Protein AF-A0A7R8W6W5-F1 (afdb_monomer)

Radius of gyration: 39.12 Å; Cα contacts (8 Å, |Δi|>4): 2072; chains: 1; bounding box: 98×59×122 Å

Secondary structure (DSSP, 8-state):
---EEEPS-EEEPS-EEE-S-EEE-SEEEE-S-EEE-SEEEESSEEEE-SEEEE-S-EEE-SEEEE-SEEEE-SEEEE-S-EEE-SEEEE-S-EEE-SEEEE-S-EE--S---------------------------------------------------PPP--------PEEEEEE--SHHHHHHHHHTBTTBEE--S---TTS-EEEEE-HHHHHHHHHHHHHTT-EEEEEES-HHHHHHHHHHHHHHT-S-PPP-SSS---HHHHHHHHHHHHHH-TTEEEEEEEE-TTS-EEEEEEE-SS--S-EEEEEE-SSTT-THHHHHHHHHHHHHTTTHHHHHHHHTT-EEEEES-S-HHHHHHHHHT-TT--S---B-SSTT-B---GGG-SSTTTTSSS-BS-TTSTTB--SSTT-SHHHHHHHHHHHHHTTTS-EEEEEEEEESS-EEEES-SSSSPPPTTHHHHHHHHHHHHHHHHHHH----EEEEHHHHS----S-HHHHHHHTS--SEEEEEEES-SSSSGGG--GGGHHHHHHHHHHHHHHHHHHT--EEEEEE--SHHHHHHHHHHTTTSEES--S--TTS-EEEEE-HHHHHHHHHHHHHTT-EEEEEES-HHHHHHHSPPP-PPTTPPP-SSSPPPHHHHHHHHHHHHHH-TTEEEEEEEE-TTS-EEEEEEE-TT----EEEEEE-SSTT-THHHHHHHHHHHHHHTSHHHHHHHHHTSEEEEES-S-HHHHHHHHHT-TT--S----SS-SSS----GGG--STTTTSSS-BS-TTSTTB--SSTT-SHHHHHHHHHHHHH--EEEEEEEEESSSEEEES--SSSS---TTHHHHHHHHHHHHHHHHHHH----EEEEHHHHT----S-HHHHHHHTS--SEEEEEEES-SSSSTT---GGGHHHHHHHHHHHHHHHHHHHHHHHHHHHHHHHHHHHH------S-HHHHT---SS-HHHHHHHTS--S-------S-SSSSTT---HHHHHHHHHHHHHHHHHHHHHHHHH-

Mean predicted aligned error: 18.41 Å

Sequence (1027 aa):
GDSVTCGDSVTCGDSVTCRDSVTFGDSVTCGDSVTCGDSVTCRDSVTCGDSVTFGDSVTCGDSVTCGDSVTFGDSVTFGDSVTCGDSVTCGDSVTFGDSVTCGDCVTCGDSVTRYPEVSPNPNLNYASEPSRSRAYIDRKTEIQSIPIVKTMTIGAGAAMKGDSLPKVKTMTLTVIEVYPENDFHVGFINSLHGEYDLWSDRIVPNHPAQVSVPPEQYMNFVNLLSTVGMNHQVITWDLGEKIRRTSQSRILSRSEGLMNWEDFQRHGTIVKYLEELAQKYSFVKVIRIGHSYEGREIKGVRINPRNSTHKIYIDGGIHAREWISPAVVTYIIDQLTTNYKSNKEFVDLFDWWIVPVTNPDGYEYSWTNDRLWRKNRKPTFFARCNGTDLNRNWGSHWMEIGGSTNPCRENYGGPSAESEPEVQAIRDTLLSLNSDNSVLLMLTFHSYFQGWMSPWGFNYQLPGHYSELEAIMKAGVEALQSVHGTKFEYGQVTMFLPPAAGAQDDWSMEVAQIRYAFTVELRDKGRHGFVLPPEEIIPSGEETWEGVKAAALKARELVIRAYPKTTGDVEFLYKLMDKHDFWTTRIRLGRHVDINVAPEYFEEMREIFSARNLRMHVIHEDVQALVNASKPGHLKSGQRLDWYDYYSYSDIDAFLEEVANEVDFVELITVGTSFEDRPIRGVHINPGGSTHKVWIDGGIHAREWISPAVVTYYIEQIARNYAENQELVDAFDWYIVPLQNPDGYEFTRSDDRLWRKNRNSDHHPSCRGVDLNRNWDFHWMESGTSTNPCSLVFGGPEPESEPEVQAVRDYILGLGDVKIFLSHHSYSQVWLCPWGYGDYERPDDYDDLVELMRPSVEALESVYGTNYLFGTAAEVLGSASGASDDWAKGVAMIKHSYTLELRDTGYWGFELPPEQILPTSFETWEGVKVAVALSKEIQTSRLSVEALESVYGTNYLFGTAAEVLGSASGASDDWAKGVAMIKHSYTLELRDTGYWGFELPPEQILPTSVETWEGVKVAVALSKEIQ

InterPro domains:
  IPR000834 Peptidase M14, carboxypeptidase A [PF00246] (270-546)
  IPR000834 Peptidase M14, carboxypeptidase A [PF00246] (652-926)
  IPR000834 Peptidase M14, carboxypeptidase A [PF00246] (941-1014)
  IPR000834 Peptidase M14, carboxypeptidase A [PR00765] (289-301)
  IPR000834 Peptidase M14, carboxypeptidase A [PR00765] (692-706)
  IPR000834 Peptidase M14, carboxypeptidase A [PR00765] (769-777)
  IPR000834 Peptidase M14, carboxypeptidase A [PR00765] (822-835)
  IPR000834 Peptidase M14, carboxypeptidase A [PS52035] (263-555)
  IPR000834 Peptidase M14, carboxypeptidase A [PS52035] (645-935)
  IPR000834 Peptidase M14, carboxypeptidase A [PS52035] (941-1023)
  IPR000834 Peptidase M14, carboxypeptidase A [SM00631] (264-543)
  IPR000834 Peptidase M14, carboxypeptidase A [SM00631] (646-923)
  IPR003146 Carboxypeptidase, activation peptide [PF02244] (177-244)
  IPR003146 Carboxypeptidase, activation peptide [PF02244] (560-629)
  IPR011004 Trimeric LpxA-like superfamily [SSF51161] (3-109)
  IPR036990 Metallocarboxypeptidase-like, propeptide [G3DSA:3.30.70.340] (173-250)
  IPR036990 Metallocarboxypeptidase-like, propeptide [G3DSA:3.30.70.340] (557-638)

Foldseek 3Di:
DAEDEDDADDEDDADDEDEAEEEAHAEYEYEADDEYHAEYEAAAEYEYHAYYEYEAEDEYHADYYYDAEYEYHAEYEYHADYEYHDDDDYHDDYDYHDDYDYHDDDDYDDDDDDDDDDDDDDDDDDDDDDDDDDDDDDDDDDDDDDDDDDDDDDDDDDDDDDDDDQPQVQQQWWKKKWAAADVVSQVLVVVCALVWDWQDQDDDHGDITIITHRPVCVVVVVVSCVVVPIDMDTLDRGVSVLVVVLVVVVVVPPDPDADDLLHQDAPVNLVVNLVVQVVVDVQKDKDFLFAFPVGHTQIWIKGAPQPALQEEEEEEALFQLQRLQLLLLVLLVCCLGVVCVVCVVLNNNYTYTYGSHLQNQQNVCCVRYNNNGTFHADADPPNVAGGASQQQQAPWCRPVDDADCDSNGSRHRDPHRPPTRSNVSVVVVLLVSCVLPNHLAYEYEGADAQEKAADDLQDDDAPLPQVLQQVLRVQLQVQLCVQPVAHHHYYHNVVRGPRGPSGPRSCCCPPSVHQYYIYGHFDDNPSCTSSDRSVCSVSRNVSNSRSVSRSSQQSFKFKKKWAAADPVSQVVVQVCLLPWPWLQLFDDHRAITITIDRRVCVVVCVVVCVVVVIDMDTLGPGPVVLVSLQAADDDDPPDQDDLLHQYAPVNLVVNLVVLPVPFVQKDKDFLFAFPVGHTQIWIKGAPLVALAEAEEEEALWQLQSLQLLLLSLVVCCLRVVCVVCVLLNNLYTYTGGSHLQNQSNNCLNPPNNNHTFHAACPQDPSQGGASQQQQAQQQHPVDSADCDSNRSRHNDPHHPPTRSNVSNVVRLLVSANHAAAEYEAADAQEKAADDQADAPDDPPCQVVLVLLQVVLQVQLCVQPVADYYYGHNCVPSRHGHRGPQSCCCVPVVHPHGIYGHWDDNPSSSSSDRSVCSVSRSVSNVRSVSSSSVVSLVQVLQVVLQVQLCVPPVQHDDDHDCCVRVNDDPPDPQCCCCVPVVPPDDDDDDWRDPCPCPPHDDPVCVVSRVVSNVRSVVSSVVSVVSSD

Nearest PDB structures (foldseek):
  1kwm-assembly2_B  TM=9.348E-01  e=4.435E-36  Homo sapiens
  1nsa-assembly1_A  TM=9.319E-01  e=8.682E-35  Sus scrofa
  3fvl-assembly2_A  TM=9.539E-01  e=1.254E-27  Bos taurus
  4uia-assembly1_A  TM=9.611E-01  e=1.458E-27  Sus scrofa
  4a94-assembly2_B  TM=9.672E-01  e=3.436E-27  Homo sapiens

Structure (mmCIF, N/CA/C/O backbone):
data_AF-A0A7R8W6W5-F1
#
_entry.id   AF-A0A7R8W6W5-F1
#
loop_
_atom_site.group_PDB
_atom_site.id
_atom_site.type_symbol
_atom_site.label_atom_id
_atom_site.label_alt_id
_atom_site.label_comp_id
_atom_site.label_asym_id
_atom_site.label_entity_id
_atom_site.label_seq_id
_atom_site.pdbx_PDB_ins_code
_atom_site.Cartn_x
_atom_site.Cartn_y
_atom_site.Cartn_z
_atom_site.occupancy
_atom_site.B_iso_or_equiv
_atom_site.auth_seq_id
_atom_site.auth_comp_id
_atom_site.auth_asym_id
_atom_site.auth_atom_id
_atom_site.pdbx_PDB_model_num
ATOM 1 N N . GLY A 1 1 ? 25.473 -14.518 51.532 1.00 33.59 1 GLY A N 1
ATOM 2 C CA . GLY A 1 1 ? 26.246 -15.742 51.790 1.00 33.59 1 GLY A CA 1
ATOM 3 C C . GLY A 1 1 ? 27.670 -15.349 51.538 1.00 33.59 1 GLY A C 1
ATOM 4 O O . GLY A 1 1 ? 28.033 -15.210 50.382 1.00 33.59 1 GLY A O 1
ATOM 5 N N . ASP A 1 2 ? 28.402 -15.019 52.596 1.00 30.30 2 ASP A N 1
ATOM 6 C CA . ASP A 1 2 ? 29.326 -13.871 52.556 1.00 30.30 2 ASP A CA 1
ATOM 7 C C . ASP A 1 2 ? 30.771 -14.249 52.173 1.00 30.30 2 ASP A C 1
ATOM 9 O O . ASP A 1 2 ? 31.717 -13.526 52.457 1.00 30.30 2 ASP A O 1
ATOM 13 N N . SER A 1 3 ? 30.950 -15.410 51.537 1.00 35.56 3 SER A N 1
ATOM 14 C CA . SER A 1 3 ? 32.185 -15.822 50.852 1.00 35.56 3 SER A CA 1
ATOM 15 C C . SER A 1 3 ? 31.894 -17.011 49.927 1.00 35.56 3 SER A C 1
ATOM 17 O O . SER A 1 3 ? 31.187 -17.946 50.316 1.00 35.56 3 SER A O 1
ATOM 19 N N . VAL A 1 4 ? 32.426 -16.982 48.700 1.00 37.81 4 VAL A N 1
ATOM 20 C CA . VAL A 1 4 ? 32.373 -18.105 47.746 1.00 37.81 4 VAL A CA 1
ATOM 21 C C . VAL A 1 4 ? 33.803 -18.478 47.361 1.00 37.81 4 VAL A C 1
ATOM 23 O O . VAL A 1 4 ? 34.548 -17.655 46.836 1.00 37.81 4 VAL A O 1
ATOM 26 N N . THR A 1 5 ? 34.191 -19.727 47.621 1.00 36.91 5 THR A N 1
ATOM 27 C CA . THR A 1 5 ? 35.480 -20.291 47.196 1.00 36.91 5 THR A CA 1
ATOM 28 C C . THR A 1 5 ? 35.212 -21.382 46.167 1.00 36.91 5 THR A C 1
ATOM 30 O O . THR A 1 5 ? 34.653 -22.427 46.505 1.00 36.91 5 THR A O 1
ATOM 33 N N . CYS A 1 6 ? 35.586 -21.143 44.912 1.00 38.44 6 CYS A N 1
ATOM 34 C CA . CYS A 1 6 ? 35.512 -22.146 43.851 1.00 38.44 6 CYS A CA 1
ATOM 35 C C . CYS A 1 6 ? 36.862 -22.871 43.764 1.00 38.44 6 CYS A C 1
ATOM 37 O O . CYS A 1 6 ? 37.900 -22.220 43.674 1.00 38.44 6 CYS A O 1
ATOM 39 N N . GLY A 1 7 ? 36.856 -24.206 43.836 1.00 36.12 7 GLY A N 1
ATOM 40 C CA . GLY A 1 7 ? 38.074 -25.015 43.703 1.00 36.12 7 GLY A CA 1
ATOM 41 C C . GLY A 1 7 ? 38.636 -25.007 42.278 1.00 36.12 7 GLY A C 1
ATOM 42 O O . GLY A 1 7 ? 37.912 -24.693 41.335 1.00 36.12 7 GLY A O 1
ATOM 43 N N . ASP A 1 8 ? 39.915 -25.360 42.146 1.00 35.00 8 ASP A N 1
ATOM 44 C CA . ASP A 1 8 ? 40.670 -25.366 40.886 1.00 35.00 8 ASP A CA 1
ATOM 45 C C . ASP A 1 8 ? 39.909 -26.104 39.764 1.00 35.00 8 ASP A C 1
ATOM 47 O O . ASP A 1 8 ? 39.420 -27.221 39.968 1.00 35.00 8 ASP A O 1
ATOM 51 N N . SER A 1 9 ? 39.856 -25.513 38.561 1.00 42.22 9 SER A N 1
ATOM 52 C CA . SER A 1 9 ? 39.179 -26.010 37.340 1.00 42.22 9 SER A CA 1
ATOM 53 C C . SER A 1 9 ? 37.634 -26.092 37.371 1.00 42.22 9 SER A C 1
ATOM 55 O O . SER A 1 9 ? 37.049 -27.163 37.543 1.00 42.22 9 SER A O 1
ATOM 57 N N . VAL A 1 10 ? 36.955 -24.968 37.089 1.00 35.78 10 VAL A N 1
ATOM 58 C CA . VAL A 1 10 ? 35.495 -24.898 36.835 1.00 35.78 10 VAL A CA 1
ATOM 59 C C . VAL A 1 10 ? 35.217 -24.642 35.346 1.00 35.78 10 VAL A C 1
ATOM 61 O O . VAL A 1 10 ? 35.797 -23.732 34.754 1.00 35.78 10 VAL A O 1
ATOM 64 N N . THR A 1 11 ? 34.303 -25.417 34.748 1.00 37.31 11 THR A N 1
ATOM 65 C CA . THR A 1 11 ? 33.830 -25.256 33.358 1.00 37.31 11 THR A CA 1
ATOM 66 C C . THR A 1 11 ? 32.313 -25.043 33.350 1.00 37.31 11 THR A C 1
ATOM 68 O O . THR A 1 11 ? 31.572 -25.914 33.810 1.00 37.31 11 THR A O 1
ATOM 71 N N . CYS A 1 12 ? 31.841 -23.910 32.826 1.00 36.78 12 CYS A N 1
ATOM 72 C CA . CYS A 1 12 ? 30.413 -23.630 32.615 1.00 36.78 12 CYS A CA 1
ATOM 73 C C . CYS A 1 12 ? 30.063 -23.838 31.130 1.00 36.78 12 CYS A C 1
ATOM 75 O O . CYS A 1 12 ? 30.810 -23.384 30.268 1.00 36.78 12 CYS A O 1
ATOM 77 N N . GLY A 1 13 ? 28.969 -24.555 30.842 1.00 33.59 13 GLY A N 1
ATOM 78 C CA . GLY A 1 13 ? 28.613 -25.004 29.487 1.00 33.59 13 GLY A CA 1
ATOM 79 C C . GLY A 1 13 ? 28.226 -23.893 28.502 1.00 33.59 13 GLY A C 1
ATOM 80 O O . GLY A 1 13 ? 27.858 -22.789 28.902 1.00 33.59 13 GLY A O 1
ATOM 81 N N . ASP A 1 14 ? 28.303 -24.232 27.214 1.00 32.69 14 ASP A N 1
ATOM 82 C CA . ASP A 1 14 ? 28.090 -23.349 26.064 1.00 32.69 14 ASP A CA 1
ATOM 83 C C . ASP A 1 14 ? 26.655 -22.793 26.062 1.00 32.69 14 ASP A C 1
ATOM 85 O O . ASP A 1 14 ? 25.702 -23.561 25.944 1.00 32.69 14 ASP A O 1
ATOM 89 N N . SER A 1 15 ? 26.510 -21.467 26.169 1.00 40.88 15 SER A N 1
ATOM 90 C CA . SER A 1 15 ? 25.274 -20.654 26.215 1.00 40.88 15 SER A CA 1
ATOM 91 C C . SER A 1 15 ? 24.558 -20.513 27.576 1.00 40.88 15 SER A C 1
ATOM 93 O O . SER A 1 15 ? 23.791 -21.370 28.017 1.00 40.88 15 SER A O 1
ATOM 95 N N . VAL A 1 16 ? 24.750 -19.350 28.222 1.00 36.66 16 VAL A N 1
ATOM 96 C CA . VAL A 1 16 ? 24.019 -18.916 29.433 1.00 36.66 16 VAL A CA 1
ATOM 97 C C . VAL A 1 16 ? 23.380 -17.540 29.195 1.00 36.66 16 VAL A C 1
ATOM 99 O O . VAL A 1 16 ? 24.064 -16.579 28.844 1.00 36.66 16 VAL A O 1
ATOM 102 N N . THR A 1 17 ? 22.067 -17.424 29.422 1.00 38.59 17 THR A N 1
ATOM 103 C CA . THR A 1 17 ? 21.314 -16.157 29.340 1.00 38.59 17 THR A CA 1
ATOM 104 C C . THR A 1 17 ? 20.665 -15.854 30.690 1.00 38.59 17 THR A C 1
ATOM 106 O O . THR A 1 17 ? 19.762 -16.575 31.117 1.00 38.59 17 THR A O 1
ATOM 109 N N . CYS A 1 18 ? 21.092 -14.779 31.354 1.00 38.66 18 CYS A N 1
ATOM 110 C CA . CYS A 1 18 ? 20.507 -14.323 32.619 1.00 38.66 18 CYS A CA 1
ATOM 111 C C . CYS A 1 18 ? 19.597 -13.115 32.365 1.00 38.66 18 CYS A C 1
ATOM 113 O O . CYS A 1 18 ? 19.975 -12.189 31.647 1.00 38.66 18 CYS A O 1
ATOM 115 N N . ARG A 1 19 ? 18.378 -13.140 32.922 1.00 35.59 19 ARG A N 1
ATOM 116 C CA . ARG A 1 19 ? 17.339 -12.136 32.636 1.00 35.59 19 ARG A CA 1
ATOM 117 C C . ARG A 1 19 ? 17.366 -10.897 33.543 1.00 35.59 19 ARG A C 1
ATOM 119 O O . ARG A 1 19 ? 16.870 -9.886 33.072 1.00 35.59 19 ARG A O 1
ATOM 126 N N . ASP A 1 20 ? 18.014 -10.954 34.715 1.00 40.38 20 ASP A N 1
ATOM 127 C CA . ASP A 1 20 ? 18.098 -9.854 35.702 1.00 40.38 20 ASP A CA 1
ATOM 128 C C . ASP A 1 20 ? 19.542 -9.667 36.248 1.00 40.38 20 ASP A C 1
ATOM 130 O O . ASP A 1 20 ? 20.414 -10.513 36.021 1.00 40.38 20 ASP A O 1
ATOM 134 N N . SER A 1 21 ? 19.800 -8.569 36.979 1.00 41.00 21 SER A N 1
ATOM 135 C CA . SER A 1 21 ? 21.104 -8.180 37.565 1.00 41.00 21 SER A CA 1
ATOM 136 C C . SER A 1 21 ? 21.739 -9.238 38.492 1.00 41.00 21 SER A C 1
ATOM 138 O O . SER A 1 21 ? 21.062 -9.801 39.353 1.00 41.00 21 SER A O 1
ATOM 140 N N . VAL A 1 22 ? 23.055 -9.475 38.359 1.00 38.25 22 VAL A N 1
ATOM 141 C CA . VAL A 1 22 ? 23.816 -10.492 39.124 1.00 38.25 22 VAL A CA 1
ATOM 142 C C . VAL A 1 22 ? 24.748 -9.823 40.145 1.00 38.25 22 VAL A C 1
ATOM 144 O O . VAL A 1 22 ? 25.577 -8.988 39.781 1.00 38.25 22 VAL A O 1
ATOM 147 N N . THR A 1 23 ? 24.657 -10.218 41.421 1.00 38.19 23 THR A N 1
ATOM 148 C CA . THR A 1 23 ? 25.496 -9.694 42.519 1.00 38.19 23 THR A CA 1
ATOM 149 C C . THR A 1 23 ? 26.305 -10.816 43.177 1.00 38.19 23 THR A C 1
ATOM 151 O O . THR A 1 23 ? 25.726 -11.780 43.681 1.00 38.19 23 THR A O 1
ATOM 154 N N . PHE A 1 24 ? 27.635 -10.693 43.208 1.00 41.56 24 PHE A N 1
ATOM 155 C CA . PHE A 1 24 ? 28.526 -11.592 43.958 1.00 41.56 24 PHE A CA 1
ATOM 156 C C . PHE A 1 24 ? 28.924 -10.944 45.295 1.00 41.56 24 PHE A C 1
ATOM 158 O O . PHE A 1 24 ? 29.239 -9.757 45.326 1.00 41.56 24 PHE A O 1
ATOM 165 N N . GLY A 1 25 ? 28.889 -11.707 46.396 1.00 37.88 25 GLY A N 1
ATOM 166 C CA . GLY A 1 25 ? 29.184 -11.201 47.748 1.00 37.88 25 GLY A CA 1
ATOM 167 C C . GLY A 1 25 ? 30.644 -10.770 47.968 1.00 37.88 25 GLY A C 1
ATOM 168 O O . GLY A 1 25 ? 31.512 -11.067 47.153 1.00 37.88 25 GLY A O 1
ATOM 169 N N . ASP A 1 26 ? 30.892 -10.113 49.104 1.00 38.50 26 ASP A N 1
ATOM 170 C CA . ASP A 1 26 ? 32.049 -9.266 49.475 1.00 38.50 26 ASP A CA 1
ATOM 171 C C . ASP A 1 26 ? 33.477 -9.846 49.297 1.00 38.50 26 ASP A C 1
ATOM 173 O O . ASP A 1 26 ? 34.458 -9.113 49.421 1.00 38.50 26 ASP A O 1
ATOM 177 N N . SER A 1 27 ? 33.635 -11.141 48.994 1.00 39.91 27 SER A N 1
ATOM 178 C CA . SER A 1 27 ? 34.940 -11.758 48.701 1.00 39.91 27 SER A CA 1
ATOM 179 C C . SER A 1 27 ? 34.828 -12.978 47.769 1.00 39.91 27 SER A C 1
ATOM 181 O O . SER A 1 27 ? 34.157 -13.966 48.091 1.00 39.91 27 SER A O 1
ATOM 183 N N . VAL A 1 28 ? 35.509 -12.924 46.613 1.00 40.19 28 VAL A N 1
ATOM 184 C CA . VAL A 1 28 ? 35.562 -14.013 45.614 1.00 40.19 28 VAL A CA 1
ATOM 185 C C . VAL A 1 28 ? 37.017 -14.385 45.317 1.00 40.19 28 VAL A C 1
ATOM 187 O O . VAL A 1 28 ? 37.821 -13.548 44.909 1.00 40.19 28 VAL A O 1
ATOM 190 N N . THR A 1 29 ? 37.366 -15.661 45.496 1.00 38.78 29 THR A N 1
ATOM 191 C CA . THR A 1 29 ? 38.680 -16.209 45.118 1.00 38.78 29 THR A CA 1
ATOM 192 C C . THR A 1 29 ? 38.475 -17.396 44.184 1.00 38.78 29 THR A C 1
ATOM 194 O O . THR A 1 29 ? 37.863 -18.394 44.575 1.00 38.78 29 THR A O 1
ATOM 197 N N . CYS A 1 30 ? 38.977 -17.279 42.956 1.00 40.59 30 CYS A N 1
ATOM 198 C CA . CYS A 1 30 ? 38.929 -18.337 41.948 1.00 40.59 30 CYS A CA 1
ATOM 199 C C . CYS A 1 30 ? 40.319 -18.968 41.805 1.00 40.59 30 CYS A C 1
ATOM 201 O O . CYS A 1 30 ? 41.290 -18.246 41.576 1.00 40.59 30 CYS A O 1
ATOM 203 N N . GLY A 1 31 ? 40.405 -20.295 41.953 1.00 39.47 31 GLY A N 1
ATOM 204 C CA . GLY A 1 31 ? 41.637 -21.063 41.738 1.00 39.47 31 GLY A CA 1
ATOM 205 C C . GLY A 1 31 ? 42.126 -21.041 40.285 1.00 39.47 31 GLY A C 1
ATOM 206 O O . GLY A 1 31 ? 41.439 -20.542 39.390 1.00 39.47 31 GLY A O 1
ATOM 207 N N . ASP A 1 32 ? 43.324 -21.577 40.055 1.00 39.31 32 ASP A N 1
ATOM 208 C CA . ASP A 1 32 ? 44.007 -21.519 38.761 1.00 39.31 32 ASP A CA 1
ATOM 209 C C . ASP A 1 32 ? 43.176 -22.210 37.660 1.00 39.31 32 ASP A C 1
ATOM 211 O O . ASP A 1 32 ? 42.673 -23.322 37.845 1.00 39.31 32 ASP A O 1
ATOM 215 N N . SER A 1 33 ? 43.056 -21.566 36.491 1.00 42.31 33 SER A N 1
ATOM 216 C CA . SER A 1 33 ? 42.341 -22.009 35.273 1.00 42.31 33 SER A CA 1
ATOM 217 C C . SER A 1 33 ? 40.795 -22.045 35.321 1.00 42.31 33 SER A C 1
ATOM 219 O O . SER A 1 33 ? 40.181 -23.053 35.675 1.00 42.31 33 SER A O 1
ATOM 221 N N . VAL A 1 34 ? 40.154 -20.960 34.846 1.00 37.69 34 VAL A N 1
ATOM 222 C CA . VAL A 1 34 ? 38.695 -20.857 34.587 1.00 37.69 34 VAL A CA 1
ATOM 223 C C . VAL A 1 34 ? 38.420 -20.683 33.085 1.00 37.69 34 VAL A C 1
ATOM 225 O O . VAL A 1 34 ? 39.042 -19.840 32.434 1.00 37.69 34 VAL A O 1
ATOM 228 N N . THR A 1 35 ? 37.468 -21.452 32.538 1.00 38.91 35 THR A N 1
ATOM 229 C CA . THR A 1 35 ? 37.049 -21.386 31.122 1.00 38.91 35 THR A CA 1
ATOM 230 C C . THR A 1 35 ? 35.530 -21.208 31.012 1.00 38.91 35 THR A C 1
ATOM 232 O O . THR A 1 35 ? 34.770 -22.039 31.518 1.00 38.91 35 THR A O 1
ATOM 235 N N . CYS A 1 36 ? 35.089 -20.143 30.336 1.00 38.69 36 CYS A N 1
ATOM 236 C CA . CYS A 1 36 ? 33.675 -19.858 30.055 1.00 38.69 36 CYS A CA 1
ATOM 237 C C . CYS A 1 36 ? 33.375 -20.072 28.560 1.00 38.69 36 CYS A C 1
ATOM 239 O O . CYS A 1 36 ? 34.106 -19.535 27.728 1.00 38.69 36 CYS A O 1
ATOM 241 N N . GLY A 1 37 ? 32.324 -20.839 28.234 1.00 41.00 37 GLY A N 1
ATOM 242 C CA . GLY A 1 37 ? 31.922 -21.163 26.854 1.00 41.00 37 GLY A CA 1
ATOM 243 C C . GLY A 1 37 ? 31.419 -19.974 26.015 1.00 41.00 37 GLY A C 1
ATOM 244 O O . GLY A 1 37 ? 31.203 -18.875 26.524 1.00 41.00 37 GLY A O 1
ATOM 245 N N . ASP A 1 38 ? 31.211 -20.225 24.720 1.00 37.72 38 ASP A N 1
ATOM 246 C CA . ASP A 1 38 ? 31.283 -19.257 23.604 1.00 37.72 38 ASP A CA 1
ATOM 247 C C . ASP A 1 38 ? 30.238 -18.118 23.556 1.00 37.72 38 ASP A C 1
ATOM 249 O O . ASP A 1 38 ? 30.314 -17.268 22.668 1.00 37.72 38 ASP A O 1
ATOM 253 N N . SER A 1 39 ? 29.264 -18.060 24.475 1.00 42.66 39 SER A N 1
ATOM 254 C CA . SER A 1 39 ? 28.225 -17.011 24.480 1.00 42.66 39 SER A CA 1
ATOM 255 C C . SER A 1 39 ? 27.578 -16.769 25.855 1.00 42.66 39 SER A C 1
ATOM 257 O O . SER A 1 39 ? 26.884 -17.635 26.395 1.00 42.66 39 SER A O 1
ATOM 259 N N . VAL A 1 40 ? 27.763 -15.567 26.420 1.00 38.28 40 VAL A N 1
ATOM 260 C CA . VAL A 1 40 ? 27.114 -15.124 27.677 1.00 38.28 40 VAL A CA 1
ATOM 261 C C . VAL A 1 40 ? 26.459 -13.752 27.486 1.00 38.28 40 VAL A C 1
ATOM 263 O O . VAL A 1 40 ? 27.108 -12.807 27.033 1.00 38.28 40 VAL A O 1
ATOM 266 N N . THR A 1 41 ? 25.179 -13.626 27.859 1.00 41.06 41 THR A N 1
ATOM 267 C CA . THR A 1 41 ? 24.405 -12.374 27.742 1.00 41.06 41 THR A CA 1
ATOM 268 C C . THR A 1 41 ? 23.709 -12.021 29.060 1.00 41.06 41 THR A C 1
ATOM 270 O O . THR A 1 41 ? 22.892 -12.804 29.556 1.00 41.06 41 THR A O 1
ATOM 273 N N . CYS A 1 42 ? 23.994 -10.830 29.600 1.00 40.38 42 CYS A N 1
ATOM 274 C CA . CYS A 1 42 ? 23.358 -10.263 30.799 1.00 40.38 42 CYS A CA 1
ATOM 275 C C . CYS A 1 42 ? 22.758 -8.885 30.477 1.00 40.38 42 CYS A C 1
ATOM 277 O O . CYS A 1 42 ? 23.438 -8.052 29.883 1.00 40.38 42 CYS A O 1
ATOM 279 N N . ARG A 1 43 ? 21.497 -8.643 30.862 1.00 41.53 43 ARG A N 1
ATOM 280 C CA . ARG A 1 43 ? 20.689 -7.524 30.337 1.00 41.53 43 ARG A CA 1
ATOM 281 C C . ARG A 1 43 ? 20.835 -6.181 31.072 1.00 41.53 43 ARG A C 1
ATOM 283 O O . ARG A 1 43 ? 20.786 -5.167 30.390 1.00 41.53 43 ARG A O 1
ATOM 290 N N . ASP A 1 44 ? 21.088 -6.177 32.389 1.00 42.81 44 ASP A N 1
ATOM 291 C CA . ASP A 1 44 ? 20.945 -4.954 33.211 1.00 42.81 44 ASP A CA 1
ATOM 292 C C . ASP A 1 44 ? 22.238 -4.504 33.942 1.00 42.81 44 ASP A C 1
ATOM 294 O O . ASP A 1 44 ? 22.790 -3.460 33.608 1.00 42.81 44 ASP A O 1
ATOM 298 N N . SER A 1 45 ? 22.766 -5.249 34.932 1.00 42.56 45 SER A N 1
ATOM 299 C CA . SER A 1 45 ? 24.019 -4.878 35.636 1.00 42.56 45 SER A CA 1
ATOM 300 C C . SER A 1 45 ? 24.730 -6.051 36.337 1.00 42.56 45 SER A C 1
ATOM 302 O O . SER A 1 45 ? 24.097 -7.032 36.742 1.00 42.56 45 SER A O 1
ATOM 304 N N . VAL A 1 46 ? 26.062 -5.962 36.484 1.00 38.38 46 VAL A N 1
ATOM 305 C CA . VAL A 1 46 ? 26.898 -6.932 37.231 1.00 38.38 46 VAL A CA 1
ATOM 306 C C . VAL A 1 46 ? 27.696 -6.206 38.316 1.00 38.38 46 VAL A C 1
ATOM 308 O O . VAL A 1 46 ? 28.405 -5.242 38.028 1.00 38.38 46 VAL A O 1
ATOM 311 N N . THR A 1 47 ? 27.602 -6.659 39.571 1.00 38.22 47 THR A N 1
ATOM 312 C CA . THR A 1 47 ? 28.342 -6.075 40.709 1.00 38.22 47 THR A CA 1
ATOM 313 C C . THR A 1 47 ? 29.122 -7.152 41.464 1.00 38.22 47 THR A C 1
ATOM 315 O O . THR A 1 47 ? 28.538 -8.137 41.925 1.00 38.22 47 THR A O 1
ATOM 318 N N . CYS A 1 48 ? 30.434 -6.959 41.605 1.00 39.34 48 CYS A N 1
ATOM 319 C CA . CYS A 1 48 ? 31.323 -7.830 42.378 1.00 39.34 48 CYS A CA 1
ATOM 320 C C . CYS A 1 48 ? 31.809 -7.098 43.638 1.00 39.34 48 CYS A C 1
ATOM 322 O O . CYS A 1 48 ? 32.271 -5.962 43.529 1.00 39.34 48 CYS A O 1
ATOM 324 N N . GLY A 1 49 ? 31.711 -7.743 44.806 1.00 41.75 49 GLY A N 1
ATOM 325 C CA . GLY A 1 49 ? 32.114 -7.175 46.098 1.00 41.75 49 GLY A CA 1
ATOM 326 C C . GLY A 1 49 ? 33.611 -6.847 46.250 1.00 41.75 49 GLY A C 1
ATOM 327 O O . GLY A 1 49 ? 34.423 -7.146 45.375 1.00 41.75 49 GLY A O 1
ATOM 328 N N . ASP A 1 50 ? 33.954 -6.232 47.386 1.00 40.06 50 ASP A N 1
ATOM 329 C CA . ASP A 1 50 ? 35.165 -5.437 47.694 1.00 40.06 50 ASP A CA 1
ATOM 330 C C . ASP A 1 50 ? 36.547 -6.069 47.409 1.00 40.06 50 ASP A C 1
ATOM 332 O O . ASP A 1 50 ? 37.557 -5.358 47.376 1.00 40.06 50 ASP A O 1
ATOM 336 N N . SER A 1 51 ? 36.630 -7.385 47.182 1.00 41.84 51 SER A N 1
ATOM 337 C CA . SER A 1 51 ? 37.897 -8.074 46.894 1.00 41.84 51 SER A CA 1
ATOM 338 C C . SER A 1 51 ? 37.739 -9.290 45.964 1.00 41.84 51 SER A C 1
ATOM 340 O O . SER A 1 51 ? 37.096 -10.284 46.314 1.00 41.84 51 SER A O 1
ATOM 342 N N . VAL A 1 52 ? 38.355 -9.223 44.772 1.00 40.50 52 VAL A N 1
ATOM 343 C CA . VAL A 1 52 ? 38.321 -10.287 43.746 1.00 40.50 52 VAL A CA 1
ATOM 344 C C . VAL A 1 52 ? 39.738 -10.667 43.297 1.00 40.50 52 VAL A C 1
ATOM 346 O O . VAL A 1 52 ? 40.494 -9.823 42.812 1.00 40.50 52 VAL A O 1
ATOM 349 N N . THR A 1 53 ? 40.079 -11.956 43.399 1.00 40.81 53 THR A N 1
ATOM 350 C CA . THR A 1 53 ? 41.380 -12.500 42.961 1.00 40.81 53 THR A CA 1
ATOM 351 C C . THR A 1 53 ? 41.178 -13.645 41.969 1.00 40.81 53 THR A C 1
ATOM 353 O O . THR A 1 53 ? 40.522 -14.639 42.299 1.00 40.81 53 THR A O 1
ATOM 356 N N . PHE A 1 54 ? 41.765 -13.520 40.775 1.00 44.50 54 PHE A N 1
ATOM 357 C CA . PHE A 1 54 ? 41.793 -14.569 39.750 1.00 44.50 54 PHE A CA 1
ATOM 358 C C . PHE A 1 54 ? 43.189 -15.208 39.674 1.00 44.50 54 PHE A C 1
ATOM 360 O O . PHE A 1 54 ? 44.180 -14.481 39.600 1.00 44.50 54 PHE A O 1
ATOM 367 N N . GLY A 1 55 ? 43.259 -16.545 39.684 1.00 42.72 55 GLY A N 1
ATOM 368 C CA . GLY A 1 55 ? 44.496 -17.312 39.476 1.00 42.72 55 GLY A CA 1
ATOM 369 C C . GLY A 1 55 ? 45.087 -17.190 38.063 1.00 42.72 55 GLY A C 1
ATOM 370 O O . GLY A 1 55 ? 44.541 -16.504 37.198 1.00 42.72 55 GLY A O 1
ATOM 371 N N . ASP A 1 56 ? 46.202 -17.881 37.815 1.00 41.69 56 ASP A N 1
ATOM 372 C CA . ASP A 1 56 ? 47.190 -17.566 36.761 1.00 41.69 56 ASP A CA 1
ATOM 373 C C . ASP A 1 56 ? 46.727 -17.723 35.293 1.00 41.69 56 ASP A C 1
ATOM 375 O O . ASP A 1 56 ? 47.505 -17.466 34.373 1.00 41.69 56 ASP A O 1
ATOM 379 N N . SER A 1 57 ? 45.478 -18.133 35.032 1.00 42.56 57 SER A N 1
ATOM 380 C CA . SER A 1 57 ? 44.947 -18.332 33.671 1.00 42.56 57 SER A CA 1
ATOM 381 C C . SER A 1 57 ? 43.415 -18.203 33.575 1.00 42.56 57 SER A C 1
ATOM 383 O O . SER A 1 57 ? 42.676 -19.007 34.143 1.00 42.56 57 SER A O 1
ATOM 385 N N . VAL A 1 58 ? 42.913 -17.219 32.816 1.00 37.97 58 VAL A N 1
ATOM 386 C CA . VAL A 1 58 ? 41.471 -17.037 32.522 1.00 37.97 58 VAL A CA 1
ATOM 387 C C . VAL A 1 58 ? 41.242 -16.947 31.009 1.00 37.97 58 VAL A C 1
ATOM 389 O O . VAL A 1 58 ? 41.913 -16.175 30.319 1.00 37.97 58 VAL A O 1
ATOM 392 N N . THR A 1 59 ? 40.290 -17.728 30.483 1.00 40.16 59 THR A N 1
ATOM 393 C CA . THR A 1 59 ? 39.911 -17.726 29.056 1.00 40.16 59 THR A CA 1
ATOM 394 C C . THR A 1 59 ? 38.402 -17.537 28.894 1.00 40.16 59 THR A C 1
ATOM 396 O O . THR A 1 59 ? 37.615 -18.350 29.388 1.00 40.16 59 THR A O 1
ATOM 399 N N . CYS A 1 60 ? 38.002 -16.477 28.188 1.00 39.50 60 CYS A N 1
ATOM 400 C CA . CYS A 1 60 ? 36.604 -16.176 27.862 1.00 39.50 60 CYS A CA 1
ATOM 401 C C . CYS A 1 60 ? 36.351 -16.406 26.363 1.00 39.50 60 CYS A C 1
ATOM 403 O O . CYS A 1 60 ? 37.112 -15.882 25.548 1.00 39.50 60 CYS A O 1
ATOM 405 N N . GLY A 1 61 ? 35.305 -17.170 26.019 1.00 45.03 61 GLY A N 1
ATOM 406 C CA . GLY A 1 61 ? 34.912 -17.473 24.635 1.00 45.03 61 GLY A CA 1
ATOM 407 C C . GLY A 1 61 ? 34.430 -16.270 23.806 1.00 45.03 61 GLY A C 1
ATOM 408 O O . GLY A 1 61 ? 34.342 -15.143 24.296 1.00 45.03 61 GLY A O 1
ATOM 409 N N . ASP A 1 62 ? 34.124 -16.532 22.533 1.00 40.16 62 ASP A N 1
ATOM 410 C CA . ASP A 1 62 ? 34.160 -15.566 21.419 1.00 40.16 62 ASP A CA 1
ATOM 411 C C . ASP A 1 62 ? 33.100 -14.444 21.419 1.00 40.16 62 ASP A C 1
ATOM 413 O O . ASP A 1 62 ? 33.216 -13.506 20.623 1.00 40.16 62 ASP A O 1
ATOM 417 N N . SER A 1 63 ? 32.097 -14.475 22.310 1.00 43.28 63 SER A N 1
ATOM 418 C CA . SER A 1 63 ? 31.062 -13.429 22.368 1.00 43.28 63 SER A CA 1
ATOM 419 C C . SER A 1 63 ? 30.463 -13.192 23.767 1.00 43.28 63 SER A C 1
ATOM 421 O O . SER A 1 63 ? 29.729 -14.018 24.308 1.00 43.28 63 SER A O 1
ATOM 423 N N . VAL A 1 64 ? 30.740 -12.025 24.366 1.00 37.88 64 VAL A N 1
ATOM 424 C CA . VAL A 1 64 ? 30.186 -11.610 25.675 1.00 37.88 64 VAL A CA 1
ATOM 425 C C . VAL A 1 64 ? 29.487 -10.254 25.554 1.00 37.88 64 VAL A C 1
ATOM 427 O O . VAL A 1 64 ? 30.072 -9.284 25.064 1.00 37.88 64 VAL A O 1
ATOM 430 N N . THR A 1 65 ? 28.236 -10.168 26.023 1.00 40.66 65 THR A N 1
ATOM 431 C CA . THR A 1 65 ? 27.431 -8.931 26.015 1.00 40.66 65 THR A CA 1
ATOM 432 C C . THR A 1 65 ? 26.871 -8.646 27.408 1.00 40.66 65 THR A C 1
ATOM 434 O O . THR A 1 65 ? 26.052 -9.411 27.923 1.00 40.66 65 THR A O 1
ATOM 437 N N . CYS A 1 66 ? 27.291 -7.533 28.011 1.00 39.41 66 CYS A N 1
ATOM 438 C CA . CYS A 1 66 ? 26.793 -7.061 29.306 1.00 39.41 66 CYS A CA 1
ATOM 439 C C . CYS A 1 66 ? 26.064 -5.722 29.132 1.00 39.41 66 CYS A C 1
ATOM 441 O O . CYS A 1 66 ? 26.583 -4.830 28.459 1.00 39.41 66 CYS A O 1
ATOM 443 N N . GLY A 1 67 ? 24.886 -5.597 29.746 1.00 47.72 67 GLY A N 1
ATOM 444 C CA . GLY A 1 67 ? 24.066 -4.384 29.772 1.00 47.72 67 GLY A CA 1
ATOM 445 C C . GLY A 1 67 ? 24.653 -3.205 30.561 1.00 47.72 67 GLY A C 1
ATOM 446 O O . GLY 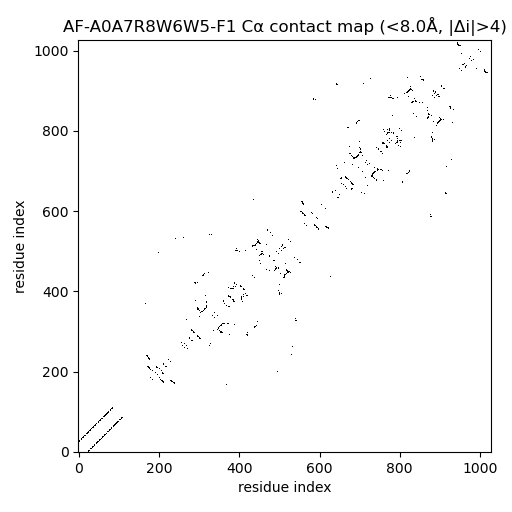A 1 67 ? 25.863 -3.094 30.755 1.00 47.72 67 GLY A O 1
ATOM 447 N N . ASP A 1 68 ? 23.764 -2.314 30.993 1.00 39.53 68 ASP A N 1
ATOM 448 C CA . ASP A 1 68 ? 23.971 -0.888 31.290 1.00 39.53 68 ASP A CA 1
ATOM 449 C C . ASP A 1 68 ? 25.086 -0.498 32.300 1.00 39.53 68 ASP A C 1
ATOM 451 O O . ASP A 1 68 ? 25.543 0.647 32.266 1.00 39.53 68 ASP A O 1
ATOM 455 N N . SER A 1 69 ? 25.574 -1.380 33.191 1.00 40.44 69 SER A N 1
ATOM 456 C CA . SER A 1 69 ? 26.707 -1.056 34.099 1.00 40.44 69 SER A CA 1
ATOM 457 C C . SER A 1 69 ? 27.456 -2.265 34.696 1.00 40.44 69 SER A C 1
ATOM 459 O O . SER A 1 69 ? 26.852 -3.281 35.054 1.00 40.44 69 SER A O 1
ATOM 461 N N . VAL A 1 70 ? 28.786 -2.143 34.859 1.00 37.50 70 VAL A N 1
ATOM 462 C CA . VAL A 1 70 ? 29.650 -3.131 35.550 1.00 37.50 70 VAL A CA 1
ATOM 463 C C . VAL A 1 70 ? 30.507 -2.445 36.622 1.00 37.50 70 VAL A C 1
ATOM 465 O O . VAL A 1 70 ? 31.272 -1.525 36.318 1.00 37.50 70 VAL A O 1
ATOM 468 N N . THR A 1 71 ? 30.430 -2.922 37.869 1.00 38.03 71 THR A N 1
ATOM 469 C CA . THR A 1 71 ? 31.136 -2.323 39.019 1.00 38.03 71 THR A CA 1
ATOM 470 C C . THR A 1 71 ? 31.960 -3.367 39.772 1.00 38.03 71 THR A C 1
ATOM 472 O O . THR A 1 71 ? 31.424 -4.391 40.206 1.00 38.03 71 THR A O 1
ATOM 475 N N . PHE A 1 72 ? 33.255 -3.093 39.954 1.00 41.62 72 PHE A N 1
ATOM 476 C CA . PHE A 1 72 ? 34.167 -3.903 40.768 1.00 41.62 72 PHE A CA 1
ATOM 477 C C . PHE A 1 72 ? 34.532 -3.156 42.056 1.00 41.62 72 PHE A C 1
ATOM 479 O O . PHE A 1 72 ? 34.861 -1.970 41.997 1.00 41.62 72 PHE A O 1
ATOM 486 N N . GLY A 1 73 ? 34.488 -3.850 43.196 1.00 42.56 73 GLY A N 1
ATOM 487 C CA . GLY A 1 73 ? 34.896 -3.313 44.495 1.00 42.56 73 GLY A CA 1
ATOM 488 C C . GLY A 1 73 ? 36.396 -2.988 44.623 1.00 42.56 73 GLY A C 1
ATOM 489 O O . GLY A 1 73 ? 37.174 -3.157 43.683 1.00 42.56 73 GLY A O 1
ATOM 490 N N . ASP A 1 74 ? 36.792 -2.502 45.803 1.00 40.03 74 ASP A N 1
ATOM 491 C CA . ASP A 1 74 ? 38.027 -1.744 46.094 1.00 40.03 74 ASP A CA 1
ATOM 492 C C . ASP A 1 74 ? 39.379 -2.396 45.722 1.00 40.03 74 ASP A C 1
ATOM 494 O O . ASP A 1 74 ? 40.400 -1.698 45.652 1.00 40.03 74 ASP A O 1
ATOM 498 N N . SER A 1 75 ? 39.426 -3.709 45.460 1.00 41.25 75 SER A N 1
ATOM 499 C CA . SER A 1 75 ? 40.669 -4.414 45.115 1.00 41.25 75 SER A CA 1
ATOM 500 C C . SER A 1 75 ? 40.478 -5.597 44.147 1.00 41.25 75 SER A C 1
ATOM 502 O O . SER A 1 75 ? 39.847 -6.602 44.479 1.00 41.25 75 SER A O 1
ATOM 504 N N . VAL A 1 76 ? 41.078 -5.505 42.949 1.00 39.00 76 VAL A N 1
ATOM 505 C CA . VAL A 1 76 ? 41.066 -6.566 41.916 1.00 39.00 76 VAL A CA 1
ATOM 506 C C . VAL A 1 76 ? 42.493 -6.949 41.513 1.00 39.00 76 VAL A C 1
ATOM 508 O O . VAL A 1 76 ? 43.287 -6.085 41.128 1.00 39.00 76 VAL A O 1
ATOM 511 N N . THR A 1 77 ? 42.821 -8.246 41.572 1.00 39.81 77 THR A N 1
ATOM 512 C CA . THR A 1 77 ? 44.139 -8.783 41.169 1.00 39.81 77 THR A CA 1
ATOM 513 C C . THR A 1 77 ? 43.988 -9.870 40.101 1.00 39.81 77 THR A C 1
ATOM 515 O O . THR A 1 77 ? 43.269 -10.849 40.315 1.00 39.81 77 THR A O 1
ATOM 518 N N . PHE A 1 78 ? 44.679 -9.707 38.967 1.00 42.91 78 PHE A N 1
ATOM 519 C CA . PHE A 1 78 ? 44.737 -10.691 37.877 1.00 42.91 78 PHE A CA 1
ATOM 520 C C . PHE A 1 78 ? 46.090 -11.419 37.873 1.00 42.91 78 PHE A C 1
ATOM 522 O O . PHE A 1 78 ? 47.127 -10.755 37.923 1.00 42.91 78 PHE A O 1
ATOM 529 N N . GLY A 1 79 ? 46.077 -12.754 37.794 1.00 42.47 79 GLY A N 1
ATOM 530 C CA . GLY A 1 79 ? 47.270 -13.580 37.569 1.00 42.47 79 GLY A CA 1
ATOM 531 C C . GLY A 1 79 ? 47.819 -13.508 36.133 1.00 42.47 79 GLY A C 1
ATOM 532 O O . GLY A 1 79 ? 47.274 -12.815 35.272 1.00 42.47 79 GLY A O 1
ATOM 533 N N . ASP A 1 80 ? 48.914 -14.228 35.879 1.00 40.19 80 ASP A N 1
ATOM 534 C CA . ASP A 1 80 ? 49.878 -13.978 34.790 1.00 40.19 80 ASP A CA 1
ATOM 535 C C . ASP A 1 80 ? 49.381 -14.155 33.329 1.00 40.19 80 ASP A C 1
ATOM 537 O O . ASP A 1 80 ? 50.133 -13.848 32.397 1.00 40.19 80 ASP A O 1
ATOM 541 N N . SER A 1 81 ? 48.140 -14.606 33.073 1.00 42.12 81 SER A N 1
ATOM 542 C CA . SER A 1 81 ? 47.614 -14.727 31.698 1.00 42.12 81 SER A CA 1
ATOM 543 C C . SER A 1 81 ? 46.080 -14.621 31.549 1.00 42.12 81 SER A C 1
ATOM 545 O O . SER A 1 81 ? 45.322 -15.473 32.008 1.00 42.12 81 SER A O 1
ATOM 547 N N . VAL A 1 82 ? 45.602 -13.594 30.827 1.00 37.19 82 VAL A N 1
ATOM 548 C CA . VAL A 1 82 ? 44.177 -13.401 30.466 1.00 37.19 82 VAL A CA 1
ATOM 549 C C . VAL A 1 82 ? 44.027 -13.333 28.942 1.00 37.19 82 VAL A C 1
ATOM 551 O O . VAL A 1 82 ? 44.724 -12.556 28.288 1.00 37.19 82 VAL A O 1
ATOM 554 N N . THR A 1 83 ? 43.115 -14.132 28.371 1.00 39.19 83 THR A N 1
ATOM 555 C CA . THR A 1 83 ? 42.806 -14.143 26.922 1.00 39.19 83 THR A CA 1
ATOM 556 C C . THR A 1 83 ? 41.302 -13.941 26.695 1.00 39.19 83 THR A C 1
ATOM 558 O O . THR A 1 83 ? 40.496 -14.698 27.242 1.00 39.19 83 THR A O 1
ATOM 561 N N . CYS A 1 84 ? 40.925 -12.949 25.881 1.00 37.91 84 CYS A N 1
ATOM 562 C CA . CYS A 1 84 ? 39.534 -12.652 25.508 1.00 37.91 84 CYS A CA 1
ATOM 563 C C . CYS A 1 84 ? 39.314 -12.885 24.003 1.00 37.91 84 CYS A C 1
ATOM 565 O O . CYS A 1 84 ? 40.151 -12.452 23.208 1.00 37.91 84 CYS A O 1
ATOM 567 N N . GLY A 1 85 ? 38.208 -13.540 23.631 1.00 44.16 85 GLY A N 1
ATOM 568 C CA . GLY A 1 85 ? 37.807 -13.786 22.238 1.00 44.16 85 GLY A CA 1
ATOM 569 C C . GLY A 1 85 ? 37.260 -12.561 21.482 1.00 44.16 85 GLY A C 1
ATOM 570 O O . GLY A 1 85 ? 37.174 -11.455 22.021 1.00 44.16 85 GLY A O 1
ATOM 571 N N . ASP A 1 86 ? 36.901 -12.780 20.213 1.00 36.81 86 ASP A N 1
ATOM 572 C CA . ASP A 1 86 ? 36.836 -11.782 19.126 1.00 36.81 86 ASP A CA 1
ATOM 573 C C . ASP A 1 86 ? 35.744 -10.691 19.224 1.00 36.81 86 ASP A C 1
ATOM 575 O O . ASP A 1 86 ? 35.734 -9.766 18.407 1.00 36.81 86 ASP A O 1
ATOM 579 N N . SER A 1 87 ? 34.835 -10.731 20.209 1.00 41.91 87 SER A N 1
ATOM 580 C CA . SER A 1 87 ? 33.797 -9.696 20.353 1.00 41.91 87 SER A CA 1
ATOM 581 C C . SER A 1 87 ? 33.262 -9.516 21.785 1.00 41.91 87 SER A C 1
ATOM 583 O O . SER A 1 87 ? 32.430 -10.278 22.274 1.00 41.91 87 SER A O 1
ATOM 585 N N . VAL A 1 88 ? 33.700 -8.448 22.462 1.00 36.22 88 VAL A N 1
ATOM 586 C CA . VAL A 1 88 ? 33.201 -8.037 23.791 1.00 36.22 88 VAL A CA 1
ATOM 587 C C . VAL A 1 88 ? 32.558 -6.654 23.689 1.00 36.22 88 VAL A C 1
ATOM 589 O O . VAL A 1 88 ? 33.201 -5.710 23.236 1.00 36.22 88 VAL A O 1
ATOM 592 N N . THR A 1 89 ? 31.298 -6.519 24.120 1.00 38.22 89 THR A N 1
ATOM 593 C CA . THR A 1 89 ? 30.564 -5.235 24.142 1.00 38.22 89 THR A CA 1
ATOM 594 C C . THR A 1 89 ? 30.020 -4.960 25.549 1.00 38.22 89 THR A C 1
ATOM 596 O O . THR A 1 89 ? 29.301 -5.797 26.099 1.00 38.22 89 THR A O 1
ATOM 599 N N . CYS A 1 90 ? 30.351 -3.799 26.127 1.00 36.97 90 CYS A N 1
ATOM 600 C CA . CYS A 1 90 ? 29.889 -3.361 27.454 1.00 36.97 90 CYS A CA 1
ATOM 601 C C . CYS A 1 90 ? 29.061 -2.069 27.349 1.00 36.97 90 CYS A C 1
ATOM 603 O O . CYS A 1 90 ? 29.410 -1.198 26.550 1.00 36.97 90 CYS A O 1
ATOM 605 N N . GLY A 1 91 ? 28.009 -1.950 28.168 1.00 42.22 91 GLY A N 1
ATOM 606 C CA . GLY A 1 91 ? 27.175 -0.749 28.307 1.00 42.22 91 GLY A CA 1
ATOM 607 C C . GLY A 1 91 ? 27.835 0.437 29.036 1.00 42.22 91 GLY A C 1
ATOM 608 O O . GLY A 1 91 ? 29.022 0.420 29.364 1.00 42.22 91 GLY A O 1
ATOM 609 N N . ASP A 1 92 ? 27.033 1.476 29.280 1.00 38.47 92 ASP A N 1
ATOM 610 C CA . ASP A 1 92 ? 27.396 2.897 29.450 1.00 38.47 92 ASP A CA 1
ATOM 611 C C . ASP A 1 92 ? 28.368 3.286 30.594 1.00 38.47 92 ASP A C 1
ATOM 613 O O . ASP A 1 92 ? 28.811 4.437 30.643 1.00 38.47 92 ASP A O 1
ATOM 617 N N . SER A 1 93 ? 28.750 2.392 31.517 1.00 38.25 93 SER A N 1
ATOM 618 C CA . SER A 1 93 ? 29.725 2.718 32.577 1.00 38.25 93 SER A CA 1
ATOM 619 C C . SER A 1 93 ? 30.461 1.503 33.164 1.00 38.25 93 SER A C 1
ATOM 621 O O . SER A 1 93 ? 29.855 0.499 33.542 1.00 38.25 93 SER A O 1
ATOM 623 N N . VAL A 1 94 ? 31.792 1.617 33.284 1.00 34.75 94 VAL A N 1
ATOM 624 C CA . VAL A 1 94 ? 32.657 0.666 34.007 1.00 34.75 94 VAL A CA 1
ATOM 625 C C . VAL A 1 94 ? 33.427 1.430 35.080 1.00 34.75 94 VAL A C 1
ATOM 627 O O . VAL A 1 94 ? 34.169 2.362 34.761 1.00 34.75 94 VAL A O 1
ATOM 630 N N . THR A 1 95 ? 33.271 1.028 36.342 1.00 35.28 95 THR A N 1
ATOM 631 C CA . THR A 1 95 ? 33.885 1.707 37.498 1.00 35.28 95 THR A CA 1
ATOM 632 C C . THR A 1 95 ? 34.786 0.739 38.264 1.00 35.28 95 THR A C 1
ATOM 634 O O . THR A 1 95 ? 34.343 -0.346 38.643 1.00 35.28 95 THR A O 1
ATOM 637 N N . PHE A 1 96 ? 36.046 1.128 38.484 1.00 36.72 96 PHE A N 1
ATOM 638 C CA . PHE A 1 96 ? 37.021 0.382 39.287 1.00 36.72 96 PHE A CA 1
ATOM 639 C C . PHE A 1 96 ? 37.260 1.105 40.616 1.00 36.72 96 PHE A C 1
ATOM 641 O O . PHE A 1 96 ? 37.428 2.327 40.613 1.00 36.72 96 PHE A O 1
ATOM 648 N N . GLY A 1 97 ? 37.293 0.357 41.720 1.00 39.41 97 GLY A N 1
ATOM 649 C CA . GLY A 1 97 ? 37.745 0.850 43.021 1.00 39.41 97 GLY A CA 1
ATOM 650 C C . GLY A 1 97 ? 39.260 1.103 43.092 1.00 39.41 97 GLY A C 1
ATOM 651 O O . GLY A 1 97 ? 39.999 0.856 42.137 1.00 39.41 97 GLY A O 1
ATOM 652 N N . ASP A 1 98 ? 39.716 1.613 44.237 1.00 34.19 98 ASP A N 1
ATOM 653 C CA . ASP A 1 98 ? 40.976 2.352 44.442 1.00 34.19 98 ASP A CA 1
ATOM 654 C C . ASP A 1 98 ? 42.302 1.623 44.096 1.00 34.19 98 ASP A C 1
ATOM 656 O O . ASP A 1 98 ? 43.368 2.249 44.129 1.00 34.19 98 ASP A O 1
ATOM 660 N N . SER A 1 99 ? 42.293 0.328 43.743 1.00 38.12 99 SER A N 1
ATOM 661 C CA . SER A 1 99 ? 43.514 -0.412 43.385 1.00 38.12 99 SER A CA 1
ATOM 662 C C . SER A 1 99 ? 43.310 -1.592 42.412 1.00 38.12 99 SER A C 1
ATOM 664 O O . SER A 1 99 ? 42.678 -2.596 42.737 1.00 38.12 99 SER A O 1
ATOM 666 N N . VAL A 1 100 ? 43.925 -1.504 41.221 1.00 35.34 100 VAL A N 1
ATOM 667 C CA . VAL A 1 100 ? 43.995 -2.583 40.211 1.00 35.34 100 VAL A CA 1
ATOM 668 C C . VAL A 1 100 ? 45.461 -2.919 39.925 1.00 35.34 100 VAL A C 1
ATOM 670 O O . VAL A 1 100 ? 46.244 -2.023 39.607 1.00 35.34 100 VAL A O 1
ATOM 673 N N . THR A 1 101 ? 45.835 -4.200 40.014 1.00 34.97 101 THR A N 1
ATOM 674 C CA . THR A 1 101 ? 47.195 -4.681 39.691 1.00 34.97 101 THR A CA 1
ATOM 675 C C . THR A 1 101 ? 47.123 -5.757 38.603 1.00 34.97 101 THR A C 1
ATOM 677 O O . THR A 1 101 ? 46.443 -6.765 38.792 1.00 34.97 101 THR A O 1
ATOM 680 N N . CYS A 1 102 ? 47.813 -5.551 37.473 1.00 32.28 102 CYS A N 1
ATOM 681 C CA . CYS A 1 102 ? 47.843 -6.482 36.334 1.00 32.28 102 CYS A CA 1
ATOM 682 C C . CYS A 1 102 ? 49.239 -7.107 36.160 1.00 32.28 102 CYS A C 1
ATOM 684 O O . CYS A 1 102 ? 50.233 -6.382 36.232 1.00 32.28 102 CYS A O 1
ATOM 686 N N . GLY A 1 103 ? 49.299 -8.421 35.906 1.00 37.94 103 GLY A N 1
ATOM 687 C CA . GLY A 1 103 ? 50.514 -9.159 35.524 1.00 37.94 103 GLY A CA 1
ATOM 688 C C . GLY A 1 103 ? 50.917 -8.997 34.046 1.00 37.94 103 GLY A C 1
ATOM 689 O O . GLY A 1 103 ? 50.225 -8.350 33.259 1.00 37.94 103 GLY A O 1
ATOM 690 N N . ASP A 1 104 ? 52.057 -9.585 33.671 1.00 35.25 104 ASP A N 1
ATOM 691 C CA . ASP A 1 104 ? 52.905 -9.189 32.528 1.00 35.25 104 ASP A CA 1
ATOM 692 C C . ASP A 1 104 ? 52.368 -9.465 31.093 1.00 35.25 104 ASP A C 1
ATOM 694 O O . ASP A 1 104 ? 53.074 -9.161 30.127 1.00 35.25 104 ASP A O 1
ATOM 698 N N . CYS A 1 105 ? 51.153 -10.001 30.882 1.00 37.66 105 CYS A N 1
ATOM 699 C CA . CYS A 1 105 ? 50.679 -10.387 29.534 1.00 37.66 105 CYS A CA 1
ATOM 700 C C . CYS A 1 105 ? 49.154 -10.212 29.312 1.00 37.66 105 CYS A C 1
ATOM 702 O O . CYS A 1 105 ? 48.364 -11.014 29.804 1.00 37.66 105 CYS A O 1
ATOM 704 N N . VAL A 1 106 ? 48.729 -9.244 28.481 1.00 33.84 106 VAL A N 1
ATOM 705 C CA . VAL A 1 106 ? 47.342 -9.121 27.961 1.00 33.84 106 VAL A CA 1
ATOM 706 C C . VAL A 1 106 ? 47.377 -9.065 26.430 1.00 33.84 106 VAL A C 1
ATOM 708 O O . VAL A 1 106 ? 48.113 -8.254 25.867 1.00 33.84 106 VAL A O 1
ATOM 711 N N . THR A 1 107 ? 46.580 -9.900 25.751 1.00 34.84 107 THR A N 1
ATOM 712 C CA . THR A 1 107 ? 46.459 -9.914 24.276 1.00 34.84 107 THR A CA 1
ATOM 713 C C . THR A 1 107 ? 44.992 -9.714 23.877 1.00 34.84 107 THR A C 1
ATOM 715 O O . THR A 1 107 ? 44.141 -10.457 24.356 1.00 34.84 107 THR A O 1
ATOM 718 N N . CYS A 1 108 ? 44.694 -8.732 23.014 1.00 30.20 108 CYS A N 1
ATOM 719 C CA . CYS A 1 108 ? 43.335 -8.420 22.537 1.00 30.20 108 CYS A CA 1
ATOM 720 C C . CYS A 1 108 ? 43.221 -8.609 21.011 1.00 30.20 108 CYS A C 1
ATOM 722 O O . CYS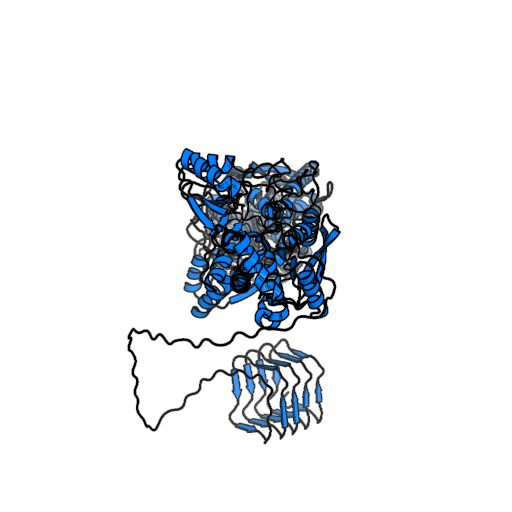 A 1 108 ? 44.158 -8.253 20.295 1.00 30.20 108 CYS A O 1
ATOM 724 N N . GLY A 1 109 ? 42.081 -9.128 20.533 1.00 36.19 109 GLY A N 1
ATOM 725 C CA . GLY A 1 109 ? 41.736 -9.279 19.109 1.00 36.19 109 GLY A CA 1
ATOM 726 C C . GLY A 1 109 ? 41.221 -7.997 18.425 1.00 36.19 109 GLY A C 1
ATOM 727 O O . GLY A 1 109 ? 40.994 -6.973 19.070 1.00 36.19 109 GLY A O 1
ATOM 728 N N . ASP A 1 110 ? 41.048 -8.068 17.101 1.00 31.69 110 ASP A N 1
ATOM 729 C CA . ASP A 1 110 ? 41.065 -6.968 16.111 1.00 31.69 110 ASP A CA 1
ATOM 730 C C . ASP A 1 110 ? 39.893 -5.950 16.123 1.00 31.69 110 ASP A C 1
ATOM 732 O O . ASP A 1 110 ? 39.655 -5.267 15.123 1.00 31.69 110 ASP A O 1
ATOM 736 N N . SER A 1 111 ? 39.135 -5.774 17.210 1.00 35.38 111 SER A N 1
ATOM 737 C CA . SER A 1 111 ? 38.019 -4.804 17.236 1.00 35.38 111 SER A CA 1
ATOM 738 C C . SER A 1 111 ? 37.678 -4.302 18.642 1.00 35.38 111 SER A C 1
ATOM 740 O O . SER A 1 111 ? 36.812 -4.848 19.315 1.00 35.38 111 SER A O 1
ATOM 742 N N . VAL A 1 112 ? 38.316 -3.209 19.077 1.00 30.81 112 VAL A N 1
ATOM 743 C CA . VAL A 1 112 ? 37.913 -2.459 20.283 1.00 30.81 112 VAL A CA 1
ATOM 744 C C . VAL A 1 112 ? 37.658 -0.998 19.911 1.00 30.81 112 VAL A C 1
ATOM 746 O O . VAL A 1 112 ? 38.589 -0.264 19.578 1.00 30.81 112 VAL A O 1
ATOM 749 N N . THR A 1 113 ? 36.404 -0.552 19.983 1.00 28.91 113 THR A N 1
ATOM 750 C CA . THR A 1 113 ? 36.003 0.846 19.747 1.00 28.91 113 THR A CA 1
ATOM 751 C C . THR A 1 113 ? 35.879 1.585 21.084 1.00 28.91 113 THR A C 1
ATOM 753 O O . THR A 1 113 ? 35.100 1.184 21.943 1.00 28.91 113 THR A O 1
ATOM 756 N N . ARG A 1 114 ? 36.631 2.680 21.279 1.00 26.06 114 ARG A N 1
ATOM 757 C CA . ARG A 1 114 ? 36.572 3.538 22.483 1.00 26.06 114 ARG A CA 1
ATOM 758 C C . ARG A 1 114 ? 36.465 5.015 22.082 1.00 26.06 114 ARG A C 1
ATOM 760 O O . ARG A 1 114 ? 37.274 5.477 21.282 1.00 26.06 114 ARG A O 1
ATOM 767 N N . TYR A 1 115 ? 35.530 5.766 22.670 1.00 29.95 115 TYR A N 1
ATOM 768 C CA . TYR A 1 115 ? 35.498 7.241 22.625 1.00 29.95 115 TYR A CA 1
ATOM 769 C C . TYR A 1 115 ? 36.257 7.831 23.837 1.00 29.95 115 TYR A C 1
ATOM 771 O O . TYR A 1 115 ? 36.163 7.252 24.921 1.00 29.95 115 TYR A O 1
ATOM 779 N N . PRO A 1 116 ? 37.011 8.947 23.715 1.00 34.53 116 PRO A N 1
ATOM 780 C CA . PRO A 1 116 ? 37.718 9.536 24.855 1.00 34.53 116 PRO A CA 1
ATOM 781 C C . PRO A 1 116 ? 37.105 10.856 25.368 1.00 34.53 116 PRO A C 1
ATOM 783 O O . PRO A 1 116 ? 36.967 11.809 24.609 1.00 34.53 116 PRO A O 1
ATOM 786 N N . GLU A 1 117 ? 36.916 10.957 26.689 1.00 27.47 117 GLU A N 1
ATOM 787 C CA . GLU A 1 117 ? 37.000 12.208 27.464 1.00 27.47 117 GLU A CA 1
ATOM 788 C C . GLU A 1 117 ? 37.738 11.948 28.789 1.00 27.47 117 GLU A C 1
ATOM 790 O O . GLU A 1 117 ? 37.179 11.309 29.669 1.00 27.47 117 GLU A O 1
ATOM 795 N N . VAL A 1 118 ? 38.971 12.456 28.953 1.00 28.03 118 VAL A N 1
ATOM 796 C CA . VAL A 1 118 ? 39.554 12.877 30.251 1.00 28.03 118 VAL A CA 1
ATOM 797 C C . VAL A 1 118 ? 40.633 13.941 29.981 1.00 28.03 118 VAL A C 1
ATOM 799 O O . VAL A 1 118 ? 41.531 13.733 29.167 1.00 28.03 118 VAL A O 1
ATOM 802 N N . SER A 1 119 ? 40.565 15.080 30.678 1.00 25.31 119 SER A N 1
ATOM 803 C CA . SER A 1 119 ? 41.568 16.167 30.660 1.00 25.31 119 SER A CA 1
ATOM 804 C C . SER A 1 119 ? 42.663 15.972 31.725 1.00 25.31 119 SER A C 1
ATOM 806 O O . SER A 1 119 ? 42.352 15.494 32.817 1.00 25.31 119 SER A O 1
ATOM 808 N N . PRO A 1 120 ? 43.904 16.460 31.501 1.00 27.31 120 PRO A N 1
ATOM 809 C CA . PRO A 1 120 ? 44.544 17.304 32.523 1.00 27.31 120 PRO A CA 1
ATOM 810 C C . PRO A 1 120 ? 45.328 18.535 31.992 1.00 27.31 120 PRO A C 1
ATOM 812 O O . PRO A 1 120 ? 45.681 18.646 30.823 1.00 27.31 120 PRO A O 1
ATOM 815 N N . ASN A 1 121 ? 45.556 19.464 32.930 1.00 25.64 121 ASN A N 1
ATOM 816 C CA . ASN A 1 121 ? 45.993 20.878 32.864 1.00 25.64 121 ASN A CA 1
ATOM 817 C C . ASN A 1 121 ? 47.503 21.101 32.484 1.00 25.64 121 ASN A C 1
ATOM 819 O O . ASN A 1 121 ? 48.202 20.126 32.225 1.00 25.64 121 ASN A O 1
ATOM 823 N N . PRO A 1 122 ? 48.067 22.339 32.417 1.00 42.28 122 PRO A N 1
ATOM 824 C CA . PRO A 1 122 ? 48.871 22.843 31.298 1.00 42.28 122 PRO A CA 1
ATOM 825 C C . PRO A 1 122 ? 50.387 22.925 31.600 1.00 42.28 122 PRO A C 1
ATOM 827 O O . PRO A 1 122 ? 50.789 23.042 32.753 1.00 42.28 122 PRO A O 1
ATOM 830 N N . ASN A 1 123 ? 51.245 22.950 30.570 1.00 23.95 123 ASN A N 1
ATOM 831 C CA . ASN A 1 123 ? 52.426 23.835 30.470 1.00 23.95 123 ASN A CA 1
ATOM 832 C C . ASN A 1 123 ? 53.362 23.467 29.301 1.00 23.95 123 ASN A C 1
ATOM 834 O O . ASN A 1 123 ? 53.722 22.311 29.120 1.00 23.95 123 ASN A O 1
ATOM 838 N N . LEU A 1 124 ? 53.856 24.533 28.650 1.00 25.44 124 LEU A N 1
ATOM 839 C CA . LEU A 1 124 ? 55.099 24.672 27.862 1.00 25.44 124 LEU A CA 1
ATOM 840 C C . LEU A 1 124 ? 55.112 24.308 26.356 1.00 25.44 124 LEU A C 1
ATOM 842 O O . LEU A 1 124 ? 55.610 23.274 25.939 1.00 25.44 124 LEU A O 1
ATOM 846 N N . ASN A 1 125 ? 54.654 25.287 25.564 1.00 24.25 125 ASN A N 1
ATOM 847 C CA . ASN A 1 125 ? 55.393 26.132 24.599 1.00 24.25 125 ASN A CA 1
ATOM 848 C C . ASN A 1 125 ? 56.286 25.594 23.446 1.00 24.25 125 ASN A C 1
ATOM 850 O O . ASN A 1 125 ? 57.209 24.811 23.640 1.00 24.25 125 ASN A O 1
ATOM 854 N N . TYR A 1 126 ? 56.134 26.356 22.338 1.00 24.64 126 TYR A N 1
ATOM 855 C CA . TYR A 1 126 ? 56.955 26.593 21.124 1.00 24.64 126 TYR A CA 1
ATOM 856 C C . TYR A 1 126 ? 56.687 25.660 19.917 1.00 24.64 126 TYR A C 1
ATOM 858 O O . TYR A 1 126 ? 56.733 24.451 20.062 1.00 24.64 126 TYR A O 1
ATOM 866 N N . ALA A 1 127 ? 56.441 26.123 18.678 1.00 23.17 127 ALA A N 1
ATOM 867 C CA . ALA A 1 127 ? 56.478 27.467 18.086 1.00 23.17 127 ALA A CA 1
ATOM 868 C C . ALA A 1 127 ? 55.710 27.557 16.733 1.00 23.17 127 ALA A C 1
ATOM 870 O O . ALA A 1 127 ? 55.741 26.628 15.935 1.00 23.17 127 ALA A O 1
ATOM 871 N N . SER A 1 128 ? 55.093 28.729 16.510 1.00 24.53 128 SER A N 1
ATOM 872 C CA . SER A 1 128 ? 54.932 29.527 15.267 1.00 24.53 128 SER A CA 1
ATOM 873 C C . SER A 1 128 ? 54.531 28.902 13.907 1.00 24.53 128 SER A C 1
ATOM 875 O O . SER A 1 128 ? 55.356 28.313 13.215 1.00 24.53 128 SER A O 1
ATOM 877 N N . GLU A 1 129 ? 53.288 29.217 13.505 1.00 23.48 129 GLU A N 1
ATOM 878 C CA . GLU A 1 129 ? 52.758 29.758 12.219 1.00 23.48 129 GLU A CA 1
ATOM 879 C C . GLU A 1 129 ? 53.734 30.253 11.101 1.00 23.48 129 GLU A C 1
ATOM 881 O O . GLU A 1 129 ? 54.892 30.522 11.418 1.00 23.48 129 GLU A O 1
ATOM 886 N N . PRO A 1 130 ? 53.289 30.548 9.836 1.00 34.25 130 PRO A N 1
ATOM 887 C CA . PRO A 1 130 ? 51.900 30.739 9.364 1.00 34.25 130 PRO A CA 1
ATOM 888 C C . PRO A 1 130 ? 51.499 30.150 7.984 1.00 34.25 130 PRO A C 1
ATOM 890 O O . PRO A 1 130 ? 52.290 29.806 7.110 1.00 34.25 130 PRO A O 1
ATOM 893 N N . SER A 1 131 ? 50.178 30.186 7.814 1.00 26.16 131 SER A N 1
ATOM 894 C CA . SER A 1 131 ? 49.354 30.287 6.604 1.00 26.16 131 SER A CA 1
ATOM 895 C C . SER A 1 131 ? 49.883 31.138 5.427 1.00 26.16 131 SER A C 1
ATOM 897 O O . SER A 1 131 ? 50.536 32.164 5.615 1.00 26.16 131 SER A O 1
ATOM 899 N N . ARG A 1 132 ? 49.432 30.811 4.201 1.00 25.09 132 ARG A N 1
ATOM 900 C CA . ARG A 1 132 ? 48.632 31.733 3.361 1.00 25.09 132 ARG A CA 1
ATOM 901 C C . ARG A 1 132 ? 48.057 31.083 2.102 1.00 25.09 132 ARG A C 1
ATOM 903 O O . ARG A 1 132 ? 48.652 30.223 1.468 1.00 25.09 132 ARG A O 1
ATOM 910 N N . SER A 1 133 ? 46.873 31.577 1.770 1.00 25.06 133 SER A N 1
ATOM 911 C CA . SER A 1 133 ? 45.997 31.236 0.661 1.00 25.06 133 SER A CA 1
ATOM 912 C C . SER A 1 133 ? 46.196 32.137 -0.571 1.00 25.06 133 SER A C 1
ATOM 914 O O . SER A 1 133 ? 46.731 33.240 -0.468 1.00 25.06 133 SER A O 1
ATOM 916 N N . ARG A 1 134 ? 45.607 31.664 -1.686 1.00 26.22 134 ARG A N 1
ATOM 917 C CA . ARG A 1 134 ? 45.182 32.350 -2.931 1.00 26.22 134 ARG A CA 1
ATOM 918 C C . ARG A 1 134 ? 46.259 32.811 -3.924 1.00 26.22 134 ARG A C 1
ATOM 920 O O . ARG A 1 134 ? 47.009 33.732 -3.638 1.00 26.22 134 ARG A O 1
ATOM 927 N N . ALA A 1 135 ? 46.139 32.337 -5.172 1.00 22.89 135 ALA A N 1
ATOM 928 C CA . ALA A 1 135 ? 45.766 33.189 -6.313 1.00 22.89 135 ALA A CA 1
ATOM 929 C C . ALA A 1 135 ? 45.525 32.390 -7.615 1.00 22.89 135 ALA A C 1
ATOM 931 O O . ALA A 1 135 ? 46.250 31.460 -7.945 1.00 22.89 135 ALA A O 1
ATOM 932 N N . TYR A 1 136 ? 44.500 32.839 -8.342 1.00 25.39 136 TYR A N 1
ATOM 933 C CA . TYR A 1 136 ? 44.224 32.678 -9.776 1.00 25.39 136 TYR A CA 1
ATOM 934 C C . TYR A 1 136 ? 45.427 33.063 -10.667 1.00 25.39 136 TYR A C 1
ATOM 936 O O . TYR A 1 136 ? 46.136 33.996 -10.298 1.00 25.39 136 TYR A O 1
ATOM 944 N N . ILE A 1 137 ? 45.561 32.464 -11.866 1.00 24.77 137 ILE A N 1
ATOM 945 C CA . ILE A 1 137 ? 45.828 33.133 -13.169 1.00 24.77 137 ILE A CA 1
ATOM 946 C C . ILE A 1 137 ? 45.785 32.120 -14.338 1.00 24.77 137 ILE A C 1
ATOM 948 O O . ILE A 1 137 ? 46.190 30.969 -14.224 1.00 24.77 137 ILE A O 1
ATOM 952 N N . ASP A 1 138 ? 45.263 32.627 -15.454 1.00 24.88 138 ASP A N 1
ATOM 953 C CA . ASP A 1 138 ? 45.002 32.059 -16.781 1.00 24.88 138 ASP A CA 1
ATOM 954 C C . ASP A 1 138 ? 46.247 32.010 -17.715 1.00 24.88 138 ASP A C 1
ATOM 956 O O . ASP A 1 138 ? 47.190 32.784 -17.545 1.00 24.88 138 ASP A O 1
ATOM 960 N N . ARG A 1 139 ? 46.127 31.206 -18.793 1.00 26.98 139 ARG A N 1
ATOM 961 C CA . ARG A 1 139 ? 46.806 31.253 -20.117 1.00 26.98 139 ARG A CA 1
ATOM 962 C C . ARG A 1 139 ? 48.257 30.744 -20.295 1.00 26.98 139 ARG A C 1
ATOM 964 O O . ARG A 1 139 ? 49.198 31.418 -19.898 1.00 26.98 139 ARG A O 1
ATOM 971 N N . LYS A 1 140 ? 48.470 29.711 -21.141 1.00 23.62 140 LYS A N 1
ATOM 972 C CA . LYS A 1 140 ? 48.707 29.779 -22.618 1.00 23.62 140 LYS A CA 1
ATOM 973 C C . LYS A 1 140 ? 49.298 28.471 -23.204 1.00 23.62 140 LYS A C 1
ATOM 975 O O . LYS A 1 140 ? 50.204 27.882 -22.640 1.00 23.62 140 LYS A O 1
ATOM 980 N N . THR A 1 141 ? 48.786 28.121 -24.389 1.00 26.48 141 THR A N 1
ATOM 981 C CA . THR A 1 141 ? 49.369 27.371 -25.530 1.00 26.48 141 THR A CA 1
ATOM 982 C C . THR A 1 141 ? 50.851 26.979 -25.503 1.00 26.48 141 THR A C 1
ATOM 984 O O . THR A 1 141 ? 51.695 27.865 -25.407 1.00 26.48 141 THR A O 1
ATOM 987 N N . GLU A 1 142 ? 51.140 25.735 -25.908 1.00 25.19 142 GLU A N 1
ATOM 988 C CA . GLU A 1 142 ? 52.278 25.433 -26.788 1.00 25.19 142 GLU A CA 1
ATOM 989 C C . GLU A 1 142 ? 52.005 24.222 -27.704 1.00 25.19 142 GLU A C 1
ATOM 991 O O . GLU A 1 142 ? 51.542 23.167 -27.278 1.00 25.19 142 GLU A O 1
ATOM 996 N N . ILE A 1 143 ? 52.261 24.435 -28.996 1.00 26.41 143 ILE A N 1
ATOM 997 C CA . ILE A 1 143 ? 52.244 23.466 -30.094 1.00 26.41 143 ILE A CA 1
ATOM 998 C C . ILE A 1 143 ? 53.663 22.906 -30.205 1.00 26.41 143 ILE A C 1
ATOM 1000 O O . ILE A 1 143 ? 54.596 23.694 -30.359 1.00 26.41 143 ILE A O 1
ATOM 1004 N N . GLN A 1 144 ? 53.836 21.582 -30.232 1.00 26.50 144 GLN A N 1
ATOM 1005 C CA . GLN A 1 144 ? 55.057 20.968 -30.758 1.00 26.50 144 GLN A CA 1
ATOM 1006 C C . GLN A 1 144 ? 54.769 19.776 -31.676 1.00 26.50 144 GLN A C 1
ATOM 1008 O O . GLN A 1 144 ? 53.814 19.022 -31.531 1.00 26.50 144 GLN A O 1
ATOM 1013 N N . SER A 1 145 ? 55.622 19.712 -32.688 1.00 24.36 145 SER A N 1
ATOM 1014 C CA . SER A 1 145 ? 55.560 19.019 -33.966 1.00 24.36 145 SER A CA 1
ATOM 1015 C C . SER A 1 145 ? 56.122 17.588 -33.962 1.00 24.36 145 SER A C 1
ATOM 1017 O O . SER A 1 145 ? 57.176 17.349 -33.389 1.00 24.36 145 SER A O 1
ATOM 1019 N N . ILE A 1 146 ? 55.435 16.704 -34.700 1.00 26.92 146 ILE A N 1
ATOM 1020 C CA . ILE A 1 146 ? 55.872 15.641 -35.646 1.00 26.92 146 ILE A CA 1
ATOM 1021 C C . ILE A 1 146 ? 57.326 15.103 -35.537 1.00 26.92 146 ILE A C 1
ATOM 1023 O O . ILE A 1 146 ? 58.282 15.873 -35.622 1.00 26.92 146 ILE A O 1
ATOM 1027 N N . PRO A 1 147 ? 57.505 13.765 -35.623 1.00 26.22 147 PRO A N 1
ATOM 1028 C CA . PRO A 1 147 ? 58.207 13.223 -36.794 1.00 26.22 147 PRO A CA 1
ATOM 1029 C C . PRO A 1 147 ? 57.457 12.081 -37.506 1.00 26.22 147 PRO A C 1
ATOM 1031 O O . PRO A 1 147 ? 57.003 11.108 -36.913 1.00 26.22 147 PRO A O 1
ATOM 1034 N N . ILE A 1 148 ? 57.399 12.224 -38.831 1.00 24.91 148 ILE A N 1
ATOM 1035 C CA . ILE A 1 148 ? 57.131 11.202 -39.850 1.00 24.91 148 ILE A CA 1
ATOM 1036 C C . ILE A 1 148 ? 58.317 10.222 -39.908 1.00 24.91 148 ILE A C 1
ATOM 1038 O O . ILE A 1 148 ? 59.424 10.620 -39.547 1.00 24.91 148 ILE A O 1
ATOM 1042 N N . VAL A 1 149 ? 58.072 9.012 -40.452 1.00 24.25 149 VAL A N 1
ATOM 1043 C CA . VAL A 1 149 ? 58.979 7.980 -41.041 1.00 24.25 149 VAL A CA 1
ATOM 1044 C C . VAL A 1 149 ? 58.622 6.618 -40.397 1.00 24.25 149 VAL A C 1
ATOM 1046 O O . VAL A 1 149 ? 58.665 6.499 -39.186 1.00 24.25 149 VAL A O 1
ATOM 1049 N N . LYS A 1 150 ? 58.227 5.535 -41.084 1.00 24.91 150 LYS A N 1
ATOM 1050 C CA . LYS A 1 150 ? 58.671 4.978 -42.373 1.00 24.91 150 LYS A CA 1
ATOM 1051 C C . LYS A 1 150 ? 57.644 3.952 -42.884 1.00 24.91 150 LYS A C 1
ATOM 1053 O O . LYS A 1 150 ? 57.208 3.081 -42.141 1.00 24.91 150 LYS A O 1
ATOM 1058 N N . THR A 1 151 ? 57.344 4.007 -44.175 1.00 25.61 151 THR A N 1
ATOM 1059 C CA . THR A 1 151 ? 56.776 2.914 -44.977 1.00 25.61 151 THR A CA 1
ATOM 1060 C C . THR A 1 151 ? 57.677 1.676 -44.970 1.00 25.61 151 THR A C 1
ATOM 1062 O O . THR A 1 151 ? 58.880 1.801 -45.209 1.00 25.61 151 THR A O 1
ATOM 1065 N N . MET A 1 152 ? 57.087 0.488 -44.802 1.00 24.12 152 MET A N 1
ATOM 1066 C CA . MET A 1 152 ? 57.720 -0.795 -45.123 1.00 24.12 152 MET A CA 1
ATOM 1067 C C . MET A 1 152 ? 56.705 -1.737 -45.798 1.00 24.12 152 MET A C 1
ATOM 1069 O O . MET A 1 152 ? 55.837 -2.321 -45.160 1.00 24.12 152 MET A O 1
ATOM 1073 N N . THR A 1 153 ? 56.810 -1.845 -47.120 1.00 23.98 153 THR A N 1
ATOM 1074 C CA . THR A 1 153 ? 56.356 -2.972 -47.961 1.00 23.98 153 THR A CA 1
ATOM 1075 C C . THR A 1 153 ? 57.418 -4.090 -47.794 1.00 23.98 153 THR A C 1
ATOM 1077 O O . THR A 1 153 ? 58.580 -3.751 -47.592 1.00 23.98 153 THR A O 1
ATOM 1080 N N . ILE A 1 154 ? 57.216 -5.416 -47.820 1.00 25.25 154 ILE A N 1
ATOM 1081 C CA . ILE A 1 154 ? 56.470 -6.358 -48.680 1.00 25.25 154 ILE A CA 1
ATOM 1082 C C . ILE A 1 154 ? 56.417 -7.713 -47.927 1.00 25.25 154 ILE A C 1
ATOM 1084 O O . ILE A 1 154 ? 57.379 -8.051 -47.241 1.00 25.25 154 ILE A O 1
ATOM 1088 N N . GLY A 1 155 ? 55.389 -8.542 -48.149 1.00 24.83 155 GLY A N 1
ATOM 1089 C CA . GLY A 1 155 ? 55.472 -9.984 -47.868 1.00 24.83 155 GLY A CA 1
ATOM 1090 C C . GLY A 1 155 ? 54.199 -10.762 -48.202 1.00 24.83 155 GLY A C 1
ATOM 1091 O O . GLY A 1 155 ? 53.387 -11.019 -47.323 1.00 24.83 155 GLY A O 1
ATOM 1092 N N . ALA A 1 156 ? 54.012 -11.127 -49.472 1.00 24.80 156 ALA A N 1
ATOM 1093 C CA . ALA A 1 156 ? 52.934 -12.009 -49.916 1.00 24.80 156 ALA A CA 1
ATOM 1094 C C . ALA A 1 156 ? 53.289 -13.489 -49.681 1.00 24.80 156 ALA A C 1
ATOM 1096 O O . ALA A 1 156 ? 54.379 -13.915 -50.059 1.00 24.80 156 ALA A O 1
ATOM 1097 N N . GLY A 1 157 ? 52.334 -14.276 -49.167 1.00 23.55 157 GLY A N 1
ATOM 1098 C CA . GLY A 1 157 ? 52.302 -15.729 -49.372 1.00 23.55 157 GLY A CA 1
ATOM 1099 C C . GLY A 1 157 ? 51.842 -16.576 -48.183 1.00 23.55 157 GLY A C 1
ATOM 1100 O O . GLY A 1 157 ? 52.677 -17.023 -47.411 1.00 23.55 157 GLY A O 1
ATOM 1101 N N . ALA A 1 158 ? 50.538 -16.867 -48.106 1.00 24.39 158 ALA A N 1
ATOM 1102 C CA . ALA A 1 158 ? 49.977 -18.206 -47.854 1.00 24.39 158 ALA A CA 1
ATOM 1103 C C . ALA A 1 158 ? 48.440 -18.119 -47.858 1.00 24.39 158 ALA A C 1
ATOM 1105 O O . ALA A 1 158 ? 47.828 -17.522 -46.977 1.00 24.39 158 ALA A O 1
ATOM 1106 N N . ALA A 1 159 ? 47.816 -18.692 -48.886 1.00 27.22 159 ALA A N 1
ATOM 1107 C CA . ALA A 1 159 ? 46.371 -18.782 -49.015 1.00 27.22 159 ALA A CA 1
ATOM 1108 C C . ALA A 1 159 ? 45.806 -19.829 -48.039 1.00 27.22 159 ALA A C 1
ATOM 1110 O O . ALA A 1 159 ? 46.128 -21.010 -48.147 1.00 27.22 159 ALA A O 1
ATOM 1111 N N . MET A 1 160 ? 44.917 -19.404 -47.141 1.00 25.31 160 MET A N 1
ATOM 1112 C CA . MET A 1 160 ? 43.942 -20.267 -46.472 1.00 25.31 160 MET A CA 1
ATOM 1113 C C . MET A 1 160 ? 42.546 -19.706 -46.756 1.00 25.31 160 MET A C 1
ATOM 1115 O O . MET A 1 160 ? 42.343 -18.494 -46.758 1.00 25.31 160 MET A O 1
ATOM 1119 N N . LYS A 1 161 ? 41.630 -20.610 -47.114 1.00 26.39 161 LYS A N 1
ATOM 1120 C CA . LYS A 1 161 ? 40.286 -20.367 -47.655 1.00 26.39 161 LYS A CA 1
ATOM 1121 C C . LYS A 1 161 ? 39.529 -19.299 -46.858 1.00 26.39 161 LYS A C 1
ATOM 1123 O O . LYS A 1 161 ? 39.205 -19.515 -45.698 1.00 26.39 161 LYS A O 1
ATOM 1128 N N . GLY A 1 162 ? 39.255 -18.166 -47.502 1.00 23.80 162 GLY A N 1
ATOM 1129 C CA . GLY A 1 162 ? 38.407 -17.120 -46.947 1.00 23.80 162 GLY A CA 1
ATOM 1130 C C . GLY A 1 162 ? 36.937 -17.493 -47.077 1.00 23.80 162 GLY A C 1
ATOM 1131 O O . GLY A 1 162 ? 36.440 -17.637 -48.196 1.00 23.80 162 GLY A O 1
ATOM 1132 N N . ASP A 1 163 ? 36.255 -17.597 -45.940 1.00 29.50 163 ASP A N 1
ATOM 1133 C CA . ASP A 1 163 ? 34.825 -17.333 -45.879 1.00 29.50 163 ASP A CA 1
ATOM 1134 C C . ASP A 1 163 ? 34.591 -15.883 -46.308 1.00 29.50 163 ASP A C 1
ATOM 1136 O O . ASP A 1 163 ? 35.273 -14.946 -45.881 1.00 29.50 163 ASP A O 1
ATOM 1140 N N . SER A 1 164 ? 33.665 -15.716 -47.245 1.00 27.30 164 SER A N 1
ATOM 1141 C CA . SER A 1 164 ? 33.278 -14.427 -47.798 1.00 27.30 164 SER A CA 1
ATOM 1142 C C . SER A 1 164 ? 32.862 -13.459 -46.691 1.00 27.30 164 SER A C 1
ATOM 1144 O O . SER A 1 164 ? 32.017 -13.800 -45.866 1.00 27.30 164 SER A O 1
ATOM 1146 N N . LEU A 1 165 ? 33.414 -12.240 -46.731 1.00 31.22 165 LEU A N 1
ATOM 1147 C CA . LEU A 1 165 ? 32.941 -11.066 -45.988 1.00 31.22 165 LEU A CA 1
ATOM 1148 C C . LEU A 1 165 ? 31.401 -11.051 -45.912 1.00 31.22 165 LEU A C 1
ATOM 1150 O O . LEU A 1 165 ? 30.762 -11.236 -46.957 1.00 31.22 165 LEU A O 1
ATOM 1154 N N . PRO A 1 166 ? 30.791 -10.802 -44.736 1.00 33.59 166 PRO A N 1
ATOM 1155 C CA . PRO A 1 166 ? 29.348 -10.657 -44.650 1.00 33.59 166 PRO A CA 1
ATOM 1156 C C . PRO A 1 166 ? 28.935 -9.499 -45.556 1.00 33.59 166 PRO A C 1
ATOM 1158 O O . PRO A 1 166 ? 29.387 -8.363 -45.399 1.00 33.59 166 PRO A O 1
ATOM 1161 N N . LYS A 1 167 ? 28.088 -9.803 -46.542 1.00 34.28 167 LYS A N 1
ATOM 1162 C CA . LYS A 1 167 ? 27.380 -8.799 -47.333 1.00 34.28 167 LYS A CA 1
ATOM 1163 C C . LYS A 1 167 ? 26.349 -8.129 -46.424 1.00 34.28 167 LYS A C 1
ATOM 1165 O O . LYS A 1 167 ? 25.156 -8.370 -46.572 1.00 34.28 167 LYS A O 1
ATOM 1170 N N . VAL A 1 168 ? 26.800 -7.277 -45.503 1.00 41.38 168 VAL A N 1
ATOM 1171 C CA . VAL A 1 168 ? 25.944 -6.204 -44.998 1.00 41.38 168 VAL A CA 1
ATOM 1172 C C . VAL A 1 168 ? 25.567 -5.423 -46.245 1.00 41.38 168 VAL A C 1
ATOM 1174 O O . VAL A 1 168 ? 26.438 -4.918 -46.957 1.00 41.38 168 VAL A O 1
ATOM 1177 N N . LYS A 1 169 ? 24.282 -5.407 -46.587 1.00 42.28 169 LYS A N 1
ATOM 1178 C CA . LYS A 1 169 ? 23.773 -4.540 -47.642 1.00 42.28 169 LYS A CA 1
ATOM 1179 C C . LYS A 1 169 ? 23.975 -3.127 -47.096 1.00 42.28 169 LYS A C 1
ATOM 1181 O O . LYS A 1 169 ? 23.155 -2.646 -46.331 1.00 42.28 169 LYS A O 1
ATOM 1186 N N . THR A 1 170 ? 25.129 -2.518 -47.366 1.00 46.06 170 THR A N 1
ATOM 1187 C CA . THR A 1 170 ? 25.465 -1.170 -46.901 1.00 46.06 170 THR A CA 1
ATOM 1188 C C . THR A 1 170 ? 24.525 -0.200 -47.599 1.00 46.06 170 THR A C 1
ATOM 1190 O O . THR A 1 170 ? 24.840 0.305 -48.674 1.00 46.06 170 THR A O 1
ATOM 1193 N N . MET A 1 171 ? 23.335 -0.002 -47.034 1.00 53.44 171 MET A N 1
ATOM 1194 C CA . MET A 1 171 ? 22.491 1.127 -47.379 1.00 53.44 171 MET A CA 1
ATOM 1195 C C . MET A 1 171 ? 23.193 2.347 -46.796 1.00 53.44 171 MET A C 1
ATOM 1197 O O . MET A 1 171 ? 23.324 2.493 -45.584 1.00 53.44 171 MET A O 1
ATOM 1201 N N . THR A 1 172 ? 23.721 3.189 -47.674 1.00 64.75 172 THR A N 1
ATOM 1202 C CA . THR A 1 172 ? 24.279 4.502 -47.349 1.00 64.75 172 THR A CA 1
ATOM 1203 C C . THR A 1 172 ? 23.140 5.438 -46.933 1.00 64.75 172 THR A C 1
ATOM 1205 O O . THR A 1 172 ? 22.912 6.423 -47.599 1.00 64.75 172 THR A O 1
ATOM 1208 N N . LEU A 1 173 ? 22.334 5.122 -45.914 1.00 75.12 173 LEU A N 1
ATOM 1209 C CA . LEU A 1 173 ? 21.184 5.958 -45.536 1.00 75.12 173 LEU A CA 1
ATOM 1210 C C . LEU A 1 173 ? 21.654 7.346 -45.073 1.00 75.12 173 LEU A C 1
ATOM 1212 O O . LEU A 1 173 ? 22.639 7.465 -44.341 1.00 75.12 173 LEU A O 1
ATOM 1216 N N . THR A 1 174 ? 20.936 8.386 -45.494 1.00 81.06 174 THR A N 1
ATOM 1217 C CA . THR A 1 174 ? 21.077 9.747 -44.971 1.00 81.06 174 THR A CA 1
ATOM 1218 C C . THR A 1 174 ? 20.092 9.920 -43.819 1.00 81.06 174 THR A C 1
ATOM 1220 O O . THR A 1 174 ? 18.900 9.704 -44.011 1.00 81.06 174 THR A O 1
ATOM 1223 N N . VAL A 1 175 ? 20.564 10.302 -42.631 1.00 83.19 175 VAL A N 1
ATOM 1224 C CA . VAL A 1 175 ? 19.672 10.649 -41.509 1.00 83.19 175 VAL A CA 1
ATOM 1225 C C . VAL A 1 175 ? 19.452 12.151 -41.525 1.00 83.19 175 VAL A C 1
ATOM 1227 O O . VAL A 1 175 ? 20.414 12.926 -41.477 1.00 83.19 175 VAL A O 1
ATOM 1230 N N . ILE A 1 176 ? 18.189 12.548 -41.614 1.00 85.88 176 ILE A N 1
ATOM 1231 C CA . ILE A 1 176 ? 17.750 13.936 -41.692 1.00 85.88 176 ILE A CA 1
ATOM 1232 C C . ILE A 1 176 ? 16.923 14.231 -40.451 1.00 85.88 176 ILE A C 1
ATOM 1234 O O . ILE A 1 176 ? 15.993 13.498 -40.128 1.00 85.88 176 ILE A O 1
ATOM 1238 N N . GLU A 1 177 ? 17.262 15.316 -39.774 1.00 87.81 177 GLU A N 1
ATOM 1239 C CA . GLU A 1 177 ? 16.440 15.888 -38.723 1.00 87.81 177 GLU A CA 1
ATOM 1240 C C . GLU A 1 177 ? 15.555 16.975 -39.328 1.00 87.81 177 GLU A C 1
ATOM 1242 O O . GLU A 1 177 ? 16.038 17.878 -40.011 1.00 87.81 177 GLU A O 1
ATOM 1247 N N . VAL A 1 178 ? 14.252 16.859 -39.120 1.00 90.25 178 VAL A N 1
ATOM 1248 C CA . VAL A 1 178 ? 13.228 17.767 -39.634 1.00 90.25 178 VAL A CA 1
ATOM 1249 C C . VAL A 1 178 ? 12.608 18.548 -38.481 1.00 90.25 178 VAL A C 1
ATOM 1251 O O . VAL A 1 178 ? 12.467 18.023 -37.380 1.00 90.25 178 VAL A O 1
ATOM 1254 N N . TYR A 1 179 ? 12.231 19.800 -38.736 1.00 89.38 179 TYR A N 1
ATOM 1255 C CA . TYR A 1 179 ? 11.679 20.719 -37.740 1.00 89.38 179 TYR A CA 1
ATOM 1256 C C . TYR A 1 179 ? 10.220 21.048 -38.081 1.00 89.38 179 TYR A C 1
ATOM 1258 O O . TYR A 1 179 ? 9.948 22.024 -38.789 1.00 89.38 179 TYR A O 1
ATOM 1266 N N . PRO A 1 180 ? 9.255 20.224 -37.645 1.00 89.62 180 PRO A N 1
ATOM 1267 C CA . PRO A 1 180 ? 7.844 20.576 -37.738 1.00 89.62 180 PRO A CA 1
ATOM 1268 C C . PRO A 1 180 ? 7.552 21.816 -36.880 1.00 89.62 180 PRO A C 1
ATOM 1270 O O . PRO A 1 180 ? 7.982 21.882 -35.739 1.00 89.62 180 PRO A O 1
ATOM 1273 N N . GLU A 1 181 ? 6.805 22.795 -37.396 1.00 90.56 181 GLU A N 1
ATOM 1274 C CA . GLU A 1 181 ? 6.496 24.059 -36.687 1.00 90.56 181 GLU A CA 1
ATOM 1275 C C . GLU A 1 181 ? 5.005 24.171 -36.320 1.00 90.56 181 GLU A C 1
ATOM 1277 O O . GLU A 1 181 ? 4.611 25.005 -35.510 1.00 90.56 181 GLU A O 1
ATOM 1282 N N . ASN A 1 182 ? 4.157 23.330 -36.918 1.00 87.81 182 ASN A N 1
ATOM 1283 C CA . ASN A 1 182 ? 2.703 23.350 -36.775 1.00 87.81 182 ASN A CA 1
ATOM 1284 C C . ASN A 1 182 ? 2.111 21.946 -37.015 1.00 87.81 182 ASN A C 1
ATOM 1286 O O . ASN A 1 182 ? 2.793 21.054 -37.524 1.00 87.81 182 ASN A O 1
ATOM 1290 N N . ASP A 1 183 ? 0.831 21.758 -36.687 1.00 83.25 183 ASP A N 1
ATOM 1291 C CA . ASP A 1 183 ? 0.148 20.458 -36.802 1.00 83.25 183 ASP A CA 1
ATOM 1292 C C . ASP A 1 183 ? 0.080 19.930 -38.240 1.00 83.25 183 ASP A C 1
ATOM 1294 O O . ASP A 1 183 ? 0.056 18.720 -38.464 1.00 83.25 183 ASP A O 1
ATOM 1298 N N . PHE A 1 184 ? 0.106 20.820 -39.238 1.00 87.19 184 PHE A N 1
ATOM 1299 C CA . PHE A 1 184 ? 0.178 20.414 -40.639 1.00 87.19 184 PHE A CA 1
ATOM 1300 C C . PHE A 1 184 ? 1.524 19.747 -40.961 1.00 87.19 184 PHE A C 1
ATOM 1302 O O . PHE A 1 184 ? 1.541 18.695 -41.600 1.00 87.19 184 PHE A O 1
ATOM 1309 N N . HIS A 1 185 ? 2.646 20.288 -40.470 1.00 91.06 185 HIS A N 1
ATOM 1310 C CA . HIS A 1 185 ? 3.966 19.657 -40.604 1.00 91.06 185 HIS A CA 1
ATOM 1311 C C . HIS A 1 185 ? 4.003 18.288 -39.911 1.00 91.06 185 HIS A C 1
ATOM 1313 O O . HIS A 1 185 ? 4.535 17.329 -40.469 1.00 91.06 185 HIS A O 1
ATOM 1319 N N . VAL A 1 186 ? 3.406 18.183 -38.721 1.00 82.31 186 VAL A N 1
ATOM 1320 C CA . VAL A 1 186 ? 3.310 16.919 -37.976 1.00 82.31 186 VAL A CA 1
ATOM 1321 C C . VAL A 1 186 ? 2.508 15.881 -38.763 1.00 82.31 186 VAL A C 1
ATOM 1323 O O . VAL A 1 186 ? 2.995 14.777 -39.006 1.00 82.31 186 VAL A O 1
ATOM 1326 N N . GLY A 1 187 ? 1.308 16.245 -39.225 1.00 80.75 187 GLY A N 1
ATOM 1327 C CA . GLY A 1 187 ? 0.469 15.381 -40.055 1.00 80.75 187 GLY A CA 1
ATOM 1328 C C . GLY A 1 187 ? 1.168 14.954 -41.348 1.00 80.75 187 GLY A C 1
ATOM 1329 O O . GLY A 1 187 ? 1.048 13.802 -41.763 1.00 80.75 187 GLY A O 1
ATOM 1330 N N . PHE A 1 188 ? 1.961 15.848 -41.944 1.00 86.44 188 PHE A N 1
ATOM 1331 C CA . PHE A 1 188 ? 2.768 15.542 -43.117 1.00 86.44 188 PHE A CA 1
ATOM 1332 C C . PHE A 1 188 ? 3.848 14.495 -42.829 1.00 86.44 188 PHE A C 1
ATOM 1334 O O . PHE A 1 188 ? 3.872 13.480 -43.520 1.00 86.44 188 PHE A O 1
ATOM 1341 N N . ILE A 1 189 ? 4.697 14.669 -41.808 1.00 84.56 189 ILE A N 1
ATOM 1342 C CA . ILE A 1 189 ? 5.730 13.663 -41.480 1.00 84.56 189 ILE A CA 1
ATOM 1343 C C . ILE A 1 189 ? 5.075 12.321 -41.130 1.00 84.56 189 ILE A C 1
ATOM 1345 O O . ILE A 1 189 ? 5.510 11.281 -41.619 1.00 84.56 189 ILE A O 1
ATOM 1349 N N . ASN A 1 190 ? 3.984 12.334 -40.361 1.00 78.25 190 ASN A N 1
ATOM 1350 C CA . ASN A 1 190 ? 3.238 11.117 -40.038 1.00 78.25 190 ASN A CA 1
ATOM 1351 C C . ASN A 1 190 ? 2.670 10.425 -41.289 1.00 78.25 190 ASN A C 1
ATOM 1353 O O . ASN A 1 190 ? 2.604 9.199 -41.336 1.00 78.25 190 ASN A O 1
ATOM 1357 N N . SER A 1 191 ? 2.311 11.175 -42.336 1.00 79.00 191 SER A N 1
ATOM 1358 C CA . SER A 1 191 ? 1.868 10.591 -43.611 1.00 79.00 191 SER A CA 1
ATOM 1359 C C . SER A 1 191 ? 2.991 9.888 -44.385 1.00 79.00 191 SER A C 1
ATOM 1361 O O . SER A 1 191 ? 2.713 8.970 -45.154 1.00 79.00 191 SER A O 1
ATOM 1363 N N . LEU A 1 192 ? 4.250 10.274 -44.145 1.00 79.44 192 LEU A N 1
ATOM 1364 C CA . LEU A 1 192 ? 5.443 9.680 -44.758 1.00 79.44 192 LEU A CA 1
ATOM 1365 C C . LEU A 1 192 ? 5.884 8.378 -44.079 1.00 79.44 192 LEU A C 1
ATOM 1367 O O . LEU A 1 192 ? 6.770 7.680 -44.586 1.00 79.44 192 LEU A O 1
ATOM 1371 N N . HIS A 1 193 ? 5.270 8.037 -42.940 1.00 67.31 193 HIS A N 1
ATOM 1372 C CA . HIS A 1 193 ? 5.497 6.770 -42.258 1.00 67.31 193 HIS A CA 1
ATOM 1373 C C . HIS A 1 193 ? 5.349 5.642 -43.295 1.00 67.31 193 HIS A C 1
ATOM 1375 O O . HIS A 1 193 ? 4.377 5.621 -44.060 1.00 67.31 193 HIS A O 1
ATOM 1381 N N . GLY A 1 194 ? 6.275 4.674 -43.319 1.00 63.19 194 GLY A N 1
ATOM 1382 C CA . GLY A 1 194 ? 6.267 3.488 -44.202 1.00 63.19 194 GLY A CA 1
ATOM 1383 C C . GLY A 1 194 ? 6.803 3.678 -45.619 1.00 63.19 194 GLY A C 1
ATOM 1384 O O . GLY A 1 194 ? 7.108 2.678 -46.265 1.00 63.19 194 GLY A O 1
ATOM 1385 N N . GLU A 1 195 ? 6.955 4.917 -46.088 1.00 72.81 195 GLU A N 1
ATOM 1386 C CA . GLU A 1 195 ? 7.854 5.222 -47.211 1.00 72.81 195 GLU A CA 1
ATOM 1387 C C . GLU A 1 195 ? 9.279 5.487 -46.710 1.00 72.81 195 GLU A C 1
ATOM 1389 O O . GLU A 1 195 ? 10.248 5.096 -47.364 1.00 72.81 195 GLU A O 1
ATOM 1394 N N . TYR A 1 196 ? 9.390 6.080 -45.517 1.00 80.81 196 TYR A N 1
ATOM 1395 C CA . TYR A 1 196 ? 10.642 6.355 -44.815 1.00 80.81 196 TYR A CA 1
ATOM 1396 C C . TYR A 1 196 ? 10.621 5.766 -43.395 1.00 80.81 196 TYR A C 1
ATOM 1398 O O . TYR A 1 196 ? 9.551 5.568 -42.809 1.00 80.81 196 TYR A O 1
ATOM 1406 N N . ASP A 1 197 ? 11.806 5.477 -42.855 1.00 75.56 197 ASP A N 1
ATOM 1407 C CA . ASP A 1 197 ? 11.993 4.946 -41.499 1.00 75.56 197 ASP A CA 1
ATOM 1408 C C . ASP A 1 197 ? 12.152 6.114 -40.515 1.00 75.56 197 ASP A C 1
ATOM 1410 O O . ASP A 1 197 ? 13.144 6.849 -40.543 1.00 75.56 197 ASP A O 1
ATOM 1414 N N . LEU A 1 198 ? 11.119 6.325 -39.696 1.00 81.25 198 LEU A N 1
ATOM 1415 C CA . LEU A 1 198 ? 11.078 7.369 -38.675 1.00 81.25 198 LEU A CA 1
ATOM 1416 C C . LEU A 1 198 ? 11.743 6.842 -37.400 1.00 81.25 198 LEU A C 1
ATOM 1418 O O . LEU A 1 198 ? 11.394 5.774 -36.903 1.00 81.25 198 LEU A O 1
ATOM 1422 N N . TRP A 1 199 ? 12.704 7.597 -36.876 1.00 77.00 199 TRP A N 1
ATOM 1423 C CA . TRP A 1 199 ? 13.429 7.246 -35.651 1.00 77.00 199 TRP A CA 1
ATOM 1424 C C . TRP A 1 199 ? 12.806 7.871 -34.406 1.00 77.00 199 TRP A C 1
ATOM 1426 O O . TRP A 1 199 ? 13.022 7.377 -33.307 1.00 77.00 199 TRP A O 1
ATOM 1436 N N . SER A 1 200 ? 12.046 8.953 -34.579 1.00 74.81 200 SER A N 1
ATOM 1437 C CA . SER A 1 200 ? 11.372 9.658 -33.491 1.00 74.81 200 SER A CA 1
ATOM 1438 C C . SER A 1 200 ? 9.912 9.227 -33.393 1.00 74.81 200 SER A C 1
ATOM 1440 O O . SER A 1 200 ? 9.126 9.515 -34.296 1.00 74.81 200 SER A O 1
ATOM 1442 N N . ASP A 1 201 ? 9.550 8.599 -32.275 1.00 65.88 201 ASP A N 1
ATOM 1443 C CA . ASP A 1 201 ? 8.168 8.182 -31.996 1.00 65.88 201 ASP A CA 1
ATOM 1444 C C . ASP A 1 201 ? 7.257 9.377 -31.655 1.00 65.88 201 ASP A C 1
ATOM 1446 O O . ASP A 1 201 ? 6.055 9.350 -31.920 1.00 65.88 201 ASP A O 1
ATOM 1450 N N . ARG A 1 202 ? 7.829 10.474 -31.137 1.00 64.38 202 ARG A N 1
ATOM 1451 C CA . ARG A 1 202 ? 7.131 11.748 -30.919 1.00 64.38 202 ARG A CA 1
ATOM 1452 C C . ARG A 1 202 ? 7.469 12.755 -32.014 1.00 64.38 202 ARG A C 1
ATOM 1454 O O . ARG A 1 202 ? 8.603 13.218 -32.112 1.00 64.38 202 ARG A O 1
ATOM 1461 N N . ILE A 1 203 ? 6.456 13.173 -32.772 1.00 74.62 203 ILE A N 1
ATOM 1462 C CA . ILE A 1 203 ? 6.542 14.285 -33.726 1.00 74.62 203 ILE A CA 1
ATOM 1463 C C . ILE A 1 203 ? 5.521 15.333 -33.289 1.00 74.62 203 ILE A C 1
ATOM 1465 O O . ILE A 1 203 ? 4.319 15.120 -33.411 1.00 74.62 203 ILE A O 1
ATOM 1469 N N . VAL A 1 204 ? 5.992 16.455 -32.749 1.00 74.25 204 VAL A N 1
ATOM 1470 C CA . VAL A 1 204 ? 5.147 17.562 -32.269 1.00 74.25 204 VAL A CA 1
ATOM 1471 C C . VAL A 1 204 ? 5.689 18.895 -32.777 1.00 74.25 204 VAL A C 1
ATOM 1473 O O . VAL A 1 204 ? 6.879 18.979 -33.094 1.00 74.25 204 VAL A O 1
ATOM 1476 N N . PRO A 1 205 ? 4.861 19.953 -32.853 1.00 79.38 205 PRO A N 1
ATOM 1477 C CA . PRO A 1 205 ? 5.331 21.257 -33.290 1.00 79.38 205 PRO A CA 1
ATOM 1478 C C . PRO A 1 205 ? 6.524 21.748 -32.455 1.00 79.38 205 PRO A C 1
ATOM 1480 O O . PRO A 1 205 ? 6.583 21.578 -31.234 1.00 79.38 205 PRO A O 1
ATOM 1483 N N . ASN A 1 206 ? 7.473 22.380 -33.134 1.00 75.62 206 ASN A N 1
ATOM 1484 C CA . ASN A 1 206 ? 8.701 22.970 -32.609 1.00 75.62 206 ASN A CA 1
ATOM 1485 C C . ASN A 1 206 ? 9.694 21.987 -31.965 1.00 75.62 206 ASN A C 1
ATOM 1487 O O . ASN A 1 206 ? 10.604 22.428 -31.266 1.00 75.62 206 ASN A O 1
ATOM 1491 N N . HIS A 1 207 ? 9.561 20.679 -32.210 1.00 75.94 207 HIS A N 1
ATOM 1492 C CA . HIS A 1 207 ? 10.526 19.670 -31.766 1.00 75.94 207 HIS A CA 1
ATOM 1493 C C . HIS A 1 207 ? 11.115 18.916 -32.965 1.00 75.94 207 HIS A C 1
ATOM 1495 O O . HIS A 1 207 ? 10.358 18.535 -33.859 1.00 75.94 207 HIS A O 1
ATOM 1501 N N . PRO A 1 208 ? 12.441 18.690 -33.009 1.00 83.38 208 PRO A N 1
ATOM 1502 C CA . PRO A 1 208 ? 13.067 17.955 -34.099 1.00 83.38 208 PRO A CA 1
ATOM 1503 C C . PRO A 1 208 ? 12.613 16.492 -34.135 1.00 83.38 208 PRO A C 1
ATOM 1505 O O . PRO A 1 208 ? 12.490 15.851 -33.094 1.00 83.38 208 PRO A O 1
ATOM 1508 N N . ALA A 1 209 ? 12.430 15.955 -35.339 1.00 83.12 209 ALA A N 1
ATOM 1509 C CA . ALA A 1 209 ? 12.190 14.534 -35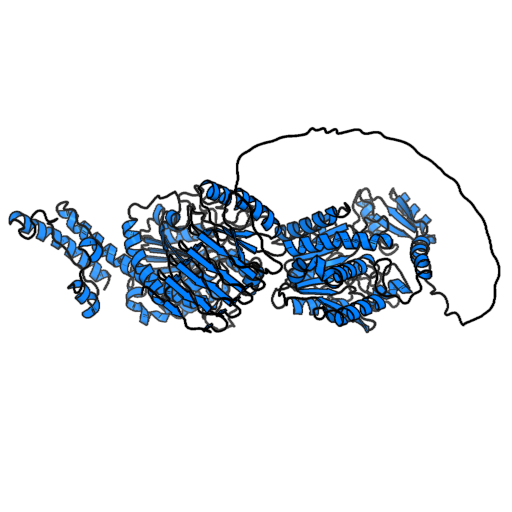.581 1.00 83.12 209 ALA A CA 1
ATOM 1510 C C . ALA A 1 209 ? 13.219 13.984 -36.568 1.00 83.12 209 ALA A C 1
ATOM 1512 O O . ALA A 1 209 ? 13.636 14.690 -37.483 1.00 83.12 209 ALA A O 1
ATOM 1513 N N . GLN A 1 210 ? 13.629 12.728 -36.409 1.00 85.44 210 GLN A N 1
ATOM 1514 C CA . GLN A 1 210 ? 14.666 12.122 -37.243 1.00 85.44 210 GLN A CA 1
ATOM 1515 C C . GLN A 1 210 ? 14.097 11.069 -38.187 1.00 85.44 210 GLN A C 1
ATOM 1517 O O . GLN A 1 210 ? 13.289 10.225 -37.800 1.00 85.44 210 GLN A O 1
ATOM 1522 N N . VAL A 1 211 ? 14.540 11.130 -39.441 1.00 85.56 211 VAL A N 1
ATOM 1523 C CA . VAL A 1 211 ? 14.103 10.252 -40.526 1.00 85.56 211 VAL A CA 1
ATOM 1524 C C . VAL A 1 211 ? 15.323 9.710 -41.253 1.00 85.56 211 VAL A C 1
ATOM 1526 O O . VAL A 1 211 ? 16.193 10.478 -41.673 1.00 85.56 211 VAL A O 1
ATOM 1529 N N . SER A 1 212 ? 15.391 8.392 -41.430 1.00 84.00 212 SER A N 1
ATOM 1530 C CA . SER A 1 212 ? 16.394 7.771 -42.288 1.00 84.00 212 SER A CA 1
ATOM 1531 C C . SER A 1 212 ? 15.864 7.655 -43.723 1.00 84.00 212 SER A C 1
ATOM 1533 O O . SER A 1 212 ? 14.755 7.186 -43.989 1.00 84.00 212 SER A O 1
ATOM 1535 N N . VAL A 1 213 ? 16.657 8.158 -44.670 1.00 83.19 213 VAL A N 1
ATOM 1536 C CA . VAL A 1 213 ? 16.266 8.341 -46.070 1.00 83.19 213 VAL A CA 1
ATOM 1537 C C . VAL A 1 213 ? 17.287 7.661 -46.985 1.00 83.19 213 VAL A C 1
ATOM 1539 O O . VAL A 1 213 ? 18.489 7.926 -46.871 1.00 83.19 213 VAL A O 1
ATOM 1542 N N . PRO A 1 214 ? 16.857 6.800 -47.926 1.00 81.88 214 PRO A N 1
ATOM 1543 C CA . PRO A 1 214 ? 17.749 6.266 -48.953 1.00 81.88 214 PRO A CA 1
ATOM 1544 C C . PRO A 1 214 ? 18.352 7.391 -49.814 1.00 81.88 214 PRO A C 1
ATOM 1546 O O . PRO A 1 214 ? 17.610 8.291 -50.213 1.00 81.88 214 PRO A O 1
ATOM 1549 N N . PRO A 1 215 ? 19.654 7.375 -50.161 1.00 75.31 215 PRO A N 1
ATOM 1550 C CA . PRO A 1 215 ? 20.292 8.451 -50.936 1.00 75.31 215 PRO A CA 1
ATOM 1551 C C . PRO A 1 215 ? 19.613 8.763 -52.253 1.00 75.31 215 PRO A C 1
ATOM 1553 O O . PRO A 1 215 ? 19.517 9.922 -52.646 1.00 75.31 215 PRO A O 1
ATOM 1556 N N . GLU A 1 216 ? 19.121 7.731 -52.935 1.00 79.25 216 GLU A N 1
ATOM 1557 C CA . GLU A 1 216 ? 18.384 7.872 -54.184 1.00 79.25 216 GLU A CA 1
ATOM 1558 C C . GLU A 1 216 ? 17.065 8.638 -54.006 1.00 79.25 216 GLU A C 1
ATOM 1560 O O . GLU A 1 216 ? 16.561 9.221 -54.964 1.00 79.25 216 GLU A O 1
ATOM 1565 N N . GLN A 1 217 ? 16.527 8.676 -52.785 1.00 84.75 217 GLN A N 1
ATOM 1566 C CA . GLN A 1 217 ? 15.318 9.410 -52.428 1.00 84.75 217 GLN A CA 1
ATOM 1567 C C . GLN A 1 217 ? 15.596 10.740 -51.722 1.00 84.75 217 GLN A C 1
ATOM 1569 O O . GLN A 1 217 ? 14.655 11.503 -51.526 1.00 84.75 217 GLN A O 1
ATOM 1574 N N . TYR A 1 218 ? 16.851 11.064 -51.393 1.00 85.56 218 TYR A N 1
ATOM 1575 C CA . TYR A 1 218 ? 17.212 12.289 -50.671 1.00 85.56 218 TYR A CA 1
ATOM 1576 C C . TYR A 1 218 ? 16.615 13.543 -51.322 1.00 85.56 218 TYR A C 1
ATOM 1578 O O . TYR A 1 218 ? 15.914 14.315 -50.674 1.00 85.56 218 TYR A O 1
ATOM 1586 N N . MET A 1 219 ? 16.827 13.715 -52.631 1.00 85.69 219 MET A N 1
ATOM 1587 C CA . MET A 1 219 ? 16.308 14.883 -53.349 1.00 85.69 219 MET A CA 1
ATOM 1588 C C . MET A 1 219 ? 14.777 14.908 -53.388 1.00 85.69 219 MET A C 1
ATOM 1590 O O . MET A 1 219 ? 14.189 15.984 -53.323 1.00 85.69 219 MET A O 1
ATOM 1594 N N . ASN A 1 220 ? 14.124 13.745 -53.459 1.00 87.00 220 ASN A N 1
ATOM 1595 C CA . ASN A 1 220 ? 12.663 13.664 -53.422 1.00 87.00 220 ASN A CA 1
ATOM 1596 C C . ASN A 1 220 ? 12.136 14.070 -52.043 1.00 87.00 220 ASN A C 1
ATOM 1598 O O . ASN A 1 220 ? 11.226 14.890 -51.960 1.00 87.00 220 ASN A O 1
ATOM 1602 N N . PHE A 1 221 ? 12.755 13.569 -50.976 1.00 89.31 221 PHE A N 1
ATOM 1603 C CA . PHE A 1 221 ? 12.391 13.888 -49.601 1.00 89.31 221 PHE A CA 1
ATOM 1604 C C . PHE A 1 221 ? 12.619 15.371 -49.270 1.00 89.31 221 PHE A C 1
ATOM 1606 O O . PHE A 1 221 ? 11.737 16.030 -48.732 1.00 89.31 221 PHE A O 1
ATOM 1613 N N . VAL A 1 222 ? 13.748 15.956 -49.677 1.00 89.50 222 VAL A N 1
ATOM 1614 C CA . VAL A 1 222 ? 14.010 17.394 -49.478 1.00 89.50 222 VAL A CA 1
ATOM 1615 C C . VAL A 1 222 ? 13.040 18.272 -50.277 1.00 89.50 222 VAL A C 1
ATOM 1617 O O . VAL A 1 222 ? 12.596 19.311 -49.781 1.00 89.50 222 VAL A O 1
ATOM 1620 N N . ASN A 1 223 ? 12.652 17.858 -51.487 1.00 87.56 223 ASN A N 1
ATOM 1621 C CA . ASN A 1 223 ? 11.626 18.558 -52.268 1.00 87.56 223 ASN A CA 1
ATOM 1622 C C . ASN A 1 223 ? 10.246 18.477 -51.601 1.00 87.56 223 ASN A C 1
ATOM 1624 O O . ASN A 1 223 ? 9.511 19.465 -51.583 1.00 87.56 223 ASN A O 1
ATOM 1628 N N . LEU A 1 224 ? 9.910 17.320 -51.028 1.00 90.50 224 LEU A N 1
ATOM 1629 C CA . LEU A 1 224 ? 8.706 17.110 -50.230 1.00 90.50 224 LEU A CA 1
ATOM 1630 C C . LEU A 1 224 ? 8.674 18.065 -49.026 1.00 90.50 224 LEU A C 1
ATOM 1632 O O . LEU A 1 224 ? 7.713 18.819 -48.883 1.00 90.50 224 LEU A O 1
ATOM 1636 N N . LEU A 1 225 ? 9.759 18.135 -48.247 1.00 90.50 225 LEU A N 1
ATOM 1637 C CA . LEU A 1 225 ? 9.897 19.075 -47.126 1.00 90.50 225 LEU A CA 1
ATOM 1638 C C . LEU A 1 225 ? 9.800 20.540 -47.571 1.00 90.50 225 LEU A C 1
ATOM 1640 O O . LEU A 1 225 ? 9.114 21.339 -46.940 1.00 90.50 225 LEU A O 1
ATOM 1644 N N . SER A 1 226 ? 10.424 20.890 -48.698 1.00 89.50 226 SER A N 1
ATOM 1645 C CA . SER A 1 226 ? 10.373 22.248 -49.255 1.00 89.50 226 SER A CA 1
ATOM 1646 C C . SER A 1 226 ? 8.962 22.640 -49.707 1.00 89.50 226 SER A C 1
ATOM 1648 O O . SER A 1 226 ? 8.576 23.798 -49.574 1.00 89.50 226 SER A O 1
ATOM 1650 N N . THR A 1 227 ? 8.174 21.682 -50.208 1.00 89.06 227 THR A N 1
ATOM 1651 C CA . THR A 1 227 ? 6.784 21.905 -50.650 1.00 89.06 227 THR A CA 1
ATOM 1652 C C . THR A 1 227 ? 5.873 22.275 -49.484 1.00 89.06 227 THR A C 1
ATOM 1654 O O . THR A 1 227 ? 4.968 23.090 -49.646 1.00 89.06 227 THR A O 1
ATOM 1657 N N . VAL A 1 228 ? 6.132 21.706 -48.306 1.00 90.94 228 VAL A N 1
ATOM 1658 C CA . VAL A 1 228 ? 5.396 22.022 -47.076 1.00 90.94 228 VAL A CA 1
ATOM 1659 C C . VAL A 1 228 ? 6.060 23.118 -46.240 1.00 90.94 228 VAL A C 1
ATOM 1661 O O . VAL A 1 228 ? 5.539 23.458 -45.188 1.00 90.94 228 VAL A O 1
ATOM 1664 N N . GLY A 1 229 ? 7.176 23.697 -46.699 1.00 90.62 229 GLY A N 1
ATOM 1665 C CA . GLY A 1 229 ? 7.882 24.765 -45.986 1.00 90.62 229 GLY A CA 1
ATOM 1666 C C . GLY A 1 229 ? 8.580 24.312 -44.698 1.00 90.62 229 GLY A C 1
ATOM 1667 O O . GLY A 1 229 ? 8.711 25.106 -43.773 1.00 90.62 229 GLY A O 1
ATOM 1668 N N . MET A 1 230 ? 9.018 23.053 -44.616 1.00 92.69 230 MET A N 1
ATOM 1669 C CA . MET A 1 230 ? 9.622 22.486 -43.409 1.00 92.69 230 MET A CA 1
ATOM 1670 C C . MET A 1 230 ? 11.151 22.575 -43.416 1.00 92.69 230 MET A C 1
ATOM 1672 O O . MET A 1 230 ? 11.824 22.089 -44.332 1.00 92.69 230 MET A O 1
ATOM 1676 N N . ASN A 1 231 ? 11.702 23.159 -42.351 1.00 90.12 231 ASN A N 1
ATOM 1677 C CA . ASN A 1 231 ? 13.141 23.228 -42.124 1.00 90.12 231 ASN A CA 1
ATOM 1678 C C . ASN A 1 231 ? 13.719 21.837 -41.824 1.00 90.12 231 ASN A C 1
ATOM 1680 O O . ASN A 1 231 ? 13.063 20.997 -41.207 1.00 90.12 231 ASN A O 1
ATOM 1684 N N . HIS A 1 232 ? 14.961 21.593 -42.244 1.00 90.31 232 HIS A N 1
ATOM 1685 C CA . HIS A 1 232 ? 15.659 20.335 -41.983 1.00 90.31 232 HIS A CA 1
ATOM 1686 C C . HIS A 1 232 ? 17.176 20.520 -41.925 1.00 90.31 232 HIS A C 1
ATOM 1688 O O . HIS A 1 232 ? 17.726 21.446 -42.523 1.00 90.31 232 HIS A O 1
ATOM 1694 N N . GLN A 1 233 ? 17.852 19.601 -41.239 1.00 88.62 233 GLN A N 1
ATOM 1695 C CA . GLN A 1 233 ? 19.303 19.474 -41.223 1.00 88.62 233 GLN A CA 1
ATOM 1696 C C . GLN A 1 233 ? 19.730 18.022 -41.452 1.00 88.62 233 GLN A C 1
ATOM 1698 O O . GLN A 1 233 ? 19.091 17.082 -40.985 1.00 88.62 233 GLN A O 1
ATOM 1703 N N . VAL A 1 234 ? 20.833 17.818 -42.170 1.00 84.75 234 VAL A N 1
ATOM 1704 C CA . VAL A 1 234 ? 21.391 16.475 -42.366 1.00 84.75 234 VAL A CA 1
ATOM 1705 C C . VAL A 1 234 ? 22.305 16.134 -41.193 1.00 84.75 234 VAL A C 1
ATOM 1707 O O . VAL A 1 234 ? 23.345 16.766 -41.015 1.00 84.75 234 VAL A O 1
ATOM 1710 N N . ILE A 1 235 ? 21.935 15.113 -40.417 1.00 81.50 235 ILE A N 1
ATOM 1711 C CA . ILE A 1 235 ? 22.705 14.627 -39.261 1.00 81.50 235 ILE A CA 1
ATOM 1712 C C . ILE A 1 235 ? 23.874 13.753 -39.718 1.00 81.50 235 ILE A C 1
ATOM 1714 O O . ILE A 1 235 ? 24.990 13.848 -39.200 1.00 81.50 235 ILE A O 1
ATOM 1718 N N . THR A 1 236 ? 23.647 12.884 -40.706 1.00 79.25 236 THR A N 1
ATOM 1719 C CA . THR A 1 236 ? 24.722 12.120 -41.345 1.00 79.25 236 THR A CA 1
ATOM 1720 C C . THR A 1 236 ? 24.382 11.780 -42.790 1.00 79.25 236 THR A C 1
ATOM 1722 O O . THR A 1 236 ? 23.264 11.372 -43.090 1.00 79.25 236 THR A O 1
ATOM 1725 N N . TRP A 1 237 ? 25.362 11.952 -43.680 1.00 76.44 237 TRP A N 1
ATOM 1726 C CA . TRP A 1 237 ? 25.253 11.652 -45.113 1.00 76.44 237 TRP A CA 1
ATOM 1727 C C . TRP A 1 237 ? 25.480 10.175 -45.445 1.00 76.44 237 TRP A C 1
ATOM 1729 O O . TRP A 1 237 ? 25.018 9.698 -46.477 1.00 76.44 237 TRP A O 1
ATOM 1739 N N . ASP A 1 238 ? 26.202 9.459 -44.584 1.00 76.12 238 ASP A N 1
ATOM 1740 C CA . ASP A 1 238 ? 26.484 8.036 -44.744 1.00 76.12 238 ASP A CA 1
ATOM 1741 C C . ASP A 1 238 ? 26.408 7.360 -43.373 1.00 76.12 238 ASP A C 1
ATOM 1743 O O . ASP A 1 238 ? 27.412 7.160 -42.681 1.00 76.12 238 ASP A O 1
ATOM 1747 N N . LEU A 1 239 ? 25.192 6.983 -42.972 1.00 75.25 239 LEU A N 1
ATOM 1748 C CA . LEU A 1 239 ? 24.986 6.156 -41.785 1.00 75.25 239 LEU A CA 1
ATOM 1749 C C . LEU A 1 239 ? 25.772 4.837 -41.884 1.00 75.25 239 LEU A C 1
ATOM 1751 O O . LEU A 1 239 ? 26.265 4.325 -40.879 1.00 75.25 239 LEU A O 1
ATOM 1755 N N . GLY A 1 240 ? 25.967 4.327 -43.102 1.00 68.56 240 GLY A N 1
ATOM 1756 C CA . GLY A 1 240 ? 26.808 3.172 -43.382 1.00 68.56 240 GLY A CA 1
ATOM 1757 C C . GLY A 1 240 ? 28.289 3.410 -43.073 1.00 68.56 240 GLY A C 1
ATOM 1758 O O . GLY A 1 240 ? 28.980 2.462 -42.715 1.00 68.56 240 GLY A O 1
ATOM 1759 N N . GLU A 1 241 ? 28.812 4.636 -43.165 1.00 68.81 241 GLU A N 1
ATOM 1760 C CA . GLU A 1 241 ? 30.152 4.985 -42.676 1.00 68.81 241 GLU A CA 1
ATOM 1761 C C . GLU A 1 241 ? 30.196 4.966 -41.149 1.00 68.81 241 GLU A C 1
ATOM 1763 O O . GLU A 1 241 ? 31.107 4.347 -40.603 1.00 68.81 241 GLU A O 1
ATOM 1768 N N . LYS A 1 242 ? 29.212 5.570 -40.460 1.00 69.94 242 LYS A N 1
ATOM 1769 C CA . LYS A 1 242 ? 29.118 5.496 -38.989 1.00 69.94 242 LYS A CA 1
ATOM 1770 C C . LYS A 1 242 ? 29.120 4.036 -38.534 1.00 69.94 242 LYS A C 1
ATOM 1772 O O . LYS A 1 242 ? 30.015 3.664 -37.785 1.00 69.94 242 LYS A O 1
ATOM 1777 N N . ILE A 1 243 ? 28.227 3.204 -39.082 1.00 72.06 243 ILE A N 1
ATOM 1778 C CA . ILE A 1 243 ? 28.130 1.762 -38.788 1.00 72.06 243 ILE A CA 1
ATOM 1779 C C . ILE A 1 243 ? 29.439 1.031 -39.124 1.00 72.06 243 ILE A C 1
ATOM 1781 O O . ILE A 1 243 ? 29.888 0.183 -38.353 1.00 72.06 243 ILE A O 1
ATOM 1785 N N . ARG A 1 244 ? 30.082 1.337 -40.262 1.00 69.00 244 ARG A N 1
ATOM 1786 C CA . ARG A 1 244 ? 31.359 0.714 -40.655 1.00 69.00 244 ARG A CA 1
ATOM 1787 C C . ARG A 1 244 ? 32.517 1.127 -39.761 1.00 69.00 244 ARG A C 1
ATOM 1789 O O . ARG A 1 244 ? 33.356 0.277 -39.504 1.00 69.00 244 ARG A O 1
ATOM 1796 N N . ARG A 1 245 ? 32.579 2.370 -39.279 1.00 64.25 245 ARG A N 1
ATOM 1797 C CA . ARG A 1 245 ? 33.604 2.816 -38.322 1.00 64.25 245 ARG A CA 1
ATOM 1798 C C . ARG A 1 245 ? 33.457 2.082 -36.994 1.00 64.25 245 ARG A C 1
ATOM 1800 O O . ARG A 1 245 ? 34.446 1.528 -36.526 1.00 64.25 245 ARG A O 1
ATOM 1807 N N . THR A 1 246 ? 32.230 1.955 -36.479 1.00 60.94 246 THR A N 1
ATOM 1808 C CA . THR A 1 246 ? 31.940 1.088 -35.322 1.00 60.94 246 THR A CA 1
ATOM 1809 C C . THR A 1 246 ? 32.220 -0.383 -35.614 1.00 60.94 246 THR A C 1
ATOM 1811 O O . THR A 1 246 ? 32.507 -1.134 -34.699 1.00 60.94 246 THR A O 1
ATOM 1814 N N . SER A 1 247 ? 32.147 -0.819 -36.877 1.00 55.91 247 SER A N 1
ATOM 1815 C CA . SER A 1 247 ? 32.436 -2.203 -37.283 1.00 55.91 247 SER A CA 1
ATOM 1816 C C . SER A 1 247 ? 33.908 -2.473 -37.635 1.00 55.91 247 SER A C 1
ATOM 1818 O O . SER A 1 247 ? 34.309 -3.630 -37.702 1.00 55.91 247 SER A O 1
ATOM 1820 N N . GLN A 1 248 ? 34.725 -1.448 -37.894 1.00 46.94 248 GLN A N 1
ATOM 1821 C CA . GLN A 1 248 ? 36.149 -1.577 -38.231 1.00 46.94 248 GLN A CA 1
ATOM 1822 C C . GLN A 1 248 ? 37.031 -1.606 -36.982 1.00 46.94 248 GLN A C 1
ATOM 1824 O O . GLN A 1 248 ? 38.024 -2.334 -36.991 1.00 46.94 248 GLN A O 1
ATOM 1829 N N . SER A 1 249 ? 36.647 -0.919 -35.897 1.00 49.16 249 SER A N 1
ATOM 1830 C CA . SER A 1 249 ? 37.236 -1.152 -34.567 1.00 49.16 249 SER A CA 1
ATOM 1831 C C . SER A 1 249 ? 37.109 -2.630 -34.153 1.00 49.16 249 SER A C 1
ATOM 1833 O O . SER A 1 249 ? 38.068 -3.202 -33.641 1.00 49.16 249 SER A O 1
ATOM 1835 N N . ARG A 1 250 ? 35.998 -3.293 -34.522 1.00 55.47 250 ARG A N 1
ATOM 1836 C CA . ARG A 1 250 ? 35.707 -4.720 -34.245 1.00 55.47 250 ARG A CA 1
ATOM 1837 C C . ARG A 1 250 ? 36.639 -5.727 -34.919 1.00 55.47 250 ARG A C 1
ATOM 1839 O O . ARG A 1 250 ? 36.802 -6.838 -34.430 1.00 55.47 250 ARG A O 1
ATOM 1846 N N . ILE A 1 251 ? 37.233 -5.399 -36.071 1.00 47.69 251 ILE A N 1
ATOM 1847 C CA . ILE A 1 251 ? 38.119 -6.342 -36.788 1.00 47.69 251 ILE A CA 1
ATOM 1848 C C . ILE A 1 251 ? 39.510 -6.393 -36.131 1.00 47.69 251 ILE A C 1
ATOM 1850 O O . ILE A 1 251 ? 40.217 -7.395 -36.266 1.00 47.69 251 ILE A O 1
ATOM 1854 N N . LEU A 1 252 ? 39.890 -5.345 -35.393 1.00 44.28 252 LEU A N 1
ATOM 1855 C CA . LEU A 1 252 ? 41.164 -5.267 -34.676 1.00 44.28 252 LEU A CA 1
ATOM 1856 C C . LEU A 1 252 ? 41.114 -5.937 -33.290 1.00 44.28 252 LEU A C 1
ATOM 1858 O O . LEU A 1 252 ? 42.159 -6.379 -32.821 1.00 44.28 252 LEU A O 1
ATOM 1862 N N . SER A 1 253 ? 39.931 -6.114 -32.685 1.00 46.09 253 SER A N 1
ATOM 1863 C CA . SER A 1 253 ? 39.730 -6.827 -31.408 1.00 46.09 253 SER A CA 1
ATOM 1864 C C . SER A 1 253 ? 39.400 -8.321 -31.576 1.00 46.09 253 SER A C 1
ATOM 1866 O O . SER A 1 253 ? 38.712 -8.906 -30.748 1.00 46.09 253 SER A O 1
ATOM 1868 N N . ARG A 1 254 ? 39.907 -8.965 -32.642 1.00 42.81 254 ARG A N 1
ATOM 1869 C CA . ARG A 1 254 ? 39.751 -10.406 -32.942 1.00 42.81 254 ARG A CA 1
ATOM 1870 C C . ARG A 1 254 ? 40.391 -11.327 -31.882 1.00 42.81 254 ARG A C 1
ATOM 1872 O O . ARG A 1 254 ? 41.354 -12.043 -32.155 1.00 42.81 254 ARG A O 1
ATOM 1879 N N . SER A 1 255 ? 39.809 -11.381 -30.696 1.00 41.84 255 SER A N 1
ATOM 1880 C CA . SER A 1 255 ? 39.756 -12.590 -29.888 1.00 41.84 255 SER A CA 1
ATOM 1881 C C . SER A 1 255 ? 38.288 -12.997 -29.777 1.00 41.84 255 SER A C 1
ATOM 1883 O O . SER A 1 255 ? 37.402 -12.154 -29.672 1.00 41.84 255 SER A O 1
ATOM 1885 N N . GLU A 1 256 ? 38.001 -14.294 -29.857 1.00 47.25 256 GLU A N 1
ATOM 1886 C CA . GLU A 1 256 ? 36.727 -14.857 -29.392 1.00 47.25 256 GLU A CA 1
ATOM 1887 C C . GLU A 1 256 ? 36.675 -14.674 -27.863 1.00 47.25 256 GLU A C 1
ATOM 1889 O O . GLU A 1 256 ? 37.006 -15.578 -27.097 1.00 47.25 256 GLU A O 1
ATOM 1894 N N . GLY A 1 257 ? 36.433 -13.432 -27.441 1.00 54.25 257 GLY A N 1
ATOM 1895 C CA . GLY A 1 257 ? 36.793 -12.913 -26.128 1.00 54.25 257 GLY A CA 1
ATOM 1896 C C . GLY A 1 257 ? 35.715 -13.073 -25.062 1.00 54.25 257 GLY A C 1
ATOM 1897 O O . GLY A 1 257 ? 34.536 -13.275 -25.346 1.00 54.25 257 GLY A O 1
ATOM 1898 N N . LEU A 1 258 ? 36.170 -12.971 -23.815 1.00 69.50 258 LEU A N 1
ATOM 1899 C CA . LEU A 1 258 ? 35.355 -12.831 -22.609 1.00 69.50 258 LEU A CA 1
ATOM 1900 C C . LEU A 1 258 ? 34.460 -11.578 -22.697 1.00 69.50 258 LEU A C 1
ATOM 1902 O O . LEU A 1 258 ? 34.814 -10.607 -23.374 1.00 69.50 258 LEU A O 1
ATOM 1906 N N . MET A 1 259 ? 33.329 -11.600 -21.984 1.00 87.56 259 MET A N 1
ATOM 1907 C CA . MET A 1 259 ? 32.437 -10.444 -21.828 1.00 87.56 259 MET A CA 1
ATOM 1908 C C . MET A 1 259 ? 33.212 -9.194 -21.401 1.00 87.56 259 MET A C 1
ATOM 1910 O O . MET A 1 259 ? 34.062 -9.261 -20.515 1.00 87.56 259 MET A O 1
ATOM 1914 N N . ASN A 1 260 ? 32.907 -8.061 -22.031 1.00 87.06 260 ASN A N 1
ATOM 1915 C CA . ASN A 1 260 ? 33.419 -6.745 -21.668 1.00 87.06 260 ASN A CA 1
ATOM 1916 C C . ASN A 1 260 ? 32.443 -5.648 -22.125 1.00 87.06 260 ASN A C 1
ATOM 1918 O O . ASN A 1 260 ? 31.547 -5.907 -22.931 1.00 87.06 260 ASN A O 1
ATOM 1922 N N . TRP A 1 261 ? 32.670 -4.428 -21.640 1.00 92.69 261 TRP A N 1
ATOM 1923 C CA . TRP A 1 261 ? 31.892 -3.227 -21.968 1.00 92.69 261 TRP A CA 1
ATOM 1924 C C . TRP A 1 261 ? 32.689 -2.210 -22.800 1.00 92.69 261 TRP A C 1
ATOM 1926 O O . TRP A 1 261 ? 32.299 -1.053 -22.900 1.00 92.69 261 TRP A O 1
ATOM 1936 N N . GLU A 1 262 ? 33.801 -2.638 -23.411 1.00 86.19 262 GLU A N 1
ATOM 1937 C CA . GLU A 1 262 ? 34.562 -1.821 -24.370 1.00 86.19 262 GLU A CA 1
ATOM 1938 C C . GLU A 1 262 ? 33.920 -1.836 -25.772 1.00 86.19 262 GLU A C 1
ATOM 1940 O O . GLU A 1 262 ? 34.202 -0.968 -26.598 1.00 86.19 262 GLU A O 1
ATOM 1945 N N . ASP A 1 263 ? 33.055 -2.820 -26.050 1.00 87.25 263 ASP A N 1
ATOM 1946 C CA . ASP A 1 263 ? 32.237 -2.916 -27.263 1.00 87.25 263 ASP A CA 1
ATOM 1947 C C . ASP A 1 263 ? 30.902 -3.625 -26.983 1.00 87.25 263 ASP A C 1
ATOM 1949 O O . ASP A 1 263 ? 30.728 -4.309 -25.971 1.00 87.25 263 ASP A O 1
ATOM 1953 N N . PHE A 1 264 ? 29.952 -3.483 -27.907 1.00 89.56 264 PHE A N 1
ATOM 1954 C CA . PHE A 1 264 ? 28.688 -4.213 -27.872 1.00 89.56 264 PHE A CA 1
ATOM 1955 C C . PHE A 1 264 ? 28.919 -5.708 -28.110 1.00 89.56 264 PHE A C 1
ATOM 1957 O O . PHE A 1 264 ? 29.735 -6.106 -28.944 1.00 89.56 264 PHE A O 1
ATOM 1964 N N . GLN A 1 265 ? 28.145 -6.548 -27.424 1.00 90.94 265 GLN A N 1
ATOM 1965 C CA . GLN A 1 265 ? 28.337 -7.998 -27.432 1.00 90.94 265 GLN A CA 1
ATOM 1966 C C . GLN A 1 265 ? 27.226 -8.721 -28.192 1.00 90.94 265 GLN A C 1
ATOM 1968 O O . GLN A 1 265 ? 26.056 -8.341 -28.132 1.00 90.94 265 GLN A O 1
ATOM 1973 N N . ARG A 1 266 ? 27.582 -9.795 -28.906 1.00 92.31 266 ARG A N 1
ATOM 1974 C CA . ARG A 1 266 ? 26.606 -10.689 -29.553 1.00 92.31 266 ARG A CA 1
ATOM 1975 C C . ARG A 1 266 ? 25.834 -11.509 -28.521 1.00 92.31 266 ARG A C 1
ATOM 1977 O O . ARG A 1 266 ? 26.347 -11.770 -27.434 1.00 92.31 266 ARG A O 1
ATOM 1984 N N . HIS A 1 267 ? 24.650 -11.999 -28.893 1.00 94.00 267 HIS A N 1
ATOM 1985 C CA . HIS A 1 267 ? 23.800 -12.811 -28.015 1.00 94.00 267 HIS A CA 1
ATOM 1986 C C . HIS A 1 267 ? 24.555 -14.026 -27.460 1.00 94.00 267 HIS A C 1
ATOM 1988 O O . HIS A 1 267 ? 24.488 -14.305 -26.269 1.00 94.00 267 HIS A O 1
ATOM 1994 N N . GLY A 1 268 ? 25.335 -14.713 -28.304 1.00 91.69 268 GLY A N 1
ATOM 1995 C CA . GLY A 1 268 ? 26.128 -15.871 -27.876 1.00 91.69 268 GLY A CA 1
ATOM 1996 C C . GLY A 1 268 ? 27.157 -15.548 -26.784 1.00 91.69 268 GLY A C 1
ATOM 1997 O O . GLY A 1 268 ? 27.332 -16.343 -25.864 1.00 91.69 268 GLY A O 1
ATOM 1998 N N . THR A 1 269 ? 27.800 -14.376 -26.848 1.00 92.81 269 THR A N 1
ATOM 1999 C CA . THR A 1 269 ? 28.745 -13.920 -25.815 1.00 92.81 269 THR A CA 1
ATOM 2000 C C . THR A 1 269 ? 28.017 -13.598 -24.512 1.00 92.81 269 THR A C 1
ATOM 2002 O O . THR A 1 269 ? 28.464 -14.026 -23.452 1.00 92.81 269 THR A O 1
ATOM 2005 N N . ILE A 1 270 ? 26.871 -12.911 -24.595 1.00 96.19 270 ILE A N 1
ATOM 2006 C CA . ILE A 1 270 ? 26.038 -12.578 -23.430 1.00 96.19 270 ILE A CA 1
ATOM 2007 C C . ILE A 1 270 ? 25.557 -13.860 -22.739 1.00 96.19 270 ILE A C 1
ATOM 2009 O O . ILE A 1 270 ? 25.741 -14.009 -21.538 1.00 96.19 270 ILE A O 1
ATOM 2013 N N . VAL A 1 271 ? 25.012 -14.828 -23.481 1.00 95.94 271 VAL A N 1
ATOM 2014 C CA . VAL A 1 271 ? 24.552 -16.106 -22.908 1.00 95.94 271 VAL A CA 1
ATOM 2015 C C . VAL A 1 271 ? 25.688 -16.850 -22.207 1.00 95.94 271 VAL A C 1
ATOM 2017 O O . VAL A 1 271 ? 25.512 -17.312 -21.081 1.00 95.94 271 VAL A O 1
ATOM 2020 N N . LYS A 1 272 ? 26.864 -16.926 -22.840 1.00 95.19 272 LYS A N 1
ATOM 2021 C CA . LYS A 1 272 ? 28.037 -17.572 -22.245 1.00 95.19 272 LYS A CA 1
ATOM 2022 C C . LYS A 1 272 ? 28.468 -16.880 -20.947 1.00 95.19 272 LYS A C 1
ATOM 2024 O O . LYS A 1 272 ? 28.782 -17.560 -19.978 1.00 95.19 272 LYS A O 1
ATOM 2029 N N . TYR A 1 273 ? 28.434 -15.550 -20.907 1.00 96.06 273 TYR A N 1
ATOM 2030 C CA . TYR A 1 273 ? 28.720 -14.769 -19.702 1.00 96.06 273 TYR A CA 1
ATOM 2031 C C . TYR A 1 273 ? 27.775 -15.104 -18.544 1.00 96.06 273 TYR A C 1
ATOM 2033 O O . TYR A 1 273 ? 28.237 -15.353 -17.432 1.00 96.06 273 TYR A O 1
ATOM 2041 N N . LEU A 1 274 ? 26.465 -15.192 -18.802 1.00 97.81 274 LEU A N 1
ATOM 2042 C CA . LEU A 1 274 ? 25.484 -15.575 -17.778 1.00 97.81 274 LEU A CA 1
ATOM 2043 C C . LEU A 1 274 ? 25.764 -16.979 -17.212 1.00 97.81 274 LEU A C 1
ATOM 2045 O O . LEU A 1 274 ? 25.679 -17.199 -16.003 1.00 97.81 274 LEU A O 1
ATOM 2049 N N . GLU A 1 275 ? 26.131 -17.926 -18.079 1.00 96.75 275 GLU A N 1
ATOM 2050 C CA . GLU A 1 275 ? 26.497 -19.292 -17.685 1.00 96.75 275 GLU A CA 1
ATOM 2051 C C . GLU A 1 275 ? 27.799 -19.338 -16.872 1.00 96.75 275 GLU A C 1
ATOM 2053 O O . GLU A 1 275 ? 27.875 -20.061 -15.877 1.00 96.75 275 GLU A O 1
ATOM 2058 N N . GLU A 1 276 ? 28.806 -18.548 -17.252 1.00 96.38 276 GLU A N 1
ATOM 2059 C CA . GLU A 1 276 ? 30.068 -18.412 -16.514 1.00 96.38 276 GLU A CA 1
ATOM 2060 C C . GLU A 1 276 ? 29.842 -17.808 -15.116 1.00 96.38 276 GLU A C 1
ATOM 2062 O O . GLU A 1 276 ? 30.413 -18.295 -14.137 1.00 96.38 276 GLU A O 1
ATOM 2067 N N . LEU A 1 277 ? 28.965 -16.805 -14.984 1.00 97.12 277 LEU A N 1
ATOM 2068 C CA . LEU A 1 277 ? 28.608 -16.223 -13.686 1.00 97.12 277 LEU A CA 1
ATOM 2069 C C . LEU A 1 277 ? 27.922 -17.231 -12.760 1.00 97.12 277 LEU A C 1
ATOM 2071 O O . LEU A 1 277 ? 28.305 -17.334 -11.596 1.00 97.12 277 LEU A O 1
ATOM 2075 N N . ALA A 1 278 ? 26.956 -18.002 -13.265 1.00 96.88 278 ALA A N 1
ATOM 2076 C CA . ALA A 1 278 ? 26.260 -19.018 -12.471 1.00 96.88 278 ALA A CA 1
ATOM 2077 C C . ALA A 1 278 ? 27.175 -20.177 -12.039 1.00 96.88 278 ALA A C 1
ATOM 2079 O O . ALA A 1 278 ? 26.953 -20.798 -11.003 1.00 96.88 278 ALA A O 1
ATOM 2080 N N . GLN A 1 279 ? 28.226 -20.471 -12.812 1.00 96.56 279 GLN A N 1
ATOM 2081 C CA . GLN A 1 279 ? 29.263 -21.422 -12.399 1.00 96.56 279 GLN A CA 1
ATOM 2082 C C . GLN A 1 279 ? 30.186 -20.837 -11.324 1.00 96.56 279 GLN A C 1
ATOM 2084 O O . GLN A 1 279 ? 30.666 -21.566 -10.456 1.00 96.56 279 GLN A O 1
ATOM 2089 N N . LYS A 1 280 ? 30.455 -19.529 -11.389 1.00 97.19 280 LYS A N 1
ATOM 2090 C CA . LYS A 1 280 ? 31.389 -18.834 -10.498 1.00 97.19 280 LYS A CA 1
ATOM 2091 C C . LYS A 1 280 ? 30.777 -18.469 -9.144 1.00 97.19 280 LYS A C 1
ATOM 2093 O O . LYS A 1 280 ? 31.484 -18.499 -8.138 1.00 97.19 280 LYS A O 1
ATOM 2098 N N . TYR A 1 281 ? 29.494 -18.119 -9.109 1.00 96.88 281 TYR A N 1
ATOM 2099 C CA . TYR A 1 281 ? 28.813 -17.601 -7.924 1.00 96.88 281 TYR A CA 1
ATOM 2100 C C . TYR A 1 281 ? 27.598 -18.463 -7.579 1.00 96.88 281 TYR A C 1
ATOM 2102 O O . TYR A 1 281 ? 26.635 -18.525 -8.335 1.00 96.88 281 TYR A O 1
ATOM 2110 N N . SER A 1 282 ? 27.606 -19.091 -6.400 1.00 95.81 282 SER A N 1
ATOM 2111 C CA . SER A 1 282 ? 26.532 -19.994 -5.949 1.00 95.81 282 SER A CA 1
ATOM 2112 C C . SER A 1 282 ? 25.168 -19.316 -5.780 1.00 95.81 282 SER A C 1
ATOM 2114 O O . SER A 1 282 ? 24.136 -19.984 -5.846 1.00 95.81 282 SER A O 1
ATOM 2116 N N . PHE A 1 283 ? 25.159 -17.999 -5.567 1.00 95.56 283 PHE A N 1
ATOM 2117 C CA . PHE A 1 283 ? 23.953 -17.180 -5.458 1.00 95.56 283 PHE A CA 1
ATOM 2118 C C . PHE A 1 283 ? 23.410 -16.695 -6.812 1.00 95.56 283 PHE A C 1
ATOM 2120 O O . PHE A 1 283 ? 22.404 -15.986 -6.844 1.00 95.56 283 PHE A O 1
ATOM 2127 N N . VAL A 1 284 ? 24.052 -17.073 -7.924 1.00 98.25 284 VAL A N 1
ATOM 2128 C CA . VAL A 1 284 ? 23.621 -16.760 -9.291 1.00 98.25 284 VAL A CA 1
ATOM 2129 C C . VAL A 1 284 ? 23.117 -18.033 -9.963 1.00 98.25 284 VAL A C 1
ATOM 2131 O O . VAL A 1 284 ? 23.789 -19.062 -9.967 1.00 98.25 284 VAL A O 1
ATOM 2134 N N . LYS A 1 285 ? 21.931 -17.977 -10.569 1.00 98.25 285 LYS A N 1
ATOM 2135 C CA . LYS A 1 285 ? 21.346 -19.086 -11.334 1.00 98.25 285 LYS A CA 1
ATOM 2136 C C . LYS A 1 285 ? 20.951 -18.602 -12.718 1.00 98.25 285 LYS A C 1
ATOM 2138 O O . LYS A 1 285 ? 20.272 -17.590 -12.832 1.00 98.25 285 LYS A O 1
ATOM 2143 N N . VAL A 1 286 ? 21.307 -19.344 -13.765 1.00 98.19 286 VAL A N 1
ATOM 2144 C CA . VAL A 1 286 ? 20.741 -19.089 -15.098 1.00 98.19 286 VAL A CA 1
ATOM 2145 C C . VAL A 1 286 ? 19.264 -19.460 -15.077 1.00 98.19 286 VAL A C 1
ATOM 2147 O O . VAL A 1 286 ? 18.902 -20.572 -14.686 1.00 98.19 286 VAL A O 1
ATOM 2150 N N . ILE A 1 287 ? 18.422 -18.537 -15.525 1.00 97.69 287 ILE A N 1
ATOM 2151 C CA . ILE A 1 287 ? 16.998 -18.772 -15.759 1.00 97.69 287 ILE A CA 1
ATOM 2152 C C . ILE A 1 287 ? 16.748 -18.833 -17.263 1.00 97.69 287 ILE A C 1
ATOM 2154 O O . ILE A 1 287 ? 17.370 -18.117 -18.048 1.00 97.69 287 ILE A O 1
ATOM 2158 N N . ARG A 1 288 ? 15.834 -19.709 -17.671 1.00 97.56 288 ARG A N 1
ATOM 2159 C CA . ARG A 1 288 ? 15.340 -19.783 -19.046 1.00 97.56 288 ARG A CA 1
ATOM 2160 C C . ARG A 1 288 ? 13.850 -19.516 -19.007 1.00 97.56 288 ARG A C 1
ATOM 2162 O O . ARG A 1 288 ? 13.119 -20.324 -18.438 1.00 97.56 288 ARG A O 1
ATOM 2169 N N . ILE A 1 289 ? 13.433 -18.426 -19.637 1.00 97.44 289 ILE A N 1
ATOM 2170 C CA . ILE A 1 289 ? 12.031 -17.999 -19.625 1.00 97.44 289 ILE A CA 1
ATOM 2171 C C . ILE A 1 289 ? 11.243 -18.550 -20.818 1.00 97.44 289 ILE A C 1
ATOM 2173 O O . ILE A 1 289 ? 10.029 -18.685 -20.755 1.00 97.44 289 ILE A O 1
ATOM 2177 N N . GLY A 1 290 ? 11.923 -18.948 -21.896 1.00 97.25 290 GLY A N 1
ATOM 2178 C CA . GLY A 1 290 ? 11.270 -19.519 -23.070 1.00 97.25 290 GLY A CA 1
ATOM 2179 C C . GLY A 1 290 ? 12.208 -19.670 -24.260 1.00 97.25 290 GLY A C 1
ATOM 2180 O O . GLY A 1 290 ? 13.431 -19.717 -24.101 1.00 97.25 290 GLY A O 1
ATOM 2181 N N . HIS A 1 291 ? 11.619 -19.758 -25.452 1.00 98.06 291 HIS A N 1
ATOM 2182 C CA . HIS A 1 291 ? 12.334 -19.761 -26.726 1.00 98.06 291 HIS A CA 1
ATOM 2183 C C . HIS A 1 291 ? 11.752 -18.691 -27.646 1.00 98.06 291 HIS A C 1
ATOM 2185 O O . HIS A 1 291 ? 10.541 -18.481 -27.662 1.00 98.06 291 HIS A O 1
ATOM 2191 N N . SER A 1 292 ? 12.613 -18.060 -28.433 1.00 98.12 292 SER A N 1
ATOM 2192 C CA . SER A 1 292 ? 12.206 -17.186 -29.528 1.00 98.12 292 SER A CA 1
ATOM 2193 C C . SER A 1 292 ? 11.616 -17.973 -30.698 1.00 98.12 292 SER A C 1
ATOM 2195 O O . SER A 1 292 ? 11.685 -19.207 -30.745 1.00 98.12 292 SER A O 1
ATOM 2197 N N . TYR A 1 293 ? 11.072 -17.265 -31.686 1.00 97.62 293 TYR A N 1
ATOM 2198 C CA . TYR A 1 293 ? 10.503 -17.888 -32.879 1.00 97.62 293 TYR A CA 1
ATOM 2199 C C . TYR A 1 293 ? 11.496 -18.785 -33.648 1.00 97.62 293 TYR A C 1
ATOM 2201 O O . TYR A 1 293 ? 11.140 -19.887 -34.068 1.00 97.62 293 TYR A O 1
ATOM 2209 N N . GLU A 1 294 ? 12.743 -18.348 -33.840 1.00 97.69 294 GLU A N 1
ATOM 2210 C CA . GLU A 1 294 ? 13.796 -19.122 -34.514 1.00 97.69 294 GLU A CA 1
ATOM 2211 C C . GLU A 1 294 ? 14.448 -20.175 -33.590 1.00 97.69 294 GLU A C 1
ATOM 2213 O O . GLU A 1 294 ? 15.402 -20.845 -33.989 1.00 97.69 294 GLU A O 1
ATOM 2218 N N . GLY A 1 295 ? 13.927 -20.356 -32.370 1.00 96.94 295 GLY A N 1
ATOM 2219 C CA . GLY A 1 295 ? 14.317 -21.418 -31.444 1.00 96.94 295 GLY A CA 1
ATOM 2220 C C . GLY A 1 295 ? 15.530 -21.104 -30.567 1.00 96.94 295 GLY A C 1
ATOM 2221 O O . GLY A 1 295 ? 16.119 -22.031 -30.009 1.00 96.94 295 GLY A O 1
ATOM 2222 N N . ARG A 1 296 ? 15.930 -19.832 -30.426 1.00 97.50 296 ARG A N 1
ATOM 2223 C CA . ARG A 1 296 ? 16.974 -19.437 -29.465 1.00 97.50 296 ARG A CA 1
ATOM 2224 C C . ARG A 1 296 ? 16.384 -19.420 -28.059 1.00 97.50 296 ARG A C 1
ATOM 2226 O O . ARG A 1 296 ? 15.276 -18.936 -27.859 1.00 97.50 296 ARG A O 1
ATOM 2233 N N . GLU A 1 297 ? 17.122 -19.933 -27.080 1.00 96.44 297 GLU A N 1
ATOM 2234 C CA . GLU A 1 297 ? 16.719 -19.809 -25.676 1.00 96.44 297 GLU A CA 1
ATOM 2235 C C . GLU A 1 297 ? 16.735 -18.334 -25.257 1.00 96.44 297 GLU A C 1
ATOM 2237 O O . GLU A 1 297 ? 17.721 -17.636 -25.494 1.00 96.44 297 GLU A O 1
ATOM 2242 N N . ILE A 1 298 ? 15.669 -17.887 -24.594 1.00 98.44 298 ILE A N 1
ATOM 2243 C CA . ILE A 1 298 ? 15.623 -16.578 -23.943 1.00 98.44 298 ILE A CA 1
ATOM 2244 C C . ILE A 1 298 ? 16.109 -16.786 -22.507 1.00 98.44 298 ILE A C 1
ATOM 2246 O O . ILE A 1 298 ? 15.416 -17.392 -21.679 1.00 98.44 298 ILE A O 1
ATOM 2250 N N . LYS A 1 299 ? 17.353 -16.369 -22.252 1.00 97.88 299 LYS A N 1
ATOM 2251 C CA . LYS A 1 299 ? 18.074 -16.600 -20.995 1.00 97.88 299 LYS A CA 1
ATOM 2252 C C . LYS A 1 299 ? 18.271 -15.316 -20.204 1.00 97.88 299 LYS A C 1
ATOM 2254 O O . LYS A 1 299 ? 18.527 -14.253 -20.761 1.00 97.88 299 LYS A O 1
ATOM 2259 N N . GLY A 1 300 ? 18.231 -15.477 -18.891 1.00 98.06 300 GLY A N 1
ATOM 2260 C CA . GLY A 1 300 ? 18.550 -14.456 -17.909 1.00 98.06 300 GLY A CA 1
ATOM 2261 C C . GLY A 1 300 ? 19.303 -15.048 -16.723 1.00 98.06 300 GLY A C 1
ATOM 2262 O O . GLY A 1 300 ? 19.715 -16.213 -16.743 1.00 98.06 300 GLY A O 1
ATOM 2263 N N . VAL A 1 301 ? 19.436 -14.262 -15.662 1.00 98.44 301 VAL A N 1
ATOM 2264 C CA . VAL A 1 301 ? 19.969 -14.708 -14.371 1.00 98.44 301 VAL A CA 1
ATOM 2265 C C . VAL A 1 301 ? 19.035 -14.331 -13.231 1.00 98.44 301 VAL A C 1
ATOM 2267 O O . VAL A 1 301 ? 18.418 -13.270 -13.244 1.00 98.44 301 VAL A O 1
ATOM 2270 N N . ARG A 1 302 ? 18.973 -15.209 -12.232 1.00 98.38 302 ARG A N 1
ATOM 2271 C CA . ARG A 1 302 ? 18.489 -14.908 -10.889 1.00 98.38 302 ARG A CA 1
ATOM 2272 C C . ARG A 1 302 ? 19.690 -14.702 -9.972 1.00 98.38 302 ARG A C 1
ATOM 2274 O O . ARG A 1 302 ? 20.541 -15.592 -9.912 1.00 98.38 302 ARG A O 1
ATOM 2281 N N . ILE A 1 303 ? 19.759 -13.581 -9.262 1.00 98.50 303 ILE A N 1
ATOM 2282 C CA . ILE A 1 303 ? 20.845 -13.243 -8.331 1.00 98.50 303 ILE A CA 1
ATOM 2283 C C . ILE A 1 303 ? 20.216 -12.997 -6.958 1.00 98.50 303 ILE A C 1
ATOM 2285 O O . ILE A 1 303 ? 19.481 -12.031 -6.789 1.00 98.50 303 ILE A O 1
ATOM 2289 N N . ASN A 1 304 ? 20.479 -13.882 -5.992 1.00 96.69 304 ASN A N 1
ATOM 2290 C CA . ASN A 1 304 ? 19.885 -13.789 -4.655 1.00 96.69 304 ASN A CA 1
ATOM 2291 C C . ASN A 1 304 ? 20.840 -14.325 -3.570 1.00 96.69 304 ASN A C 1
ATOM 2293 O O . ASN A 1 304 ? 20.798 -15.513 -3.233 1.00 96.69 304 ASN A O 1
ATOM 2297 N N . PRO A 1 305 ? 21.743 -13.484 -3.043 1.00 89.06 305 PRO A N 1
ATOM 2298 C CA . PRO A 1 305 ? 22.757 -13.904 -2.073 1.00 89.06 305 PRO A CA 1
ATOM 2299 C C . PRO A 1 305 ? 22.206 -14.221 -0.678 1.00 89.06 305 PRO A C 1
ATOM 2301 O O . PRO A 1 305 ? 22.823 -15.013 0.039 1.00 89.06 305 PRO A O 1
ATOM 2304 N N . ARG A 1 306 ? 21.060 -13.646 -0.290 1.00 85.88 306 ARG A N 1
ATOM 2305 C CA . ARG A 1 306 ? 20.485 -13.768 1.063 1.00 85.88 306 ARG A CA 1
ATOM 2306 C C . ARG A 1 306 ? 19.083 -14.371 1.121 1.00 85.88 306 ARG A C 1
ATOM 2308 O O . ARG A 1 306 ? 18.482 -14.377 2.186 1.00 85.88 306 ARG A O 1
ATOM 2315 N N . ASN A 1 307 ? 18.603 -14.952 0.022 1.00 82.19 307 ASN A N 1
ATOM 2316 C CA . ASN A 1 307 ? 17.222 -15.426 -0.116 1.00 82.19 307 ASN A CA 1
ATOM 2317 C C . ASN A 1 307 ? 16.192 -14.332 0.221 1.00 82.19 307 ASN A C 1
ATOM 2319 O O . ASN A 1 307 ? 15.189 -14.619 0.869 1.00 82.19 307 ASN A O 1
ATOM 2323 N N . SER A 1 308 ? 16.442 -13.093 -0.221 1.00 78.81 308 SER A N 1
ATOM 2324 C CA . SER A 1 308 ? 15.449 -12.019 -0.131 1.00 78.81 308 SER A CA 1
ATOM 2325 C C . SER A 1 308 ? 14.171 -12.421 -0.875 1.00 78.81 308 SER A C 1
ATOM 2327 O O . SER A 1 308 ? 14.222 -13.170 -1.861 1.00 78.81 308 SER A O 1
ATOM 2329 N N . THR A 1 309 ? 13.033 -11.942 -0.379 1.00 77.25 309 THR A N 1
ATOM 2330 C CA . THR A 1 309 ? 11.708 -12.104 -0.985 1.00 77.25 309 THR A CA 1
ATOM 2331 C C . THR A 1 309 ? 11.325 -10.929 -1.885 1.00 77.25 309 THR A C 1
ATOM 2333 O O . THR A 1 309 ? 10.370 -11.057 -2.646 1.00 77.25 309 THR A O 1
ATOM 2336 N N . HIS A 1 310 ? 12.066 -9.816 -1.849 1.00 74.56 310 HIS A N 1
ATOM 2337 C CA . HIS A 1 310 ? 11.821 -8.635 -2.682 1.00 74.56 310 HIS A CA 1
ATOM 2338 C C . HIS A 1 310 ? 12.309 -8.844 -4.099 1.00 74.56 310 HIS A C 1
ATOM 2340 O O . HIS A 1 310 ? 13.501 -8.702 -4.379 1.00 74.56 310 HIS A O 1
ATOM 2346 N N . LYS A 1 311 ? 11.402 -9.168 -5.016 1.00 92.00 311 LYS A N 1
ATOM 2347 C CA . LYS A 1 311 ? 11.789 -9.448 -6.396 1.00 92.00 311 LYS A CA 1
ATOM 2348 C C . LYS A 1 311 ? 11.904 -8.143 -7.181 1.00 92.00 311 LYS A C 1
ATOM 2350 O O . LYS A 1 311 ? 10.957 -7.361 -7.235 1.00 92.00 311 LYS A O 1
ATOM 2355 N N . ILE A 1 312 ? 13.050 -7.932 -7.823 1.00 96.88 312 ILE A N 1
ATOM 2356 C CA . ILE A 1 312 ? 13.225 -6.894 -8.844 1.00 96.88 312 ILE A CA 1
ATOM 2357 C C . ILE A 1 312 ? 13.355 -7.589 -10.188 1.00 96.88 312 ILE A C 1
ATOM 2359 O O . ILE A 1 312 ? 14.226 -8.443 -10.361 1.00 96.88 312 ILE A O 1
ATOM 2363 N N . TYR A 1 313 ? 12.509 -7.207 -11.139 1.00 98.50 313 TYR A N 1
ATOM 2364 C CA . TYR A 1 313 ? 12.576 -7.713 -12.500 1.00 98.50 313 TYR A CA 1
ATOM 2365 C C . TYR A 1 313 ? 13.153 -6.652 -13.441 1.00 98.50 313 TYR A C 1
ATOM 2367 O O . TYR A 1 313 ? 12.688 -5.514 -13.476 1.00 98.50 313 TYR A O 1
ATOM 2375 N N . ILE A 1 314 ? 14.172 -7.023 -14.215 1.00 98.75 314 ILE A N 1
ATOM 2376 C CA . ILE A 1 314 ? 14.793 -6.149 -15.212 1.00 98.75 314 ILE A CA 1
ATOM 2377 C C . ILE A 1 314 ? 14.866 -6.877 -16.545 1.00 98.75 314 ILE A C 1
ATOM 2379 O O . ILE A 1 314 ? 15.370 -7.999 -16.616 1.00 98.75 314 ILE A O 1
ATOM 2383 N N . ASP A 1 315 ? 14.472 -6.214 -17.625 1.00 98.69 315 ASP A N 1
ATOM 2384 C CA . ASP A 1 315 ? 14.786 -6.701 -18.961 1.00 98.69 315 ASP A CA 1
ATOM 2385 C C . ASP A 1 315 ? 15.263 -5.619 -19.926 1.00 98.69 315 ASP A C 1
ATOM 2387 O O . ASP A 1 315 ? 15.236 -4.420 -19.646 1.00 98.69 315 ASP A O 1
ATOM 2391 N N . GLY A 1 316 ? 15.796 -6.081 -21.054 1.00 98.31 316 GLY A N 1
ATOM 2392 C CA . GLY A 1 316 ? 16.253 -5.226 -22.132 1.00 98.31 316 GLY A CA 1
ATOM 2393 C C . GLY A 1 316 ? 16.283 -5.940 -23.477 1.00 98.31 316 GLY A C 1
ATOM 2394 O O . GLY A 1 316 ? 16.103 -7.157 -23.594 1.00 98.31 316 GLY A O 1
ATOM 2395 N N . GLY A 1 317 ? 16.519 -5.156 -24.525 1.00 97.75 317 GLY A N 1
ATOM 2396 C CA . GLY A 1 317 ? 16.665 -5.657 -25.887 1.00 97.75 317 GLY A CA 1
ATOM 2397 C C . GLY A 1 317 ? 15.381 -6.212 -26.498 1.00 97.75 317 GLY A C 1
ATOM 2398 O O . GLY A 1 317 ? 15.472 -7.088 -27.357 1.00 97.75 317 GLY A O 1
ATOM 2399 N N . ILE A 1 318 ? 14.206 -5.725 -26.089 1.00 98.31 318 ILE A N 1
ATOM 2400 C CA . ILE A 1 318 ? 12.925 -6.093 -26.715 1.00 98.31 318 ILE A CA 1
ATOM 2401 C C . ILE A 1 318 ? 12.852 -5.583 -28.165 1.00 98.31 318 ILE A C 1
ATOM 2403 O O . ILE A 1 318 ? 12.402 -6.291 -29.072 1.00 98.31 318 ILE A O 1
ATOM 2407 N N . HIS A 1 319 ? 13.426 -4.404 -28.423 1.00 98.38 319 HIS A N 1
ATOM 2408 C CA . HIS A 1 319 ? 13.720 -3.917 -29.765 1.00 98.38 319 HIS A CA 1
ATOM 2409 C C . HIS A 1 319 ? 15.176 -4.194 -30.145 1.00 98.38 319 HIS A C 1
ATOM 2411 O O . HIS A 1 319 ? 16.128 -3.751 -29.505 1.00 98.38 319 HIS A O 1
ATOM 2417 N N . ALA A 1 320 ? 15.361 -4.883 -31.264 1.00 97.62 320 ALA A N 1
ATOM 2418 C CA . ALA A 1 320 ? 16.650 -5.435 -31.660 1.00 97.62 320 ALA A CA 1
ATOM 2419 C C . ALA A 1 320 ? 17.757 -4.404 -31.957 1.00 97.62 320 ALA A C 1
ATOM 2421 O O . ALA A 1 320 ? 18.939 -4.693 -31.764 1.00 97.62 320 ALA A O 1
ATOM 2422 N N . ARG A 1 321 ? 17.396 -3.206 -32.429 1.00 94.25 321 ARG A N 1
ATOM 2423 C CA . ARG A 1 321 ? 18.342 -2.139 -32.809 1.00 94.25 321 ARG A CA 1
ATOM 2424 C C . ARG A 1 321 ? 18.899 -1.341 -31.629 1.00 94.25 321 ARG A C 1
ATOM 2426 O O . ARG A 1 321 ? 19.870 -0.603 -31.815 1.00 94.25 321 ARG A O 1
ATOM 2433 N N . GLU A 1 322 ? 18.320 -1.493 -30.443 1.00 97.25 322 GLU A N 1
ATOM 2434 C CA . GLU A 1 322 ? 18.595 -0.700 -29.238 1.00 97.25 322 GLU A CA 1
ATOM 2435 C C . GLU A 1 322 ? 19.754 -1.310 -28.435 1.00 97.25 322 GLU A C 1
ATOM 2437 O O . GLU A 1 322 ? 19.611 -1.715 -27.287 1.00 97.25 322 GLU A O 1
ATOM 2442 N N . TRP A 1 323 ? 20.931 -1.431 -29.060 1.00 97.12 323 TRP A N 1
ATOM 2443 C CA . TRP A 1 323 ? 22.060 -2.204 -28.513 1.00 97.12 323 TRP A CA 1
ATOM 2444 C C . TRP A 1 323 ? 22.578 -1.730 -27.150 1.00 97.12 323 TRP A C 1
ATOM 2446 O O . TRP A 1 323 ? 23.187 -2.521 -26.430 1.00 97.12 323 TRP A O 1
ATOM 2456 N N . ILE A 1 324 ? 22.349 -0.465 -26.788 1.00 97.94 324 ILE A N 1
ATOM 2457 C CA . ILE A 1 324 ? 22.732 0.059 -25.474 1.00 97.94 324 ILE A CA 1
ATOM 2458 C C . ILE A 1 324 ? 21.924 -0.574 -24.339 1.00 97.94 324 ILE A C 1
ATOM 2460 O O . ILE A 1 324 ? 22.470 -0.752 -23.257 1.00 97.94 324 ILE A O 1
ATOM 2464 N N . SER A 1 325 ? 20.688 -1.012 -24.597 1.00 98.56 325 SER A N 1
ATOM 2465 C CA . SER A 1 325 ? 19.841 -1.661 -23.594 1.00 98.56 325 SER A CA 1
ATOM 2466 C C . SER A 1 325 ? 20.452 -2.985 -23.094 1.00 98.56 325 SER A C 1
ATOM 2468 O O . SER A 1 325 ? 20.819 -3.042 -21.918 1.00 98.56 325 SER A O 1
ATOM 2470 N N . PRO A 1 326 ? 20.739 -4.003 -23.937 1.00 98.50 326 PRO A N 1
ATOM 2471 C CA . PRO A 1 326 ? 21.447 -5.205 -23.481 1.00 98.50 326 PRO A CA 1
ATOM 2472 C C . PRO A 1 326 ? 22.820 -4.933 -22.848 1.00 98.50 326 PRO A C 1
ATOM 2474 O O . PRO A 1 326 ? 23.240 -5.645 -21.932 1.00 98.50 326 PRO A O 1
ATOM 2477 N N . ALA A 1 327 ? 23.539 -3.909 -23.318 1.00 98.25 327 ALA A N 1
ATOM 2478 C CA . ALA A 1 327 ? 24.849 -3.550 -22.778 1.00 98.25 327 ALA A CA 1
ATOM 2479 C C . ALA A 1 327 ? 24.753 -2.988 -21.346 1.00 98.25 327 ALA A C 1
ATOM 2481 O O . ALA A 1 327 ? 25.517 -3.402 -20.475 1.00 98.25 327 ALA A O 1
ATOM 2482 N N . VAL A 1 328 ? 23.779 -2.114 -21.077 1.00 98.69 328 VAL A N 1
ATOM 2483 C CA . VAL A 1 328 ? 23.507 -1.580 -19.733 1.00 98.69 328 VAL A CA 1
ATOM 2484 C C . VAL A 1 328 ? 22.937 -2.659 -18.814 1.00 98.69 328 VAL A C 1
ATOM 2486 O O . VAL A 1 328 ? 23.401 -2.797 -17.685 1.00 98.69 328 VAL A O 1
ATOM 2489 N N . VAL A 1 329 ? 22.012 -3.499 -19.288 1.00 98.75 329 VAL A N 1
ATOM 2490 C CA . VAL A 1 329 ? 21.455 -4.586 -18.463 1.00 98.75 329 VAL A CA 1
ATOM 2491 C C . VAL A 1 329 ? 22.537 -5.593 -18.056 1.00 98.75 329 VAL A C 1
ATOM 2493 O O . VAL A 1 329 ? 22.588 -6.029 -16.906 1.00 98.75 329 VAL A O 1
ATOM 2496 N N . THR A 1 330 ? 23.462 -5.932 -18.957 1.00 98.50 330 THR A N 1
ATOM 2497 C CA . THR A 1 330 ? 24.610 -6.774 -18.584 1.00 98.50 330 THR A CA 1
ATOM 2498 C C . THR A 1 330 ? 25.598 -6.061 -17.661 1.00 98.50 330 THR A C 1
ATOM 2500 O O . THR A 1 330 ? 26.174 -6.720 -16.800 1.00 98.50 330 THR A O 1
ATOM 2503 N N . TYR A 1 331 ? 25.762 -4.738 -17.772 1.00 98.44 331 TYR A N 1
ATOM 2504 C CA . TYR A 1 331 ? 26.560 -3.955 -16.821 1.00 98.44 331 TYR A CA 1
ATOM 2505 C C . TYR A 1 331 ? 25.968 -4.018 -15.406 1.00 98.44 331 TYR A C 1
ATOM 2507 O O . TYR A 1 331 ? 26.696 -4.254 -14.445 1.00 98.44 331 TYR A O 1
ATOM 2515 N N . ILE A 1 332 ? 24.642 -3.899 -15.276 1.00 98.69 332 ILE A N 1
ATOM 2516 C CA . ILE A 1 332 ? 23.928 -4.069 -14.000 1.00 98.69 332 ILE A CA 1
ATOM 2517 C C . ILE A 1 332 ? 24.203 -5.462 -13.414 1.00 98.69 332 ILE A C 1
ATOM 2519 O O . ILE A 1 332 ? 24.557 -5.575 -12.242 1.00 98.69 332 ILE A O 1
ATOM 2523 N N . ILE A 1 333 ? 24.128 -6.523 -14.227 1.00 98.62 333 ILE A N 1
ATOM 2524 C CA . ILE A 1 333 ? 24.478 -7.886 -13.787 1.00 98.62 333 ILE A CA 1
ATOM 2525 C C . ILE A 1 333 ? 25.913 -7.948 -13.243 1.00 98.62 333 ILE A C 1
ATOM 2527 O O . ILE A 1 333 ? 26.153 -8.605 -12.227 1.00 98.62 333 ILE A O 1
ATOM 2531 N N . ASP A 1 334 ? 26.868 -7.258 -13.867 1.00 97.62 334 ASP A N 1
ATOM 2532 C CA . ASP A 1 334 ? 28.252 -7.217 -13.388 1.00 97.62 334 ASP A CA 1
ATOM 2533 C C . ASP A 1 334 ? 28.383 -6.508 -12.034 1.00 97.62 334 ASP A C 1
ATOM 2535 O O . ASP A 1 334 ? 29.081 -6.998 -11.141 1.00 97.62 334 ASP A O 1
ATOM 2539 N N . GLN A 1 335 ? 27.642 -5.412 -11.835 1.00 98.19 335 GLN A N 1
ATOM 2540 C CA . GLN A 1 335 ? 27.602 -4.701 -10.554 1.00 98.19 335 GLN A CA 1
ATOM 2541 C C . GLN A 1 335 ? 27.026 -5.560 -9.422 1.00 98.19 335 GLN A C 1
ATOM 2543 O O . GLN A 1 335 ? 27.526 -5.513 -8.293 1.00 98.19 335 GLN A O 1
ATOM 2548 N N . LEU A 1 336 ? 26.023 -6.381 -9.738 1.00 98.06 336 LEU A N 1
ATOM 2549 C CA . LEU A 1 336 ? 25.378 -7.309 -8.807 1.00 98.06 336 LEU A CA 1
ATOM 2550 C C . LEU A 1 336 ? 26.223 -8.556 -8.501 1.00 98.06 336 LEU A C 1
ATOM 2552 O O . LEU A 1 336 ? 26.004 -9.213 -7.484 1.00 98.06 336 LEU A O 1
ATOM 2556 N N . THR A 1 337 ? 27.176 -8.910 -9.369 1.00 97.06 337 THR A N 1
ATOM 2557 C CA . THR A 1 337 ? 27.937 -10.167 -9.273 1.00 97.06 337 THR A CA 1
ATOM 2558 C C . THR A 1 337 ? 29.430 -9.925 -9.087 1.00 97.06 337 THR A C 1
ATOM 2560 O O . THR A 1 337 ? 29.955 -10.077 -7.983 1.00 97.06 337 THR A O 1
ATOM 2563 N N . THR A 1 338 ? 30.144 -9.527 -10.137 1.00 94.56 338 THR A N 1
ATOM 2564 C CA . THR A 1 338 ? 31.587 -9.273 -10.094 1.00 94.56 338 THR A CA 1
ATOM 2565 C C . THR A 1 338 ? 31.941 -8.197 -9.070 1.00 94.56 338 THR A C 1
ATOM 2567 O O . THR A 1 338 ? 32.896 -8.383 -8.310 1.00 94.56 338 THR A O 1
ATOM 2570 N N . ASN A 1 339 ? 31.142 -7.128 -8.982 1.00 94.12 339 ASN A N 1
ATOM 2571 C CA . ASN A 1 339 ? 31.326 -6.047 -8.010 1.00 94.12 339 ASN A CA 1
ATOM 2572 C C . ASN A 1 339 ? 30.500 -6.223 -6.718 1.00 94.12 339 ASN A C 1
ATOM 2574 O O . ASN A 1 339 ? 30.359 -5.283 -5.934 1.00 94.12 339 ASN A O 1
ATOM 2578 N N . TYR A 1 340 ? 29.989 -7.432 -6.453 1.00 93.38 340 TYR A N 1
ATOM 2579 C CA . TYR A 1 340 ? 29.134 -7.725 -5.297 1.00 93.38 340 TYR A CA 1
ATOM 2580 C C . TYR A 1 340 ? 29.729 -7.246 -3.969 1.00 93.38 340 TYR A C 1
ATOM 2582 O O . TYR A 1 340 ? 29.011 -6.695 -3.151 1.00 93.38 340 TYR A O 1
ATOM 2590 N N . LYS A 1 341 ? 31.044 -7.390 -3.749 1.00 90.81 341 LYS A N 1
ATOM 2591 C CA . LYS A 1 341 ? 31.676 -6.951 -2.490 1.00 90.81 341 LYS A CA 1
ATOM 2592 C C . LYS A 1 341 ? 31.494 -5.456 -2.220 1.00 90.81 341 LYS A C 1
ATOM 2594 O O . LYS A 1 341 ? 31.279 -5.090 -1.072 1.00 90.81 341 LYS A O 1
ATOM 2599 N N . SER A 1 342 ? 31.574 -4.622 -3.254 1.00 87.25 342 SER A N 1
ATOM 2600 C CA . SER A 1 342 ? 31.429 -3.167 -3.130 1.00 87.25 342 SER A CA 1
ATOM 2601 C C . SER A 1 342 ? 29.968 -2.748 -2.982 1.00 87.25 342 SER A C 1
ATOM 2603 O O . SER A 1 342 ? 29.686 -1.716 -2.390 1.00 87.25 342 SER A O 1
ATOM 2605 N N . ASN A 1 343 ? 29.041 -3.561 -3.499 1.00 84.88 343 ASN A N 1
ATOM 2606 C CA . ASN A 1 343 ? 27.605 -3.287 -3.481 1.00 84.88 343 ASN A CA 1
ATOM 2607 C C . ASN A 1 343 ? 26.842 -4.160 -2.471 1.00 84.88 343 ASN A C 1
ATOM 2609 O O . ASN A 1 343 ? 25.616 -4.192 -2.499 1.00 84.88 343 ASN A O 1
ATOM 2613 N N . LYS A 1 344 ? 27.543 -4.893 -1.598 1.00 83.94 344 LYS A N 1
ATOM 2614 C CA . LYS A 1 344 ? 26.985 -6.023 -0.842 1.00 83.94 344 LYS A CA 1
ATOM 2615 C C . LYS A 1 344 ? 25.730 -5.645 -0.060 1.00 83.94 344 LYS A C 1
ATOM 2617 O O . LYS A 1 344 ? 24.739 -6.363 -0.120 1.00 83.94 344 LYS A O 1
ATOM 2622 N N . GLU A 1 345 ? 25.786 -4.530 0.661 1.00 74.50 345 GLU A N 1
ATOM 2623 C CA . GLU A 1 345 ? 24.681 -4.047 1.496 1.00 74.50 345 GLU A CA 1
ATOM 2624 C C . GLU A 1 345 ? 23.414 -3.782 0.686 1.00 74.50 345 GLU A C 1
ATOM 2626 O O . GLU A 1 345 ? 22.326 -4.036 1.178 1.00 74.50 345 GLU A O 1
ATOM 2631 N N . PHE A 1 346 ? 23.557 -3.341 -0.564 1.00 81.81 346 PHE A N 1
ATOM 2632 C CA . PHE A 1 346 ? 22.441 -3.118 -1.474 1.00 81.81 346 PHE A CA 1
ATOM 2633 C C . PHE A 1 346 ? 21.972 -4.415 -2.145 1.00 81.81 346 PHE A C 1
ATOM 2635 O O . PHE A 1 346 ? 20.777 -4.690 -2.196 1.00 81.81 346 PHE A O 1
ATOM 2642 N N . VAL A 1 347 ? 22.900 -5.232 -2.659 1.00 87.88 347 VAL A N 1
ATOM 2643 C CA . VAL A 1 347 ? 22.551 -6.463 -3.393 1.00 87.88 347 VAL A CA 1
ATOM 2644 C C . VAL A 1 347 ? 21.826 -7.460 -2.492 1.00 87.88 347 VAL A C 1
ATOM 2646 O O . VAL A 1 347 ? 20.900 -8.121 -2.956 1.00 87.88 347 VAL A O 1
ATOM 2649 N N . ASP A 1 348 ? 22.212 -7.538 -1.215 1.00 84.88 348 ASP A N 1
ATOM 2650 C CA . ASP A 1 348 ? 21.607 -8.438 -0.227 1.00 84.88 348 ASP A CA 1
ATOM 2651 C C . ASP A 1 348 ? 20.123 -8.150 0.042 1.00 84.88 348 ASP A C 1
ATOM 2653 O O . ASP A 1 348 ? 19.427 -9.033 0.544 1.00 84.88 348 ASP A O 1
ATOM 2657 N N . LEU A 1 349 ? 19.630 -6.959 -0.312 1.00 78.50 349 LEU A N 1
ATOM 2658 C CA . LEU A 1 349 ? 18.246 -6.558 -0.064 1.00 78.50 349 LEU A CA 1
ATOM 2659 C C . LEU A 1 349 ? 17.242 -7.211 -1.020 1.00 78.50 349 LEU A C 1
ATOM 2661 O O . LEU A 1 349 ? 16.069 -7.293 -0.672 1.00 78.50 349 LEU A O 1
ATOM 2665 N N . PHE A 1 350 ? 17.658 -7.687 -2.199 1.00 90.50 350 PHE A N 1
ATOM 2666 C CA . PHE A 1 350 ? 16.721 -8.047 -3.273 1.00 90.50 350 PHE A CA 1
ATOM 2667 C C . PHE A 1 350 ? 17.005 -9.409 -3.930 1.00 90.50 350 PHE A C 1
ATOM 2669 O O . PHE A 1 350 ? 18.132 -9.908 -3.956 1.00 90.50 350 PHE A O 1
ATOM 2676 N N . ASP A 1 351 ? 15.953 -9.997 -4.504 1.00 95.12 351 ASP A N 1
ATOM 2677 C CA . ASP A 1 351 ? 15.975 -11.125 -5.439 1.00 95.12 351 ASP A CA 1
ATOM 2678 C C . ASP A 1 351 ? 15.902 -10.595 -6.875 1.00 95.12 351 ASP A C 1
ATOM 2680 O O . ASP A 1 351 ? 14.839 -10.221 -7.371 1.00 95.12 351 ASP A O 1
ATOM 2684 N N . TRP A 1 352 ? 17.038 -10.545 -7.563 1.00 98.19 352 TRP A N 1
ATOM 2685 C CA . TRP A 1 352 ? 17.125 -9.940 -8.891 1.00 98.19 352 TRP A CA 1
ATOM 2686 C C . TRP A 1 352 ? 16.831 -10.964 -9.981 1.00 98.19 352 TRP A C 1
ATOM 2688 O O . TRP A 1 352 ? 17.541 -11.962 -10.090 1.00 98.19 352 TRP A O 1
ATOM 2698 N N . TRP A 1 353 ? 15.847 -10.686 -10.831 1.00 98.44 353 TRP A N 1
ATOM 2699 C CA . TRP A 1 353 ? 15.485 -11.476 -12.006 1.00 98.44 353 TRP A CA 1
ATOM 2700 C C . TRP A 1 353 ? 15.747 -10.650 -13.262 1.00 98.44 353 TRP A C 1
ATOM 2702 O O . TRP A 1 353 ? 15.029 -9.697 -13.539 1.00 98.44 353 TRP A O 1
ATOM 2712 N N . ILE A 1 354 ? 16.802 -10.985 -14.010 1.00 98.81 354 ILE A N 1
ATOM 2713 C CA . ILE A 1 354 ? 17.304 -10.118 -15.083 1.00 98.81 354 ILE A CA 1
ATOM 2714 C C . ILE A 1 354 ? 17.401 -10.865 -16.412 1.00 98.81 354 ILE A C 1
ATOM 2716 O O . ILE A 1 354 ? 18.088 -11.885 -16.492 1.00 98.81 354 ILE A O 1
ATOM 2720 N N . VAL A 1 355 ? 16.776 -10.334 -17.468 1.00 98.75 355 VAL A N 1
ATOM 2721 C CA . VAL A 1 355 ? 16.775 -10.892 -18.834 1.00 98.75 355 VAL A CA 1
ATOM 2722 C C . VAL A 1 355 ? 17.365 -9.874 -19.826 1.00 98.75 355 VAL A C 1
ATOM 2724 O O . VAL A 1 355 ? 16.655 -8.999 -20.313 1.00 98.75 355 VAL A O 1
ATOM 2727 N N . PRO A 1 356 ? 18.666 -9.963 -20.171 1.00 98.38 356 PRO A N 1
ATOM 2728 C CA . PRO A 1 356 ? 19.336 -8.917 -20.956 1.00 98.38 356 PRO A CA 1
ATOM 2729 C C . PRO A 1 356 ? 18.900 -8.783 -22.416 1.00 98.38 356 PRO A C 1
ATOM 2731 O O . PRO A 1 356 ? 19.125 -7.736 -23.019 1.00 98.38 356 PRO A O 1
ATOM 2734 N N . VAL A 1 357 ? 18.378 -9.857 -23.013 1.00 98.62 357 VAL A N 1
ATOM 2735 C CA . VAL A 1 357 ? 17.967 -9.886 -24.422 1.00 98.62 357 VAL A CA 1
ATOM 2736 C C . VAL A 1 357 ? 16.666 -10.669 -24.543 1.00 98.62 357 VAL A C 1
ATOM 2738 O O . VAL A 1 357 ? 16.678 -11.898 -24.621 1.00 98.62 357 VAL A O 1
ATOM 2741 N N . THR A 1 358 ? 15.542 -9.961 -24.587 1.00 98.38 358 THR A N 1
ATOM 2742 C CA . THR A 1 358 ? 14.214 -10.572 -24.756 1.00 98.38 358 THR A CA 1
ATOM 2743 C C . THR A 1 358 ? 13.874 -10.894 -26.215 1.00 98.38 358 THR A C 1
ATOM 2745 O O . THR A 1 358 ? 13.117 -11.828 -26.472 1.00 98.38 358 THR A O 1
ATOM 2748 N N . ASN A 1 359 ? 14.494 -10.210 -27.187 1.00 98.62 359 ASN A N 1
ATOM 2749 C CA . ASN A 1 359 ? 14.351 -10.474 -28.627 1.00 98.62 359 ASN A CA 1
ATOM 2750 C C . ASN A 1 359 ? 15.666 -10.988 -29.257 1.00 98.62 359 ASN A C 1
ATOM 2752 O O . ASN A 1 359 ? 16.317 -10.272 -30.030 1.00 98.62 359 ASN A O 1
ATOM 2756 N N . PRO A 1 360 ? 16.101 -12.227 -28.958 1.00 98.38 360 PRO A N 1
ATOM 2757 C CA . PRO A 1 360 ? 17.403 -12.723 -29.409 1.00 98.38 360 PRO A CA 1
ATOM 2758 C C . PRO A 1 360 ? 17.485 -12.907 -30.932 1.00 98.38 360 PRO A C 1
ATOM 2760 O O . PRO A 1 360 ? 18.565 -12.770 -31.511 1.00 98.38 360 PRO A O 1
ATOM 2763 N N . ASP A 1 361 ? 16.361 -13.175 -31.602 1.00 98.38 361 ASP A N 1
ATOM 2764 C CA . ASP A 1 361 ? 16.323 -13.350 -33.057 1.00 98.38 361 ASP A CA 1
ATOM 2765 C C . ASP A 1 361 ? 16.510 -12.030 -33.791 1.00 98.38 361 ASP A C 1
ATOM 2767 O O . ASP A 1 361 ? 17.341 -11.925 -34.697 1.00 98.38 361 ASP A O 1
ATOM 2771 N N . GLY A 1 362 ? 15.746 -11.010 -33.394 1.00 97.88 362 GLY A N 1
ATOM 2772 C CA . GLY A 1 362 ? 15.903 -9.671 -33.931 1.00 97.88 362 GLY A CA 1
ATOM 2773 C C . GLY A 1 362 ? 17.301 -9.138 -33.629 1.00 97.88 362 GLY A C 1
ATOM 2774 O O . GLY A 1 362 ? 17.955 -8.612 -34.532 1.00 97.88 362 GLY A O 1
ATOM 2775 N N . TYR A 1 363 ? 17.788 -9.321 -32.395 1.00 97.31 363 TYR A N 1
ATOM 2776 C CA . TYR A 1 363 ? 19.111 -8.855 -31.985 1.00 97.31 363 TYR A CA 1
ATOM 2777 C C . TYR A 1 363 ? 20.207 -9.457 -32.874 1.00 97.31 363 TYR A C 1
ATOM 2779 O O . TYR A 1 363 ? 20.957 -8.710 -33.499 1.00 97.31 363 TYR A O 1
ATOM 2787 N N . GLU A 1 364 ? 20.256 -10.780 -33.063 1.00 94.38 364 GLU A N 1
ATOM 2788 C CA . GLU A 1 364 ? 21.234 -11.417 -33.964 1.00 94.38 364 GLU A CA 1
ATOM 2789 C C . GLU A 1 364 ? 21.056 -11.020 -35.439 1.00 94.38 364 GLU A C 1
ATOM 2791 O O . GLU A 1 364 ? 22.042 -10.857 -36.170 1.00 94.38 364 GLU A O 1
ATOM 2796 N N . TYR A 1 365 ? 19.820 -10.799 -35.893 1.00 93.56 365 TYR A N 1
ATOM 2797 C CA . TYR A 1 365 ? 19.560 -10.280 -37.236 1.00 93.56 365 TYR A CA 1
ATOM 2798 C C . TYR A 1 365 ? 20.136 -8.867 -37.422 1.00 93.56 365 TYR A C 1
ATOM 2800 O O . TYR A 1 365 ? 20.680 -8.555 -38.486 1.00 93.56 365 TYR A O 1
ATOM 2808 N N . SER A 1 366 ? 20.124 -8.042 -36.371 1.00 90.69 366 SER A N 1
ATOM 2809 C CA . SER A 1 366 ? 20.748 -6.716 -36.397 1.00 90.69 366 SER A CA 1
ATOM 2810 C C . SER A 1 366 ? 22.278 -6.749 -36.490 1.00 90.69 366 SER A C 1
ATOM 2812 O O . SER A 1 366 ? 22.905 -5.836 -37.030 1.00 90.69 366 SER A O 1
ATOM 2814 N N . TRP A 1 367 ? 22.895 -7.847 -36.050 1.00 85.25 367 TRP A N 1
ATOM 2815 C CA . TRP A 1 367 ? 24.334 -8.076 -36.168 1.00 85.25 367 TRP A CA 1
ATOM 2816 C C . TRP A 1 367 ? 24.776 -8.604 -37.532 1.00 85.25 367 TRP A C 1
ATOM 2818 O O . TRP A 1 367 ? 25.949 -8.469 -37.891 1.00 85.25 367 TRP A O 1
ATOM 2828 N N . THR A 1 368 ? 23.888 -9.283 -38.254 1.00 83.31 368 THR A N 1
ATOM 2829 C CA . THR A 1 368 ? 24.245 -10.091 -39.431 1.00 83.31 368 THR A CA 1
ATOM 2830 C C . THR A 1 368 ? 23.662 -9.559 -40.734 1.00 83.31 368 THR A C 1
ATOM 2832 O O . THR A 1 368 ? 24.294 -9.704 -41.783 1.00 83.31 368 THR A O 1
ATOM 2835 N N . ASN A 1 369 ? 22.500 -8.909 -40.674 1.00 84.56 369 ASN A N 1
ATOM 2836 C CA . ASN A 1 369 ? 21.717 -8.543 -41.846 1.00 84.56 369 ASN A CA 1
ATOM 2837 C C . ASN A 1 369 ? 21.367 -7.053 -41.875 1.00 84.56 369 ASN A C 1
ATOM 2839 O O . ASN A 1 369 ? 21.757 -6.369 -42.823 1.00 84.56 369 ASN A O 1
ATOM 2843 N N . ASP A 1 370 ? 20.635 -6.564 -40.872 1.00 81.62 370 ASP A N 1
ATOM 2844 C CA . ASP A 1 370 ? 20.087 -5.204 -40.854 1.00 81.62 370 ASP A CA 1
ATOM 2845 C C . ASP A 1 370 ? 20.206 -4.560 -39.473 1.00 81.62 370 ASP A C 1
ATOM 2847 O O . ASP A 1 370 ? 19.391 -4.801 -38.585 1.00 81.62 370 ASP A O 1
ATOM 2851 N N . ARG A 1 371 ? 21.205 -3.687 -39.314 1.00 84.75 371 ARG A N 1
ATOM 2852 C CA . ARG A 1 371 ? 21.511 -3.019 -38.044 1.00 84.75 371 ARG A CA 1
ATOM 2853 C C . ARG A 1 371 ? 20.337 -2.230 -37.456 1.00 84.75 371 ARG A C 1
ATOM 2855 O O . ARG A 1 371 ? 20.322 -2.024 -36.245 1.00 84.75 371 ARG A O 1
ATOM 2862 N N . LEU A 1 372 ? 19.391 -1.779 -38.277 1.00 86.06 372 LEU A N 1
ATOM 2863 C CA . LEU A 1 372 ? 18.251 -0.976 -37.831 1.00 86.06 372 LEU A CA 1
ATOM 2864 C C . LEU A 1 372 ? 16.975 -1.801 -37.639 1.00 86.06 372 LEU A C 1
ATOM 2866 O O . LEU A 1 372 ? 15.916 -1.227 -37.394 1.00 86.06 372 LEU A O 1
ATOM 2870 N N . TRP A 1 373 ? 17.067 -3.130 -37.704 1.00 92.31 373 TRP A N 1
ATOM 2871 C CA . TRP A 1 373 ? 15.935 -4.011 -37.447 1.00 92.31 373 TRP A CA 1
ATOM 2872 C C . TRP A 1 373 ? 15.413 -3.849 -36.012 1.00 92.31 373 TRP A C 1
ATOM 2874 O O . TRP A 1 373 ? 16.188 -3.953 -35.064 1.00 92.31 373 TRP A O 1
ATOM 2884 N N . ARG A 1 374 ? 14.105 -3.614 -35.846 1.00 93.94 374 ARG A N 1
ATOM 2885 C CA . ARG A 1 374 ? 13.451 -3.413 -34.536 1.00 93.94 374 ARG A CA 1
ATOM 2886 C C . ARG A 1 374 ? 12.729 -4.663 -34.026 1.00 93.94 374 ARG A C 1
ATOM 2888 O O . ARG A 1 374 ? 12.932 -5.065 -32.885 1.00 93.94 374 ARG A O 1
ATOM 2895 N N . LYS A 1 375 ? 11.885 -5.249 -34.874 1.00 97.31 375 LYS A N 1
ATOM 2896 C CA . LYS A 1 375 ? 10.902 -6.296 -34.539 1.00 97.31 375 LYS A CA 1
ATOM 2897 C C . LYS A 1 375 ? 11.533 -7.657 -34.211 1.00 97.31 375 LYS A C 1
ATOM 2899 O O . LYS A 1 375 ? 12.746 -7.839 -34.340 1.00 97.31 375 LYS A O 1
ATOM 2904 N N . ASN A 1 376 ? 10.725 -8.655 -33.848 1.00 97.50 376 ASN A N 1
ATOM 2905 C CA . ASN A 1 376 ? 11.186 -10.053 -33.864 1.00 97.50 376 ASN A CA 1
ATOM 2906 C C . ASN A 1 376 ? 11.328 -10.584 -35.313 1.00 97.50 376 ASN A C 1
ATOM 2908 O O . ASN A 1 376 ? 11.356 -9.812 -36.280 1.00 97.50 376 ASN A O 1
ATOM 2912 N N . ARG A 1 377 ? 11.479 -11.904 -35.494 1.00 97.12 377 ARG A N 1
ATOM 2913 C CA . ARG A 1 377 ? 11.744 -12.525 -36.811 1.00 97.12 377 ARG A CA 1
ATOM 2914 C C . ARG A 1 377 ? 10.654 -13.460 -37.328 1.00 97.12 377 ARG A C 1
ATOM 2916 O O . ARG A 1 377 ? 10.814 -14.020 -38.416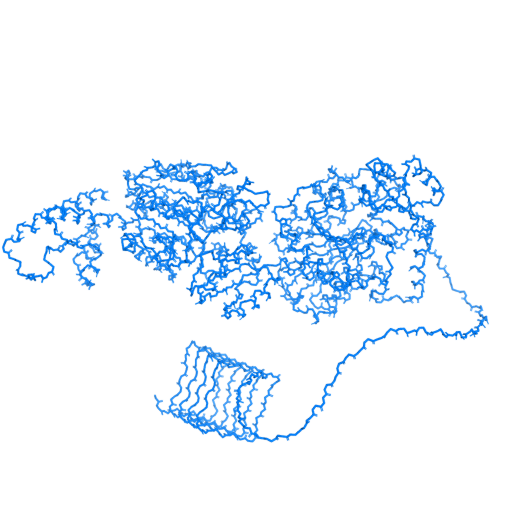 1.00 97.12 377 ARG A O 1
ATOM 2923 N N . LYS A 1 378 ? 9.524 -13.569 -36.626 1.00 96.06 378 LYS A N 1
ATOM 2924 C CA . LYS A 1 378 ? 8.394 -14.407 -37.040 1.00 96.06 378 LYS A CA 1
ATOM 2925 C C . LYS A 1 378 ? 7.851 -13.978 -38.417 1.00 96.06 378 LYS A C 1
ATOM 2927 O O . LYS A 1 378 ? 7.504 -12.810 -38.604 1.00 96.06 378 LYS A O 1
ATOM 2932 N N . PRO A 1 379 ? 7.786 -14.872 -39.420 1.00 93.88 379 PRO A N 1
ATOM 2933 C CA . PRO A 1 379 ? 7.182 -14.581 -40.712 1.00 93.88 379 PRO A CA 1
ATOM 2934 C C . PRO A 1 379 ? 5.708 -14.213 -40.572 1.00 93.88 379 PRO A C 1
ATOM 2936 O O . PRO A 1 379 ? 4.980 -14.801 -39.773 1.00 93.88 379 PRO A O 1
ATOM 2939 N N . THR A 1 380 ? 5.257 -13.279 -41.403 1.00 91.31 380 THR A N 1
ATOM 2940 C CA . THR A 1 380 ? 3.847 -12.883 -41.469 1.00 91.31 380 THR A CA 1
ATOM 2941 C C . THR A 1 380 ? 3.195 -13.466 -42.724 1.00 91.31 380 THR A C 1
ATOM 2943 O O . THR A 1 380 ? 3.849 -14.110 -43.550 1.00 91.31 380 THR A O 1
ATOM 2946 N N . PHE A 1 381 ? 1.894 -13.234 -42.909 1.00 84.38 381 PHE A N 1
ATOM 2947 C CA . PHE A 1 381 ? 1.181 -13.671 -44.114 1.00 84.38 381 PHE A CA 1
ATOM 2948 C C . PHE A 1 381 ? 1.692 -12.995 -45.403 1.00 84.38 381 PHE A C 1
ATOM 2950 O O . PHE A 1 381 ? 1.474 -13.515 -46.499 1.00 84.38 381 PHE A O 1
ATOM 2957 N N . PHE A 1 382 ? 2.420 -11.877 -45.292 1.00 81.94 382 PHE A N 1
ATOM 2958 C CA . PHE A 1 382 ? 3.176 -11.293 -46.395 1.00 81.94 382 PHE A CA 1
ATOM 2959 C C . PHE A 1 382 ? 4.641 -11.724 -46.323 1.00 81.94 382 PHE A C 1
ATOM 2961 O O . PHE A 1 382 ? 5.412 -11.207 -45.523 1.00 81.94 382 PHE A O 1
ATOM 2968 N N . ALA A 1 383 ? 5.067 -12.587 -47.248 1.00 75.94 383 ALA A N 1
ATOM 2969 C CA . ALA A 1 383 ? 6.412 -13.182 -47.266 1.00 75.94 383 ALA A CA 1
ATOM 2970 C C . ALA A 1 383 ? 7.597 -12.187 -47.311 1.00 75.94 383 ALA A C 1
ATOM 2972 O O . ALA A 1 383 ? 8.744 -12.594 -47.153 1.00 75.94 383 ALA A O 1
ATOM 2973 N N . ARG A 1 384 ? 7.350 -10.899 -47.583 1.00 82.50 384 ARG A N 1
ATOM 2974 C CA . ARG A 1 384 ? 8.379 -9.843 -47.598 1.00 82.50 384 ARG A CA 1
ATOM 2975 C C . ARG A 1 384 ? 8.458 -9.040 -46.299 1.00 82.50 384 ARG A C 1
ATOM 2977 O O . ARG A 1 384 ? 9.394 -8.262 -46.156 1.00 82.50 384 ARG A O 1
ATOM 2984 N N . CYS A 1 385 ? 7.502 -9.206 -45.391 1.00 88.12 385 CYS A N 1
ATOM 2985 C CA . CYS A 1 385 ? 7.390 -8.431 -44.164 1.00 88.12 385 CYS A CA 1
ATOM 2986 C C . CYS A 1 385 ? 7.418 -9.400 -42.988 1.00 88.12 385 CYS A C 1
ATOM 2988 O O . CYS A 1 385 ? 6.457 -10.124 -42.752 1.00 88.12 385 CYS A O 1
ATOM 2990 N N . ASN A 1 386 ? 8.546 -9.448 -42.287 1.00 92.81 386 ASN A N 1
ATOM 2991 C CA . ASN A 1 386 ? 8.721 -10.312 -41.125 1.00 92.81 386 ASN A CA 1
ATOM 2992 C C . ASN A 1 386 ? 8.661 -9.476 -39.848 1.00 92.81 386 ASN A C 1
ATOM 2994 O O . ASN A 1 386 ? 9.019 -8.298 -39.854 1.00 92.81 386 ASN A O 1
ATOM 2998 N N . GLY A 1 387 ? 8.269 -10.124 -38.763 1.00 95.88 387 GLY A N 1
ATOM 2999 C CA . GLY A 1 387 ? 8.355 -9.605 -37.414 1.00 95.88 387 GLY A CA 1
ATOM 3000 C C . GLY A 1 387 ? 7.138 -8.811 -36.953 1.00 95.88 387 GLY A C 1
ATOM 3001 O O . GLY A 1 387 ? 6.496 -8.108 -37.739 1.00 95.88 387 GLY A O 1
ATOM 3002 N N . THR A 1 388 ? 6.904 -8.890 -35.651 1.00 97.38 388 THR A N 1
ATOM 3003 C CA . THR A 1 388 ? 5.947 -8.129 -34.843 1.00 97.38 388 THR A CA 1
ATOM 3004 C C . THR A 1 388 ? 6.725 -7.198 -33.906 1.00 97.38 388 THR A C 1
ATOM 3006 O O . THR A 1 388 ? 7.818 -7.552 -33.448 1.00 97.38 388 THR A O 1
ATOM 3009 N N . ASP A 1 389 ? 6.201 -5.996 -33.661 1.00 97.94 389 ASP A N 1
ATOM 3010 C CA . ASP A 1 389 ? 6.686 -5.135 -32.581 1.00 97.94 389 ASP A CA 1
ATOM 3011 C C . ASP A 1 389 ? 6.255 -5.753 -31.252 1.00 97.94 389 ASP A C 1
ATOM 3013 O O . ASP A 1 389 ? 5.067 -5.790 -30.924 1.00 97.94 389 ASP A O 1
ATOM 3017 N N . LEU A 1 390 ? 7.229 -6.279 -30.512 1.00 98.19 390 LEU A N 1
ATOM 3018 C CA . LEU A 1 390 ? 6.971 -6.961 -29.251 1.00 98.19 390 LEU A CA 1
ATOM 3019 C C . LEU A 1 390 ? 6.389 -6.004 -28.200 1.00 98.19 390 LEU A C 1
ATOM 3021 O O . LEU A 1 390 ? 5.570 -6.444 -27.403 1.00 98.19 390 LEU A O 1
ATOM 3025 N N . ASN A 1 391 ? 6.703 -4.702 -28.252 1.00 97.56 391 ASN A N 1
ATOM 3026 C CA . ASN A 1 391 ? 6.135 -3.700 -27.344 1.00 97.56 391 ASN A CA 1
ATOM 3027 C C . ASN A 1 391 ? 4.837 -3.058 -27.886 1.00 97.56 391 ASN A C 1
ATOM 3029 O O . ASN A 1 391 ? 4.444 -1.967 -27.475 1.00 97.56 391 ASN A O 1
ATOM 3033 N N . ARG A 1 392 ? 4.184 -3.708 -28.860 1.00 97.25 392 ARG A N 1
ATOM 3034 C CA . ARG A 1 392 ? 2.797 -3.441 -29.300 1.00 97.25 392 ARG A CA 1
ATOM 3035 C C . ARG A 1 392 ? 1.936 -4.708 -29.294 1.00 97.25 392 ARG A C 1
ATOM 3037 O O . ARG A 1 392 ? 0.845 -4.720 -29.862 1.00 97.25 392 ARG A O 1
ATOM 3044 N N . ASN A 1 393 ? 2.449 -5.799 -28.726 1.00 98.25 393 ASN A N 1
ATOM 3045 C CA . ASN A 1 393 ? 1.819 -7.114 -28.765 1.00 98.25 393 ASN A CA 1
ATOM 3046 C C . ASN A 1 393 ? 1.200 -7.528 -27.423 1.00 98.25 393 ASN A C 1
ATOM 3048 O O . ASN A 1 393 ? 0.562 -8.569 -27.374 1.00 98.25 393 ASN A O 1
ATOM 3052 N N . TRP A 1 394 ? 1.342 -6.750 -26.351 1.00 97.88 394 TRP A N 1
ATOM 3053 C CA . TRP A 1 394 ? 0.808 -7.111 -25.034 1.00 97.88 394 TRP A CA 1
ATOM 3054 C C . TRP A 1 394 ? -0.718 -7.001 -24.967 1.00 97.88 394 TRP A C 1
ATOM 3056 O O . TRP A 1 394 ? -1.315 -6.236 -25.721 1.00 97.88 394 TRP A O 1
ATOM 3066 N N . GLY A 1 395 ? -1.352 -7.780 -24.081 1.00 92.56 395 GLY A N 1
ATOM 3067 C CA . GLY A 1 395 ? -2.814 -7.891 -23.992 1.00 92.56 395 GLY A CA 1
ATOM 3068 C C . GLY A 1 395 ? -3.552 -6.676 -23.422 1.00 92.56 395 GLY A C 1
ATOM 3069 O O . GLY A 1 395 ? -4.757 -6.567 -23.636 1.00 92.56 395 GLY A O 1
ATOM 3070 N N . SER A 1 396 ? -2.852 -5.754 -22.754 1.00 90.69 396 SER A N 1
ATOM 3071 C CA . SER A 1 396 ? -3.433 -4.518 -22.212 1.00 90.69 396 SER A CA 1
ATOM 3072 C C . SER A 1 396 ? -3.734 -3.541 -23.350 1.00 90.69 396 SER A C 1
ATOM 3074 O O . SER A 1 396 ? -2.839 -3.160 -24.116 1.00 90.69 396 SER A O 1
ATOM 3076 N N . HIS A 1 397 ? -5.017 -3.202 -23.509 1.00 95.00 397 HIS A N 1
ATOM 3077 C CA . HIS A 1 397 ? -5.528 -2.288 -24.538 1.00 95.00 397 HIS A CA 1
ATOM 3078 C C . HIS A 1 397 ? -5.053 -2.608 -25.971 1.00 95.00 397 HIS A C 1
ATOM 3080 O O . HIS A 1 397 ? -4.898 -1.724 -26.818 1.00 95.00 397 HIS A O 1
ATOM 3086 N N . TRP A 1 398 ? -4.781 -3.885 -26.264 1.00 95.94 398 TRP A N 1
ATOM 3087 C CA . TRP A 1 398 ? -4.101 -4.296 -27.492 1.00 95.94 398 TRP A CA 1
ATOM 3088 C C . TRP A 1 398 ? -4.758 -3.707 -28.748 1.00 95.94 398 TRP A C 1
ATOM 3090 O O . TRP A 1 398 ? -5.939 -3.924 -29.018 1.00 95.94 398 TRP A O 1
ATOM 3100 N N . MET A 1 399 ? -3.957 -2.999 -29.553 1.00 93.12 399 MET A N 1
ATOM 3101 C CA . MET A 1 399 ? -4.364 -2.389 -30.825 1.00 93.12 399 MET A CA 1
ATOM 3102 C C . MET A 1 399 ? -5.450 -1.298 -30.741 1.00 93.12 399 MET A C 1
ATOM 3104 O O . MET A 1 399 ? -5.937 -0.868 -31.789 1.00 93.12 399 MET A O 1
ATOM 3108 N N . GLU A 1 400 ? -5.783 -0.790 -29.550 1.00 93.19 400 GLU A N 1
ATOM 3109 C CA . GLU A 1 400 ? -6.715 0.338 -29.396 1.00 93.19 400 GLU A CA 1
ATOM 3110 C C . GLU A 1 400 ? -6.135 1.651 -29.943 1.00 93.19 400 GLU A C 1
ATOM 3112 O O . GLU A 1 400 ? -6.834 2.411 -30.619 1.00 93.19 400 GLU A O 1
ATOM 3117 N N . ILE A 1 401 ? -4.843 1.906 -29.705 1.00 89.00 401 ILE A N 1
ATOM 3118 C CA . ILE A 1 401 ? -4.138 3.102 -30.185 1.00 89.00 401 ILE A CA 1
ATOM 3119 C C . ILE A 1 401 ? -2.635 2.838 -30.380 1.00 89.00 401 ILE A C 1
ATOM 3121 O O . ILE A 1 401 ? -2.053 1.956 -29.756 1.00 89.00 401 ILE A O 1
ATOM 3125 N N . GLY A 1 402 ? -1.989 3.570 -31.293 1.00 83.50 402 GLY A N 1
ATOM 3126 C CA . GLY A 1 402 ? -0.530 3.538 -31.510 1.00 83.50 402 GLY A CA 1
ATOM 3127 C C . GLY A 1 402 ? 0.057 2.267 -32.157 1.00 83.50 402 GLY A C 1
ATOM 3128 O O . GLY A 1 402 ? 1.229 2.275 -32.547 1.00 83.50 402 GLY A O 1
ATOM 3129 N N . GLY A 1 403 ? -0.731 1.201 -32.331 1.00 87.81 403 GLY A N 1
ATOM 3130 C CA . GLY A 1 403 ? -0.364 -0.021 -33.057 1.00 87.81 403 GLY A CA 1
ATOM 3131 C C . GLY A 1 403 ? -0.852 -0.050 -34.514 1.00 87.81 403 GLY A C 1
ATOM 3132 O O . GLY A 1 403 ? -1.818 0.614 -34.888 1.00 87.81 403 GLY A O 1
ATOM 3133 N N . SER A 1 404 ? -0.194 -0.842 -35.365 1.00 90.69 404 SER A N 1
ATOM 3134 C CA . SER A 1 404 ? -0.577 -1.063 -36.769 1.00 90.69 404 SER A CA 1
ATOM 3135 C C . SER A 1 404 ? -1.001 -2.510 -37.031 1.00 90.69 404 SER A C 1
ATOM 3137 O O . SER A 1 404 ? -0.378 -3.445 -36.541 1.00 90.69 404 SER A O 1
ATOM 3139 N N . THR A 1 405 ? -2.007 -2.706 -37.889 1.00 90.62 405 THR A N 1
ATOM 3140 C CA . THR A 1 405 ? -2.405 -4.026 -38.421 1.00 90.62 405 THR A CA 1
ATOM 3141 C C . THR A 1 405 ? -1.651 -4.419 -39.695 1.00 90.62 405 THR A C 1
ATOM 3143 O O . THR A 1 405 ? -1.740 -5.561 -40.144 1.00 90.62 405 THR A O 1
ATOM 3146 N N . ASN A 1 406 ? -0.903 -3.493 -40.305 1.00 90.56 406 ASN A N 1
ATOM 3147 C CA . ASN A 1 406 ? -0.099 -3.763 -41.493 1.00 90.56 406 ASN A CA 1
ATOM 3148 C C . ASN A 1 406 ? 1.247 -4.407 -41.095 1.00 90.56 406 ASN A C 1
ATOM 3150 O O . ASN A 1 406 ? 2.060 -3.719 -40.470 1.00 90.56 406 ASN A O 1
ATOM 3154 N N . PRO A 1 407 ? 1.538 -5.654 -41.525 1.00 91.56 407 PRO A N 1
ATOM 3155 C CA . PRO A 1 407 ? 2.752 -6.388 -41.147 1.00 91.56 407 PRO A CA 1
ATOM 3156 C C . PRO A 1 407 ? 4.077 -5.754 -41.567 1.00 91.56 407 PRO A C 1
ATOM 3158 O O . PRO A 1 407 ? 5.137 -6.106 -41.052 1.00 91.56 407 PRO A O 1
ATOM 3161 N N . CYS A 1 408 ? 4.043 -4.843 -42.536 1.00 85.88 408 CYS A N 1
ATOM 3162 C CA . CYS A 1 408 ? 5.229 -4.161 -43.044 1.00 85.88 408 CYS A CA 1
ATOM 3163 C C . CYS A 1 408 ? 5.577 -2.895 -42.252 1.00 85.88 408 CYS A C 1
ATOM 3165 O O . CYS A 1 408 ? 6.582 -2.262 -42.554 1.00 85.88 408 CYS A O 1
ATOM 3167 N N . ARG A 1 409 ? 4.749 -2.500 -41.278 1.00 87.06 409 ARG A N 1
ATOM 3168 C CA . ARG A 1 409 ? 5.026 -1.364 -40.393 1.00 87.06 409 ARG A CA 1
ATOM 3169 C C . ARG A 1 409 ? 5.931 -1.789 -39.238 1.00 87.06 409 ARG A C 1
ATOM 3171 O O . ARG A 1 409 ? 5.900 -2.953 -38.823 1.00 87.06 409 ARG A O 1
ATOM 3178 N N . GLU A 1 410 ? 6.700 -0.833 -38.724 1.00 86.69 410 GLU A N 1
ATOM 3179 C CA . GLU A 1 410 ? 7.577 -1.041 -37.567 1.00 86.69 410 GLU A CA 1
ATOM 3180 C C . GLU A 1 410 ? 6.784 -1.237 -36.278 1.00 86.69 410 GLU A C 1
ATOM 3182 O O . GLU A 1 410 ? 7.176 -2.072 -35.483 1.00 86.69 410 GLU A O 1
ATOM 3187 N N . ASN A 1 411 ? 5.631 -0.578 -36.127 1.00 89.38 411 ASN A N 1
ATOM 3188 C CA . ASN A 1 411 ? 4.712 -0.730 -34.993 1.00 89.38 411 ASN A CA 1
ATOM 3189 C C . ASN A 1 411 ? 3.618 -1.795 -35.233 1.00 89.38 411 ASN A C 1
ATOM 3191 O O . ASN A 1 411 ? 2.490 -1.657 -34.755 1.00 89.38 411 ASN A O 1
ATOM 3195 N N . TYR A 1 412 ? 3.893 -2.822 -36.047 1.00 94.94 412 TYR A N 1
ATOM 3196 C CA . TYR A 1 412 ? 2.932 -3.905 -36.290 1.00 94.94 412 TYR A CA 1
ATOM 3197 C C . TYR A 1 412 ? 2.677 -4.695 -34.999 1.00 94.94 412 TYR A C 1
ATOM 3199 O O . TYR A 1 412 ? 3.587 -5.373 -34.535 1.00 94.94 412 TYR A O 1
ATOM 3207 N N . GLY A 1 413 ? 1.455 -4.652 -34.458 1.00 94.25 413 GLY A N 1
ATOM 3208 C CA . GLY A 1 413 ? 1.107 -5.245 -33.154 1.00 94.25 413 GLY A CA 1
ATOM 3209 C C . GLY A 1 413 ? 0.856 -6.756 -33.158 1.00 94.25 413 GLY A C 1
ATOM 3210 O O . GLY A 1 413 ? 0.476 -7.318 -32.134 1.00 94.25 413 GLY A O 1
ATOM 3211 N N . GLY A 1 414 ? 1.063 -7.425 -34.295 1.00 95.31 414 GLY A N 1
ATOM 3212 C CA . GLY A 1 414 ? 0.889 -8.871 -34.443 1.00 95.31 414 GLY A CA 1
ATOM 3213 C C . GLY A 1 414 ? -0.511 -9.284 -34.918 1.00 95.31 414 GLY A C 1
ATOM 3214 O O . GLY A 1 414 ? -1.390 -8.444 -35.117 1.00 95.31 414 GLY A O 1
ATOM 3215 N N . PRO A 1 415 ? -0.731 -10.583 -35.191 1.00 94.88 415 PRO A N 1
ATOM 3216 C CA . PRO A 1 415 ? -2.037 -11.110 -35.596 1.00 94.88 415 PRO A CA 1
ATOM 3217 C C . PRO A 1 415 ? -3.075 -11.165 -34.461 1.00 94.88 415 PRO A C 1
ATOM 3219 O O . PRO A 1 415 ? -4.270 -11.184 -34.748 1.00 94.88 415 PRO A O 1
ATOM 3222 N N . SER A 1 416 ? -2.635 -11.218 -33.205 1.00 96.69 416 SER A N 1
ATOM 3223 C CA . SER A 1 416 ? -3.465 -11.166 -31.996 1.00 96.69 416 SER A CA 1
ATOM 3224 C C . SER A 1 416 ? -2.622 -10.654 -30.827 1.00 96.69 416 SER A C 1
ATOM 3226 O O . SER A 1 416 ? -1.392 -10.707 -30.905 1.00 96.69 416 SER A O 1
ATOM 3228 N N . ALA A 1 417 ? -3.267 -10.228 -29.740 1.00 96.44 417 ALA A N 1
ATOM 3229 C CA . ALA A 1 417 ? -2.584 -10.013 -28.469 1.00 96.44 417 ALA A CA 1
ATOM 3230 C C . ALA A 1 417 ? -1.770 -11.258 -28.082 1.00 96.44 417 ALA A C 1
ATOM 3232 O O . ALA A 1 417 ? -2.211 -12.393 -28.295 1.00 96.44 417 ALA A O 1
ATOM 3233 N N . GLU A 1 418 ? -0.571 -11.019 -27.561 1.00 97.12 418 GLU A N 1
ATOM 3234 C CA . GLU A 1 418 ? 0.381 -11.996 -27.033 1.00 97.12 418 GLU A CA 1
ATOM 3235 C C . GLU A 1 418 ? 0.672 -13.135 -28.022 1.00 97.12 418 GLU A C 1
ATOM 3237 O O . GLU A 1 418 ? 0.855 -14.294 -27.650 1.00 97.12 418 GLU A O 1
ATOM 3242 N N . SER A 1 419 ? 0.676 -12.830 -29.322 1.00 97.25 419 SER A N 1
ATOM 3243 C CA . SER A 1 419 ? 0.912 -13.804 -30.392 1.00 97.25 419 SER A CA 1
ATOM 3244 C C . SER A 1 419 ? 2.368 -14.241 -30.518 1.00 97.25 419 SER A C 1
ATOM 3246 O O . SER A 1 419 ? 2.653 -15.244 -31.188 1.00 97.25 419 SER A O 1
ATOM 3248 N N . GLU A 1 420 ? 3.296 -13.462 -29.969 1.00 98.19 420 GLU A N 1
ATOM 3249 C CA . GLU A 1 420 ? 4.728 -13.685 -30.118 1.00 98.19 420 GLU A CA 1
ATOM 3250 C C . GLU A 1 420 ? 5.279 -14.557 -28.982 1.00 98.19 420 GLU A C 1
ATOM 3252 O O . GLU A 1 420 ? 5.004 -14.282 -27.814 1.00 98.19 420 GLU A O 1
ATOM 3257 N N . PRO A 1 421 ? 6.059 -15.611 -29.293 1.00 98.25 421 PRO A N 1
ATOM 3258 C CA . PRO A 1 421 ? 6.578 -16.520 -28.271 1.00 98.25 421 PRO A CA 1
ATOM 3259 C C . PRO A 1 421 ? 7.515 -15.814 -27.283 1.00 98.25 421 PRO A C 1
ATOM 3261 O O . PRO A 1 421 ? 7.582 -16.207 -26.122 1.00 98.25 421 PRO A O 1
ATOM 3264 N N . GLU A 1 422 ? 8.193 -14.746 -27.714 1.00 98.62 422 GLU A N 1
ATOM 3265 C CA . GLU A 1 422 ? 9.003 -13.905 -26.834 1.00 98.62 422 GLU A CA 1
ATOM 3266 C C . GLU A 1 422 ? 8.142 -13.191 -25.776 1.00 98.62 422 GLU A C 1
ATOM 3268 O O . GLU A 1 422 ? 8.482 -13.220 -24.596 1.00 98.62 422 GLU A O 1
ATOM 3273 N N . VAL A 1 423 ? 6.995 -12.620 -26.170 1.00 98.62 423 VAL A N 1
ATOM 3274 C CA . VAL A 1 423 ? 6.052 -11.956 -25.245 1.00 98.62 423 VAL A CA 1
ATOM 3275 C C . VAL A 1 423 ? 5.415 -12.973 -24.304 1.00 98.62 423 VAL A C 1
ATOM 3277 O O . VAL A 1 423 ? 5.356 -12.737 -23.102 1.00 98.62 423 VAL A O 1
ATOM 3280 N N . GLN A 1 424 ? 5.013 -14.141 -24.816 1.00 98.38 424 GLN A N 1
ATOM 3281 C CA . GLN A 1 424 ? 4.463 -15.223 -23.990 1.00 98.38 424 GLN A CA 1
ATOM 3282 C C . GLN A 1 424 ? 5.454 -15.685 -22.912 1.00 98.38 424 GLN A C 1
ATOM 3284 O O . GLN A 1 424 ? 5.061 -15.897 -21.769 1.00 98.38 424 GLN A O 1
ATOM 3289 N N . ALA A 1 425 ? 6.743 -15.790 -23.250 1.00 98.25 425 ALA A N 1
ATOM 3290 C CA . ALA A 1 425 ? 7.785 -16.180 -22.304 1.00 98.25 425 ALA A CA 1
ATOM 3291 C C . ALA A 1 425 ? 7.941 -15.177 -21.146 1.00 98.25 425 ALA A C 1
ATOM 3293 O O . ALA A 1 425 ? 8.077 -15.584 -19.989 1.00 98.25 425 ALA A O 1
ATOM 3294 N N . ILE A 1 426 ? 7.907 -13.872 -21.442 1.00 98.25 426 ILE A N 1
ATOM 3295 C CA . ILE A 1 426 ? 7.988 -12.823 -20.415 1.00 98.25 426 ILE A CA 1
ATOM 3296 C C . ILE A 1 426 ? 6.703 -12.810 -19.581 1.00 98.25 426 ILE A C 1
ATOM 3298 O O . ILE A 1 426 ? 6.777 -12.857 -18.357 1.00 98.25 426 ILE A O 1
ATOM 3302 N N . ARG A 1 427 ? 5.535 -12.834 -20.234 1.00 97.62 427 ARG A N 1
ATOM 3303 C CA . ARG A 1 427 ? 4.209 -12.888 -19.602 1.00 97.62 427 ARG A CA 1
ATOM 3304 C C . ARG A 1 427 ? 4.109 -14.008 -18.569 1.00 97.62 427 ARG A C 1
ATOM 3306 O O . ARG A 1 427 ? 3.785 -13.757 -17.412 1.00 97.62 427 ARG A O 1
ATOM 3313 N N . ASP A 1 428 ? 4.411 -15.238 -18.981 1.00 97.44 428 ASP A N 1
ATOM 3314 C CA . ASP A 1 428 ? 4.304 -16.418 -18.119 1.00 97.44 428 ASP A CA 1
ATOM 3315 C C . ASP A 1 428 ? 5.284 -16.333 -16.940 1.00 97.44 428 ASP A C 1
ATOM 3317 O O . ASP A 1 428 ? 4.974 -16.762 -15.828 1.00 97.44 428 ASP A O 1
ATOM 3321 N N . THR A 1 429 ? 6.452 -15.724 -17.165 1.00 96.81 429 THR A N 1
ATOM 3322 C CA . THR A 1 429 ? 7.439 -15.474 -16.112 1.00 96.81 429 THR A CA 1
ATOM 3323 C C . THR A 1 429 ? 6.940 -14.434 -15.115 1.00 96.81 429 THR A C 1
ATOM 3325 O O . THR A 1 429 ? 6.969 -14.707 -13.920 1.00 96.81 429 THR A O 1
ATOM 3328 N N . LEU A 1 430 ? 6.450 -13.276 -15.566 1.00 96.12 430 LEU A N 1
ATOM 3329 C CA . LEU A 1 430 ? 5.964 -12.209 -14.686 1.00 96.12 430 LEU A CA 1
ATOM 3330 C C . LEU A 1 430 ? 4.741 -12.651 -13.872 1.00 96.12 430 LEU A C 1
ATOM 3332 O O . LEU A 1 430 ? 4.734 -12.455 -12.659 1.00 96.12 430 LEU A O 1
ATOM 3336 N N . LEU A 1 431 ? 3.773 -13.343 -14.486 1.00 92.75 431 LEU A N 1
ATOM 3337 C CA . LEU A 1 431 ? 2.627 -13.919 -13.765 1.00 92.75 431 LEU A CA 1
ATOM 3338 C C . LEU A 1 431 ? 3.067 -14.949 -12.720 1.00 92.75 431 LEU A C 1
ATOM 3340 O O . LEU A 1 431 ? 2.538 -14.985 -11.612 1.00 92.75 431 LEU A O 1
ATOM 3344 N N . SER A 1 432 ? 4.054 -15.789 -13.048 1.00 92.44 432 SER A N 1
ATOM 3345 C CA . SER A 1 432 ? 4.588 -16.751 -12.083 1.00 92.44 432 SER A CA 1
ATOM 3346 C C . SER A 1 432 ? 5.340 -16.059 -10.945 1.00 92.44 432 SER A C 1
ATOM 3348 O O . SER A 1 432 ? 5.206 -16.477 -9.793 1.00 92.44 432 SER A O 1
ATOM 3350 N N . LEU A 1 433 ? 6.149 -15.043 -11.252 1.00 89.38 433 LEU A N 1
ATOM 3351 C CA . LEU A 1 433 ? 6.969 -14.335 -10.272 1.00 89.38 433 LEU A CA 1
ATOM 3352 C C . LEU A 1 433 ? 6.131 -13.506 -9.310 1.00 89.38 433 LEU A C 1
ATOM 3354 O O . LEU A 1 433 ? 6.459 -13.500 -8.123 1.00 89.38 433 LEU A O 1
ATOM 3358 N N . ASN A 1 434 ? 5.073 -12.868 -9.816 1.00 86.69 434 ASN A N 1
ATOM 3359 C CA . ASN A 1 434 ? 4.188 -11.998 -9.051 1.00 86.69 434 ASN A CA 1
ATOM 3360 C C . ASN A 1 434 ? 2.907 -12.691 -8.559 1.00 86.69 434 ASN A C 1
ATOM 3362 O O . ASN A 1 434 ? 1.990 -12.027 -8.097 1.00 86.69 434 ASN A O 1
ATOM 3366 N N . SER A 1 435 ? 2.832 -14.026 -8.609 1.00 78.06 435 SER A N 1
ATOM 3367 C CA . SER A 1 435 ? 1.675 -14.792 -8.100 1.00 78.06 435 SER A CA 1
ATOM 3368 C C . SER A 1 435 ? 1.379 -14.571 -6.607 1.00 78.06 435 SER A C 1
ATOM 3370 O O . SER A 1 435 ? 0.296 -14.891 -6.118 1.00 78.06 435 SER A O 1
ATOM 3372 N N . ASP A 1 436 ? 2.348 -14.031 -5.873 1.00 63.47 436 ASP A N 1
ATOM 3373 C CA . ASP A 1 436 ? 2.291 -13.670 -4.464 1.00 63.47 436 ASP A CA 1
ATOM 3374 C C . ASP A 1 436 ? 2.449 -12.158 -4.210 1.00 63.47 436 ASP A C 1
ATOM 3376 O O . ASP A 1 436 ? 2.659 -11.786 -3.059 1.00 63.47 436 ASP A O 1
ATOM 3380 N N . ASN A 1 437 ? 2.341 -11.310 -5.242 1.00 62.31 437 ASN A N 1
ATOM 3381 C CA . ASN A 1 437 ? 2.523 -9.849 -5.185 1.00 62.31 437 ASN A CA 1
ATOM 3382 C C . ASN A 1 437 ? 3.901 -9.394 -4.660 1.00 62.31 437 ASN A C 1
ATOM 3384 O O . ASN A 1 437 ? 4.048 -8.333 -4.057 1.00 62.31 437 ASN A O 1
ATOM 3388 N N . SER A 1 438 ? 4.941 -10.204 -4.861 1.00 72.44 438 SER A N 1
ATOM 3389 C CA . SER A 1 438 ? 6.289 -9.924 -4.336 1.00 72.44 438 SER A CA 1
ATOM 3390 C C . SER A 1 438 ? 7.251 -9.271 -5.332 1.00 72.44 438 SER A C 1
ATOM 3392 O O . SER A 1 438 ? 8.397 -8.981 -4.969 1.00 72.44 438 SER A O 1
ATOM 3394 N N . VAL A 1 439 ? 6.830 -9.040 -6.582 1.00 84.69 439 VAL A N 1
ATOM 3395 C CA . VAL A 1 439 ? 7.609 -8.221 -7.517 1.00 84.69 439 VAL A CA 1
ATOM 3396 C C . VAL A 1 439 ? 7.402 -6.762 -7.149 1.00 84.69 439 VAL A C 1
ATOM 3398 O O . VAL A 1 439 ? 6.368 -6.169 -7.438 1.00 84.69 439 VAL A O 1
ATOM 3401 N N . LEU A 1 440 ? 8.419 -6.196 -6.504 1.00 82.94 440 LEU A N 1
ATOM 3402 C CA . LEU A 1 440 ? 8.409 -4.822 -6.025 1.00 82.94 440 LEU A CA 1
ATOM 3403 C C . LEU A 1 440 ? 8.514 -3.835 -7.190 1.00 82.94 440 LEU A C 1
ATOM 3405 O O . LEU A 1 440 ? 7.758 -2.877 -7.271 1.00 82.94 440 LEU A O 1
ATOM 3409 N N . LEU A 1 441 ? 9.473 -4.074 -8.086 1.00 92.44 441 LEU A N 1
ATOM 3410 C CA . LEU A 1 441 ? 9.857 -3.141 -9.139 1.00 92.44 441 LEU A CA 1
ATOM 3411 C C . LEU A 1 441 ? 10.158 -3.888 -10.441 1.00 92.44 441 LEU A C 1
ATOM 3413 O O . LEU A 1 441 ? 10.941 -4.843 -10.448 1.00 92.44 441 LEU A O 1
ATOM 3417 N N . MET A 1 442 ? 9.588 -3.404 -11.544 1.00 97.69 442 MET A N 1
ATOM 3418 C CA . MET A 1 442 ? 9.903 -3.827 -12.906 1.00 97.69 442 MET A CA 1
ATOM 3419 C C . MET A 1 442 ? 10.504 -2.670 -13.712 1.00 97.69 442 MET A C 1
ATOM 3421 O O . MET A 1 442 ? 9.903 -1.602 -13.816 1.00 97.69 442 MET A O 1
ATOM 3425 N N . LEU A 1 443 ? 11.667 -2.894 -14.328 1.00 98.56 443 LEU A N 1
ATOM 3426 C CA . LEU A 1 443 ? 12.298 -1.950 -15.255 1.00 98.56 443 LEU A CA 1
ATOM 3427 C C . LEU A 1 443 ? 12.517 -2.615 -16.615 1.00 98.56 443 LEU A C 1
ATOM 3429 O O . LEU A 1 443 ? 13.218 -3.624 -16.702 1.00 98.56 443 LEU A O 1
ATOM 3433 N N . THR A 1 444 ? 11.964 -2.032 -17.677 1.00 98.50 444 THR A N 1
ATOM 3434 C CA . THR A 1 444 ? 12.253 -2.445 -19.057 1.00 98.50 444 THR A CA 1
ATOM 3435 C C . THR A 1 444 ? 13.085 -1.376 -19.761 1.00 98.50 444 THR A C 1
ATOM 3437 O O . THR A 1 444 ? 12.725 -0.196 -19.795 1.00 98.50 444 THR A O 1
ATOM 3440 N N . PHE A 1 445 ? 14.259 -1.768 -20.260 1.00 98.69 445 PHE A N 1
ATOM 3441 C CA . PHE A 1 445 ? 15.235 -0.846 -20.836 1.00 98.69 445 PHE A CA 1
ATOM 3442 C C . PHE A 1 445 ? 15.129 -0.767 -22.359 1.00 98.69 445 PHE A C 1
ATOM 3444 O O . PHE A 1 445 ? 15.252 -1.770 -23.068 1.00 98.69 445 PHE A O 1
ATOM 3451 N N . HIS A 1 446 ? 15.048 0.462 -22.855 1.00 98.12 446 HIS A N 1
ATOM 3452 C CA . HIS A 1 446 ? 14.945 0.842 -24.258 1.00 98.12 446 HIS A CA 1
ATOM 3453 C C . HIS A 1 446 ? 16.006 1.888 -24.643 1.00 98.12 446 HIS A C 1
ATOM 3455 O O . HIS A 1 446 ? 16.810 2.327 -23.816 1.00 98.12 446 HIS A O 1
ATOM 3461 N N . SER A 1 447 ? 16.056 2.277 -25.916 1.00 94.88 447 SER A N 1
ATOM 3462 C CA . SER A 1 447 ? 16.752 3.491 -26.361 1.00 94.88 447 SER A CA 1
ATOM 3463 C C . SER A 1 447 ? 16.100 4.032 -27.636 1.00 94.88 447 SER A C 1
ATOM 3465 O O . SER A 1 447 ? 15.699 3.234 -28.468 1.00 94.88 447 SER A O 1
ATOM 3467 N N . TYR A 1 448 ? 16.092 5.324 -27.936 1.00 91.69 448 TYR A N 1
ATOM 3468 C CA . TYR A 1 448 ? 16.772 6.408 -27.242 1.00 91.69 448 TYR A CA 1
ATOM 3469 C C . TYR A 1 448 ? 15.788 7.539 -26.960 1.00 91.69 448 TYR A C 1
ATOM 3471 O O . TYR A 1 448 ? 14.918 7.831 -27.779 1.00 91.69 448 TYR A O 1
ATOM 3479 N N . PHE A 1 449 ? 15.974 8.222 -25.836 1.00 90.81 449 PHE A N 1
ATOM 3480 C CA . PHE A 1 449 ? 15.238 9.448 -25.511 1.00 90.81 449 PHE A CA 1
ATOM 3481 C C . PHE A 1 449 ? 15.823 10.148 -24.279 1.00 90.81 449 PHE A C 1
ATOM 3483 O O . PHE A 1 449 ? 15.735 11.374 -24.180 1.00 90.81 449 PHE A O 1
ATOM 3490 N N . GLN A 1 450 ? 16.476 9.392 -23.384 1.00 96.06 450 GLN A N 1
ATOM 3491 C CA . GLN A 1 450 ? 16.805 9.810 -22.020 1.00 96.06 450 GLN A CA 1
ATOM 3492 C C . GLN A 1 450 ? 15.529 10.134 -21.239 1.00 96.06 450 GLN A C 1
ATOM 3494 O O . GLN A 1 450 ? 15.298 11.284 -20.867 1.00 96.06 450 GLN A O 1
ATOM 3499 N N . GLY A 1 451 ? 14.687 9.123 -21.028 1.00 95.38 451 GLY A N 1
ATOM 3500 C CA . GLY A 1 451 ? 13.451 9.250 -20.260 1.00 95.38 451 GLY A CA 1
ATOM 3501 C C . GLY A 1 451 ? 13.224 8.073 -19.322 1.00 95.38 451 GLY A C 1
ATOM 3502 O O . GLY A 1 451 ? 13.519 6.937 -19.676 1.00 95.38 451 GLY A O 1
ATOM 3503 N N . TRP A 1 452 ? 12.690 8.345 -18.137 1.00 98.06 452 TRP A N 1
ATOM 3504 C CA . TRP A 1 452 ? 12.219 7.345 -17.182 1.00 98.06 452 TRP A CA 1
ATOM 3505 C C . TRP A 1 452 ? 10.715 7.518 -17.020 1.00 98.06 452 TRP A C 1
ATOM 3507 O O . TRP A 1 452 ? 10.261 8.535 -16.504 1.00 98.06 452 TRP A O 1
ATOM 3517 N N . MET A 1 453 ? 9.935 6.569 -17.528 1.00 97.12 453 MET A N 1
ATOM 3518 C CA . MET A 1 453 ? 8.509 6.769 -17.756 1.00 97.12 453 MET A CA 1
ATOM 3519 C C . MET A 1 453 ? 7.659 5.727 -17.042 1.00 97.12 453 MET A C 1
ATOM 3521 O O . MET A 1 453 ? 8.042 4.562 -16.951 1.00 97.12 453 MET A O 1
ATOM 3525 N N . SER A 1 454 ? 6.499 6.165 -16.560 1.00 96.12 454 SER A N 1
ATOM 3526 C CA . SER A 1 454 ? 5.480 5.316 -15.934 1.00 96.12 454 SER A CA 1
ATOM 3527 C C . SER A 1 454 ? 4.262 5.138 -16.847 1.00 96.12 454 SER A C 1
ATOM 3529 O O . SER A 1 454 ? 3.988 6.017 -17.675 1.00 96.12 454 SER A O 1
ATOM 3531 N N . PRO A 1 455 ? 3.500 4.047 -16.676 1.00 95.19 455 PRO A N 1
ATOM 3532 C CA . PRO A 1 455 ? 2.150 3.914 -17.210 1.00 95.19 455 PRO A CA 1
ATOM 3533 C C . PRO A 1 455 ? 1.226 5.091 -16.832 1.00 95.19 455 PRO A C 1
ATOM 3535 O O . PRO A 1 455 ? 1.476 5.820 -15.875 1.00 95.19 455 PRO A O 1
ATOM 3538 N N . TRP A 1 456 ? 0.125 5.330 -17.541 1.00 94.31 456 TRP A N 1
ATOM 3539 C CA . TRP A 1 456 ? -0.327 4.592 -18.724 1.00 94.31 456 TRP A CA 1
ATOM 3540 C C . TRP A 1 456 ? 0.276 5.138 -20.023 1.00 94.31 456 TRP A C 1
ATOM 3542 O O . TRP A 1 456 ? 0.400 6.352 -20.195 1.00 94.31 456 TRP A O 1
ATOM 3552 N N . GLY A 1 457 ? 0.615 4.251 -20.953 1.00 90.75 457 GLY A N 1
ATOM 3553 C CA . GLY A 1 457 ? 0.998 4.572 -22.324 1.00 90.75 457 GLY A CA 1
ATOM 3554 C C . GLY A 1 457 ? -0.200 4.726 -23.258 1.00 90.75 457 GLY A C 1
ATOM 3555 O O . GLY A 1 457 ? -0.142 5.520 -24.197 1.00 90.75 457 GLY A O 1
ATOM 3556 N N . PHE A 1 458 ? -1.309 4.028 -23.009 1.00 91.06 458 PHE A N 1
ATOM 3557 C CA . PHE A 1 458 ? -2.476 4.028 -23.903 1.00 91.06 458 PHE A CA 1
ATOM 3558 C C . PHE A 1 458 ? -3.427 5.230 -23.739 1.00 91.06 458 PHE A C 1
ATOM 3560 O O . PHE A 1 458 ? -4.217 5.506 -24.647 1.00 91.06 458 PHE A O 1
ATOM 3567 N N . ASN A 1 459 ? -3.375 5.968 -22.624 1.00 89.88 459 ASN A N 1
ATOM 3568 C CA . ASN A 1 459 ? -4.246 7.120 -22.365 1.00 89.88 459 ASN A CA 1
ATOM 3569 C C . ASN A 1 459 ? -3.563 8.203 -21.502 1.00 89.88 459 ASN A C 1
ATOM 3571 O O . ASN A 1 459 ? -2.465 8.003 -21.005 1.00 89.88 459 ASN A O 1
ATOM 3575 N N . TYR A 1 460 ? -4.231 9.350 -21.324 1.00 86.38 460 TYR A N 1
ATOM 3576 C CA . TYR A 1 460 ? -3.736 10.487 -20.526 1.00 86.38 460 TYR A CA 1
ATOM 3577 C C . TYR A 1 460 ? -4.162 10.460 -19.045 1.00 86.38 460 TYR A C 1
ATOM 3579 O O . TYR A 1 460 ? -3.992 11.456 -18.343 1.00 86.38 460 TYR A O 1
ATOM 3587 N N . GLN A 1 461 ? -4.811 9.391 -18.580 1.00 83.81 461 GLN A N 1
ATOM 3588 C CA . GLN A 1 461 ? -5.198 9.267 -17.176 1.00 83.81 461 GLN A CA 1
ATOM 3589 C C . GLN A 1 461 ? -3.980 8.836 -16.366 1.00 83.81 461 GLN A C 1
ATOM 3591 O O . GLN A 1 461 ? -3.229 7.970 -16.798 1.00 83.81 461 GLN A O 1
ATOM 3596 N N . LEU A 1 462 ? -3.786 9.430 -15.192 1.00 78.81 462 LEU A N 1
ATOM 3597 C CA . LEU A 1 462 ? -2.726 9.009 -14.281 1.00 78.81 462 LEU A CA 1
ATOM 3598 C C . LEU A 1 462 ? -3.162 7.745 -13.517 1.00 78.81 462 LEU A C 1
ATOM 3600 O O . LEU A 1 462 ? -4.339 7.648 -13.152 1.00 78.81 462 LEU A O 1
ATOM 3604 N N . PRO A 1 463 ? -2.245 6.801 -13.235 1.00 79.88 463 PRO A N 1
ATOM 3605 C CA . PRO A 1 463 ? -2.487 5.720 -12.280 1.00 79.88 463 PRO A CA 1
ATOM 3606 C C . PRO A 1 463 ? -2.921 6.248 -10.902 1.00 79.88 463 PRO A C 1
ATOM 3608 O O . PRO A 1 463 ? -2.527 7.346 -10.501 1.00 79.88 463 PRO A O 1
ATOM 3611 N N . GLY A 1 464 ? -3.703 5.458 -10.155 1.00 63.66 464 GLY A N 1
ATOM 3612 C CA . GLY A 1 464 ? -4.229 5.852 -8.838 1.00 63.66 464 GLY A CA 1
ATOM 3613 C C . GLY A 1 464 ? -3.143 6.233 -7.823 1.00 63.66 464 GLY A C 1
ATOM 3614 O O . GLY A 1 464 ? -3.334 7.163 -7.046 1.00 63.66 464 GLY A O 1
ATOM 3615 N N . HIS A 1 465 ? -1.984 5.577 -7.901 1.00 65.88 465 HIS A N 1
ATOM 3616 C CA . HIS A 1 465 ? -0.794 5.778 -7.067 1.00 65.88 465 HIS A CA 1
ATOM 3617 C C . HIS A 1 465 ? 0.340 6.530 -7.792 1.00 65.88 465 HIS A C 1
ATOM 3619 O O . HIS A 1 465 ? 1.520 6.341 -7.500 1.00 65.88 465 HIS A O 1
ATOM 3625 N N . TYR A 1 466 ? 0.022 7.401 -8.760 1.00 76.88 466 TYR A N 1
ATOM 3626 C CA . TYR A 1 466 ? 1.039 8.101 -9.562 1.00 76.88 466 TYR A CA 1
ATOM 3627 C C . TYR A 1 466 ? 2.050 8.919 -8.739 1.00 76.88 466 TYR A C 1
ATOM 3629 O O . TYR A 1 466 ? 3.204 9.030 -9.144 1.00 76.88 466 TYR A O 1
ATOM 3637 N N . SER A 1 467 ? 1.666 9.457 -7.577 1.00 64.62 467 SER A N 1
ATOM 3638 C CA . SER A 1 467 ? 2.600 10.171 -6.694 1.00 64.62 467 SER A CA 1
ATOM 3639 C C . SER A 1 467 ? 3.769 9.295 -6.231 1.00 64.62 467 SER A C 1
ATOM 3641 O O . SER A 1 467 ? 4.887 9.790 -6.109 1.00 64.62 467 SER A O 1
ATOM 3643 N N . GLU A 1 468 ? 3.538 7.998 -6.014 1.00 73.06 468 GLU A N 1
ATOM 3644 C CA . GLU A 1 468 ? 4.586 7.030 -5.665 1.00 73.06 468 GLU A CA 1
ATOM 3645 C C . GLU A 1 468 ? 5.508 6.783 -6.867 1.00 73.06 468 GLU A C 1
ATOM 3647 O O . GLU A 1 468 ? 6.733 6.875 -6.751 1.00 73.06 468 GLU A O 1
ATOM 3652 N N . LEU A 1 469 ? 4.915 6.556 -8.048 1.00 81.44 469 LEU A N 1
ATOM 3653 C CA . LEU A 1 469 ? 5.640 6.360 -9.309 1.00 81.44 469 LEU A CA 1
ATOM 3654 C C . LEU A 1 469 ? 6.541 7.557 -9.624 1.00 81.44 469 LEU A C 1
ATOM 3656 O O . LEU A 1 469 ? 7.722 7.386 -9.920 1.00 81.44 469 LEU A O 1
ATOM 3660 N N . GLU A 1 470 ? 6.002 8.773 -9.533 1.00 82.38 470 GLU A N 1
ATOM 3661 C CA . GLU A 1 470 ? 6.742 10.015 -9.754 1.00 82.38 470 GLU A CA 1
ATOM 3662 C C . GLU A 1 470 ? 7.933 10.130 -8.806 1.00 82.38 470 GLU A C 1
ATOM 3664 O O . GLU A 1 470 ? 9.039 10.467 -9.237 1.00 82.38 470 GLU A O 1
ATOM 3669 N N . ALA A 1 471 ? 7.732 9.802 -7.531 1.00 72.50 471 ALA A N 1
ATOM 3670 C CA . ALA A 1 471 ? 8.782 9.874 -6.537 1.00 72.50 471 ALA A CA 1
ATOM 3671 C C . ALA A 1 471 ? 9.925 8.894 -6.867 1.00 72.50 471 ALA A C 1
ATOM 3673 O O . ALA A 1 471 ? 11.088 9.308 -6.857 1.00 72.50 471 ALA A O 1
ATOM 3674 N N . ILE A 1 472 ? 9.609 7.640 -7.224 1.00 84.62 472 ILE A N 1
ATOM 3675 C CA . ILE A 1 472 ? 10.587 6.613 -7.635 1.00 84.62 472 ILE A CA 1
ATOM 3676 C C . ILE A 1 472 ? 11.364 7.056 -8.882 1.00 84.62 472 ILE A C 1
ATOM 3678 O O . ILE A 1 472 ? 12.598 7.019 -8.881 1.00 84.62 472 ILE A O 1
ATOM 3682 N N . MET A 1 473 ? 10.669 7.514 -9.932 1.00 95.38 473 MET A N 1
ATOM 3683 C CA . MET A 1 473 ? 11.321 7.975 -11.165 1.00 95.38 473 MET A CA 1
ATOM 3684 C C . MET A 1 473 ? 12.245 9.162 -10.899 1.00 95.38 473 MET A C 1
ATOM 3686 O O . MET A 1 473 ? 13.374 9.191 -11.388 1.00 95.38 473 MET A O 1
ATOM 3690 N N . LYS A 1 474 ? 11.789 10.128 -10.094 1.00 86.12 474 LYS A N 1
ATOM 3691 C CA . LYS A 1 474 ? 12.581 11.298 -9.713 1.00 86.12 474 LYS A CA 1
ATOM 3692 C C . LYS A 1 474 ? 13.864 10.891 -8.991 1.00 86.12 474 LYS A C 1
ATOM 3694 O O . LYS A 1 474 ? 14.931 11.370 -9.366 1.00 86.12 474 LYS A O 1
ATOM 3699 N N . ALA A 1 475 ? 13.778 9.991 -8.010 1.00 80.38 475 ALA A N 1
ATOM 3700 C CA . ALA A 1 475 ? 14.950 9.493 -7.292 1.00 80.38 475 ALA A CA 1
ATOM 3701 C C . ALA A 1 475 ? 15.947 8.806 -8.240 1.00 80.38 475 ALA A C 1
ATOM 3703 O O . ALA A 1 475 ? 17.145 9.092 -8.195 1.00 80.38 475 ALA A O 1
ATOM 3704 N N . GLY A 1 476 ? 15.447 7.960 -9.148 1.00 90.88 476 GLY A N 1
ATOM 3705 C CA . GLY A 1 476 ? 16.266 7.316 -10.174 1.00 90.88 476 GLY A CA 1
ATOM 3706 C C . GLY A 1 476 ? 16.962 8.319 -11.100 1.00 90.88 476 GLY A C 1
ATOM 3707 O O . GLY A 1 476 ? 18.169 8.223 -11.328 1.00 90.88 476 GLY A O 1
ATOM 3708 N N . VAL A 1 477 ? 16.235 9.323 -11.596 1.00 95.50 477 VAL A N 1
ATOM 3709 C CA . VAL A 1 477 ? 16.777 10.351 -12.499 1.00 95.50 477 VAL A CA 1
ATOM 3710 C C . VAL A 1 477 ? 17.782 11.271 -11.805 1.00 95.50 477 VAL A C 1
ATOM 3712 O O . VAL A 1 477 ? 18.817 11.580 -12.394 1.00 95.50 477 VAL A O 1
ATOM 3715 N N . GLU A 1 478 ? 17.524 11.703 -10.570 1.00 85.12 478 GLU A N 1
ATOM 3716 C CA . GLU A 1 478 ? 18.445 12.566 -9.818 1.00 85.12 478 GLU A CA 1
ATOM 3717 C C . GLU A 1 478 ? 19.768 11.846 -9.517 1.00 85.12 478 GLU A C 1
ATOM 3719 O O . GLU A 1 478 ? 20.844 12.418 -9.730 1.00 85.12 478 GLU A O 1
ATOM 3724 N N . ALA A 1 479 ? 19.701 10.576 -9.102 1.00 84.56 479 ALA A N 1
ATOM 3725 C CA . ALA A 1 479 ? 20.883 9.752 -8.864 1.00 84.56 479 ALA A CA 1
ATOM 3726 C C . ALA A 1 479 ? 21.679 9.517 -10.155 1.00 84.56 479 ALA A C 1
ATOM 3728 O O . ALA A 1 479 ? 22.887 9.758 -10.177 1.00 84.56 479 ALA A O 1
ATOM 3729 N N . LEU A 1 480 ? 21.005 9.158 -11.251 1.00 96.88 480 LEU A N 1
ATOM 3730 C CA . LEU A 1 480 ? 21.617 9.006 -12.574 1.00 96.88 480 LEU A CA 1
ATOM 3731 C C . LEU A 1 480 ? 22.321 10.295 -13.014 1.00 96.88 480 LEU A C 1
ATOM 3733 O O . LEU A 1 480 ? 23.498 10.292 -13.386 1.00 96.88 480 LEU A O 1
ATOM 3737 N N . GLN A 1 481 ? 21.625 11.428 -12.921 1.00 92.44 481 GLN A N 1
ATOM 3738 C CA . GLN A 1 481 ? 22.159 12.722 -13.330 1.00 92.44 481 GLN A CA 1
ATOM 3739 C C . GLN A 1 481 ? 23.393 13.124 -12.510 1.00 92.44 481 GLN A C 1
ATOM 3741 O O . GLN A 1 481 ? 24.268 13.818 -13.033 1.00 92.44 481 GLN A O 1
ATOM 3746 N N . SER A 1 482 ? 23.504 12.692 -11.252 1.00 87.69 482 SER A N 1
ATOM 3747 C CA . SER A 1 482 ? 24.643 13.027 -10.390 1.00 87.69 482 SER A CA 1
ATOM 3748 C C . SER A 1 482 ? 25.984 12.457 -10.879 1.00 87.69 482 SER A C 1
ATOM 3750 O O . SER A 1 482 ? 27.029 13.042 -10.591 1.00 87.69 482 SER A O 1
ATOM 3752 N N . VAL A 1 483 ? 25.966 11.371 -11.664 1.00 93.00 483 VAL A N 1
ATOM 3753 C CA . VAL A 1 483 ? 27.177 10.652 -12.094 1.00 93.00 483 VAL A CA 1
ATOM 3754 C C . VAL A 1 483 ? 27.908 11.390 -13.220 1.00 93.00 483 VAL A C 1
ATOM 3756 O O . VAL A 1 483 ? 29.109 11.654 -13.134 1.00 93.00 483 VAL A O 1
ATOM 3759 N N . HIS A 1 484 ? 27.184 11.762 -14.281 1.00 93.50 484 HIS A N 1
ATOM 3760 C CA . HIS A 1 484 ? 27.768 12.393 -15.477 1.00 93.50 484 HIS A CA 1
ATOM 3761 C C . HIS A 1 484 ? 27.072 13.688 -15.921 1.00 93.50 484 HIS A C 1
ATOM 3763 O O . HIS A 1 484 ? 27.458 14.287 -16.926 1.00 93.50 484 HIS A O 1
ATOM 3769 N N . GLY A 1 485 ? 26.051 14.150 -15.196 1.00 91.69 485 GLY A N 1
ATOM 3770 C CA . GLY A 1 485 ? 25.255 15.321 -15.573 1.00 91.69 485 GLY A CA 1
ATOM 3771 C C . GLY A 1 485 ? 24.235 15.057 -16.685 1.00 91.69 485 GLY A C 1
ATOM 3772 O O . GLY A 1 485 ? 23.662 16.012 -17.221 1.00 91.69 485 GLY A O 1
ATOM 3773 N N . THR A 1 486 ? 24.006 13.793 -17.052 1.00 93.62 486 THR A N 1
ATOM 3774 C CA . THR A 1 486 ? 23.041 13.402 -18.085 1.00 93.62 486 THR A CA 1
ATOM 3775 C C . THR A 1 486 ? 21.627 13.677 -17.612 1.00 93.62 486 THR A C 1
ATOM 3777 O O . THR A 1 486 ? 21.217 13.239 -16.544 1.00 93.62 486 THR A O 1
ATOM 3780 N N . LY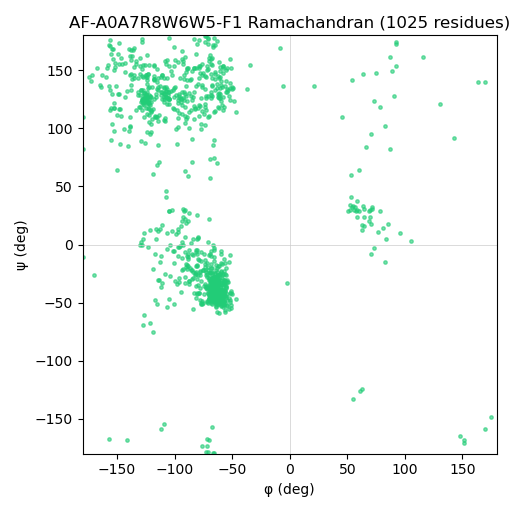S A 1 487 ? 20.866 14.423 -18.411 1.00 93.50 487 LYS A N 1
ATOM 3781 C CA . LYS A 1 487 ? 19.504 14.826 -18.055 1.00 93.50 487 LYS A CA 1
ATOM 3782 C C . LYS A 1 487 ? 18.490 13.875 -18.664 1.00 93.50 487 LYS A C 1
ATOM 3784 O O . LYS A 1 487 ? 18.351 13.855 -19.893 1.00 93.50 487 LYS A O 1
ATOM 3789 N N . PHE A 1 488 ? 17.802 13.135 -17.805 1.00 96.56 488 PHE A N 1
ATOM 3790 C CA . PHE A 1 488 ? 16.634 12.347 -18.170 1.00 96.56 488 PHE A CA 1
ATOM 3791 C C . PHE A 1 488 ? 15.357 13.146 -17.893 1.00 96.56 488 PHE A C 1
ATOM 3793 O O . PHE A 1 488 ? 15.294 13.899 -16.923 1.00 96.56 488 PHE A O 1
ATOM 3800 N N . GLU A 1 489 ? 14.360 13.001 -18.759 1.00 94.44 489 GLU A N 1
ATOM 3801 C CA . GLU A 1 489 ? 12.987 13.420 -18.459 1.00 94.44 489 GLU A CA 1
ATOM 3802 C C . GLU A 1 489 ? 12.299 12.326 -17.619 1.00 94.44 489 GLU A C 1
ATOM 3804 O O . GLU A 1 489 ? 12.649 11.152 -17.752 1.00 94.44 489 GLU A O 1
ATOM 3809 N N . TYR A 1 490 ? 11.322 12.667 -16.774 1.00 96.12 490 TYR A N 1
ATOM 3810 C CA . TYR A 1 490 ? 10.506 11.663 -16.079 1.00 96.12 490 TYR A CA 1
ATOM 3811 C C . TYR A 1 490 ? 9.043 12.070 -15.925 1.00 96.12 490 TYR A C 1
ATOM 3813 O O . TYR A 1 490 ? 8.736 13.256 -15.817 1.00 96.12 490 TYR A O 1
ATOM 3821 N N . GLY A 1 491 ? 8.146 11.083 -15.924 1.00 91.94 491 GLY A N 1
ATOM 3822 C CA . GLY A 1 491 ? 6.695 11.284 -15.869 1.00 91.94 491 GLY A CA 1
ATOM 3823 C C . GLY A 1 491 ? 5.918 10.160 -16.558 1.00 91.94 491 GLY A C 1
ATOM 3824 O O . GLY A 1 491 ? 6.497 9.148 -16.946 1.00 91.94 491 GLY A O 1
ATOM 3825 N N . GLN A 1 492 ? 4.608 10.318 -16.730 1.00 93.44 492 GLN A N 1
ATOM 3826 C CA . GLN A 1 492 ? 3.809 9.368 -17.513 1.00 93.44 492 GLN A CA 1
ATOM 3827 C C . GLN A 1 492 ? 4.286 9.316 -18.977 1.00 93.44 492 GLN A C 1
ATOM 3829 O O . GLN A 1 492 ? 4.602 10.355 -19.565 1.00 93.44 492 GLN A O 1
ATOM 3834 N N . VAL A 1 493 ? 4.268 8.132 -19.603 1.00 89.81 493 VAL A N 1
ATOM 3835 C CA . VAL A 1 493 ? 4.637 7.926 -21.019 1.00 89.81 493 VAL A CA 1
ATOM 3836 C C . VAL A 1 493 ? 3.975 8.961 -21.942 1.00 89.81 493 VAL A C 1
ATOM 3838 O O . VAL A 1 493 ? 4.660 9.594 -22.749 1.00 89.81 493 VAL A O 1
ATOM 3841 N N . THR A 1 494 ? 2.671 9.221 -21.791 1.00 86.56 494 THR A N 1
ATOM 3842 C CA . THR A 1 494 ? 1.922 10.157 -22.651 1.00 86.56 494 THR A CA 1
ATOM 3843 C C . THR A 1 494 ? 2.269 11.638 -22.478 1.00 86.56 494 THR A C 1
ATOM 3845 O O . THR A 1 494 ? 1.836 12.468 -23.281 1.00 86.56 494 THR A O 1
ATOM 3848 N N . MET A 1 495 ? 3.061 12.007 -21.463 1.00 83.75 495 MET A N 1
ATOM 3849 C CA . MET A 1 495 ? 3.624 13.361 -21.352 1.00 83.75 495 MET A CA 1
ATOM 3850 C C . MET A 1 495 ? 4.688 13.612 -22.425 1.00 83.75 495 MET A C 1
ATOM 3852 O O . MET A 1 495 ? 4.873 14.744 -22.889 1.00 83.75 495 MET A O 1
ATOM 3856 N N . PHE A 1 496 ? 5.382 12.549 -22.833 1.00 82.06 496 PHE A N 1
ATOM 3857 C CA . PHE A 1 496 ? 6.521 12.618 -23.738 1.00 82.06 496 PHE A CA 1
ATOM 3858 C C . PHE A 1 496 ? 6.231 11.992 -25.091 1.00 82.06 496 PHE A C 1
ATOM 3860 O O . PHE A 1 496 ? 6.694 12.516 -26.098 1.00 82.06 496 PHE A O 1
ATOM 3867 N N . LEU A 1 497 ? 5.462 10.912 -25.144 1.00 80.50 497 LEU A N 1
ATOM 3868 C CA . LEU A 1 497 ? 5.206 10.141 -26.355 1.00 80.50 497 LEU A CA 1
ATOM 3869 C C . LEU A 1 497 ? 3.710 10.161 -26.710 1.00 80.50 497 LEU A C 1
ATOM 3871 O O . LEU A 1 497 ? 2.869 10.384 -25.841 1.00 80.50 497 LEU A O 1
ATOM 3875 N N . PRO A 1 498 ? 3.337 9.975 -27.989 1.00 77.31 498 PRO A N 1
ATOM 3876 C CA . PRO A 1 498 ? 1.938 9.779 -28.353 1.00 77.31 498 PRO A CA 1
ATOM 3877 C C . PRO A 1 498 ? 1.363 8.530 -27.671 1.00 77.31 498 PRO A C 1
ATOM 3879 O O . PRO A 1 498 ? 2.109 7.563 -27.498 1.00 77.31 498 PRO A O 1
ATOM 3882 N N . PRO A 1 499 ? 0.053 8.504 -27.358 1.00 86.44 499 PRO A N 1
ATOM 3883 C CA . PRO A 1 499 ? -0.558 7.327 -26.766 1.00 86.44 499 PRO A CA 1
ATOM 3884 C C . PRO A 1 499 ? -0.338 6.069 -27.610 1.00 86.44 499 PRO A C 1
ATOM 3886 O O . PRO A 1 499 ? -0.554 6.069 -28.829 1.00 86.44 499 PRO A O 1
ATOM 3889 N N . ALA A 1 500 ? 0.092 4.999 -26.958 1.00 87.62 500 ALA A N 1
ATOM 3890 C CA . ALA A 1 500 ? 0.367 3.714 -27.568 1.00 87.62 500 ALA A CA 1
ATOM 3891 C C . ALA A 1 500 ? -0.040 2.590 -26.623 1.00 87.62 500 ALA A C 1
ATOM 3893 O O . ALA A 1 500 ? 0.396 2.552 -25.481 1.00 87.62 500 ALA A O 1
ATOM 3894 N N . ALA A 1 501 ? -0.859 1.674 -27.127 1.00 93.00 501 ALA A N 1
ATOM 3895 C CA . ALA A 1 501 ? -1.329 0.527 -26.374 1.00 93.00 501 ALA A CA 1
ATOM 3896 C C . ALA A 1 501 ? -0.557 -0.755 -26.716 1.00 93.00 501 ALA A C 1
ATOM 3898 O O . ALA A 1 501 ? 0.194 -0.812 -27.699 1.00 93.00 501 ALA A O 1
ATOM 3899 N N . GLY A 1 502 ? -0.776 -1.803 -25.920 1.00 94.19 502 GLY A N 1
ATOM 3900 C CA . GLY A 1 502 ? -0.099 -3.087 -26.066 1.00 94.19 502 GLY A CA 1
ATOM 3901 C C . GLY A 1 502 ? 1.374 -3.051 -25.663 1.00 94.19 502 GLY A C 1
ATOM 3902 O O . GLY A 1 502 ? 2.159 -3.799 -26.250 1.00 94.19 502 GLY A O 1
ATOM 3903 N N . ALA A 1 503 ? 1.738 -2.189 -24.707 1.00 95.69 503 ALA A N 1
ATOM 3904 C CA . ALA A 1 503 ? 3.077 -2.075 -24.135 1.00 95.69 503 ALA A CA 1
ATOM 3905 C C . ALA A 1 503 ? 3.248 -2.936 -22.865 1.00 95.69 503 ALA A C 1
ATOM 3907 O O . ALA A 1 503 ? 2.274 -3.284 -22.193 1.00 95.69 503 ALA A O 1
ATOM 3908 N N . GLN A 1 504 ? 4.495 -3.310 -22.566 1.00 97.62 504 GLN A N 1
ATOM 3909 C CA . GLN A 1 504 ? 4.839 -4.197 -21.452 1.00 97.62 504 GLN A CA 1
ATOM 3910 C C . GLN A 1 504 ? 4.583 -3.572 -20.081 1.00 97.62 504 GLN A C 1
ATOM 3912 O O . GLN A 1 504 ? 4.101 -4.257 -19.183 1.00 97.62 504 GLN A O 1
ATOM 3917 N N . ASP A 1 505 ? 4.954 -2.308 -19.903 1.00 95.75 505 ASP A N 1
ATOM 3918 C CA . ASP A 1 505 ? 4.804 -1.560 -18.654 1.00 95.75 505 ASP A CA 1
ATOM 3919 C C . ASP A 1 505 ? 3.329 -1.420 -18.260 1.00 95.75 505 ASP A C 1
ATOM 3921 O O . ASP A 1 505 ? 2.969 -1.788 -17.140 1.00 95.75 505 ASP A O 1
ATOM 3925 N N . ASP A 1 506 ? 2.475 -1.020 -19.207 1.00 96.94 506 ASP A N 1
ATOM 3926 C CA . ASP A 1 506 ? 1.018 -0.976 -19.033 1.00 96.94 506 ASP A CA 1
ATOM 3927 C C . ASP A 1 506 ? 0.467 -2.356 -18.633 1.00 96.94 506 ASP A C 1
ATOM 3929 O O . ASP A 1 506 ? -0.188 -2.509 -17.602 1.00 96.94 506 ASP A O 1
ATOM 3933 N N . TRP A 1 507 ? 0.797 -3.407 -19.390 1.00 97.81 507 TRP A N 1
ATOM 3934 C CA . TRP A 1 507 ? 0.338 -4.764 -19.077 1.00 97.81 507 TRP A CA 1
ATOM 3935 C C . TRP A 1 507 ? 0.839 -5.268 -17.715 1.00 97.81 507 TRP A C 1
ATOM 3937 O O . TRP A 1 507 ? 0.119 -5.976 -17.009 1.00 97.81 507 TRP A O 1
ATOM 3947 N N . SER A 1 508 ? 2.056 -4.899 -17.317 1.00 96.19 508 SER A N 1
ATOM 3948 C CA . SER A 1 508 ? 2.650 -5.345 -16.054 1.00 96.19 508 SER A CA 1
ATOM 3949 C C . SER A 1 508 ? 1.929 -4.755 -14.841 1.00 96.19 508 SER A C 1
ATOM 3951 O O . SER A 1 508 ? 1.715 -5.470 -13.861 1.00 96.19 508 SER A O 1
ATOM 3953 N N . MET A 1 509 ? 1.507 -3.489 -14.916 1.00 90.44 509 MET A N 1
ATOM 3954 C CA . MET A 1 509 ? 0.700 -2.863 -13.864 1.00 90.44 509 MET A CA 1
ATOM 3955 C C . MET A 1 509 ? -0.756 -3.332 -13.899 1.00 90.44 509 MET A C 1
ATOM 3957 O O . MET A 1 509 ? -1.290 -3.736 -12.871 1.00 90.44 509 MET A O 1
ATOM 3961 N N . GLU A 1 510 ? -1.398 -3.319 -15.068 1.00 89.19 510 GLU A N 1
ATOM 3962 C CA . GLU A 1 510 ? -2.835 -3.600 -15.180 1.00 89.19 510 GLU A CA 1
ATOM 3963 C C . GLU A 1 510 ? -3.167 -5.090 -15.014 1.00 89.19 510 GLU A C 1
ATOM 3965 O O . GLU A 1 510 ? -4.129 -5.454 -14.341 1.00 89.19 510 GLU A O 1
ATOM 3970 N N . VAL A 1 511 ? -2.376 -5.975 -15.625 1.00 88.69 511 VAL A N 1
ATOM 3971 C CA . VAL A 1 511 ? -2.693 -7.409 -15.712 1.00 88.69 511 VAL A CA 1
ATOM 3972 C C . VAL A 1 511 ? -1.839 -8.228 -14.755 1.00 88.69 511 VAL A C 1
ATOM 3974 O O . VAL A 1 511 ? -2.373 -9.076 -14.042 1.00 88.69 511 VAL A O 1
ATOM 3977 N N . ALA A 1 512 ? -0.525 -7.990 -14.716 1.00 83.56 512 ALA A N 1
ATOM 3978 C CA . ALA A 1 512 ? 0.362 -8.732 -13.816 1.00 83.56 512 ALA A CA 1
ATOM 3979 C C . ALA A 1 512 ? 0.364 -8.204 -12.375 1.00 83.56 512 ALA A C 1
ATOM 3981 O O . ALA A 1 512 ? 0.996 -8.834 -11.528 1.00 83.56 512 ALA A O 1
ATOM 3982 N N . GLN A 1 513 ? -0.343 -7.099 -12.093 1.00 79.81 513 GLN A N 1
ATOM 3983 C CA . GLN A 1 513 ? -0.498 -6.510 -10.756 1.00 79.81 513 GLN A CA 1
ATOM 3984 C C . GLN A 1 513 ? 0.848 -6.164 -10.093 1.00 79.81 513 GLN A C 1
ATOM 3986 O O . GLN A 1 513 ? 1.024 -6.276 -8.880 1.00 79.81 513 GLN A O 1
ATOM 3991 N N . ILE A 1 514 ? 1.842 -5.782 -10.900 1.00 84.62 514 ILE A N 1
ATOM 3992 C CA . ILE A 1 514 ? 3.128 -5.289 -10.403 1.00 84.62 514 ILE A CA 1
ATOM 3993 C C . ILE A 1 514 ? 2.951 -3.810 -10.071 1.00 84.62 514 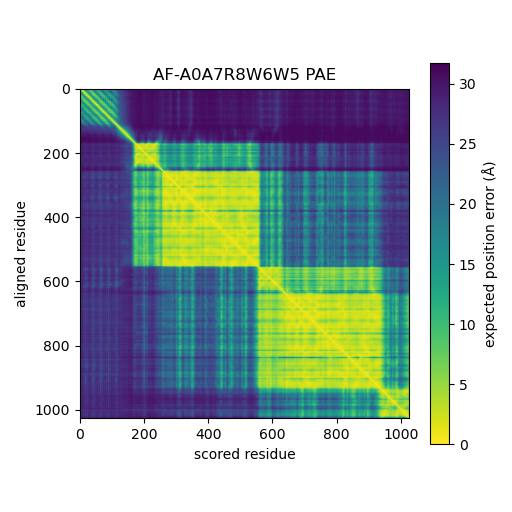ILE A C 1
ATOM 3995 O O . ILE A 1 514 ? 2.704 -3.011 -10.969 1.00 84.62 514 ILE A O 1
ATOM 3999 N N . ARG A 1 515 ? 3.096 -3.435 -8.794 1.00 82.56 515 ARG A N 1
ATOM 4000 C CA . ARG A 1 515 ? 2.791 -2.075 -8.311 1.00 82.56 515 ARG A CA 1
ATOM 4001 C C . ARG A 1 515 ? 3.610 -0.992 -9.018 1.00 82.56 515 ARG A C 1
ATOM 4003 O O . ARG A 1 515 ? 3.057 0.041 -9.396 1.00 82.56 515 ARG A O 1
ATOM 4010 N N . TYR A 1 516 ? 4.907 -1.233 -9.224 1.00 92.19 516 TYR A N 1
ATOM 4011 C CA . TYR A 1 516 ? 5.820 -0.277 -9.853 1.00 92.19 516 TYR A CA 1
ATOM 4012 C C . TYR A 1 516 ? 6.456 -0.866 -11.119 1.00 92.19 516 TYR A C 1
ATOM 4014 O O . TYR A 1 516 ? 7.385 -1.673 -11.041 1.00 92.19 516 TYR A O 1
ATOM 4022 N N . ALA A 1 517 ? 5.986 -0.441 -12.294 1.00 96.06 517 ALA A N 1
ATOM 4023 C CA . ALA A 1 517 ? 6.581 -0.792 -13.583 1.00 96.06 517 ALA A CA 1
ATOM 4024 C C . ALA A 1 517 ? 6.982 0.468 -14.354 1.00 96.06 517 ALA A C 1
ATOM 4026 O O . ALA A 1 517 ? 6.211 1.425 -14.428 1.00 96.06 517 ALA A O 1
ATOM 4027 N N . PHE A 1 518 ? 8.181 0.467 -14.939 1.00 98.38 518 PHE A N 1
ATOM 4028 C CA . PHE A 1 518 ? 8.686 1.612 -15.693 1.00 98.38 518 PHE A CA 1
ATOM 4029 C C . PHE A 1 518 ? 9.379 1.207 -16.990 1.00 98.38 518 PHE A C 1
ATOM 4031 O O . PHE A 1 518 ? 10.103 0.208 -17.048 1.00 98.38 518 PHE A O 1
ATOM 4038 N N . THR A 1 519 ? 9.233 2.073 -17.988 1.00 98.12 519 THR A N 1
ATOM 4039 C CA . THR A 1 519 ? 10.032 2.077 -19.213 1.00 98.12 519 THR A CA 1
ATOM 4040 C C . THR A 1 519 ? 11.178 3.076 -19.065 1.00 98.12 519 THR A C 1
ATOM 4042 O O . THR A 1 519 ? 10.950 4.252 -18.774 1.00 98.12 519 THR A O 1
ATOM 4045 N N . VAL A 1 520 ? 12.418 2.637 -19.295 1.00 98.31 520 VAL A N 1
ATOM 4046 C CA . VAL A 1 520 ? 13.609 3.501 -19.241 1.00 98.31 520 VAL A CA 1
ATOM 4047 C C . VAL A 1 520 ? 14.265 3.579 -20.616 1.00 98.31 520 VAL A C 1
ATOM 4049 O O . VAL A 1 520 ? 14.885 2.627 -21.082 1.00 98.31 520 VAL A O 1
ATOM 4052 N N . GLU A 1 521 ? 14.164 4.737 -21.259 1.00 97.38 521 GLU A N 1
ATOM 4053 C CA . GLU A 1 521 ? 14.788 5.046 -22.543 1.00 97.38 521 GLU A CA 1
ATOM 4054 C C . GLU A 1 521 ? 16.178 5.654 -22.334 1.00 97.38 521 GLU A C 1
ATOM 4056 O O . GLU A 1 521 ? 16.314 6.791 -21.881 1.00 97.38 521 GLU A O 1
ATOM 4061 N N . LEU A 1 522 ? 17.221 4.907 -22.687 1.00 98.19 522 LEU A N 1
ATOM 4062 C CA . LEU A 1 522 ? 18.620 5.258 -22.443 1.00 98.19 522 LEU A CA 1
ATOM 4063 C C . LEU A 1 522 ? 19.150 6.339 -23.406 1.00 98.19 522 LEU A C 1
ATOM 4065 O O . LEU A 1 522 ? 18.412 6.934 -24.202 1.00 98.19 522 LEU A O 1
ATOM 4069 N N . ARG A 1 523 ? 20.462 6.611 -23.319 1.00 95.50 523 ARG A N 1
ATOM 4070 C CA . ARG A 1 523 ? 21.160 7.571 -24.182 1.00 95.50 523 ARG A CA 1
ATOM 4071 C C . ARG A 1 523 ? 20.973 7.257 -25.675 1.00 95.50 523 ARG A C 1
ATOM 4073 O O . ARG A 1 523 ? 20.890 6.102 -26.080 1.00 95.50 523 ARG A O 1
ATOM 4080 N N . ASP A 1 524 ? 20.993 8.258 -26.547 1.00 91.44 524 ASP A N 1
ATOM 4081 C CA . ASP A 1 524 ? 21.133 9.702 -26.296 1.00 91.44 524 ASP A CA 1
ATOM 4082 C C . ASP A 1 524 ? 19.833 10.468 -26.622 1.00 91.44 524 ASP A C 1
ATOM 4084 O O . ASP A 1 524 ? 18.757 9.886 -26.645 1.00 91.44 524 ASP A O 1
ATOM 4088 N N . LYS A 1 525 ? 19.899 11.784 -26.870 1.00 83.50 525 LYS A N 1
ATOM 4089 C CA . LYS A 1 525 ? 18.757 12.578 -27.377 1.00 83.50 525 LYS A CA 1
ATOM 4090 C C . LYS A 1 525 ? 18.703 12.653 -28.918 1.00 83.50 525 LYS A C 1
ATOM 4092 O O . LYS A 1 525 ? 18.140 13.593 -29.468 1.00 83.50 525 LYS A O 1
ATOM 4097 N N . GLY A 1 526 ? 19.329 11.702 -29.623 1.00 75.25 526 GLY A N 1
ATOM 4098 C CA . GLY A 1 526 ? 19.285 11.567 -31.087 1.00 75.25 526 GLY A CA 1
ATOM 4099 C C . GLY A 1 526 ? 20.540 11.992 -31.851 1.00 75.25 526 GLY A C 1
ATOM 4100 O O . GLY A 1 526 ? 20.562 11.932 -33.078 1.00 75.25 526 GLY A O 1
ATOM 4101 N N . ARG A 1 527 ? 21.631 12.402 -31.195 1.00 78.81 527 ARG A N 1
ATOM 4102 C CA . ARG A 1 527 ? 22.881 12.744 -31.912 1.00 78.81 527 ARG A CA 1
ATOM 4103 C C . ARG A 1 527 ? 23.485 11.508 -32.597 1.00 78.81 527 ARG A C 1
ATOM 4105 O O . ARG A 1 527 ? 24.035 11.583 -33.707 1.00 78.81 527 ARG A O 1
ATOM 4112 N N . HIS A 1 528 ? 23.399 10.377 -31.919 1.00 81.69 528 HIS A N 1
ATOM 4113 C CA . HIS A 1 528 ? 23.796 9.062 -32.385 1.00 81.69 528 HIS A CA 1
ATOM 4114 C C . HIS A 1 528 ? 22.587 8.138 -32.536 1.00 81.69 528 HIS A C 1
ATOM 4116 O O . HIS A 1 528 ? 22.606 7.286 -33.427 1.00 81.69 528 HIS A O 1
ATOM 4122 N N . GLY A 1 529 ? 21.545 8.326 -31.721 1.00 83.81 529 GLY A N 1
ATOM 4123 C CA . GLY A 1 529 ? 20.365 7.475 -31.713 1.00 83.81 529 GLY A CA 1
ATOM 4124 C C . GLY A 1 529 ? 20.751 6.010 -31.512 1.00 83.81 529 GLY A C 1
ATOM 4125 O O . GLY A 1 529 ? 21.627 5.684 -30.712 1.00 83.81 529 GLY A O 1
ATOM 4126 N N . PHE A 1 530 ? 20.188 5.117 -32.325 1.00 86.31 530 PHE A N 1
ATOM 4127 C CA . PHE A 1 530 ? 20.446 3.675 -32.222 1.00 86.31 530 PHE A CA 1
ATOM 4128 C C . PHE A 1 530 ? 21.886 3.246 -32.551 1.00 86.31 530 PHE A C 1
ATOM 4130 O O . PHE A 1 530 ? 22.231 2.092 -32.314 1.00 86.31 530 PHE A O 1
ATOM 4137 N N . VAL A 1 531 ? 22.734 4.120 -33.111 1.00 85.88 531 VAL A N 1
ATOM 4138 C CA . VAL A 1 531 ? 24.153 3.836 -33.424 1.00 85.88 531 VAL A CA 1
ATOM 4139 C C . VAL A 1 531 ? 25.107 4.565 -32.470 1.00 85.88 531 VAL A C 1
ATOM 4141 O O . VAL A 1 531 ? 26.133 5.112 -32.892 1.00 85.88 531 VAL A O 1
ATOM 4144 N N . LEU A 1 532 ? 24.746 4.579 -31.183 1.00 88.38 532 LEU A N 1
ATOM 4145 C CA . LEU A 1 532 ? 25.570 5.071 -30.078 1.00 88.38 532 LEU A CA 1
ATOM 4146 C C . LEU A 1 532 ? 26.964 4.410 -30.099 1.00 88.38 532 LEU A C 1
ATOM 4148 O O . LEU A 1 532 ? 27.061 3.203 -30.351 1.00 88.38 532 LEU A O 1
ATOM 4152 N N . PRO A 1 533 ? 28.055 5.175 -29.925 1.00 87.25 533 PRO A N 1
ATOM 4153 C CA . PRO A 1 533 ? 29.393 4.621 -30.041 1.00 87.25 533 PRO A CA 1
ATOM 4154 C C . PRO A 1 533 ? 29.796 3.848 -28.762 1.00 87.25 533 PRO A C 1
ATOM 4156 O O . PRO A 1 533 ? 29.289 4.159 -27.685 1.00 87.25 533 PRO A O 1
ATOM 4159 N N . PRO A 1 534 ? 30.679 2.834 -28.854 1.00 86.94 534 PRO A N 1
ATOM 4160 C CA . PRO A 1 534 ? 31.034 1.968 -27.726 1.00 86.94 534 PRO A CA 1
ATOM 4161 C C . PRO A 1 534 ? 31.572 2.685 -26.487 1.00 86.94 534 PRO A C 1
ATOM 4163 O O . PRO A 1 534 ? 31.320 2.245 -25.371 1.00 86.94 534 PRO A O 1
ATOM 4166 N N . GLU A 1 535 ? 32.263 3.812 -26.666 1.00 89.06 535 GLU A N 1
ATOM 4167 C CA . GLU A 1 535 ? 32.765 4.634 -25.561 1.00 89.06 535 GLU A CA 1
ATOM 4168 C C . GLU A 1 535 ? 31.664 5.171 -24.627 1.00 89.06 535 GLU A C 1
ATOM 4170 O O . GLU A 1 535 ? 31.963 5.575 -23.507 1.00 89.06 535 GLU A O 1
ATOM 4175 N N . GLU A 1 536 ? 30.399 5.144 -25.052 1.00 94.50 536 GLU A N 1
ATOM 4176 C CA . GLU A 1 536 ? 29.242 5.556 -24.250 1.00 94.50 536 GLU A CA 1
ATOM 4177 C C . GLU A 1 536 ? 28.621 4.400 -23.446 1.00 94.50 536 GLU A C 1
ATOM 4179 O O . GLU A 1 536 ? 27.733 4.648 -22.632 1.00 94.50 536 GLU A O 1
ATOM 4184 N N . ILE A 1 537 ? 29.068 3.148 -23.630 1.00 95.56 537 ILE A N 1
ATOM 4185 C CA . ILE A 1 537 ? 28.514 1.982 -22.918 1.00 95.56 537 ILE A CA 1
ATOM 4186 C C . ILE A 1 537 ? 28.762 2.099 -21.414 1.00 95.56 537 ILE A C 1
ATOM 4188 O O . ILE A 1 537 ? 27.813 2.028 -20.637 1.00 95.56 537 ILE A O 1
ATOM 4192 N N . ILE A 1 538 ? 30.021 2.295 -21.010 1.00 96.44 538 ILE A N 1
ATOM 4193 C CA . ILE A 1 538 ? 30.392 2.397 -19.592 1.00 96.44 538 ILE A CA 1
ATOM 4194 C C . ILE A 1 538 ? 29.725 3.620 -18.942 1.00 96.44 538 ILE A C 1
ATOM 4196 O O . ILE A 1 538 ? 29.037 3.412 -17.948 1.00 96.44 538 ILE A O 1
ATOM 4200 N N . PRO A 1 539 ? 29.789 4.845 -19.513 1.00 97.69 539 PRO A N 1
ATOM 4201 C CA . PRO A 1 539 ? 29.072 5.988 -18.949 1.00 97.69 539 PRO A CA 1
ATOM 4202 C C . PRO A 1 539 ? 27.561 5.772 -18.810 1.00 97.69 539 PRO A C 1
ATOM 4204 O O . PRO A 1 539 ? 26.974 6.164 -17.808 1.00 97.69 539 PRO A O 1
ATOM 4207 N N . SER A 1 540 ? 26.918 5.128 -19.794 1.00 97.81 540 SER A N 1
ATOM 4208 C CA . SER A 1 540 ? 25.487 4.803 -19.702 1.00 97.81 540 SER A CA 1
ATOM 4209 C C . SER A 1 540 ? 25.216 3.760 -18.613 1.00 97.81 540 SER A C 1
ATOM 4211 O O . SER A 1 540 ? 24.203 3.844 -17.925 1.00 97.81 540 SER A O 1
ATOM 4213 N N . GLY A 1 541 ? 26.107 2.780 -18.441 1.00 98.06 541 GLY A N 1
ATOM 4214 C CA . GLY A 1 541 ? 26.011 1.755 -17.403 1.00 98.06 541 GLY A CA 1
ATOM 4215 C C . GLY A 1 541 ? 26.202 2.312 -15.992 1.00 98.06 541 GLY A C 1
ATOM 4216 O O . GLY A 1 541 ? 25.399 2.009 -15.113 1.00 98.06 541 GLY A O 1
ATOM 4217 N N . GLU A 1 542 ? 27.222 3.148 -15.784 1.00 97.81 542 GLU A N 1
ATOM 4218 C CA . GLU A 1 542 ? 27.538 3.790 -14.500 1.00 97.81 542 GLU A CA 1
ATOM 4219 C C . GLU A 1 542 ? 26.377 4.657 -14.002 1.00 97.81 542 GLU A C 1
ATOM 4221 O O . GLU A 1 542 ? 25.900 4.464 -12.885 1.00 97.81 542 GLU A O 1
ATOM 4226 N N . GLU A 1 543 ? 25.871 5.565 -14.840 1.00 98.00 543 GLU A N 1
ATOM 4227 C CA . GLU A 1 543 ? 24.769 6.447 -14.443 1.00 98.00 543 GLU A CA 1
ATOM 4228 C C . GLU A 1 543 ? 23.455 5.688 -14.238 1.00 98.00 543 GLU A C 1
ATOM 4230 O O . GLU A 1 543 ? 22.730 5.940 -13.274 1.00 98.00 543 GLU A O 1
ATOM 4235 N N . THR A 1 544 ? 23.157 4.718 -15.107 1.00 98.44 544 THR A N 1
ATOM 4236 C CA . THR A 1 544 ? 21.919 3.941 -14.992 1.00 98.44 544 THR A CA 1
ATOM 4237 C C . THR A 1 544 ? 21.943 3.065 -13.746 1.00 98.44 544 THR A C 1
ATOM 4239 O O . THR A 1 544 ? 20.918 2.937 -13.086 1.00 98.44 544 THR A O 1
ATOM 4242 N N . TRP A 1 545 ? 23.095 2.495 -13.379 1.00 98.06 545 TRP A N 1
ATOM 4243 C CA . TRP A 1 545 ? 23.224 1.697 -12.162 1.00 98.06 545 TRP A CA 1
ATOM 4244 C C . TRP A 1 545 ? 22.899 2.501 -10.899 1.00 98.06 545 TRP A C 1
ATOM 4246 O O . TRP A 1 545 ? 22.139 2.026 -10.055 1.00 98.06 545 TRP A O 1
ATOM 4256 N N . GLU A 1 546 ? 23.405 3.731 -10.783 1.00 94.69 546 GLU A N 1
ATOM 4257 C CA . GLU A 1 546 ? 23.057 4.610 -9.659 1.00 94.69 546 GLU A CA 1
ATOM 4258 C C . GLU A 1 546 ? 21.562 4.954 -9.645 1.00 94.69 546 GLU A C 1
ATOM 4260 O O . GLU A 1 546 ? 20.932 4.916 -8.586 1.00 94.69 546 GLU A O 1
ATOM 4265 N N . GLY A 1 547 ? 20.965 5.192 -10.817 1.00 96.06 547 GLY A N 1
ATOM 4266 C CA . GLY A 1 547 ? 19.521 5.390 -10.937 1.00 96.06 547 GLY A CA 1
ATOM 4267 C C . GLY A 1 547 ? 18.701 4.170 -10.504 1.00 96.06 547 GLY A C 1
ATOM 4268 O O . GLY A 1 547 ? 17.744 4.306 -9.745 1.00 96.06 547 GLY A O 1
ATOM 4269 N N . VAL A 1 548 ? 19.096 2.963 -10.921 1.00 97.75 548 VAL A N 1
ATOM 4270 C CA . VAL A 1 548 ? 18.439 1.701 -10.529 1.00 97.75 548 VAL A CA 1
ATOM 4271 C C . VAL A 1 548 ? 18.520 1.485 -9.021 1.00 97.75 548 VAL A C 1
ATOM 4273 O O . VAL A 1 548 ? 17.516 1.109 -8.419 1.00 97.75 548 VAL A O 1
ATOM 4276 N N . LYS A 1 549 ? 19.671 1.761 -8.391 1.00 92.44 549 LYS A N 1
ATOM 4277 C CA . LYS A 1 549 ? 19.807 1.674 -6.930 1.00 92.44 549 LYS A CA 1
ATOM 4278 C C . LYS A 1 549 ? 18.837 2.605 -6.212 1.00 92.44 549 LYS A C 1
ATOM 4280 O O . LYS A 1 549 ? 18.130 2.161 -5.311 1.00 92.44 549 LYS A O 1
ATOM 4285 N N . ALA A 1 550 ? 18.788 3.871 -6.622 1.00 86.12 550 ALA A N 1
ATOM 4286 C CA . ALA A 1 550 ? 17.911 4.861 -6.007 1.00 86.12 550 ALA A CA 1
ATOM 4287 C C . ALA A 1 550 ? 16.428 4.503 -6.188 1.00 86.12 550 ALA A C 1
ATOM 4289 O O . ALA A 1 550 ? 15.670 4.550 -5.223 1.00 86.12 550 ALA A O 1
ATOM 4290 N N . ALA A 1 551 ? 16.028 4.069 -7.386 1.00 90.88 551 ALA A N 1
ATOM 4291 C CA . ALA A 1 551 ? 14.658 3.640 -7.653 1.00 90.88 551 ALA A CA 1
ATOM 4292 C C . ALA A 1 551 ? 14.264 2.393 -6.839 1.00 90.88 551 ALA A C 1
ATOM 4294 O O . ALA A 1 551 ? 13.190 2.362 -6.247 1.00 90.88 551 ALA A O 1
ATOM 4295 N N . ALA A 1 552 ? 15.142 1.386 -6.759 1.00 89.62 552 ALA A N 1
ATOM 4296 C CA . ALA A 1 552 ? 14.906 0.167 -5.984 1.00 89.62 552 ALA A CA 1
ATOM 4297 C C . ALA A 1 552 ? 14.796 0.435 -4.476 1.00 89.62 552 ALA A C 1
ATOM 4299 O O . ALA A 1 552 ? 13.943 -0.145 -3.809 1.00 89.62 552 ALA A O 1
ATOM 4300 N N . LEU A 1 553 ? 15.637 1.325 -3.937 1.00 78.62 553 LEU A N 1
ATOM 4301 C CA . LEU A 1 553 ? 15.545 1.742 -2.537 1.00 78.62 553 LEU A CA 1
ATOM 4302 C C . LEU A 1 553 ? 14.274 2.546 -2.271 1.00 78.62 553 LEU A C 1
ATOM 4304 O O . LEU A 1 553 ? 13.626 2.301 -1.260 1.00 78.62 553 LEU A O 1
ATOM 4308 N N . LYS A 1 554 ? 13.894 3.458 -3.175 1.00 77.31 554 LYS A N 1
ATOM 4309 C CA . LYS A 1 554 ? 12.670 4.251 -3.015 1.00 77.31 554 LYS A CA 1
ATOM 4310 C C . LYS A 1 554 ? 11.393 3.420 -3.126 1.00 77.31 554 LYS A C 1
ATOM 4312 O O . LYS A 1 554 ? 10.388 3.765 -2.522 1.00 77.31 554 LYS A O 1
ATOM 4317 N N . ALA A 1 555 ? 11.429 2.325 -3.877 1.00 77.25 555 ALA A N 1
ATOM 4318 C CA . ALA A 1 555 ? 10.292 1.421 -3.993 1.00 77.25 555 ALA A CA 1
ATOM 4319 C C . ALA A 1 555 ? 9.983 0.653 -2.690 1.00 77.25 555 ALA A C 1
ATOM 4321 O O . ALA A 1 555 ? 8.899 0.094 -2.571 1.00 77.25 555 ALA A O 1
ATOM 4322 N N . ARG A 1 556 ? 10.908 0.593 -1.722 1.00 74.62 556 ARG A N 1
ATOM 4323 C CA . ARG A 1 556 ? 10.716 -0.078 -0.424 1.00 74.62 556 ARG A CA 1
ATOM 4324 C C . ARG A 1 556 ? 10.110 0.903 0.589 1.00 74.62 556 ARG A C 1
ATOM 4326 O O . ARG A 1 556 ? 10.374 2.088 0.501 1.00 74.62 556 ARG A O 1
ATOM 4333 N N . GLU A 1 557 ? 9.354 0.426 1.572 1.00 70.06 557 GLU A N 1
ATOM 4334 C CA . GLU A 1 557 ? 8.841 1.226 2.699 1.00 70.06 557 GLU A CA 1
ATOM 4335 C C . GLU A 1 557 ? 9.275 0.592 4.028 1.00 70.06 557 GLU A C 1
ATOM 4337 O O . GLU A 1 557 ? 9.322 -0.637 4.139 1.00 70.06 557 GLU A O 1
ATOM 4342 N N . LEU A 1 558 ? 9.622 1.409 5.029 1.00 72.88 558 LEU A N 1
ATOM 4343 C CA . LEU A 1 558 ? 9.997 0.953 6.374 1.00 72.88 558 LEU A CA 1
ATOM 4344 C C . LEU A 1 558 ? 9.185 1.693 7.442 1.00 72.88 558 LEU A C 1
ATOM 4346 O O . LEU A 1 558 ? 8.828 2.850 7.253 1.00 72.88 558 LEU A O 1
ATOM 4350 N N . VAL A 1 559 ? 8.933 1.065 8.592 1.00 80.56 559 VAL A N 1
ATOM 4351 C CA . VAL A 1 559 ? 8.314 1.746 9.743 1.00 80.56 559 VAL A CA 1
ATOM 4352 C C . VAL A 1 559 ? 9.363 2.018 10.802 1.00 80.56 559 VAL A C 1
ATOM 4354 O O . VAL A 1 559 ? 10.041 1.105 11.288 1.00 80.56 559 VAL A O 1
ATOM 4357 N N . ILE A 1 560 ? 9.470 3.284 11.195 1.00 84.44 560 ILE A N 1
ATOM 4358 C CA . ILE A 1 560 ? 10.256 3.705 12.350 1.00 84.44 560 ILE A CA 1
ATOM 4359 C C . ILE A 1 560 ? 9.343 3.978 13.534 1.00 84.44 560 ILE A C 1
ATOM 4361 O O . ILE A 1 560 ? 8.247 4.510 13.386 1.00 84.44 560 ILE A O 1
ATOM 4365 N N . ARG A 1 561 ? 9.855 3.685 14.722 1.00 87.38 561 ARG A N 1
ATOM 4366 C CA . ARG A 1 561 ? 9.232 4.013 15.994 1.00 87.38 561 ARG A CA 1
ATOM 4367 C C . ARG A 1 561 ? 10.037 5.077 16.714 1.00 87.38 561 ARG A C 1
ATOM 4369 O O . ARG A 1 561 ? 11.230 4.897 16.966 1.00 87.38 561 ARG A O 1
ATOM 4376 N N . ALA A 1 562 ? 9.374 6.164 17.081 1.00 89.12 562 ALA A N 1
ATOM 4377 C CA . ALA A 1 562 ? 9.953 7.323 17.746 1.00 89.12 562 ALA A CA 1
ATOM 4378 C C . ALA A 1 562 ? 9.347 7.564 19.129 1.00 89.12 562 ALA A C 1
ATOM 4380 O O . ALA A 1 562 ? 8.196 7.223 19.352 1.00 89.12 562 ALA A O 1
ATOM 4381 N N . TYR A 1 563 ? 10.092 8.193 20.044 1.00 88.06 563 TYR A N 1
ATOM 4382 C CA . TYR A 1 563 ? 9.623 8.484 21.410 1.00 88.06 563 TYR A CA 1
ATOM 4383 C C . TYR A 1 563 ? 9.764 9.975 21.737 1.00 88.06 563 TYR A C 1
ATOM 4385 O O . TYR A 1 563 ? 10.812 10.364 22.265 1.00 88.06 563 TYR A O 1
ATOM 4393 N N . PRO A 1 564 ? 8.768 10.826 21.422 1.00 90.00 564 PRO A N 1
ATOM 4394 C CA . PRO A 1 564 ? 8.762 12.239 21.809 1.00 90.00 564 PRO A CA 1
ATOM 4395 C C . PRO A 1 564 ? 8.979 12.424 23.316 1.00 90.00 564 PRO A C 1
ATOM 4397 O O . PRO A 1 564 ? 8.270 11.841 24.139 1.00 90.00 564 PRO A O 1
ATOM 4400 N N . LYS A 1 565 ? 9.952 13.265 23.684 1.00 88.12 565 LYS A N 1
ATOM 4401 C CA . LYS A 1 565 ? 10.321 13.548 25.085 1.00 88.12 565 LYS A CA 1
ATOM 4402 C C . LYS A 1 565 ? 9.910 14.949 25.521 1.00 88.12 565 LYS A C 1
ATOM 4404 O O . LYS A 1 565 ? 9.741 15.198 26.711 1.00 88.12 565 LYS A O 1
ATOM 4409 N N . THR A 1 566 ? 9.778 15.869 24.571 1.00 88.88 566 THR A N 1
ATOM 4410 C CA . THR A 1 566 ? 9.469 17.280 24.810 1.00 88.88 566 THR A CA 1
ATOM 4411 C C . THR A 1 566 ? 8.269 17.726 23.986 1.00 88.88 566 THR A C 1
ATOM 4413 O O . THR A 1 566 ? 7.982 17.156 22.933 1.00 88.88 566 THR A O 1
ATOM 4416 N N . THR A 1 567 ? 7.552 18.758 24.438 1.00 85.69 567 THR A N 1
ATOM 4417 C CA . THR A 1 567 ? 6.430 19.340 23.673 1.00 85.69 567 THR A CA 1
ATOM 4418 C C . THR A 1 567 ? 6.878 19.810 22.287 1.00 85.69 567 THR A C 1
ATOM 4420 O O . THR A 1 567 ? 6.144 19.656 21.317 1.00 85.69 567 THR A O 1
ATOM 4423 N N . GLY A 1 568 ? 8.127 20.273 22.166 1.00 87.69 568 GLY A N 1
ATOM 4424 C CA . GLY A 1 568 ? 8.743 20.603 20.882 1.00 87.69 568 GLY A CA 1
ATOM 4425 C C . GLY A 1 568 ? 8.904 19.406 19.935 1.00 87.69 568 GLY A C 1
ATOM 4426 O O . GLY A 1 568 ? 8.816 19.592 18.721 1.00 87.69 568 GLY A O 1
ATOM 4427 N N . ASP A 1 569 ? 9.091 18.186 20.453 1.00 89.56 569 ASP A N 1
ATOM 4428 C CA . ASP A 1 569 ? 9.106 16.966 19.633 1.00 89.56 569 ASP A CA 1
ATOM 4429 C C . ASP A 1 569 ? 7.708 16.660 19.094 1.00 89.56 569 ASP A C 1
ATOM 4431 O O . ASP A 1 569 ? 7.562 16.352 17.916 1.00 89.56 569 ASP A O 1
ATOM 4435 N N . VAL A 1 570 ? 6.678 16.794 19.936 1.00 86.69 570 VAL A N 1
ATOM 4436 C CA . VAL A 1 570 ? 5.273 16.588 19.548 1.00 86.69 570 VAL A CA 1
ATOM 4437 C C . VAL A 1 570 ? 4.873 17.565 18.441 1.00 86.69 570 VAL A C 1
ATOM 4439 O O . VAL A 1 570 ? 4.400 17.144 17.388 1.00 86.69 570 VAL A O 1
ATOM 4442 N N . GLU A 1 571 ? 5.145 18.862 18.620 1.00 86.06 571 GLU A N 1
ATOM 4443 C CA . GLU A 1 571 ? 4.892 19.882 17.592 1.00 86.06 571 GLU A CA 1
ATOM 4444 C C . GLU A 1 571 ? 5.659 19.617 16.289 1.00 86.06 571 GLU A C 1
ATOM 4446 O O . GLU A 1 571 ? 5.169 19.910 15.196 1.00 86.06 571 GLU A O 1
ATOM 4451 N N . PHE A 1 572 ? 6.888 19.103 16.386 1.00 88.12 572 PHE A N 1
ATOM 4452 C CA . PHE A 1 572 ? 7.673 18.735 15.214 1.00 88.12 572 PHE A CA 1
ATOM 4453 C C . PHE A 1 572 ? 7.050 17.553 14.469 1.00 88.12 572 PHE A C 1
ATOM 4455 O O . PHE A 1 572 ? 6.901 17.628 13.250 1.00 88.12 572 PHE A O 1
ATOM 4462 N N . LEU A 1 573 ? 6.681 16.493 15.184 1.00 88.06 573 LEU A N 1
ATOM 4463 C CA . LEU A 1 573 ? 6.105 15.300 14.580 1.00 88.06 573 LEU A CA 1
ATOM 4464 C C . LEU A 1 573 ? 4.737 15.600 13.943 1.00 88.06 573 LEU A C 1
ATOM 4466 O O . LEU A 1 573 ? 4.497 15.148 12.831 1.00 88.06 573 LEU A O 1
ATOM 4470 N N . TYR A 1 574 ? 3.902 16.463 14.538 1.00 84.56 574 TYR A N 1
ATOM 4471 C CA . TYR A 1 574 ? 2.663 16.923 13.887 1.00 84.56 574 TYR A CA 1
ATOM 4472 C C . TYR A 1 574 ? 2.920 17.638 12.553 1.00 84.56 574 TYR A C 1
ATOM 4474 O O . TYR A 1 574 ? 2.208 17.410 11.582 1.00 84.56 574 TYR A O 1
ATOM 4482 N N . LYS A 1 575 ? 3.975 18.458 12.452 1.00 83.50 575 LYS A N 1
ATOM 4483 C CA . LYS A 1 575 ? 4.364 19.089 11.172 1.00 83.50 575 LYS A CA 1
ATOM 4484 C C . LYS A 1 575 ? 4.883 18.082 10.146 1.00 83.50 575 LYS A C 1
ATOM 4486 O O . LYS A 1 575 ? 4.895 18.369 8.951 1.00 83.50 575 LYS A O 1
ATOM 4491 N N . LEU A 1 576 ? 5.378 16.940 10.612 1.00 84.06 576 LEU A N 1
ATOM 4492 C CA . LEU A 1 576 ? 5.902 15.871 9.775 1.00 84.06 576 LEU A CA 1
ATOM 4493 C C . LEU A 1 576 ? 4.774 14.989 9.206 1.00 84.06 576 LEU A C 1
ATOM 4495 O O . LEU A 1 576 ? 4.945 14.436 8.123 1.00 84.06 576 LEU A O 1
ATOM 4499 N N . MET A 1 577 ? 3.613 14.926 9.871 1.00 82.81 577 MET A N 1
ATOM 4500 C CA . MET A 1 577 ? 2.431 14.168 9.421 1.00 82.81 577 MET A CA 1
ATOM 4501 C C . MET A 1 577 ? 1.874 14.615 8.066 1.00 82.81 577 MET A C 1
ATOM 4503 O O . MET A 1 577 ? 1.261 13.821 7.365 1.00 82.81 577 MET A O 1
ATOM 4507 N N . ASP A 1 578 ? 2.099 15.865 7.655 1.00 79.19 578 ASP A N 1
ATOM 4508 C CA . ASP A 1 578 ? 1.701 16.324 6.317 1.00 79.19 578 ASP A CA 1
ATOM 4509 C C . ASP A 1 578 ? 2.615 15.781 5.199 1.00 79.19 578 ASP A C 1
ATOM 4511 O O . ASP A 1 578 ? 2.335 15.995 4.020 1.00 79.19 578 ASP A O 1
ATOM 4515 N N . LYS A 1 579 ? 3.732 15.128 5.552 1.00 74.31 579 LYS A N 1
ATOM 4516 C CA . LYS A 1 579 ? 4.756 14.645 4.611 1.00 74.31 579 LYS A CA 1
ATOM 4517 C C . LYS A 1 579 ? 4.963 13.133 4.621 1.00 74.31 579 LYS A C 1
ATOM 4519 O O . LYS A 1 579 ? 5.518 12.613 3.659 1.00 74.31 579 LYS A O 1
ATOM 4524 N N . HIS A 1 580 ? 4.574 12.451 5.694 1.00 81.25 580 HIS A N 1
ATOM 4525 C CA . HIS A 1 580 ? 4.783 11.015 5.875 1.00 81.25 580 HIS A CA 1
ATOM 4526 C C . HIS A 1 580 ? 3.512 10.362 6.415 1.00 81.25 580 HIS A C 1
ATOM 4528 O O . HIS A 1 580 ? 2.730 11.017 7.104 1.00 81.25 580 HIS A O 1
ATOM 4534 N N . ASP A 1 581 ? 3.319 9.073 6.133 1.00 83.06 581 ASP A N 1
ATOM 4535 C CA . ASP A 1 581 ? 2.214 8.301 6.701 1.00 83.06 581 ASP A CA 1
ATOM 4536 C C . ASP A 1 581 ? 2.527 7.951 8.158 1.00 83.06 581 ASP A C 1
ATOM 4538 O O . ASP A 1 581 ? 3.479 7.237 8.470 1.00 83.06 581 ASP A O 1
ATOM 4542 N N . PHE A 1 582 ? 1.724 8.492 9.068 1.00 88.19 582 PHE A N 1
ATOM 4543 C CA . PHE A 1 582 ? 1.801 8.162 10.480 1.00 88.19 582 PHE A CA 1
ATOM 4544 C C . PHE A 1 582 ? 0.814 7.044 10.771 1.00 88.19 582 PHE A C 1
ATOM 4546 O O . PHE A 1 582 ? -0.407 7.192 10.623 1.00 88.19 582 PHE A O 1
ATOM 4553 N N . TRP A 1 583 ? 1.351 5.928 11.248 1.00 87.50 583 TRP A N 1
ATOM 4554 C CA . TRP A 1 583 ? 0.521 4.844 11.734 1.00 87.50 583 TRP A CA 1
ATOM 4555 C C . TRP A 1 583 ? -0.111 5.220 13.073 1.00 87.50 583 TRP A C 1
ATOM 4557 O O . TRP A 1 583 ? -1.303 5.001 13.277 1.00 87.50 583 TRP A O 1
ATOM 4567 N N . THR A 1 584 ? 0.645 5.927 13.918 1.00 85.38 584 THR A N 1
ATOM 4568 C CA . THR A 1 584 ? 0.141 6.552 15.145 1.00 85.38 584 THR A CA 1
ATOM 4569 C C . THR A 1 584 ? -0.137 8.040 14.911 1.00 85.38 584 THR A C 1
ATOM 4571 O O . THR A 1 584 ? 0.773 8.866 14.939 1.00 85.38 584 THR A O 1
ATOM 4574 N N . THR A 1 585 ? -1.401 8.409 14.681 1.00 78.12 585 THR A N 1
ATOM 4575 C CA . THR A 1 585 ? -1.775 9.799 14.340 1.00 78.12 585 THR A CA 1
ATOM 4576 C C . THR A 1 585 ? -2.013 10.707 15.547 1.00 78.12 585 THR A C 1
ATOM 4578 O O . THR A 1 585 ? -2.007 11.927 15.409 1.00 78.12 585 THR A O 1
ATOM 4581 N N . ARG A 1 586 ? -2.273 10.130 16.724 1.00 81.31 586 ARG A N 1
ATOM 4582 C CA . ARG A 1 586 ? -2.400 10.867 17.987 1.00 81.31 586 ARG A CA 1
ATOM 4583 C C . ARG A 1 586 ? -1.024 10.854 18.657 1.00 81.31 586 ARG A C 1
ATOM 4585 O O . ARG A 1 586 ? -0.519 9.788 18.996 1.00 81.31 586 ARG A O 1
ATOM 4592 N N . ILE A 1 587 ? -0.374 12.016 18.749 1.00 82.31 587 ILE A N 1
ATOM 4593 C CA . ILE A 1 587 ? 1.024 12.124 19.191 1.00 82.31 587 ILE A CA 1
ATOM 4594 C C . ILE A 1 587 ? 1.078 12.671 20.611 1.00 82.31 587 ILE A C 1
ATOM 4596 O O . ILE A 1 587 ? 0.581 13.766 20.884 1.00 82.31 587 ILE A O 1
ATOM 4600 N N . ARG A 1 588 ? 1.753 11.940 21.506 1.00 82.56 588 ARG A N 1
ATOM 4601 C CA . ARG A 1 588 ? 1.857 12.293 22.923 1.00 82.56 588 ARG A CA 1
ATOM 4602 C C . ARG A 1 588 ? 3.248 12.069 23.502 1.00 82.56 588 ARG A C 1
ATOM 4604 O O . ARG A 1 588 ? 3.930 11.103 23.176 1.00 82.56 588 ARG A O 1
ATOM 4611 N N . LEU A 1 589 ? 3.626 12.938 24.440 1.00 84.12 589 LEU A N 1
ATOM 4612 C CA . LEU A 1 589 ? 4.849 12.813 25.234 1.00 84.12 589 LEU A CA 1
ATOM 4613 C C . LEU A 1 589 ? 4.965 11.455 25.925 1.00 84.12 589 LEU A C 1
ATOM 4615 O O . LEU A 1 589 ? 4.028 10.987 26.570 1.00 84.12 589 LEU A O 1
ATOM 4619 N N . GLY A 1 590 ? 6.145 10.847 25.821 1.00 79.44 590 GLY A N 1
ATOM 4620 C CA . GLY A 1 590 ? 6.466 9.574 26.466 1.00 79.44 590 GLY A CA 1
ATOM 4621 C C . GLY A 1 590 ? 5.803 8.349 25.831 1.00 79.44 590 GLY A C 1
ATOM 4622 O O . GLY A 1 590 ? 6.084 7.230 26.258 1.00 79.44 590 GLY A O 1
ATOM 4623 N N . ARG A 1 591 ? 4.962 8.527 24.805 1.00 83.31 591 ARG A N 1
ATOM 4624 C CA . ARG A 1 591 ? 4.395 7.440 24.003 1.00 83.31 591 ARG A CA 1
ATOM 4625 C C . ARG A 1 591 ? 5.153 7.298 22.699 1.00 83.31 591 ARG A C 1
ATOM 4627 O O . ARG A 1 591 ? 5.792 8.240 22.244 1.00 83.31 591 ARG A O 1
ATOM 4634 N N . HIS A 1 592 ? 5.134 6.090 22.151 1.00 86.31 592 HIS A N 1
ATOM 4635 C CA . HIS A 1 592 ? 5.771 5.854 20.873 1.00 86.31 592 HIS A CA 1
ATOM 4636 C C . HIS A 1 592 ? 4.893 6.375 19.733 1.00 86.31 592 HIS A C 1
ATOM 4638 O O . HIS A 1 592 ? 3.676 6.458 19.873 1.00 86.31 592 HIS A O 1
ATOM 4644 N N . VAL A 1 593 ? 5.529 6.725 18.625 1.00 89.00 593 VAL A N 1
ATOM 4645 C CA . VAL A 1 593 ? 4.883 7.120 17.378 1.00 89.00 593 VAL A CA 1
ATOM 4646 C C . VAL A 1 593 ? 5.483 6.282 16.268 1.00 89.00 593 VAL A C 1
ATOM 4648 O O . VAL A 1 593 ? 6.704 6.298 16.091 1.00 89.00 593 VAL A O 1
ATOM 4651 N N . ASP A 1 594 ? 4.625 5.579 15.541 1.00 90.44 594 ASP A N 1
ATOM 4652 C CA . ASP A 1 594 ? 5.017 4.773 14.394 1.00 90.44 594 ASP A CA 1
ATOM 4653 C C . ASP A 1 594 ? 4.804 5.569 13.107 1.00 90.44 594 ASP A C 1
ATOM 4655 O O . ASP A 1 594 ? 3.730 6.130 12.869 1.00 90.44 594 ASP A O 1
ATOM 4659 N N . ILE A 1 595 ? 5.854 5.647 12.295 1.00 88.88 595 ILE A N 1
ATOM 4660 C CA . ILE A 1 595 ? 5.896 6.437 11.066 1.00 88.88 595 ILE A CA 1
ATOM 4661 C C . ILE A 1 595 ? 6.345 5.511 9.947 1.00 88.88 595 ILE A C 1
ATOM 4663 O O . ILE A 1 595 ? 7.427 4.929 10.040 1.00 88.88 595 ILE A O 1
ATOM 4667 N N . ASN A 1 596 ? 5.536 5.393 8.900 1.00 85.38 596 ASN A N 1
ATOM 4668 C CA . ASN A 1 596 ? 5.937 4.780 7.648 1.00 85.38 596 ASN A CA 1
ATOM 4669 C C . ASN A 1 596 ? 6.773 5.792 6.852 1.00 85.38 596 ASN A C 1
ATOM 4671 O O . ASN A 1 596 ? 6.357 6.920 6.565 1.00 85.38 596 ASN A O 1
ATOM 4675 N N . VAL A 1 597 ? 8.008 5.407 6.570 1.00 77.81 597 VAL A N 1
ATOM 4676 C CA . VAL A 1 597 ? 9.048 6.256 6.009 1.00 77.81 597 VAL A CA 1
ATOM 4677 C C . VAL A 1 597 ? 9.597 5.558 4.786 1.00 77.81 597 VAL A C 1
ATOM 4679 O O . VAL A 1 597 ? 10.090 4.434 4.860 1.00 77.81 597 VAL A O 1
ATOM 4682 N N . ALA A 1 598 ? 9.575 6.253 3.658 1.00 67.19 598 ALA A N 1
ATOM 4683 C CA . ALA A 1 598 ? 10.306 5.786 2.497 1.00 67.19 598 ALA A CA 1
ATOM 4684 C C . ALA A 1 598 ? 11.837 5.878 2.777 1.00 67.19 598 ALA A C 1
ATOM 4686 O O . ALA A 1 598 ? 12.297 6.853 3.386 1.00 67.19 598 ALA A O 1
ATOM 4687 N N . PRO A 1 599 ? 12.649 4.866 2.414 1.00 59.59 599 PRO A N 1
ATOM 4688 C CA . PRO A 1 599 ? 14.041 4.718 2.831 1.00 59.59 599 PRO A CA 1
ATOM 4689 C C . PRO A 1 599 ? 14.965 5.897 2.527 1.00 59.59 599 PRO A C 1
ATOM 4691 O O . PRO A 1 599 ? 15.940 6.084 3.248 1.00 59.59 599 PRO A O 1
ATOM 4694 N N . GLU A 1 600 ? 14.699 6.723 1.513 1.00 54.66 600 GLU A N 1
ATOM 4695 C CA . GLU A 1 600 ? 15.541 7.910 1.269 1.00 54.66 600 GLU A CA 1
ATOM 4696 C C . GLU A 1 600 ? 15.345 9.004 2.318 1.00 54.66 600 GLU A C 1
ATOM 4698 O O . GLU A 1 600 ? 16.281 9.749 2.601 1.00 54.66 600 GLU A O 1
ATOM 4703 N N . TYR A 1 601 ? 14.163 9.083 2.933 1.00 67.81 601 TYR A N 1
ATOM 4704 C CA . TYR A 1 601 ? 13.952 9.974 4.066 1.00 67.81 601 TYR A CA 1
ATOM 4705 C C . TYR A 1 601 ? 14.514 9.391 5.351 1.00 67.81 601 TYR A C 1
ATOM 4707 O O . TYR A 1 601 ? 14.633 10.128 6.318 1.00 67.81 601 TYR A O 1
ATOM 4715 N N . PHE A 1 602 ? 14.869 8.104 5.398 1.00 71.62 602 PHE A N 1
ATOM 4716 C CA . PHE A 1 602 ? 15.349 7.485 6.629 1.00 71.62 602 PHE A CA 1
ATOM 4717 C C . PHE A 1 602 ? 16.628 8.144 7.142 1.00 71.62 602 PHE A C 1
ATOM 4719 O O . PHE A 1 602 ? 16.729 8.412 8.333 1.00 71.62 602 PHE A O 1
ATOM 4726 N N . GLU A 1 603 ? 17.579 8.455 6.260 1.00 67.31 603 GLU A N 1
ATOM 4727 C CA . GLU A 1 603 ? 18.828 9.114 6.652 1.00 67.31 603 GLU A CA 1
ATOM 4728 C C . GLU A 1 603 ? 18.607 10.571 7.072 1.00 67.31 603 GLU A C 1
ATOM 4730 O O . GLU A 1 603 ? 19.083 10.980 8.130 1.00 67.31 603 GLU A O 1
ATOM 4735 N N . GLU A 1 604 ? 17.798 11.326 6.321 1.00 77.38 604 GLU A N 1
ATOM 4736 C CA . GLU A 1 604 ? 17.388 12.684 6.706 1.00 77.38 604 GLU A CA 1
ATOM 4737 C C . GLU A 1 604 ? 16.654 12.675 8.057 1.00 77.38 604 GLU A C 1
ATOM 4739 O O . GLU A 1 604 ? 16.963 13.456 8.956 1.00 77.38 604 GLU A O 1
ATOM 4744 N N . MET A 1 605 ? 15.709 11.753 8.238 1.00 79.44 605 MET A N 1
ATOM 4745 C CA . MET A 1 605 ? 14.976 11.542 9.483 1.00 79.44 605 MET A CA 1
ATOM 4746 C C . MET A 1 605 ? 15.931 11.178 10.610 1.00 79.44 605 MET A C 1
ATOM 4748 O O . MET A 1 605 ? 15.865 11.779 11.675 1.00 79.44 605 MET A O 1
ATOM 4752 N N . ARG A 1 606 ? 16.880 10.271 10.380 1.00 77.81 606 ARG A N 1
ATOM 4753 C CA . ARG A 1 606 ? 17.888 9.885 11.367 1.00 77.81 606 ARG A CA 1
ATOM 4754 C C . ARG A 1 606 ? 18.731 11.080 11.799 1.00 77.81 606 ARG A C 1
ATOM 4756 O O . ARG A 1 606 ? 18.939 11.261 12.997 1.00 77.81 606 ARG A O 1
ATOM 4763 N N . GLU A 1 607 ? 19.167 11.921 10.864 1.00 78.88 607 GLU A N 1
ATOM 4764 C CA . GLU A 1 607 ? 19.901 13.154 11.164 1.00 78.88 607 GLU A CA 1
ATOM 4765 C C . GLU A 1 607 ? 19.043 14.158 11.943 1.00 78.88 607 GLU A C 1
ATOM 4767 O O . GLU A 1 607 ? 19.479 14.671 12.975 1.00 78.88 607 GLU A O 1
ATOM 4772 N N . ILE A 1 608 ? 17.804 14.407 11.505 1.00 84.50 608 ILE A N 1
ATOM 4773 C CA . ILE A 1 608 ? 16.872 15.332 12.163 1.00 84.50 608 ILE A CA 1
ATOM 4774 C C . ILE A 1 608 ? 16.540 14.865 13.586 1.00 84.50 608 ILE A C 1
ATOM 4776 O O . ILE A 1 608 ? 16.496 15.675 14.517 1.00 84.50 608 ILE A O 1
ATOM 4780 N N . PHE A 1 609 ? 16.298 13.569 13.767 1.00 86.81 609 PHE A N 1
ATOM 4781 C CA . PHE A 1 609 ? 15.966 12.970 15.055 1.00 86.81 609 PHE A CA 1
ATOM 4782 C C . PHE A 1 609 ? 17.192 12.966 15.970 1.00 86.81 609 PHE A C 1
ATOM 4784 O O . PHE A 1 609 ? 17.083 13.355 17.134 1.00 86.81 609 PHE A O 1
ATOM 4791 N N . SER A 1 610 ? 18.377 12.644 15.438 1.00 82.69 610 SER A N 1
ATOM 4792 C CA . SER A 1 610 ? 19.649 12.725 16.164 1.00 82.69 610 SER A CA 1
ATOM 4793 C C . SER A 1 610 ? 19.952 14.152 16.628 1.00 82.69 610 SER A C 1
ATOM 4795 O O . SER A 1 610 ? 20.226 14.367 17.809 1.00 82.69 610 SER A O 1
ATOM 4797 N N . ALA A 1 611 ? 19.793 15.150 15.751 1.00 86.56 611 ALA A N 1
ATOM 4798 C CA . ALA A 1 611 ? 19.981 16.564 16.079 1.00 86.56 611 ALA A CA 1
ATOM 4799 C C . ALA A 1 611 ? 19.026 17.060 17.180 1.00 86.56 611 ALA A C 1
ATOM 4801 O O . ALA A 1 611 ? 19.342 18.011 17.896 1.00 86.56 611 ALA A O 1
ATOM 4802 N N . ARG A 1 612 ? 17.868 16.407 17.335 1.00 87.81 612 ARG A N 1
ATOM 4803 C CA . ARG A 1 612 ? 16.881 16.671 18.392 1.00 87.81 612 ARG A CA 1
ATOM 4804 C C . ARG A 1 612 ? 17.014 15.771 19.620 1.00 87.81 612 ARG A C 1
ATOM 4806 O O . ARG A 1 612 ? 16.251 15.936 20.566 1.00 87.81 612 ARG A O 1
ATOM 4813 N N . ASN A 1 613 ? 17.961 14.831 19.636 1.00 84.19 613 ASN A N 1
ATOM 4814 C CA . ASN A 1 613 ? 18.068 13.798 20.673 1.00 84.19 613 ASN A CA 1
ATOM 4815 C C . ASN A 1 613 ? 16.772 12.960 20.841 1.00 84.19 613 ASN A C 1
ATOM 4817 O O . ASN A 1 613 ? 16.440 12.461 21.931 1.00 84.19 613 ASN A O 1
ATOM 4821 N N . LEU A 1 614 ? 16.030 12.814 19.738 1.00 85.25 614 LEU A N 1
ATOM 4822 C CA . LEU A 1 614 ? 14.806 12.035 19.633 1.00 85.25 614 LEU A CA 1
ATOM 4823 C C . LEU A 1 614 ? 15.178 10.591 19.286 1.00 85.25 614 LEU A C 1
ATOM 4825 O O . LEU A 1 614 ? 15.730 10.311 18.225 1.00 85.25 614 LEU A O 1
ATOM 4829 N N . ARG A 1 615 ? 14.909 9.659 20.205 1.00 79.88 615 ARG A N 1
ATOM 4830 C CA . ARG A 1 615 ? 15.242 8.244 19.997 1.00 79.88 615 ARG A CA 1
ATOM 4831 C C . ARG A 1 615 ? 14.304 7.662 18.942 1.00 79.88 615 ARG A C 1
ATOM 4833 O O . ARG A 1 615 ? 13.088 7.744 19.115 1.00 79.88 615 ARG A O 1
ATOM 4840 N N . MET A 1 616 ? 14.877 7.029 17.922 1.00 81.31 616 MET A N 1
ATOM 4841 C CA . MET A 1 616 ? 14.152 6.236 16.930 1.00 81.31 616 MET A CA 1
ATOM 4842 C C . MET A 1 616 ? 14.785 4.856 16.752 1.00 81.31 616 MET A C 1
ATOM 4844 O O . MET A 1 616 ? 15.982 4.687 16.983 1.00 81.31 616 MET A O 1
ATOM 4848 N N . HIS A 1 617 ? 13.987 3.878 16.340 1.00 80.06 617 HIS A N 1
ATOM 4849 C CA . HIS A 1 617 ? 14.466 2.592 15.838 1.00 80.06 617 HIS A CA 1
ATOM 4850 C C . HIS A 1 617 ? 13.541 2.082 14.734 1.00 80.06 617 HIS A C 1
ATOM 4852 O O . HIS A 1 617 ? 12.373 2.458 14.681 1.00 80.06 617 HIS A O 1
ATOM 4858 N N . VAL A 1 618 ? 14.065 1.243 13.848 1.00 79.25 618 VAL A N 1
ATOM 4859 C CA . VAL A 1 618 ? 13.265 0.575 12.817 1.00 79.25 618 VAL A CA 1
ATOM 4860 C C . VAL A 1 618 ? 12.510 -0.575 13.479 1.00 79.25 618 VAL A C 1
ATOM 4862 O O . VAL A 1 618 ? 13.131 -1.390 14.160 1.00 79.25 618 VAL A O 1
ATOM 4865 N N . ILE A 1 619 ? 11.186 -0.610 13.323 1.00 81.12 619 ILE A N 1
ATOM 4866 C CA . ILE A 1 619 ? 10.350 -1.734 13.779 1.00 81.12 619 ILE A CA 1
ATOM 4867 C C . ILE A 1 619 ? 9.998 -2.669 12.627 1.00 81.12 619 ILE A C 1
ATOM 4869 O O . ILE A 1 619 ? 9.954 -3.877 12.834 1.00 81.12 619 ILE A O 1
ATOM 4873 N N . HIS A 1 620 ? 9.867 -2.120 11.415 1.00 76.94 620 HIS A N 1
ATOM 4874 C CA . HIS A 1 620 ? 9.736 -2.890 10.184 1.00 76.94 620 HIS A CA 1
ATOM 4875 C C . HIS A 1 620 ? 10.702 -2.383 9.154 1.00 76.94 620 HIS A C 1
ATOM 4877 O O . HIS A 1 620 ? 10.625 -1.241 8.717 1.00 76.94 620 HIS A O 1
ATOM 4883 N N . GLU A 1 621 ? 11.599 -3.262 8.746 1.00 69.56 621 GLU A N 1
ATOM 4884 C CA . GLU A 1 621 ? 12.488 -3.005 7.628 1.00 69.56 621 GLU A CA 1
ATOM 4885 C C . GLU A 1 621 ? 11.753 -3.087 6.287 1.00 69.56 621 GLU A C 1
ATOM 4887 O O . GLU A 1 621 ? 12.283 -2.615 5.283 1.00 69.56 621 GLU A O 1
ATOM 4892 N N . ASP A 1 622 ? 10.567 -3.691 6.262 1.00 66.19 622 ASP A N 1
ATOM 4893 C CA . ASP A 1 622 ? 9.818 -3.956 5.047 1.00 66.19 622 ASP A CA 1
ATOM 4894 C C . ASP A 1 622 ? 8.309 -4.020 5.306 1.00 66.19 622 ASP A C 1
ATOM 4896 O O . ASP A 1 622 ? 7.763 -5.053 5.698 1.00 66.19 622 ASP A O 1
ATOM 4900 N N . VAL A 1 623 ? 7.631 -2.905 5.049 1.00 74.06 623 VAL A N 1
ATOM 4901 C CA . VAL A 1 623 ? 6.166 -2.829 5.123 1.00 74.06 623 VAL A CA 1
ATOM 4902 C C . VAL A 1 623 ? 5.512 -3.709 4.062 1.00 74.06 623 VAL A C 1
ATOM 4904 O O . VAL A 1 623 ? 4.464 -4.303 4.311 1.00 74.06 623 VAL A O 1
ATOM 4907 N N . GLN A 1 624 ? 6.147 -3.867 2.898 1.00 67.75 624 GLN A N 1
ATOM 4908 C CA . GLN A 1 624 ? 5.570 -4.640 1.807 1.00 67.75 624 GLN A CA 1
ATOM 4909 C C . GLN A 1 624 ? 5.498 -6.137 2.143 1.00 67.75 624 GLN A C 1
ATOM 4911 O O . GLN A 1 624 ? 4.553 -6.792 1.711 1.00 67.75 624 GLN A O 1
ATOM 4916 N N . ALA A 1 625 ? 6.414 -6.697 2.946 1.00 64.31 625 ALA A N 1
ATOM 4917 C CA . ALA A 1 625 ? 6.260 -8.066 3.456 1.00 64.31 625 ALA A CA 1
ATOM 4918 C C . ALA A 1 625 ? 5.028 -8.225 4.346 1.00 64.31 625 ALA A C 1
ATOM 4920 O O . ALA A 1 625 ? 4.354 -9.248 4.234 1.00 64.31 625 ALA A O 1
ATOM 4921 N N . LEU A 1 626 ? 4.729 -7.244 5.206 1.00 70.75 626 LEU A N 1
ATOM 4922 C CA . LEU A 1 626 ? 3.530 -7.287 6.046 1.00 70.75 626 LEU A CA 1
ATOM 4923 C C . LEU A 1 626 ? 2.274 -7.258 5.178 1.00 70.75 626 LEU A C 1
ATOM 4925 O O . LEU A 1 626 ? 1.432 -8.141 5.294 1.00 70.75 626 LEU A O 1
ATOM 4929 N N . VAL A 1 627 ? 2.211 -6.320 4.230 1.00 73.06 627 VAL A N 1
ATOM 4930 C CA . VAL A 1 627 ? 1.107 -6.212 3.265 1.00 73.06 627 VAL A CA 1
ATOM 4931 C C . VAL A 1 627 ? 0.956 -7.499 2.442 1.00 73.06 627 VAL A C 1
ATOM 4933 O O . VAL A 1 627 ? -0.151 -7.988 2.248 1.00 73.06 627 VAL A O 1
ATOM 4936 N N . ASN A 1 628 ? 2.059 -8.100 1.988 1.00 64.88 628 ASN A N 1
ATOM 4937 C CA . ASN A 1 628 ? 2.028 -9.332 1.193 1.00 64.88 628 ASN A CA 1
ATOM 4938 C C . ASN A 1 628 ? 1.612 -10.566 2.005 1.00 64.88 628 ASN A C 1
ATOM 4940 O O . ASN A 1 628 ? 1.069 -11.520 1.433 1.00 64.88 628 ASN A O 1
ATOM 4944 N N . ALA A 1 629 ? 1.890 -10.575 3.310 1.00 65.94 629 ALA A N 1
ATOM 4945 C CA . ALA A 1 629 ? 1.404 -11.597 4.228 1.00 65.94 629 ALA A CA 1
ATOM 4946 C C . ALA A 1 629 ? -0.101 -11.428 4.505 1.00 65.94 629 ALA A C 1
ATOM 4948 O O . ALA A 1 629 ? -0.818 -12.426 4.582 1.00 65.94 629 ALA A O 1
ATOM 4949 N N . SER A 1 630 ? -0.582 -10.186 4.564 1.00 68.00 630 SER A N 1
ATOM 4950 C CA . SER A 1 630 ? -1.987 -9.815 4.751 1.00 68.00 630 SER A CA 1
ATOM 4951 C C . SER A 1 630 ? -2.771 -9.803 3.437 1.00 68.00 630 SER A C 1
ATOM 4953 O O . SER A 1 630 ? -3.148 -8.756 2.907 1.00 68.00 630 SER A O 1
ATOM 4955 N N . LYS A 1 631 ? -3.032 -10.984 2.875 1.00 69.25 631 LYS A N 1
ATOM 4956 C CA . LYS A 1 631 ? -3.855 -11.086 1.661 1.00 69.25 631 LYS A CA 1
ATOM 4957 C C . LYS A 1 631 ? -5.342 -10.913 1.985 1.00 69.25 631 LYS A C 1
ATOM 4959 O O . LYS A 1 631 ? -5.778 -11.383 3.030 1.00 69.25 631 LYS A O 1
ATOM 4964 N N . PRO A 1 632 ? -6.139 -10.303 1.088 1.00 73.19 632 PRO A N 1
ATOM 4965 C CA . PRO A 1 632 ? -7.584 -10.288 1.246 1.00 73.19 632 PRO A CA 1
ATOM 4966 C C . PRO A 1 632 ? -8.136 -11.719 1.213 1.00 73.19 632 PRO A C 1
ATOM 4968 O O . PRO A 1 632 ? -7.899 -12.466 0.258 1.00 73.19 632 PRO A O 1
ATOM 4971 N N . GLY A 1 633 ? -8.911 -12.086 2.227 1.00 74.62 633 GLY A N 1
ATOM 4972 C CA . GLY A 1 633 ? -9.642 -13.344 2.263 1.00 74.62 633 GLY A CA 1
ATOM 4973 C C . GLY A 1 633 ? -10.802 -13.372 1.278 1.00 74.62 633 GLY A C 1
ATOM 4974 O O . GLY A 1 633 ? -11.416 -12.345 0.980 1.00 74.62 633 GLY A O 1
ATOM 4975 N N . HIS A 1 634 ? -11.138 -14.566 0.791 1.00 74.12 634 HIS A N 1
ATOM 4976 C CA . HIS A 1 634 ? -12.313 -14.798 -0.049 1.00 74.12 634 HIS A CA 1
ATOM 4977 C C . HIS A 1 634 ? -13.118 -15.975 0.499 1.00 74.12 634 HIS A C 1
ATOM 4979 O O . HIS A 1 634 ? -12.625 -17.109 0.521 1.00 74.12 634 HIS A O 1
ATOM 4985 N N . LEU A 1 635 ? -14.372 -15.732 0.891 1.00 79.38 635 LEU A N 1
ATOM 4986 C CA . LEU A 1 635 ? -15.288 -16.825 1.206 1.00 79.38 635 LEU A CA 1
ATOM 4987 C C . LEU A 1 635 ? -15.616 -17.601 -0.069 1.00 79.38 635 LEU A C 1
ATOM 4989 O O . LEU A 1 635 ? -15.883 -17.034 -1.132 1.00 79.38 635 LEU A O 1
ATOM 4993 N N . LYS A 1 636 ? -15.625 -18.936 0.014 1.00 76.12 636 LYS A N 1
ATOM 4994 C CA . LYS A 1 636 ? -16.169 -19.734 -1.090 1.00 76.12 636 LYS A CA 1
ATOM 4995 C C . LYS A 1 636 ? -17.686 -19.614 -1.069 1.00 76.12 636 LYS A C 1
ATOM 4997 O O . LYS A 1 636 ? -18.303 -19.604 -0.010 1.00 76.12 636 LYS A O 1
ATOM 5002 N N . SER A 1 637 ? -18.288 -19.612 -2.256 1.00 70.38 637 SER A N 1
ATOM 5003 C CA . SER A 1 637 ? -19.744 -19.568 -2.412 1.00 70.38 637 SER A CA 1
ATOM 5004 C C . SER A 1 637 ? -20.446 -20.604 -1.518 1.00 70.38 637 SER A C 1
ATOM 5006 O O . SER A 1 637 ? -20.151 -21.800 -1.595 1.00 70.38 637 SER A O 1
ATOM 5008 N N . GLY A 1 638 ? -21.364 -20.128 -0.672 1.00 66.94 638 GLY A N 1
ATOM 5009 C CA . GLY A 1 638 ? -22.135 -20.944 0.270 1.00 66.94 638 GLY A CA 1
ATOM 5010 C C . GLY A 1 638 ? -21.437 -21.259 1.599 1.00 66.94 638 GLY A C 1
ATOM 5011 O O . GLY A 1 638 ? -21.986 -22.033 2.381 1.00 66.94 638 GLY A O 1
ATOM 5012 N N . GLN A 1 639 ? -20.247 -20.710 1.862 1.00 80.44 639 GLN A N 1
ATOM 5013 C CA . GLN A 1 639 ? -19.640 -20.732 3.194 1.00 80.44 639 GLN A CA 1
ATOM 5014 C C . GLN A 1 639 ? -20.133 -19.553 4.031 1.00 80.44 639 GLN A C 1
ATOM 5016 O O . GLN A 1 639 ? -20.295 -18.451 3.516 1.00 80.44 639 GLN A O 1
ATOM 5021 N N . ARG A 1 640 ? -20.332 -19.811 5.324 1.00 87.00 640 ARG A N 1
ATOM 5022 C CA . ARG A 1 640 ? -20.576 -18.773 6.325 1.00 87.00 640 ARG A CA 1
ATOM 5023 C C . ARG A 1 640 ? -19.274 -18.063 6.663 1.00 87.00 640 ARG A C 1
ATOM 5025 O O . ARG A 1 640 ? -18.204 -18.661 6.543 1.00 87.00 640 ARG A O 1
ATOM 5032 N N . LEU A 1 641 ? -19.396 -16.827 7.129 1.00 92.56 641 LEU A N 1
ATOM 5033 C CA . LEU A 1 641 ? -18.289 -16.088 7.718 1.00 92.56 641 LEU A CA 1
ATOM 5034 C C . LEU A 1 641 ? -17.727 -16.888 8.910 1.00 92.56 641 LEU A C 1
ATOM 5036 O O . LEU A 1 641 ? -18.497 -17.345 9.753 1.00 92.56 641 LEU A O 1
ATOM 5040 N N . ASP A 1 642 ? -16.413 -17.134 8.926 1.00 91.06 642 ASP A N 1
ATOM 5041 C CA . ASP A 1 642 ? -15.768 -18.037 9.898 1.00 91.06 642 ASP A CA 1
ATOM 5042 C C . ASP A 1 642 ? -14.655 -17.375 10.734 1.00 91.06 642 ASP A C 1
ATOM 5044 O O . ASP A 1 642 ? -14.116 -18.001 11.649 1.00 91.06 642 ASP A O 1
ATOM 5048 N N . TRP A 1 643 ? -14.366 -16.096 10.460 1.00 94.81 643 TRP A N 1
ATOM 5049 C CA . TRP A 1 643 ? -13.358 -15.270 11.138 1.00 94.81 643 TRP A CA 1
ATOM 5050 C C . TRP A 1 643 ? -11.921 -15.818 11.085 1.00 94.81 643 TRP A C 1
ATOM 5052 O O . TRP A 1 643 ? -11.096 -15.450 11.922 1.00 94.81 643 TRP A O 1
ATOM 5062 N N . TYR A 1 644 ? -11.590 -16.662 10.102 1.00 91.25 644 TYR A N 1
ATOM 5063 C CA . TYR A 1 644 ? -10.210 -17.085 9.833 1.00 91.25 644 TYR A CA 1
ATOM 5064 C C . TYR A 1 644 ? -9.489 -16.211 8.802 1.00 91.25 644 TYR A C 1
ATOM 5066 O O . TYR A 1 644 ? -8.329 -16.478 8.492 1.00 91.25 644 TYR A O 1
ATOM 5074 N N . ASP A 1 645 ? -10.159 -15.191 8.264 1.00 92.00 645 ASP A N 1
ATOM 5075 C CA . ASP A 1 645 ? -9.598 -14.255 7.294 1.00 92.00 645 ASP A CA 1
ATOM 5076 C C . ASP A 1 645 ? -10.352 -12.911 7.306 1.00 92.00 645 ASP A C 1
ATOM 5078 O O . ASP A 1 645 ? -11.412 -12.778 7.924 1.00 92.00 645 ASP A O 1
ATOM 5082 N N . TYR A 1 646 ? -9.815 -11.913 6.605 1.00 93.38 646 TYR A N 1
ATOM 5083 C CA . TYR A 1 646 ? -10.457 -10.617 6.396 1.00 93.38 646 TYR A CA 1
ATOM 5084 C C . TYR A 1 646 ? -11.290 -10.627 5.116 1.00 93.38 646 TYR A C 1
ATOM 5086 O O . TYR A 1 646 ? -10.759 -10.785 4.013 1.00 93.38 646 TYR A O 1
ATOM 5094 N N . TYR A 1 647 ? -12.597 -10.419 5.238 1.00 94.81 647 TYR A N 1
ATOM 5095 C CA . TYR A 1 647 ? -13.548 -10.607 4.138 1.00 94.81 647 TYR A CA 1
ATOM 5096 C C . TYR A 1 647 ? -13.959 -9.321 3.435 1.00 94.81 647 TYR A C 1
ATOM 5098 O O . TYR A 1 647 ? -13.806 -8.237 3.976 1.00 94.81 647 TYR A O 1
ATOM 5106 N N . SER A 1 648 ? -14.457 -9.431 2.202 1.00 95.06 648 SER A N 1
ATOM 5107 C CA . SER A 1 648 ? -14.892 -8.257 1.437 1.00 95.06 648 SER A CA 1
ATOM 5108 C C . SER A 1 648 ? -16.146 -7.614 2.024 1.00 95.06 648 SER A C 1
ATOM 5110 O O . SER A 1 648 ? -16.906 -8.251 2.752 1.00 95.06 648 SER A O 1
ATOM 5112 N N . TYR A 1 649 ? -16.426 -6.373 1.630 1.00 95.88 649 TYR A N 1
ATOM 5113 C CA . TYR A 1 649 ? -17.715 -5.728 1.864 1.00 95.88 649 TYR A CA 1
ATOM 5114 C C . TYR A 1 649 ? -18.873 -6.622 1.416 1.00 95.88 649 TYR A C 1
ATOM 5116 O O . TYR A 1 649 ? -19.851 -6.759 2.141 1.00 95.88 649 TYR A O 1
ATOM 5124 N N . SER A 1 650 ? -18.750 -7.274 0.254 1.00 94.38 650 SER A N 1
ATOM 5125 C CA . SER A 1 650 ? -19.809 -8.149 -0.260 1.00 94.38 650 SER A CA 1
ATOM 5126 C C . SER A 1 650 ? -20.040 -9.390 0.606 1.00 94.38 650 SER A C 1
ATOM 5128 O O . SER A 1 650 ? -21.179 -9.819 0.766 1.00 94.38 650 SER A O 1
ATOM 5130 N N . ASP A 1 651 ? -18.980 -9.932 1.206 1.00 95.50 651 ASP A N 1
ATOM 5131 C CA . ASP A 1 651 ? -19.067 -11.055 2.139 1.00 95.50 651 ASP A CA 1
ATOM 5132 C C . ASP A 1 651 ? -19.702 -10.619 3.470 1.00 95.50 651 ASP A C 1
ATOM 5134 O O . ASP A 1 651 ? -20.545 -11.330 4.015 1.00 95.50 651 ASP A O 1
ATOM 5138 N N . ILE A 1 652 ? -19.329 -9.436 3.978 1.00 96.69 652 ILE A N 1
ATOM 5139 C CA . ILE A 1 652 ? -19.919 -8.843 5.187 1.00 96.69 652 ILE A CA 1
ATOM 5140 C C . ILE A 1 652 ? -21.408 -8.551 4.959 1.00 96.69 652 ILE A C 1
ATOM 5142 O O . ILE A 1 652 ? -22.232 -8.909 5.794 1.00 96.69 652 ILE A O 1
ATOM 5146 N N . ASP A 1 653 ? -21.772 -7.954 3.823 1.00 95.75 653 ASP A N 1
ATOM 5147 C CA . ASP A 1 653 ? -23.165 -7.656 3.470 1.00 95.75 653 ASP A CA 1
ATOM 5148 C C . ASP A 1 653 ? -24.002 -8.939 3.345 1.00 95.75 653 ASP A C 1
ATOM 5150 O O . ASP A 1 653 ? -25.094 -9.032 3.907 1.00 95.75 653 ASP A O 1
ATOM 5154 N N . ALA A 1 654 ? -23.450 -9.973 2.700 1.00 95.44 654 ALA A N 1
ATOM 5155 C CA . ALA A 1 654 ? -24.082 -11.285 2.617 1.00 95.44 654 ALA A CA 1
ATOM 5156 C C . ALA A 1 654 ? -24.267 -11.932 4.000 1.00 95.44 654 ALA A C 1
ATOM 5158 O O . ALA A 1 654 ? -25.314 -12.524 4.255 1.00 95.44 654 ALA A O 1
ATOM 5159 N N . PHE A 1 655 ? -23.294 -11.795 4.906 1.00 96.50 655 PHE A N 1
ATOM 5160 C CA . PHE A 1 655 ? -23.418 -12.259 6.289 1.00 96.50 655 PHE A CA 1
ATOM 5161 C C . PHE A 1 655 ? -24.562 -11.551 7.031 1.00 96.50 655 PHE A C 1
ATOM 5163 O O . PHE A 1 655 ? -25.356 -12.218 7.694 1.00 96.50 655 PHE A O 1
ATOM 5170 N N . LEU A 1 656 ? -24.698 -10.227 6.893 1.00 98.06 656 LEU A N 1
ATOM 5171 C CA . LEU A 1 656 ? -25.795 -9.476 7.518 1.00 98.06 656 LEU A CA 1
ATOM 5172 C C . LEU A 1 656 ? -27.165 -9.931 6.991 1.00 98.06 656 LEU A C 1
ATOM 5174 O O . LEU A 1 656 ? -28.087 -10.155 7.778 1.00 98.06 656 LEU A O 1
ATOM 5178 N N . GLU A 1 657 ? -27.293 -10.113 5.672 1.00 96.81 657 GLU A N 1
ATOM 5179 C CA . GLU A 1 657 ? -28.506 -10.661 5.054 1.00 96.81 657 GLU A CA 1
ATOM 5180 C C . GLU A 1 657 ? -28.799 -12.088 5.537 1.00 96.81 657 GLU A C 1
ATOM 5182 O O . GLU A 1 657 ? -29.950 -12.429 5.812 1.00 96.81 657 GLU A O 1
ATOM 5187 N N . GLU A 1 658 ? -27.777 -12.937 5.650 1.00 95.56 658 GLU A N 1
ATOM 5188 C CA . GLU A 1 658 ? -27.916 -14.316 6.115 1.00 95.56 658 GLU A CA 1
ATOM 5189 C C . GLU A 1 658 ? -28.444 -14.368 7.554 1.00 95.56 658 GLU A C 1
ATOM 5191 O O . GLU A 1 658 ? -29.425 -15.060 7.821 1.00 95.56 658 GLU A O 1
ATOM 5196 N N . VAL A 1 659 ? -27.845 -13.604 8.474 1.00 97.00 659 VAL A N 1
ATOM 5197 C CA . VAL A 1 659 ? -28.259 -13.578 9.886 1.00 97.00 659 VAL A CA 1
ATOM 5198 C C . VAL A 1 659 ? -29.695 -13.067 10.028 1.00 97.00 659 VAL A C 1
ATOM 5200 O O . VAL A 1 659 ? -30.490 -13.698 10.725 1.00 97.00 659 VAL A O 1
ATOM 5203 N N . ALA A 1 660 ? -30.058 -11.983 9.334 1.00 97.56 660 ALA A N 1
ATOM 5204 C CA . ALA A 1 660 ? -31.411 -11.421 9.380 1.00 97.56 660 ALA A CA 1
ATOM 5205 C C . ALA A 1 660 ? -32.481 -12.361 8.792 1.00 97.56 660 ALA A C 1
ATOM 5207 O O . ALA A 1 660 ? -33.628 -12.354 9.226 1.00 97.56 660 ALA A O 1
ATOM 5208 N N . ASN A 1 661 ? -32.121 -13.196 7.812 1.00 96.69 661 ASN A N 1
ATOM 5209 C CA . ASN A 1 661 ? -33.039 -14.192 7.251 1.00 96.69 661 ASN A CA 1
ATOM 5210 C C . ASN A 1 661 ? -33.172 -15.452 8.122 1.00 96.69 661 ASN A C 1
ATOM 5212 O O . ASN A 1 661 ? -34.174 -16.161 8.021 1.00 96.69 661 ASN A O 1
ATOM 5216 N N . GLU A 1 662 ? -32.154 -15.775 8.921 1.00 96.31 662 GLU A N 1
ATOM 5217 C CA . GLU A 1 662 ? -32.125 -16.983 9.751 1.00 96.31 662 GLU A CA 1
ATOM 5218 C C . GLU A 1 662 ? -32.690 -16.782 11.161 1.00 96.31 662 GLU A C 1
ATOM 5220 O O . GLU A 1 662 ? -33.177 -17.747 11.754 1.00 96.31 662 GLU A O 1
ATOM 5225 N N . VAL A 1 663 ? -32.610 -15.566 11.709 1.00 97.00 663 VAL A N 1
ATOM 5226 C CA . VAL A 1 663 ? -32.968 -15.266 13.100 1.00 97.00 663 VAL A CA 1
ATOM 5227 C C . VAL A 1 663 ? -34.143 -14.286 13.147 1.00 97.00 663 VAL A C 1
ATOM 5229 O O . VAL A 1 663 ? -33.989 -13.108 12.851 1.00 97.00 663 VAL A O 1
ATOM 5232 N N . ASP A 1 664 ? -35.314 -14.764 13.584 1.00 95.00 664 ASP A N 1
ATOM 5233 C CA . ASP A 1 664 ? -36.602 -14.041 13.509 1.00 95.00 664 ASP A CA 1
ATOM 5234 C C . ASP A 1 664 ? -36.638 -12.663 14.207 1.00 95.00 664 ASP A C 1
ATOM 5236 O O . ASP A 1 664 ? -37.500 -11.842 13.898 1.00 95.00 664 ASP A O 1
ATOM 5240 N N . PHE A 1 665 ? -35.757 -12.419 15.182 1.00 95.94 665 PHE A N 1
ATOM 5241 C CA . PHE A 1 665 ? -35.681 -11.166 15.947 1.00 95.94 665 PHE A CA 1
ATOM 5242 C C . PHE A 1 665 ? -34.538 -10.240 15.494 1.00 95.94 665 PHE A C 1
ATOM 5244 O O . PHE A 1 665 ? -34.216 -9.278 16.194 1.00 95.94 665 PHE A O 1
ATOM 5251 N N . VAL A 1 666 ? -33.914 -10.545 14.351 1.00 98.50 666 VAL A N 1
ATOM 5252 C CA . VAL A 1 666 ? -32.883 -9.721 13.717 1.00 98.50 666 VAL A CA 1
ATOM 5253 C C . VAL A 1 666 ? -33.464 -9.055 12.475 1.00 98.50 666 VAL A C 1
ATOM 5255 O O . VAL A 1 666 ? -33.973 -9.714 11.573 1.00 98.50 666 VAL A O 1
ATOM 5258 N N . GLU A 1 667 ? -33.336 -7.737 12.399 1.00 98.44 667 GLU A N 1
ATOM 5259 C CA . GLU A 1 667 ? -33.750 -6.940 11.250 1.00 98.44 667 GLU A CA 1
ATOM 5260 C C . GLU A 1 667 ? -32.524 -6.353 10.548 1.00 98.44 667 GLU A C 1
ATOM 5262 O O . GLU A 1 667 ? -31.660 -5.742 11.178 1.00 98.44 667 GLU A O 1
ATOM 5267 N N . LEU A 1 668 ? -32.451 -6.505 9.224 1.00 98.50 668 LEU A N 1
ATOM 5268 C CA . LEU A 1 668 ? -31.442 -5.820 8.418 1.00 98.50 668 LEU A CA 1
ATOM 5269 C C . LEU A 1 668 ? -31.791 -4.329 8.325 1.00 98.50 668 LEU A C 1
ATOM 5271 O O . LEU A 1 668 ? -32.886 -3.972 7.883 1.00 98.50 668 LEU A O 1
ATOM 5275 N N . ILE A 1 669 ? -30.846 -3.461 8.683 1.00 98.50 669 ILE A N 1
ATOM 5276 C CA . ILE A 1 669 ? -31.004 -2.005 8.609 1.00 98.50 669 ILE A CA 1
ATOM 5277 C C . ILE A 1 669 ? -30.031 -1.396 7.601 1.00 98.50 669 ILE A C 1
ATOM 5279 O O . ILE A 1 669 ? -28.938 -1.905 7.360 1.00 98.50 669 ILE A O 1
ATOM 5283 N N . THR A 1 670 ? -30.433 -0.278 7.000 1.00 98.44 670 THR A N 1
ATOM 5284 C CA . THR A 1 670 ? -29.570 0.550 6.149 1.00 98.44 670 THR A CA 1
ATOM 5285 C C . THR A 1 670 ? -29.503 1.941 6.754 1.00 98.44 670 THR A C 1
ATOM 5287 O O . THR A 1 670 ? -30.519 2.627 6.842 1.00 98.44 670 THR A O 1
ATOM 5290 N N . VAL A 1 671 ? -28.306 2.330 7.181 1.00 97.88 671 VAL A N 1
ATOM 5291 C CA . VAL A 1 671 ? -28.023 3.611 7.839 1.00 97.88 671 VAL A CA 1
ATOM 5292 C C . VAL A 1 671 ? -27.959 4.739 6.813 1.00 97.88 671 VAL A C 1
ATOM 5294 O O . VAL A 1 671 ? -28.460 5.832 7.048 1.00 97.88 671 VAL A O 1
ATOM 5297 N N . GLY A 1 672 ? -27.401 4.446 5.639 1.00 97.81 672 GLY A N 1
ATOM 5298 C CA . GLY A 1 672 ? -27.343 5.367 4.512 1.00 97.81 672 GLY A CA 1
ATOM 5299 C C . GLY A 1 672 ? -26.530 4.798 3.360 1.00 97.81 672 GLY A C 1
ATOM 5300 O O . GLY A 1 672 ? -26.509 3.585 3.133 1.00 97.81 672 GLY A O 1
ATOM 5301 N N . THR A 1 673 ? -25.877 5.676 2.609 1.00 98.12 673 THR A N 1
ATOM 5302 C CA . THR A 1 673 ? -25.115 5.321 1.409 1.00 98.12 673 THR A CA 1
ATOM 5303 C C . THR A 1 673 ? -23.806 6.102 1.396 1.00 98.12 673 THR A C 1
ATOM 5305 O O . THR A 1 673 ? -23.798 7.281 1.743 1.00 98.12 673 THR A O 1
ATOM 5308 N N . SER A 1 674 ? -22.716 5.428 1.041 1.00 98.19 674 SER A N 1
ATOM 5309 C CA . SER A 1 674 ? -21.387 6.020 0.901 1.00 98.19 674 SER A CA 1
ATOM 5310 C C . SER A 1 674 ? -21.260 6.884 -0.357 1.00 98.19 674 SER A C 1
ATOM 5312 O O . SER A 1 674 ? -22.171 6.938 -1.188 1.00 98.19 674 SER A O 1
ATOM 5314 N N . PHE A 1 675 ? -20.119 7.555 -0.511 1.00 97.50 675 PHE A N 1
ATOM 5315 C CA . PHE A 1 675 ? -19.834 8.396 -1.673 1.00 97.50 675 PHE A CA 1
ATOM 5316 C C . PHE A 1 675 ? -19.886 7.637 -3.013 1.00 97.50 675 PHE A C 1
ATOM 5318 O O . PHE A 1 675 ? -20.405 8.163 -3.994 1.00 97.50 675 PHE A O 1
ATOM 5325 N N . GLU A 1 676 ? -19.374 6.406 -3.076 1.00 97.19 676 GLU A N 1
ATOM 5326 C CA . GLU A 1 676 ? -19.395 5.551 -4.273 1.00 97.19 676 GLU A CA 1
ATOM 5327 C C . GLU A 1 676 ? -20.650 4.652 -4.339 1.00 97.19 676 GLU A C 1
ATOM 5329 O O . GLU A 1 676 ? -20.613 3.554 -4.899 1.00 97.19 676 GLU A O 1
ATOM 5334 N N . ASP A 1 677 ? -21.768 5.113 -3.772 1.00 97.38 677 ASP A N 1
ATOM 5335 C CA . ASP A 1 677 ? -23.090 4.479 -3.840 1.00 97.38 677 ASP A CA 1
ATOM 5336 C C . ASP A 1 677 ? -23.200 3.087 -3.167 1.00 97.38 677 ASP A C 1
ATOM 5338 O O . ASP A 1 677 ? -24.104 2.303 -3.488 1.00 97.38 677 ASP A O 1
ATOM 5342 N N . ARG A 1 678 ? -22.330 2.747 -2.201 1.00 98.00 678 ARG A N 1
ATOM 5343 C CA . ARG A 1 678 ? -22.449 1.495 -1.426 1.00 98.00 678 ARG A CA 1
ATOM 5344 C C . ARG A 1 678 ? -23.353 1.685 -0.198 1.00 98.00 678 ARG A C 1
ATOM 5346 O O . ARG A 1 678 ? -23.159 2.622 0.577 1.00 98.00 678 ARG A O 1
ATOM 5353 N N . PRO A 1 679 ? -24.339 0.801 0.039 1.00 98.31 679 PRO A N 1
ATOM 5354 C CA . PRO A 1 679 ? -25.148 0.846 1.255 1.00 98.31 679 PRO A CA 1
ATOM 5355 C C . PRO A 1 679 ? -24.320 0.640 2.531 1.00 98.31 679 PRO A C 1
ATOM 5357 O O . PRO A 1 679 ? -23.607 -0.355 2.663 1.00 98.31 679 PRO A O 1
ATOM 5360 N N . ILE A 1 680 ? -24.491 1.523 3.511 1.00 98.69 680 ILE A N 1
ATOM 5361 C CA . ILE A 1 680 ? -23.953 1.338 4.863 1.00 98.69 680 ILE A CA 1
ATOM 5362 C C . ILE A 1 680 ? -24.998 0.544 5.646 1.00 98.69 680 ILE A C 1
ATOM 5364 O O . ILE A 1 680 ? -26.032 1.091 6.045 1.00 98.69 680 ILE A O 1
ATOM 5368 N N . ARG A 1 681 ? -24.776 -0.766 5.794 1.00 98.38 681 ARG A N 1
ATOM 5369 C CA . ARG A 1 681 ? -25.735 -1.691 6.416 1.00 98.38 681 ARG A CA 1
ATOM 5370 C C . ARG A 1 681 ? -25.287 -2.162 7.791 1.00 98.38 681 ARG A C 1
ATOM 5372 O O . ARG A 1 681 ? -24.105 -2.159 8.122 1.00 98.38 681 ARG A O 1
ATOM 5379 N N . GLY A 1 682 ? -26.268 -2.595 8.568 1.00 98.44 682 GLY A N 1
ATOM 5380 C CA . GLY A 1 682 ? -26.089 -3.182 9.885 1.00 98.44 682 GLY A CA 1
ATOM 5381 C C . GLY A 1 682 ? -27.280 -4.053 10.259 1.00 98.44 682 GLY A C 1
ATOM 5382 O O . GLY A 1 682 ? -28.138 -4.343 9.422 1.00 98.44 682 GLY A O 1
ATOM 5383 N N . VAL A 1 683 ? -27.361 -4.429 11.530 1.00 98.75 683 VAL A N 1
ATOM 5384 C CA . VAL A 1 683 ? -28.495 -5.175 12.090 1.00 98.75 683 VAL A CA 1
ATOM 5385 C C . VAL A 1 683 ? -29.097 -4.460 13.294 1.00 98.75 683 VAL A C 1
ATOM 5387 O O . VAL A 1 683 ? -28.384 -3.832 14.078 1.00 98.75 683 VAL A O 1
ATOM 5390 N N . HIS A 1 684 ? -30.413 -4.583 13.431 1.00 98.62 684 HIS A N 1
ATOM 5391 C CA . HIS A 1 684 ? -31.187 -4.245 14.619 1.00 98.62 684 HIS A CA 1
ATOM 5392 C C . HIS A 1 684 ? -31.638 -5.549 15.294 1.00 98.62 684 HIS A C 1
ATOM 5394 O O . HIS A 1 684 ? -32.192 -6.426 14.632 1.00 98.62 684 HIS A O 1
ATOM 5400 N N . ILE A 1 685 ? -31.358 -5.710 16.590 1.00 98.56 685 ILE A N 1
ATOM 5401 C CA . ILE A 1 685 ? -31.622 -6.943 17.344 1.00 98.56 685 ILE A CA 1
ATOM 5402 C C . ILE A 1 685 ? -32.295 -6.580 18.669 1.00 98.56 685 ILE A C 1
ATOM 5404 O O . ILE A 1 685 ? -31.680 -5.927 19.508 1.00 98.56 685 ILE A O 1
ATOM 5408 N N . ASN A 1 686 ? -33.543 -7.011 18.879 1.00 96.69 686 ASN A N 1
ATOM 5409 C CA . ASN A 1 686 ? -34.293 -6.679 20.101 1.00 96.69 686 ASN A CA 1
ATOM 5410 C C . ASN A 1 686 ? -35.310 -7.770 20.511 1.00 96.69 686 ASN A C 1
ATOM 5412 O O . ASN A 1 686 ? -36.523 -7.533 20.511 1.00 96.69 686 ASN A O 1
ATOM 5416 N N . PRO A 1 687 ? -34.855 -8.989 20.861 1.00 94.38 687 PRO A N 1
ATOM 5417 C CA . PRO A 1 687 ? -35.749 -10.088 21.236 1.00 94.38 687 PRO A CA 1
ATOM 5418 C C . PRO A 1 687 ? -36.528 -9.824 22.534 1.00 94.38 687 PRO A C 1
ATOM 5420 O O . PRO A 1 687 ? -37.662 -10.287 22.669 1.00 94.38 687 PRO A O 1
ATOM 5423 N N . GLY A 1 688 ? -35.949 -9.067 23.472 1.00 85.19 688 GLY A N 1
ATOM 5424 C CA . GLY A 1 688 ? -36.560 -8.744 24.765 1.00 85.19 688 GLY A CA 1
ATOM 5425 C C . GLY A 1 688 ? -37.529 -7.557 24.740 1.00 85.19 688 GLY A C 1
ATOM 5426 O O . GLY A 1 688 ? -38.219 -7.311 25.729 1.00 85.19 688 GLY A O 1
ATOM 5427 N N . GLY A 1 689 ? -37.606 -6.813 23.630 1.00 88.50 689 GLY A N 1
ATOM 5428 C CA . GLY A 1 689 ? -38.406 -5.588 23.543 1.00 88.50 689 GLY A CA 1
ATOM 5429 C C . GLY A 1 689 ? -37.908 -4.479 24.477 1.00 88.50 689 GLY A C 1
ATOM 5430 O O . GLY A 1 689 ? -38.710 -3.688 24.981 1.00 88.50 689 GLY A O 1
ATOM 5431 N N . SER A 1 690 ? -36.600 -4.437 24.740 1.00 88.31 690 SER A N 1
ATOM 5432 C CA . SER A 1 690 ? -35.978 -3.403 25.562 1.00 88.31 690 SER A CA 1
ATOM 5433 C C . SER A 1 690 ? -36.038 -2.047 24.862 1.00 88.31 690 SER A C 1
ATOM 5435 O O . SER A 1 690 ? -36.100 -1.946 23.639 1.00 88.31 690 SER A O 1
ATOM 5437 N N . THR A 1 691 ? -36.003 -0.978 25.653 1.00 87.38 691 THR A N 1
ATOM 5438 C CA . THR A 1 691 ? -35.871 0.403 25.166 1.00 87.38 691 THR A CA 1
ATOM 5439 C C . THR A 1 691 ? -34.464 0.966 25.374 1.00 87.38 691 THR A C 1
ATOM 5441 O O . THR A 1 691 ? -34.215 2.126 25.046 1.00 87.38 691 THR A O 1
ATOM 5444 N N . HIS A 1 692 ? -33.551 0.186 25.963 1.00 88.38 692 HIS A N 1
ATOM 5445 C CA . HIS A 1 692 ? -32.184 0.610 26.261 1.00 88.38 692 HIS A CA 1
ATOM 5446 C C . HIS A 1 692 ? -31.303 0.394 25.034 1.00 88.38 692 HIS A C 1
ATOM 5448 O O . HIS A 1 692 ? -30.743 -0.687 24.858 1.00 88.38 692 HIS A O 1
ATOM 5454 N N . LYS A 1 693 ? -31.206 1.417 24.179 1.00 95.62 693 LYS A N 1
ATOM 5455 C CA . LYS A 1 693 ? -30.505 1.287 22.899 1.00 95.62 693 LYS A CA 1
ATOM 5456 C C . LYS A 1 693 ? -28.988 1.309 23.059 1.00 95.62 693 LYS A C 1
ATOM 5458 O O . LYS A 1 693 ? -28.452 2.178 23.754 1.00 95.62 693 LYS A O 1
ATOM 5463 N N . VAL A 1 694 ? -28.318 0.397 22.368 1.00 97.62 694 VAL A N 1
ATOM 5464 C CA . VAL A 1 694 ? -26.861 0.271 22.284 1.00 97.62 694 VAL A CA 1
ATOM 5465 C C . VAL A 1 694 ? -26.455 0.404 20.824 1.00 97.62 694 VAL A C 1
ATOM 5467 O O . VAL A 1 694 ? -26.980 -0.306 19.970 1.00 97.62 694 VAL A O 1
ATOM 5470 N N . TRP A 1 695 ? -25.522 1.309 20.551 1.00 98.69 695 TRP A N 1
ATOM 5471 C CA . TRP A 1 695 ? -24.908 1.481 19.244 1.00 98.69 695 TRP A CA 1
ATOM 5472 C C . TRP A 1 695 ? -23.487 0.919 19.258 1.00 98.69 695 TRP A C 1
ATOM 5474 O O . TRP A 1 695 ? -22.674 1.310 20.099 1.00 98.69 695 TRP A O 1
ATOM 5484 N N . ILE A 1 696 ? -23.189 0.016 18.325 1.00 98.75 696 ILE A N 1
ATOM 5485 C CA . ILE A 1 696 ? -21.844 -0.520 18.104 1.00 98.75 696 ILE A CA 1
ATOM 5486 C C . ILE A 1 696 ? -21.472 -0.335 16.640 1.00 98.75 696 ILE A C 1
ATOM 5488 O O . ILE A 1 696 ? -22.218 -0.753 15.754 1.00 98.75 696 ILE A O 1
ATOM 5492 N N . ASP A 1 697 ? -20.296 0.221 16.381 1.00 98.69 697 ASP A N 1
ATOM 5493 C CA . ASP A 1 697 ? -19.793 0.358 15.022 1.00 98.69 697 ASP A CA 1
ATOM 5494 C C . ASP A 1 697 ? -18.305 0.027 14.870 1.00 98.69 697 ASP A C 1
ATOM 5496 O O . ASP A 1 697 ? -17.566 -0.142 15.847 1.00 98.69 697 ASP A O 1
ATOM 5500 N N . GLY A 1 698 ? -17.898 -0.116 13.608 1.00 98.38 698 GLY A N 1
ATOM 5501 C CA . GLY A 1 698 ? -16.521 -0.345 13.199 1.00 98.38 698 GLY A CA 1
ATOM 5502 C C . GLY A 1 698 ? -16.245 0.095 11.760 1.00 98.38 698 GLY A C 1
ATOM 5503 O O . GLY A 1 698 ? -17.128 0.547 11.024 1.00 98.38 698 GLY A O 1
ATOM 5504 N N . GLY A 1 699 ? -14.979 -0.019 11.358 1.00 97.88 699 GLY A N 1
ATOM 5505 C CA . GLY A 1 699 ? -14.532 0.214 9.987 1.00 97.88 699 GLY A CA 1
ATOM 5506 C C . GLY A 1 699 ? -14.732 1.647 9.487 1.00 97.88 699 GLY A C 1
ATOM 5507 O O . GLY A 1 699 ? -15.011 1.847 8.308 1.00 97.88 699 GLY A O 1
ATOM 5508 N N . ILE A 1 700 ? -14.625 2.650 10.365 1.00 98.44 700 ILE A N 1
ATOM 5509 C CA . ILE A 1 700 ? -14.647 4.069 9.971 1.00 98.44 700 ILE A CA 1
ATOM 5510 C C . ILE A 1 700 ? -13.343 4.482 9.261 1.00 98.44 700 ILE A C 1
ATOM 5512 O O . ILE A 1 700 ? -13.377 5.222 8.274 1.00 98.44 700 ILE A O 1
ATOM 5516 N N . HIS A 1 701 ? -12.194 3.945 9.690 1.00 97.94 701 HIS A N 1
ATOM 5517 C CA . HIS A 1 701 ? -10.951 4.004 8.918 1.00 97.94 701 HIS A CA 1
ATOM 5518 C C . HIS A 1 701 ? -10.808 2.739 8.065 1.00 97.94 701 HIS A C 1
ATOM 5520 O O . HIS A 1 701 ? -10.916 1.619 8.559 1.00 97.94 701 HIS A O 1
ATOM 5526 N N . ALA A 1 702 ? -10.505 2.918 6.783 1.00 97.44 702 ALA A N 1
ATOM 5527 C CA . ALA A 1 702 ? -10.493 1.836 5.804 1.00 97.44 702 ALA A CA 1
ATOM 5528 C C . ALA A 1 702 ? -9.413 0.762 6.050 1.00 97.44 702 ALA A C 1
ATOM 5530 O O . ALA A 1 702 ? -9.687 -0.430 5.927 1.00 97.44 702 ALA A O 1
ATOM 5531 N N . ARG A 1 703 ? -8.199 1.172 6.443 1.00 94.94 703 ARG A N 1
ATOM 5532 C CA . ARG A 1 703 ? -7.045 0.276 6.671 1.00 94.94 703 ARG A CA 1
ATOM 5533 C C . ARG A 1 703 ? -7.173 -0.664 7.874 1.00 94.94 703 ARG A C 1
ATOM 5535 O O . ARG A 1 703 ? -6.342 -1.556 8.032 1.00 94.94 703 ARG A O 1
ATOM 5542 N N . GLU A 1 704 ? -8.181 -0.476 8.724 1.00 96.44 704 GLU A N 1
ATOM 5543 C CA . GLU A 1 704 ? -8.345 -1.159 10.014 1.00 96.44 704 GLU A CA 1
ATOM 5544 C C . GLU A 1 704 ? -9.171 -2.445 9.881 1.00 96.44 704 GLU A C 1
ATOM 5546 O O . GLU A 1 704 ? -10.257 -2.563 10.442 1.00 96.44 704 GLU A O 1
ATOM 5551 N N . TRP A 1 705 ? -8.665 -3.432 9.131 1.00 96.69 705 TRP A N 1
ATOM 5552 C CA . TRP A 1 705 ? -9.419 -4.648 8.781 1.00 96.69 705 TRP A CA 1
ATOM 5553 C C . TRP A 1 705 ? -9.915 -5.479 9.973 1.00 96.69 705 TRP A C 1
ATOM 5555 O O . TRP A 1 705 ? -10.938 -6.156 9.864 1.00 96.69 705 TRP A O 1
ATOM 5565 N N . ILE A 1 706 ? -9.237 -5.406 11.122 1.00 97.56 706 ILE A N 1
ATOM 5566 C CA . ILE A 1 706 ? -9.662 -6.086 12.353 1.00 97.56 706 ILE A CA 1
ATOM 5567 C C . ILE A 1 706 ? -10.961 -5.523 12.936 1.00 97.56 706 ILE A C 1
ATOM 5569 O O . ILE A 1 706 ? -11.728 -6.278 13.527 1.00 97.56 706 ILE A O 1
ATOM 5573 N N . SER A 1 707 ? -11.254 -4.241 12.716 1.00 98.19 707 SER A N 1
ATOM 5574 C CA . SER A 1 707 ? -12.463 -3.597 13.231 1.00 98.19 707 SER A CA 1
ATOM 5575 C C . SER A 1 707 ? -13.759 -4.243 12.698 1.00 98.19 707 SER A C 1
ATOM 5577 O O . SER A 1 707 ? -14.511 -4.793 13.508 1.00 98.19 707 SER A O 1
ATOM 5579 N N . PRO A 1 708 ? -14.022 -4.313 11.374 1.00 98.12 708 PRO A N 1
ATOM 5580 C CA . PRO A 1 708 ? -15.224 -4.978 10.861 1.00 98.12 708 PRO A CA 1
ATOM 5581 C C . PRO A 1 708 ? -15.271 -6.479 11.191 1.00 98.12 708 PRO A C 1
ATOM 5583 O O . PRO A 1 708 ? -16.352 -7.032 11.411 1.00 98.12 708 PRO A O 1
ATOM 5586 N N . ALA A 1 709 ? -14.118 -7.152 11.275 1.00 98.00 709 ALA A N 1
ATOM 5587 C CA . ALA A 1 709 ? -14.056 -8.566 11.648 1.00 98.00 709 ALA A CA 1
ATOM 5588 C C . ALA A 1 709 ? -14.545 -8.806 13.091 1.00 98.00 709 ALA A C 1
ATOM 5590 O O . ALA A 1 709 ? -15.354 -9.702 13.327 1.00 98.00 709 ALA A O 1
ATOM 5591 N N . VAL A 1 710 ? -14.126 -7.969 14.045 1.00 98.56 710 VAL A N 1
ATOM 5592 C CA . VAL A 1 710 ? -14.580 -8.044 15.445 1.00 98.56 710 VAL A CA 1
ATOM 5593 C C . VAL A 1 710 ? -16.060 -7.671 15.571 1.00 98.56 710 VAL A C 1
ATOM 5595 O O . VAL A 1 710 ? -16.817 -8.360 16.253 1.00 98.56 710 VAL A O 1
ATOM 5598 N N . VAL A 1 711 ? -16.519 -6.627 14.876 1.00 98.75 711 VAL A N 1
ATOM 5599 C CA . VAL A 1 711 ? -17.922 -6.192 14.989 1.00 98.75 711 VAL A CA 1
ATOM 5600 C C . VAL A 1 711 ? -18.890 -7.219 14.383 1.00 98.75 711 VAL A C 1
ATOM 5602 O O . VAL A 1 711 ? -19.948 -7.478 14.955 1.00 98.75 711 VAL A O 1
ATOM 5605 N N . THR A 1 712 ? -18.527 -7.882 13.278 1.00 98.56 712 THR A N 1
ATOM 5606 C CA . THR A 1 712 ? -19.324 -9.013 12.753 1.00 98.56 712 THR A CA 1
ATOM 5607 C C . THR A 1 712 ? -19.326 -10.217 13.695 1.00 98.56 712 THR A C 1
ATOM 5609 O O . THR A 1 712 ? -20.346 -10.896 13.809 1.00 98.56 712 THR A O 1
ATOM 5612 N N . TYR A 1 713 ? -18.236 -10.456 14.432 1.00 98.56 713 TYR A N 1
ATOM 5613 C CA . TYR A 1 713 ? -18.207 -11.484 15.472 1.00 98.56 713 TYR A CA 1
ATOM 5614 C C . TYR A 1 713 ? -19.197 -11.179 16.609 1.00 98.56 713 TYR A C 1
ATOM 5616 O O . TYR A 1 713 ? -19.893 -12.082 17.073 1.00 98.56 713 TYR A O 1
ATOM 5624 N N . TYR A 1 714 ? -19.345 -9.917 17.027 1.00 98.50 714 TYR A N 1
ATOM 5625 C CA . TYR A 1 714 ? -20.360 -9.553 18.027 1.00 98.50 714 TYR A CA 1
ATOM 5626 C C . TYR A 1 714 ? -21.786 -9.825 17.547 1.00 98.50 714 TYR A C 1
ATOM 5628 O O . TYR A 1 714 ? -22.610 -10.303 18.326 1.00 98.50 714 TYR A O 1
ATOM 5636 N N . ILE A 1 715 ? -22.075 -9.580 16.263 1.00 98.62 715 ILE A N 1
ATOM 5637 C CA . ILE A 1 715 ? -23.372 -9.927 15.663 1.00 98.62 715 ILE A CA 1
ATOM 5638 C C . ILE A 1 715 ? -23.625 -11.433 15.793 1.00 98.62 715 ILE A C 1
ATOM 5640 O O . ILE A 1 715 ? -24.714 -11.826 16.206 1.00 98.62 715 ILE A O 1
ATOM 5644 N N . GLU A 1 716 ? -22.625 -12.277 15.519 1.00 97.50 716 GLU A N 1
ATOM 5645 C CA . GLU A 1 716 ? -22.742 -13.729 15.714 1.00 97.50 716 GLU A CA 1
ATOM 5646 C C . GLU A 1 716 ? -23.056 -14.078 17.178 1.00 97.50 716 GLU A C 1
ATOM 5648 O O . GLU A 1 716 ? -23.945 -14.896 17.441 1.00 97.50 716 GLU A O 1
ATOM 5653 N N . GLN A 1 717 ? -22.384 -13.424 18.136 1.00 97.12 717 GLN A N 1
ATOM 5654 C CA . GLN A 1 717 ? -22.601 -13.681 19.562 1.00 97.12 717 GLN A CA 1
ATOM 5655 C C . GLN A 1 717 ? -24.009 -13.310 20.036 1.00 97.12 717 GLN A C 1
ATOM 5657 O O . GLN A 1 717 ? -24.619 -14.047 20.815 1.00 97.12 717 GLN A O 1
ATOM 5662 N N . ILE A 1 718 ? -24.530 -12.185 19.552 1.00 97.56 718 ILE A N 1
ATOM 5663 C CA . ILE A 1 718 ? -25.824 -11.634 19.962 1.00 97.56 718 ILE A CA 1
ATOM 5664 C C . ILE A 1 718 ? -26.979 -12.345 19.244 1.00 97.56 718 ILE A C 1
ATOM 5666 O O . ILE A 1 718 ? -27.983 -12.678 19.873 1.00 97.56 718 ILE A O 1
ATOM 5670 N N . ALA A 1 719 ? -26.845 -12.605 17.941 1.00 96.94 719 ALA A N 1
ATOM 5671 C CA . ALA A 1 719 ? -27.913 -13.179 17.126 1.00 96.94 719 ALA A CA 1
ATOM 5672 C C . ALA A 1 719 ? -27.975 -14.710 17.213 1.00 96.94 719 ALA A C 1
ATOM 5674 O O . ALA A 1 719 ? -29.023 -15.277 17.524 1.00 96.94 719 ALA A O 1
ATOM 5675 N N . ARG A 1 720 ? -26.866 -15.402 16.923 1.00 95.06 720 ARG A N 1
ATOM 5676 C CA . ARG A 1 720 ? -26.855 -16.866 16.742 1.00 95.06 720 ARG A CA 1
ATOM 5677 C C . ARG A 1 720 ? -26.408 -17.626 17.986 1.00 95.06 720 ARG A C 1
ATOM 5679 O O . ARG A 1 720 ? -26.996 -18.665 18.284 1.00 95.06 720 ARG A O 1
ATOM 5686 N N . ASN A 1 721 ? -25.490 -17.071 18.777 1.00 94.31 721 ASN A N 1
ATOM 5687 C CA . ASN A 1 721 ? -25.196 -17.565 20.132 1.00 94.31 721 ASN A CA 1
ATOM 5688 C C . ASN A 1 721 ? -26.107 -16.932 21.200 1.00 94.31 721 ASN A C 1
ATOM 5690 O O . ASN A 1 721 ? -25.750 -16.856 22.378 1.00 94.31 721 ASN A O 1
ATOM 5694 N N . TYR A 1 722 ? -27.317 -16.523 20.810 1.00 93.81 722 TYR A N 1
ATOM 5695 C CA . TYR A 1 722 ? -28.313 -15.933 21.702 1.00 93.81 722 TYR A CA 1
ATOM 5696 C C . TYR A 1 722 ? -28.557 -16.773 22.962 1.00 93.81 722 TYR A C 1
ATOM 5698 O O . TYR A 1 722 ? -28.615 -16.226 24.053 1.00 93.81 722 TYR A O 1
ATOM 5706 N N . ALA A 1 723 ? -28.629 -18.104 22.858 1.00 90.38 723 ALA A N 1
ATOM 5707 C CA . ALA A 1 723 ? -28.887 -18.966 24.017 1.00 90.38 723 ALA A CA 1
ATOM 5708 C C . ALA A 1 723 ? -27.810 -18.865 25.118 1.00 90.38 723 ALA A C 1
ATOM 5710 O O . ALA A 1 723 ? -28.119 -19.066 26.291 1.00 90.38 723 ALA A O 1
ATOM 5711 N N . GLU A 1 724 ? -26.562 -18.554 24.757 1.00 87.38 724 GLU A N 1
ATOM 5712 C CA . GLU A 1 724 ? -25.460 -18.373 25.712 1.00 87.38 724 GLU A CA 1
ATOM 5713 C C . GLU A 1 724 ? -25.435 -16.955 26.301 1.00 87.38 724 GLU A C 1
ATOM 5715 O O . GLU A 1 724 ? -24.948 -16.759 27.412 1.00 87.38 724 GLU A O 1
ATOM 5720 N N . ASN A 1 725 ? -26.006 -15.981 25.585 1.00 87.62 725 ASN A N 1
ATOM 5721 C CA . ASN A 1 725 ? -25.990 -14.561 25.940 1.00 87.62 725 ASN A CA 1
ATOM 5722 C C . ASN A 1 725 ? -27.387 -13.998 26.260 1.00 87.62 725 ASN A C 1
ATOM 5724 O O . ASN A 1 725 ? -27.541 -12.785 26.373 1.00 87.62 725 ASN A O 1
ATOM 5728 N N . GLN A 1 726 ? -28.400 -14.855 26.421 1.00 87.75 726 GLN A N 1
ATOM 5729 C CA . GLN A 1 726 ? -29.815 -14.471 26.400 1.00 87.75 726 GLN A CA 1
ATOM 5730 C C . GLN A 1 726 ? -30.135 -13.318 27.356 1.00 87.75 726 GLN A C 1
ATOM 5732 O O . GLN A 1 726 ? -30.773 -12.351 26.962 1.00 87.75 726 GLN A O 1
ATOM 5737 N N . GLU A 1 727 ? -29.665 -13.402 28.601 1.00 81.69 727 GLU A N 1
ATOM 5738 C CA . GLU A 1 727 ? -29.930 -12.381 29.618 1.00 81.69 727 GLU A CA 1
ATOM 5739 C C . GLU A 1 727 ? -29.380 -11.003 29.232 1.00 81.69 727 GLU A C 1
ATOM 5741 O O . GLU A 1 727 ? -30.043 -9.991 29.447 1.00 81.69 727 GLU A O 1
ATOM 5746 N N . LEU A 1 728 ? -28.188 -10.966 28.636 1.00 87.00 728 LEU A N 1
ATOM 5747 C CA . LEU A 1 728 ? -27.602 -9.728 28.144 1.00 87.00 728 LEU A CA 1
ATOM 5748 C C . LEU A 1 728 ? -28.371 -9.230 26.919 1.00 87.00 728 LEU A C 1
ATOM 5750 O O . LEU A 1 728 ? -28.721 -8.058 26.858 1.00 87.00 728 LEU A O 1
ATOM 5754 N N . VAL A 1 729 ? -28.653 -10.108 25.955 1.00 92.56 729 VAL A N 1
ATOM 5755 C CA . VAL A 1 729 ? -29.295 -9.708 24.697 1.00 92.56 729 VAL A CA 1
ATOM 5756 C C . VAL A 1 729 ? -30.715 -9.190 24.935 1.00 92.56 729 VAL A C 1
ATOM 5758 O O . VAL A 1 729 ? -31.062 -8.142 24.398 1.00 92.56 729 VAL A O 1
ATOM 5761 N N . ASP A 1 730 ? -31.501 -9.853 25.788 1.00 88.50 730 ASP A N 1
ATOM 5762 C CA . ASP A 1 730 ? -32.876 -9.454 26.123 1.00 88.50 730 ASP A CA 1
ATOM 5763 C C . ASP A 1 730 ? -32.938 -8.102 26.857 1.00 88.50 730 ASP A C 1
ATOM 5765 O O . ASP A 1 730 ? -33.945 -7.394 26.794 1.00 88.50 730 ASP A O 1
ATOM 5769 N N . ALA A 1 731 ? -31.865 -7.714 27.553 1.00 85.50 731 ALA A N 1
ATOM 5770 C CA . ALA A 1 731 ? -31.844 -6.502 28.363 1.00 85.50 731 ALA A CA 1
ATOM 5771 C C . ALA A 1 731 ? -31.696 -5.201 27.549 1.00 85.50 731 ALA A C 1
ATOM 5773 O O . ALA A 1 731 ? -31.959 -4.126 28.113 1.00 85.50 731 ALA A O 1
ATOM 5774 N N . PHE A 1 732 ? -31.322 -5.272 26.265 1.00 93.38 732 PHE A N 1
ATOM 5775 C CA . PHE A 1 732 ? -30.955 -4.122 25.425 1.00 93.38 732 PHE A CA 1
ATOM 5776 C C . PHE A 1 732 ? -31.548 -4.190 24.010 1.00 93.38 732 PHE A C 1
ATOM 5778 O O . PHE A 1 732 ? -31.996 -5.234 23.548 1.00 93.38 732 PHE A O 1
ATOM 5785 N N . ASP A 1 733 ? -31.567 -3.033 23.352 1.00 96.56 733 ASP A N 1
ATOM 5786 C CA . ASP A 1 733 ? -31.978 -2.839 21.961 1.00 96.56 733 ASP A CA 1
ATOM 5787 C C . ASP A 1 733 ? -30.728 -2.528 21.120 1.00 96.56 733 ASP A C 1
ATOM 5789 O O . ASP A 1 733 ? -30.127 -1.462 21.263 1.00 96.56 733 ASP A O 1
ATOM 5793 N N . TRP A 1 734 ? -30.265 -3.484 20.316 1.00 98.38 734 TRP A N 1
ATOM 5794 C CA . TRP A 1 734 ? -28.933 -3.442 19.708 1.00 98.38 734 TRP A CA 1
ATOM 5795 C C . TRP A 1 734 ? -28.984 -2.936 18.269 1.00 98.38 734 TRP A C 1
ATOM 5797 O O . TRP A 1 734 ? -29.692 -3.504 17.441 1.00 98.38 734 TRP A O 1
ATOM 5807 N N . TYR A 1 735 ? -28.157 -1.939 17.953 1.00 98.75 735 TYR A N 1
ATOM 5808 C CA . TYR A 1 735 ? -27.907 -1.439 16.600 1.00 98.75 735 TYR A CA 1
ATOM 5809 C C . TYR A 1 735 ? -26.418 -1.600 16.299 1.00 98.75 735 TYR A C 1
ATOM 5811 O O . TYR A 1 735 ? -25.583 -0.986 16.964 1.00 98.75 735 TYR A O 1
ATOM 5819 N N . ILE A 1 736 ? -26.080 -2.454 15.330 1.00 98.81 736 ILE A N 1
ATOM 5820 C CA . ILE A 1 736 ? -24.688 -2.841 15.063 1.00 98.81 736 ILE A CA 1
ATOM 5821 C C . ILE A 1 736 ? -24.344 -2.618 13.591 1.00 98.81 736 ILE A C 1
ATOM 5823 O O . ILE A 1 736 ? -24.960 -3.224 12.713 1.00 98.81 736 ILE A O 1
ATOM 5827 N N . VAL A 1 737 ? -23.344 -1.772 13.325 1.00 98.81 737 VAL A N 1
ATOM 5828 C CA . VAL A 1 737 ? -22.907 -1.359 11.980 1.00 98.81 737 VAL A CA 1
ATOM 5829 C C . VAL A 1 737 ? -21.430 -1.721 11.785 1.00 98.81 737 VAL A C 1
ATOM 5831 O O . VAL A 1 737 ? -20.549 -0.962 12.188 1.00 98.81 737 VAL A O 1
ATOM 5834 N N . PRO A 1 738 ? -21.112 -2.876 11.177 1.00 98.50 738 PRO A N 1
ATOM 5835 C CA . PRO A 1 738 ? -19.736 -3.372 11.136 1.00 98.50 738 PRO A CA 1
ATOM 5836 C C . PRO A 1 738 ? -18.792 -2.556 10.252 1.00 98.50 738 PRO A C 1
ATOM 5838 O O . PRO A 1 738 ? -17.583 -2.623 10.461 1.00 98.50 738 PRO A O 1
ATOM 5841 N N . LEU A 1 739 ? -19.309 -1.823 9.261 1.00 98.31 739 LEU A N 1
ATOM 5842 C CA . LEU A 1 739 ? -18.476 -1.126 8.286 1.00 98.31 739 LEU A CA 1
ATOM 5843 C C . LEU A 1 739 ? -19.076 0.221 7.871 1.00 98.31 739 LEU A C 1
ATOM 5845 O O . LEU A 1 739 ? -19.956 0.279 7.014 1.00 98.31 739 LEU A O 1
ATOM 5849 N N . GLN A 1 740 ? -18.573 1.303 8.467 1.00 98.12 740 GLN A N 1
ATOM 5850 C CA . GLN A 1 740 ? -18.995 2.674 8.147 1.00 98.12 740 GLN A CA 1
ATOM 5851 C C . GLN A 1 740 ? -18.406 3.212 6.834 1.00 98.12 740 GLN A C 1
ATOM 5853 O O . GLN A 1 740 ? -19.052 4.010 6.160 1.00 98.12 740 GLN A O 1
ATOM 5858 N N . ASN A 1 741 ? -17.197 2.781 6.459 1.00 98.50 741 ASN A N 1
ATOM 5859 C CA . ASN A 1 741 ? -16.478 3.241 5.266 1.00 98.50 741 ASN A CA 1
ATOM 5860 C C . ASN A 1 741 ? -16.296 2.102 4.241 1.00 98.50 741 ASN A C 1
ATOM 5862 O O . ASN A 1 741 ? -15.172 1.630 4.032 1.00 98.50 741 ASN A O 1
ATOM 5866 N N . PRO A 1 742 ? -17.380 1.622 3.600 1.00 98.31 742 PRO A N 1
ATOM 5867 C CA . PRO A 1 742 ? -17.303 0.495 2.672 1.00 98.31 742 PRO A CA 1
ATOM 5868 C C . PRO A 1 742 ? -16.445 0.798 1.435 1.00 98.31 742 PRO A C 1
ATOM 5870 O O . PRO A 1 742 ? -15.779 -0.097 0.920 1.00 98.31 742 PRO A O 1
ATOM 5873 N N . ASP A 1 743 ? -16.408 2.053 0.979 1.00 98.31 743 ASP A N 1
ATOM 5874 C CA . ASP A 1 743 ? -15.650 2.439 -0.216 1.00 98.31 743 ASP A CA 1
ATOM 5875 C C . ASP A 1 743 ? -14.146 2.396 0.024 1.00 98.31 743 ASP A C 1
ATOM 5877 O O . ASP A 1 743 ? -13.395 1.802 -0.750 1.00 98.31 743 ASP A O 1
ATOM 5881 N N . GLY A 1 744 ? -13.696 3.028 1.112 1.00 97.81 744 GLY A N 1
ATOM 5882 C CA . GLY A 1 744 ? -12.292 2.998 1.485 1.00 97.81 744 GLY A CA 1
ATOM 5883 C C . GLY A 1 744 ? -11.850 1.572 1.801 1.00 97.81 744 GLY A C 1
ATOM 5884 O O . GLY A 1 744 ? -10.775 1.167 1.366 1.00 97.81 744 GLY A O 1
ATOM 5885 N N . TYR A 1 745 ? -12.684 0.799 2.503 1.00 97.75 745 TYR A N 1
ATOM 5886 C CA . TYR A 1 745 ? -12.390 -0.595 2.829 1.00 97.75 745 TYR A CA 1
ATOM 5887 C C . TYR A 1 745 ? -12.173 -1.451 1.577 1.00 97.75 745 TYR A C 1
ATOM 5889 O O . TYR A 1 745 ? -11.152 -2.123 1.469 1.00 97.75 745 TYR A O 1
ATOM 5897 N N . GLU A 1 746 ? -13.059 -1.379 0.582 1.00 95.31 746 GLU A N 1
ATOM 5898 C CA . GLU A 1 746 ? -12.861 -2.118 -0.671 1.00 95.31 746 GLU A CA 1
ATOM 5899 C C . GLU A 1 746 ? -11.619 -1.647 -1.434 1.00 95.31 746 GLU A C 1
ATOM 5901 O O . GLU A 1 746 ? -10.861 -2.479 -1.929 1.00 95.31 746 GLU A O 1
ATOM 5906 N N . PHE A 1 747 ? -11.338 -0.341 -1.448 1.00 93.94 747 PHE A N 1
ATOM 5907 C CA . PHE A 1 747 ? -10.123 0.192 -2.068 1.00 93.94 747 PHE A CA 1
ATOM 5908 C C . PHE A 1 747 ? -8.839 -0.359 -1.423 1.00 93.94 747 PHE A C 1
ATOM 5910 O O . PHE A 1 747 ? -7.863 -0.626 -2.125 1.00 93.94 747 PHE A O 1
ATOM 5917 N N . THR A 1 748 ? -8.838 -0.614 -0.108 1.00 91.56 748 THR A N 1
ATOM 5918 C CA . THR A 1 748 ? -7.692 -1.269 0.553 1.00 91.56 748 THR A CA 1
ATOM 5919 C C . THR A 1 748 ? -7.497 -2.727 0.154 1.00 91.56 748 THR A C 1
ATOM 5921 O O . THR A 1 748 ? -6.412 -3.279 0.318 1.00 91.56 748 THR A O 1
ATOM 5924 N N . ARG A 1 749 ? -8.532 -3.377 -0.375 1.00 88.00 749 ARG A N 1
ATOM 5925 C CA . ARG A 1 749 ? -8.467 -4.780 -0.790 1.00 88.00 749 ARG A CA 1
ATOM 5926 C C . ARG A 1 749 ? -8.011 -4.946 -2.236 1.00 88.00 749 ARG A C 1
ATOM 5928 O O . ARG A 1 749 ? -7.549 -6.031 -2.582 1.00 88.00 749 ARG A O 1
ATOM 5935 N N . SER A 1 750 ? -8.146 -3.908 -3.063 1.00 80.12 750 SER A N 1
ATOM 5936 C CA . SER A 1 750 ? -7.813 -3.942 -4.491 1.00 80.12 750 SER A CA 1
ATOM 5937 C C . SER A 1 750 ? -6.593 -3.110 -4.886 1.00 80.12 750 SER A C 1
ATOM 5939 O O . SER A 1 750 ? -5.890 -3.511 -5.808 1.00 80.12 750 SER A O 1
ATOM 5941 N N . ASP A 1 751 ? -6.336 -1.981 -4.222 1.00 79.56 751 ASP A N 1
ATOM 5942 C CA . ASP A 1 751 ? -5.386 -0.972 -4.707 1.00 79.56 751 ASP A CA 1
ATOM 5943 C C . ASP A 1 751 ? -4.328 -0.599 -3.657 1.00 79.56 751 ASP A C 1
ATOM 5945 O O . ASP A 1 751 ? -3.153 -0.928 -3.812 1.00 79.56 751 ASP A O 1
ATOM 5949 N N . ASP A 1 752 ? -4.732 0.088 -2.582 1.00 79.25 752 ASP A N 1
ATOM 5950 C CA . ASP A 1 752 ? -3.822 0.597 -1.548 1.00 79.25 752 ASP A CA 1
ATOM 5951 C C . ASP A 1 752 ? -4.222 0.087 -0.167 1.00 79.25 752 ASP A C 1
ATOM 5953 O O . ASP A 1 752 ? -5.075 0.657 0.518 1.00 79.25 752 ASP A O 1
ATOM 5957 N N . ARG A 1 753 ? -3.555 -0.987 0.258 1.00 87.31 753 ARG A N 1
ATOM 5958 C CA . ARG A 1 753 ? -3.816 -1.679 1.521 1.00 87.31 753 ARG A CA 1
ATOM 5959 C C . ARG A 1 753 ? -3.797 -0.769 2.753 1.00 87.31 753 ARG A C 1
ATOM 5961 O O . ARG A 1 753 ? -4.561 -1.019 3.688 1.00 87.31 753 ARG A O 1
ATOM 5968 N N . LEU A 1 754 ? -2.977 0.280 2.765 1.00 87.94 754 LEU A N 1
ATOM 5969 C CA . LEU A 1 754 ? -2.822 1.171 3.919 1.00 87.94 754 LEU A CA 1
ATOM 5970 C C . LEU A 1 754 ? -3.672 2.448 3.812 1.00 87.94 754 LEU A C 1
ATOM 5972 O O . LEU A 1 754 ? -3.545 3.352 4.646 1.00 87.94 754 LEU A O 1
ATOM 5976 N N . TRP A 1 755 ? -4.596 2.506 2.848 1.00 92.25 755 TRP A N 1
ATOM 5977 C CA . TRP A 1 755 ? -5.516 3.624 2.680 1.00 92.25 755 TRP A CA 1
ATOM 5978 C C . TRP A 1 755 ? -6.411 3.837 3.911 1.00 92.25 755 TRP A C 1
ATOM 5980 O O . TRP A 1 755 ? -7.114 2.940 4.367 1.00 92.25 755 TRP A O 1
ATOM 5990 N N . ARG A 1 756 ? -6.419 5.058 4.459 1.00 94.62 756 ARG A N 1
ATOM 5991 C CA . ARG A 1 756 ? -7.145 5.398 5.701 1.00 94.62 756 ARG A CA 1
ATOM 5992 C C . ARG A 1 756 ? -8.545 5.980 5.474 1.00 94.62 756 ARG A C 1
ATOM 5994 O O . ARG A 1 756 ? -9.462 5.674 6.234 1.00 94.62 756 ARG A O 1
ATOM 6001 N N . LYS A 1 757 ? -8.680 6.859 4.481 1.00 96.88 757 LYS A N 1
ATOM 6002 C CA . LYS A 1 757 ? -9.817 7.782 4.296 1.00 96.88 757 LYS A CA 1
ATOM 6003 C C . LYS A 1 757 ? -11.011 7.116 3.597 1.00 96.88 757 LYS A C 1
ATOM 6005 O O . LYS A 1 757 ? -10.919 5.967 3.167 1.00 96.88 757 LYS A O 1
ATOM 6010 N N . ASN A 1 758 ? -12.127 7.828 3.428 1.00 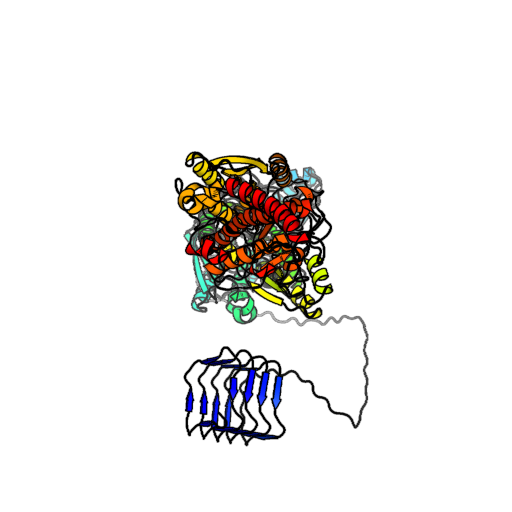97.88 758 ASN A N 1
ATOM 6011 C CA . ASN A 1 758 ? -13.140 7.435 2.434 1.00 97.88 758 ASN A CA 1
ATOM 6012 C C . ASN A 1 758 ? -12.619 7.670 0.994 1.00 97.88 758 ASN A C 1
ATOM 6014 O O . ASN A 1 758 ? -11.419 7.886 0.778 1.00 97.88 758 ASN A O 1
ATOM 6018 N N . ARG A 1 759 ? -13.495 7.588 -0.016 1.00 96.75 759 ARG A N 1
ATOM 6019 C CA . ARG A 1 759 ? -13.121 7.694 -1.442 1.00 96.75 759 ARG A CA 1
ATOM 6020 C C . ARG A 1 759 ? -13.641 8.939 -2.156 1.00 96.75 759 ARG A C 1
ATOM 6022 O O . ARG A 1 759 ? -13.506 9.035 -3.375 1.00 96.75 759 ARG A O 1
ATOM 6029 N N . ASN A 1 760 ? -14.126 9.926 -1.406 1.00 96.31 760 ASN A N 1
ATOM 6030 C CA . ASN A 1 760 ? -14.677 11.156 -1.964 1.00 96.31 760 ASN A CA 1
ATOM 6031 C C . ASN A 1 760 ? -13.673 11.892 -2.873 1.00 96.31 760 ASN A C 1
ATOM 6033 O O . ASN A 1 760 ? -12.590 12.298 -2.444 1.00 96.31 760 ASN A O 1
ATOM 6037 N N . SER A 1 761 ? -14.016 12.048 -4.151 1.00 93.12 761 SER A N 1
ATOM 6038 C CA . SER A 1 761 ? -13.158 12.686 -5.156 1.00 93.12 761 SER A CA 1
ATOM 6039 C C . SER A 1 761 ? -13.447 14.170 -5.390 1.00 93.12 761 SER A C 1
ATOM 6041 O O . SER A 1 761 ? -12.745 14.796 -6.185 1.00 93.12 761 SER A O 1
ATOM 6043 N N . ASP A 1 762 ? -14.449 14.740 -4.722 1.00 92.06 762 ASP A N 1
ATOM 6044 C CA . ASP A 1 762 ? -14.941 16.089 -5.024 1.00 92.06 762 ASP A CA 1
ATOM 6045 C C . ASP A 1 762 ? -14.040 17.196 -4.460 1.00 92.06 762 ASP A C 1
ATOM 6047 O O . ASP A 1 762 ? -13.997 18.306 -4.995 1.00 92.06 762 ASP A O 1
ATOM 6051 N N . HIS A 1 763 ? -13.268 16.895 -3.413 1.00 88.94 763 HIS A N 1
ATOM 6052 C CA . HIS A 1 763 ? -12.497 17.904 -2.678 1.00 88.94 763 HIS A CA 1
ATOM 6053 C C . HIS A 1 763 ? -11.141 18.245 -3.305 1.00 88.94 763 HIS A C 1
ATOM 6055 O O . HIS A 1 763 ? -10.644 19.359 -3.129 1.00 88.94 763 HIS A O 1
ATOM 6061 N N . HIS A 1 764 ? -10.510 17.311 -4.026 1.00 88.81 764 HIS A N 1
ATOM 6062 C CA . HIS A 1 764 ? -9.202 17.541 -4.647 1.00 88.81 764 HIS A CA 1
ATOM 6063 C C . HIS A 1 764 ? -8.942 16.595 -5.835 1.00 88.81 764 HIS A C 1
ATOM 6065 O O . HIS A 1 764 ? -9.151 15.388 -5.710 1.00 88.81 764 HIS A O 1
ATOM 6071 N N . PRO A 1 765 ? -8.395 17.087 -6.969 1.00 75.31 765 PRO A N 1
ATOM 6072 C CA . PRO A 1 765 ? -8.243 16.292 -8.193 1.00 75.31 765 PRO A CA 1
ATOM 6073 C C . PRO A 1 765 ? -7.280 15.104 -8.064 1.00 75.31 765 PRO A C 1
ATOM 6075 O O . PRO A 1 765 ? -7.447 14.109 -8.765 1.00 75.31 765 PRO A O 1
ATOM 6078 N N . SER A 1 766 ? -6.269 15.202 -7.196 1.00 77.06 766 SER A N 1
ATOM 6079 C CA . SER A 1 766 ? -5.239 14.164 -7.023 1.00 77.06 766 SER A CA 1
ATOM 6080 C C . SER A 1 766 ? -5.202 13.526 -5.633 1.00 77.06 766 SER A C 1
ATOM 6082 O O . SER A 1 766 ? -4.469 12.568 -5.439 1.00 77.06 766 SER A O 1
ATOM 6084 N N . CYS A 1 767 ? -5.957 14.046 -4.660 1.00 84.25 767 CYS A N 1
ATOM 6085 C CA . CYS A 1 767 ? -5.894 13.596 -3.265 1.00 84.25 767 CYS A CA 1
ATOM 6086 C C . CYS A 1 767 ? -7.307 13.303 -2.778 1.00 84.25 767 CYS A C 1
ATOM 6088 O O . CYS A 1 767 ? -8.003 14.187 -2.290 1.00 84.25 767 CYS A O 1
ATOM 6090 N N . ARG A 1 768 ? -7.748 12.062 -2.976 1.00 92.25 768 ARG A N 1
ATOM 6091 C CA . ARG A 1 768 ? -9.122 11.653 -2.672 1.00 92.25 768 ARG A CA 1
ATOM 6092 C C . ARG A 1 768 ? -9.314 11.408 -1.181 1.00 92.25 768 ARG A C 1
ATOM 6094 O O . ARG A 1 768 ? -8.373 11.037 -0.482 1.00 92.25 768 ARG A O 1
ATOM 6101 N N . GLY A 1 769 ? -10.546 11.571 -0.734 1.00 96.06 769 GLY A N 1
ATOM 6102 C CA . GLY A 1 769 ? -11.053 11.129 0.550 1.00 96.06 769 GLY A CA 1
ATOM 6103 C C . GLY A 1 769 ? -10.861 12.099 1.709 1.00 96.06 769 GLY A C 1
ATOM 6104 O O . GLY A 1 769 ? -9.986 12.968 1.692 1.00 96.06 769 GLY A O 1
ATOM 6105 N N . VAL A 1 770 ? -11.650 11.869 2.750 1.00 97.94 770 VAL A N 1
ATOM 6106 C CA . VAL A 1 770 ? -11.659 12.531 4.055 1.00 97.94 770 VAL A CA 1
ATOM 6107 C C . VAL A 1 770 ? -11.505 11.477 5.151 1.00 97.94 770 VAL A C 1
ATOM 6109 O O . VAL A 1 770 ? -11.977 10.344 5.020 1.00 97.94 770 VAL A O 1
ATOM 6112 N N . ASP A 1 771 ? -10.792 11.830 6.217 1.00 97.75 771 ASP A N 1
ATOM 6113 C CA . ASP A 1 771 ? -10.763 11.037 7.441 1.00 97.75 771 ASP A CA 1
ATOM 6114 C C . ASP A 1 771 ? -12.097 11.219 8.173 1.00 97.75 771 ASP A C 1
ATOM 6116 O O . ASP A 1 771 ? -12.346 12.254 8.796 1.00 97.75 771 ASP A O 1
ATOM 6120 N N . LEU A 1 772 ? -12.970 10.214 8.070 1.00 98.31 772 LEU A N 1
ATOM 6121 C CA . LEU A 1 772 ? -14.317 10.266 8.636 1.00 98.31 772 LEU A CA 1
ATOM 6122 C C . LEU A 1 772 ? -14.299 10.489 10.158 1.00 98.31 772 LEU A C 1
ATOM 6124 O O . LEU A 1 772 ? -15.181 11.161 10.683 1.00 98.31 772 LEU A O 1
ATOM 6128 N N . ASN A 1 773 ? -13.266 10.020 10.871 1.00 97.19 773 ASN A N 1
ATOM 6129 C CA . ASN A 1 773 ? -13.120 10.234 12.316 1.00 97.19 773 ASN A CA 1
ATOM 6130 C C . ASN A 1 773 ? -12.377 11.543 12.660 1.00 97.19 773 ASN A C 1
ATOM 6132 O O . ASN A 1 773 ? -11.796 11.678 13.741 1.00 97.19 773 ASN A O 1
ATOM 6136 N N . ARG A 1 774 ? -12.328 12.486 11.712 1.00 96.81 774 ARG A N 1
ATOM 6137 C CA . ARG A 1 774 ? -11.936 13.895 11.893 1.00 96.81 774 ARG A CA 1
ATOM 6138 C C . ARG A 1 774 ? -12.987 14.863 11.344 1.00 96.81 774 ARG A C 1
ATOM 6140 O O . ARG A 1 774 ? -12.741 16.068 11.308 1.00 96.81 774 ARG A O 1
ATOM 6147 N N . ASN A 1 775 ? -14.124 14.347 10.879 1.00 98.12 775 ASN A N 1
ATOM 6148 C CA . ASN A 1 775 ? -15.146 15.113 10.177 1.00 98.12 775 ASN A CA 1
ATOM 6149 C C . ASN A 1 775 ? -16.335 15.499 11.067 1.00 98.12 775 ASN A C 1
ATOM 6151 O O . ASN A 1 775 ? -17.174 16.257 10.616 1.00 98.12 775 ASN A O 1
ATOM 6155 N N . TRP A 1 776 ? -16.426 15.045 12.317 1.00 98.06 776 TRP A N 1
ATOM 6156 C CA . TRP A 1 776 ? -17.576 15.343 13.181 1.00 98.06 776 TRP A CA 1
ATOM 6157 C C . TRP A 1 776 ? -17.552 16.786 13.708 1.00 98.06 776 TRP A C 1
ATOM 6159 O O . TRP A 1 776 ? -16.473 17.339 13.924 1.00 98.06 776 TRP A O 1
ATOM 6169 N N . ASP A 1 777 ? -18.722 17.407 13.906 1.00 96.62 777 ASP A N 1
ATOM 6170 C CA . ASP A 1 777 ? -18.844 18.851 14.182 1.00 96.62 777 ASP A CA 1
ATOM 6171 C C . ASP A 1 777 ? -18.357 19.290 15.574 1.00 96.62 777 ASP A C 1
ATOM 6173 O O . ASP A 1 777 ? -17.969 20.448 15.767 1.00 96.62 777 ASP A O 1
ATOM 6177 N N . PHE A 1 778 ? -18.303 18.367 16.531 1.00 95.56 778 PHE A N 1
ATOM 6178 C CA . PHE A 1 778 ? -17.904 18.650 17.900 1.00 95.56 778 PHE A CA 1
ATOM 6179 C C . PHE A 1 778 ? -16.391 18.899 18.012 1.00 95.56 778 PHE A C 1
ATOM 6181 O O . PHE A 1 778 ? -15.567 18.021 17.745 1.00 95.56 778 PHE A O 1
ATOM 6188 N N . HIS A 1 779 ? -16.026 20.130 18.392 1.00 94.88 779 HIS A N 1
ATOM 6189 C CA . HIS A 1 779 ? -14.640 20.618 18.456 1.00 94.88 779 HIS A CA 1
ATOM 6190 C C . HIS A 1 779 ? -13.846 20.410 17.154 1.00 94.88 779 HIS A C 1
ATOM 6192 O O . HIS A 1 779 ? -12.626 20.234 17.180 1.00 94.88 779 HIS A O 1
ATOM 6198 N N . TRP A 1 780 ? -14.527 20.423 16.002 1.00 95.56 780 TRP A N 1
ATOM 6199 C CA . TRP A 1 780 ? -13.933 20.180 14.687 1.00 95.56 780 TRP A CA 1
ATOM 6200 C C . TRP A 1 780 ? -12.739 21.105 14.404 1.00 95.56 780 TRP A C 1
ATOM 6202 O O . TRP A 1 780 ? -12.805 22.319 14.593 1.00 95.56 780 TRP A O 1
ATOM 6212 N N . MET A 1 781 ? -11.643 20.531 13.898 1.00 91.00 781 MET A N 1
ATOM 6213 C CA . MET A 1 781 ? -10.430 21.261 13.491 1.00 91.00 781 MET A CA 1
ATOM 6214 C C . MET A 1 781 ? -9.645 21.995 14.590 1.00 91.00 781 MET A C 1
ATOM 6216 O O . MET A 1 781 ? -8.756 22.786 14.269 1.00 91.00 781 MET A O 1
ATOM 6220 N N . GLU A 1 782 ? -9.881 21.703 15.873 1.00 90.81 782 GLU A N 1
ATOM 6221 C CA . GLU A 1 782 ? -9.125 22.337 16.965 1.00 90.81 782 GLU A CA 1
ATOM 6222 C C . GLU A 1 782 ? -7.731 21.724 17.208 1.00 90.81 782 GLU A C 1
ATOM 6224 O O . GLU A 1 782 ? -6.791 22.451 17.536 1.00 90.81 782 GLU A O 1
ATOM 6229 N N . SER A 1 783 ? -7.557 20.407 17.038 1.00 87.50 783 SER A N 1
ATOM 6230 C CA . SER A 1 783 ? -6.281 19.708 17.282 1.00 87.50 783 SER A CA 1
ATOM 6231 C C . SER A 1 783 ? -6.163 18.370 16.532 1.00 87.50 783 SER A C 1
ATOM 6233 O O . SER A 1 783 ? -7.168 17.743 16.209 1.00 87.50 783 SER A O 1
ATOM 6235 N N . GLY A 1 784 ? -4.937 17.908 16.243 1.00 82.56 784 GLY A N 1
ATOM 6236 C CA . GLY A 1 784 ? -4.676 16.547 15.729 1.00 82.56 784 GLY A CA 1
ATOM 6237 C C . GLY A 1 784 ? -5.343 16.185 14.389 1.00 82.56 784 GLY A C 1
ATOM 6238 O O . GLY A 1 784 ? -5.665 15.019 14.145 1.00 82.56 784 GLY A O 1
ATOM 6239 N N . THR A 1 785 ? -5.575 17.184 13.536 1.00 88.19 785 THR A N 1
ATOM 6240 C CA . THR A 1 785 ? -6.250 17.077 12.234 1.00 88.19 785 THR A CA 1
ATOM 6241 C C . THR A 1 785 ? -5.658 18.078 11.238 1.00 88.19 785 THR A C 1
ATOM 6243 O O . THR A 1 785 ? -4.987 19.031 11.643 1.00 88.19 785 THR A O 1
ATOM 6246 N N . SER A 1 786 ? -5.857 17.857 9.937 1.00 90.81 786 SER A N 1
ATOM 6247 C CA . SER A 1 786 ? -5.246 18.653 8.867 1.00 90.81 786 SER A CA 1
ATOM 6248 C C . SER A 1 786 ? -6.287 19.266 7.929 1.00 90.81 786 SER A C 1
ATOM 6250 O O . SER A 1 786 ? -7.329 18.679 7.651 1.00 90.81 786 SER A O 1
ATOM 6252 N N . THR A 1 787 ? -5.979 20.461 7.413 1.00 91.88 787 THR A N 1
ATOM 6253 C CA . THR A 1 787 ? -6.722 21.117 6.316 1.00 91.88 787 THR A CA 1
ATOM 6254 C C . THR A 1 787 ? -6.191 20.719 4.938 1.00 91.88 787 THR A C 1
ATOM 6256 O O . THR A 1 787 ? -6.777 21.091 3.925 1.00 91.88 787 THR A O 1
ATOM 6259 N N . ASN A 1 788 ? -5.062 20.006 4.875 1.00 90.38 788 ASN A N 1
ATOM 6260 C CA . ASN A 1 788 ? -4.449 19.585 3.623 1.00 90.38 788 ASN A CA 1
ATOM 6261 C C . ASN A 1 788 ? -5.182 18.349 3.071 1.00 90.38 788 ASN A C 1
ATOM 6263 O O . ASN A 1 788 ? -5.093 17.298 3.706 1.00 90.38 788 ASN A O 1
ATOM 6267 N N . PRO A 1 789 ? -5.811 18.405 1.879 1.00 91.00 789 PRO A N 1
ATOM 6268 C CA . PRO A 1 789 ? -6.524 17.261 1.302 1.00 91.00 789 PRO A CA 1
ATOM 6269 C C . PRO A 1 789 ? -5.663 16.009 1.097 1.00 91.00 789 PRO A C 1
ATOM 6271 O O . PRO A 1 789 ? -6.174 14.890 1.080 1.00 91.00 789 PRO A O 1
ATOM 6274 N N . CYS A 1 790 ? -4.348 16.177 0.945 1.00 85.25 790 CYS A N 1
ATOM 6275 C CA . CYS A 1 790 ? -3.406 15.070 0.778 1.00 85.25 790 CYS A CA 1
ATOM 6276 C C . CYS A 1 790 ? -2.944 14.457 2.108 1.00 85.25 790 CYS A C 1
ATOM 6278 O O . CYS A 1 790 ? -2.288 13.422 2.097 1.00 85.25 790 CYS A O 1
ATOM 6280 N N . SER A 1 791 ? -3.289 15.065 3.246 1.00 88.56 791 SER A N 1
ATOM 6281 C CA . SER A 1 791 ? -3.036 14.475 4.558 1.00 88.56 791 SER A CA 1
ATOM 6282 C C . SER A 1 791 ? -3.986 13.305 4.813 1.00 88.56 791 SER A C 1
ATOM 6284 O O . SER A 1 791 ? -5.163 13.338 4.440 1.00 88.56 791 SER A O 1
ATOM 6286 N N . LEU A 1 792 ? -3.487 12.273 5.493 1.00 88.69 792 LEU A N 1
ATOM 6287 C CA . LEU A 1 792 ? -4.294 11.129 5.921 1.00 88.69 792 LEU A CA 1
ATOM 6288 C C . LEU A 1 792 ? -5.273 11.481 7.047 1.00 88.69 792 LEU A C 1
ATOM 6290 O O . LEU A 1 792 ? -6.256 10.772 7.221 1.00 88.69 792 LEU A O 1
ATOM 6294 N N . VAL A 1 793 ? -5.034 12.583 7.766 1.00 91.81 793 VAL A N 1
ATOM 6295 C CA . VAL A 1 793 ? -5.925 13.126 8.806 1.00 91.81 793 VAL A CA 1
ATOM 6296 C C . VAL A 1 793 ? -6.683 14.365 8.316 1.00 91.81 793 VAL A C 1
ATOM 6298 O O . VAL A 1 793 ? -6.977 15.271 9.093 1.00 91.81 793 VAL A O 1
ATOM 6301 N N . PHE A 1 794 ? -6.946 14.455 7.008 1.00 94.75 794 PHE A N 1
ATOM 6302 C CA . PHE A 1 794 ? -7.745 15.535 6.434 1.00 94.75 794 PHE A CA 1
ATOM 6303 C C . PHE A 1 794 ? -9.193 15.456 6.933 1.00 94.75 794 PHE A C 1
ATOM 6305 O O . PHE A 1 794 ? -9.899 14.514 6.582 1.00 94.75 794 PHE A O 1
ATOM 6312 N N . GLY A 1 795 ? -9.635 16.446 7.713 1.00 95.56 795 GLY A N 1
ATOM 6313 C CA . GLY A 1 795 ? -10.961 16.464 8.352 1.00 95.56 795 GLY A CA 1
ATOM 6314 C C . GLY A 1 795 ? -12.130 16.887 7.457 1.00 95.56 795 GLY A C 1
ATOM 6315 O O . GLY A 1 795 ? -13.245 17.027 7.955 1.00 95.56 795 GLY A O 1
ATOM 6316 N N . GLY A 1 796 ? -11.892 17.100 6.160 1.00 96.44 796 GLY A N 1
ATOM 6317 C CA . GLY A 1 796 ? -12.885 17.584 5.197 1.00 96.44 796 GLY A CA 1
ATOM 6318 C C . GLY A 1 796 ? -12.889 19.111 5.036 1.00 96.44 796 GLY A C 1
ATOM 6319 O O . GLY A 1 796 ? -12.174 19.819 5.749 1.00 96.44 796 GLY A O 1
ATOM 6320 N N . PRO A 1 797 ? -13.647 19.648 4.063 1.00 95.75 797 PRO A N 1
ATOM 6321 C CA . PRO A 1 797 ? -13.756 21.095 3.845 1.00 95.75 797 PRO A CA 1
ATOM 6322 C C . PRO A 1 797 ? -14.540 21.830 4.946 1.00 95.75 797 PRO A C 1
ATOM 6324 O O . PRO A 1 797 ? -14.288 23.008 5.196 1.00 95.75 797 PRO A O 1
ATOM 6327 N N . GLU A 1 798 ? -15.485 21.144 5.582 1.00 96.69 798 GLU A N 1
ATOM 6328 C CA . GLU A 1 798 ? -16.344 21.621 6.671 1.00 96.69 798 GLU A CA 1
ATOM 6329 C C . GLU A 1 798 ? -16.786 20.412 7.520 1.00 96.69 798 GLU A C 1
ATOM 6331 O O . GLU A 1 798 ? -16.683 19.281 7.025 1.00 96.69 798 GLU A O 1
ATOM 6336 N N . PRO A 1 799 ? -17.230 20.591 8.779 1.00 97.12 799 PRO A N 1
ATOM 6337 C CA . PRO A 1 799 ? -17.702 19.467 9.577 1.00 97.12 799 PRO A CA 1
ATOM 6338 C C . PRO A 1 799 ? -18.927 18.814 8.934 1.00 97.12 799 PRO A C 1
ATOM 6340 O O . PRO A 1 799 ? -19.764 19.489 8.338 1.00 97.12 799 PRO A O 1
ATOM 6343 N N . GLU A 1 800 ? -19.020 17.497 9.079 1.00 97.19 800 GLU A N 1
ATOM 6344 C CA . GLU A 1 800 ? -20.091 16.630 8.592 1.00 97.19 800 GLU A CA 1
ATOM 6345 C C . GLU A 1 800 ? -20.319 16.774 7.082 1.00 97.19 800 GLU A C 1
ATOM 6347 O O . GLU A 1 800 ? -21.441 16.664 6.591 1.00 97.19 800 GLU A O 1
ATOM 6352 N N . SER A 1 801 ? -19.250 17.043 6.333 1.00 97.69 801 SER A N 1
ATOM 6353 C CA . SER A 1 801 ? -19.285 17.165 4.871 1.00 97.69 801 SER A CA 1
ATOM 6354 C C . SER A 1 801 ? -19.442 15.823 4.159 1.00 97.69 801 SER A C 1
ATOM 6356 O O . SER A 1 801 ? -19.904 15.799 3.018 1.00 97.69 801 SER A O 1
ATOM 6358 N N . GLU A 1 802 ? -19.089 14.715 4.813 1.00 98.31 802 GLU A N 1
ATOM 6359 C CA . GLU A 1 802 ? -19.079 13.397 4.183 1.00 98.31 802 GLU A CA 1
ATOM 6360 C C . GLU A 1 802 ? -20.421 12.663 4.322 1.00 98.31 802 GLU A C 1
ATOM 6362 O O . GLU A 1 802 ? -21.002 12.640 5.414 1.00 98.31 802 GLU A O 1
ATOM 6367 N N . PRO A 1 803 ? -20.919 12.023 3.244 1.00 98.12 803 PRO A N 1
ATOM 6368 C CA . PRO A 1 803 ? -22.212 11.340 3.258 1.00 98.12 803 PRO A CA 1
ATOM 6369 C C . PRO A 1 803 ? -22.258 10.184 4.265 1.00 98.12 803 PRO A C 1
ATOM 6371 O O . PRO A 1 803 ? -23.299 9.956 4.880 1.00 98.12 803 PRO A O 1
ATOM 6374 N N . GLU A 1 804 ? -21.134 9.497 4.496 1.00 98.62 804 GLU A N 1
ATOM 6375 C CA . GLU A 1 804 ? -21.040 8.436 5.500 1.00 98.62 804 GLU A CA 1
ATOM 6376 C C . GLU A 1 804 ? -21.290 8.972 6.921 1.00 98.62 804 GLU A C 1
ATOM 6378 O O . GLU A 1 804 ? -22.052 8.382 7.687 1.00 98.62 804 GLU A O 1
ATOM 6383 N N . VAL A 1 805 ? -20.699 10.125 7.257 1.00 98.62 805 VAL A N 1
ATOM 6384 C CA . VAL A 1 805 ? -20.841 10.770 8.576 1.00 98.62 805 VAL A CA 1
ATOM 6385 C C . VAL A 1 805 ? -22.259 11.299 8.759 1.00 98.62 805 VAL A C 1
ATOM 6387 O O . VAL A 1 805 ? -22.878 11.057 9.795 1.00 98.62 805 VAL A O 1
ATOM 6390 N N . GLN A 1 806 ? -22.818 11.951 7.733 1.00 98.56 806 GLN A N 1
ATOM 6391 C CA . GLN A 1 806 ? -24.203 12.430 7.753 1.00 98.56 806 GLN A CA 1
ATOM 6392 C C . GLN A 1 806 ? -25.200 11.286 7.971 1.00 98.56 806 GLN A C 1
ATOM 6394 O O . GLN A 1 806 ? -26.128 11.428 8.766 1.00 98.56 806 GLN A O 1
ATOM 6399 N N . ALA A 1 807 ? -24.993 10.145 7.307 1.00 98.44 807 ALA A N 1
ATOM 6400 C CA . ALA A 1 807 ? -25.854 8.976 7.440 1.00 98.44 807 ALA A CA 1
ATOM 6401 C C . ALA A 1 807 ? -25.885 8.441 8.880 1.00 98.44 807 ALA A C 1
ATOM 6403 O O . ALA A 1 807 ? -26.963 8.246 9.444 1.00 98.44 807 ALA A O 1
ATOM 6404 N N . VAL A 1 808 ? -24.715 8.237 9.494 1.00 98.38 808 VAL A N 1
ATOM 6405 C CA . VAL A 1 808 ? -24.617 7.729 10.872 1.00 98.38 808 VAL A CA 1
ATOM 6406 C C . VAL A 1 808 ? -25.198 8.734 11.869 1.00 98.38 808 VAL A C 1
ATOM 6408 O O . VAL A 1 808 ? -26.009 8.353 12.719 1.00 98.38 808 VAL A O 1
ATOM 6411 N N . ARG A 1 809 ? -24.863 10.023 11.720 1.00 97.94 809 ARG A N 1
ATOM 6412 C CA . ARG A 1 809 ? -25.410 11.129 12.520 1.00 97.94 809 ARG A CA 1
ATOM 6413 C C . ARG A 1 809 ? -26.939 11.130 12.507 1.00 97.94 809 ARG A C 1
ATOM 6415 O O . ARG A 1 809 ? -27.572 11.093 13.563 1.00 97.94 809 ARG A O 1
ATOM 6422 N N . ASP A 1 810 ? -27.533 11.162 11.315 1.00 98.44 810 ASP A N 1
ATOM 6423 C CA . ASP A 1 810 ? -28.983 11.271 11.139 1.00 98.44 810 ASP A CA 1
ATOM 6424 C C . ASP A 1 810 ? -29.709 10.039 11.683 1.00 98.44 810 ASP A C 1
ATOM 6426 O O . ASP A 1 810 ? -30.780 10.164 12.284 1.00 98.44 810 ASP A O 1
ATOM 6430 N N . TYR A 1 811 ? -29.109 8.856 11.532 1.00 98.50 811 TYR A N 1
ATOM 6431 C CA . TYR A 1 811 ? -29.672 7.619 12.053 1.00 98.50 811 TYR A CA 1
ATOM 6432 C C . TYR A 1 811 ? -29.671 7.594 13.586 1.00 98.50 811 TYR A C 1
ATOM 6434 O O . TYR A 1 811 ? -30.723 7.380 14.189 1.00 98.50 811 TYR A O 1
ATOM 6442 N N . ILE A 1 812 ? -28.533 7.878 14.232 1.00 98.25 812 ILE A N 1
ATOM 6443 C CA . ILE A 1 812 ? -28.418 7.896 15.702 1.00 98.25 812 ILE A CA 1
ATOM 6444 C C . ILE A 1 812 ? -29.362 8.940 16.315 1.00 98.25 812 ILE A C 1
ATOM 6446 O O . ILE A 1 812 ? -30.098 8.633 17.258 1.00 98.25 812 ILE A O 1
ATOM 6450 N N . LEU A 1 813 ? -29.401 10.157 15.760 1.00 97.38 813 LEU A N 1
ATOM 6451 C CA . LEU A 1 813 ? -30.322 11.201 16.222 1.00 97.38 813 LEU A CA 1
ATOM 6452 C C . LEU A 1 813 ? -31.792 10.806 16.011 1.00 97.38 813 LEU A C 1
ATOM 6454 O O . LEU A 1 813 ? -32.644 11.133 16.840 1.00 97.38 813 LEU A O 1
ATOM 6458 N N . GLY A 1 814 ? -32.092 10.079 14.930 1.00 97.31 814 GLY A N 1
ATOM 6459 C CA . GLY A 1 814 ? -33.423 9.553 14.631 1.00 97.31 814 GLY A CA 1
ATOM 6460 C C . GLY A 1 814 ? -33.894 8.455 15.589 1.00 97.31 814 GLY A C 1
ATOM 6461 O O . GLY A 1 814 ? -35.090 8.382 15.878 1.00 97.31 814 GLY A O 1
ATOM 6462 N N . LEU A 1 815 ? -32.980 7.631 16.118 1.00 95.94 815 LEU A N 1
ATOM 6463 C CA . LEU A 1 815 ? -33.303 6.595 17.108 1.00 95.94 815 LEU A CA 1
ATOM 6464 C C . LEU A 1 815 ? -33.777 7.193 18.437 1.00 95.94 815 LEU A C 1
ATOM 6466 O O . LEU A 1 815 ? -34.723 6.680 19.045 1.00 95.94 815 LEU A O 1
ATOM 6470 N N . GLY A 1 816 ? -33.107 8.262 18.881 1.00 87.44 816 GLY A N 1
ATOM 6471 C CA . GLY A 1 816 ? -33.326 8.914 20.169 1.00 87.44 816 GLY A CA 1
ATOM 6472 C C . GLY A 1 816 ? -33.020 8.018 21.379 1.00 87.44 816 GLY A C 1
ATOM 6473 O O . GLY A 1 816 ? -33.268 6.811 21.386 1.00 87.44 816 GLY A O 1
ATOM 6474 N N . ASP A 1 817 ? -32.529 8.625 22.458 1.00 87.81 817 ASP A N 1
ATOM 6475 C CA . ASP A 1 817 ? -32.295 7.951 23.745 1.00 87.81 817 ASP A CA 1
ATOM 6476 C C . ASP A 1 817 ? -31.337 6.739 23.688 1.00 87.81 817 ASP A C 1
ATOM 6478 O O . ASP A 1 817 ? -31.536 5.731 24.372 1.00 87.81 817 ASP A O 1
ATOM 6482 N N . VAL A 1 818 ? -30.288 6.830 22.864 1.00 95.81 818 VAL A N 1
ATOM 6483 C CA . VAL A 1 818 ? -29.193 5.849 22.851 1.00 95.81 818 VAL A CA 1
ATOM 6484 C C . VAL A 1 818 ? -28.388 5.958 24.147 1.00 95.81 818 VAL A C 1
ATOM 6486 O O . VAL A 1 818 ? -28.038 7.053 24.583 1.00 95.81 818 VAL A O 1
ATOM 6489 N N . LYS A 1 819 ? -28.136 4.821 24.806 1.00 91.75 819 LYS A N 1
ATOM 6490 C CA . LYS A 1 819 ? -27.514 4.765 26.142 1.00 91.75 819 LYS A CA 1
ATOM 6491 C C . LYS A 1 819 ? -26.015 4.523 26.094 1.00 91.75 819 LYS A C 1
ATOM 6493 O O . LYS A 1 819 ? -25.302 4.994 26.983 1.00 91.75 819 LYS A O 1
ATOM 6498 N N . ILE A 1 820 ? -25.576 3.769 25.090 1.00 95.81 820 ILE A N 1
ATOM 6499 C CA . ILE A 1 820 ? -24.199 3.312 24.936 1.00 95.81 820 ILE A CA 1
ATOM 6500 C C . ILE A 1 820 ? -23.790 3.456 23.470 1.00 95.81 820 ILE A C 1
ATOM 6502 O O . ILE A 1 820 ? -24.541 3.043 22.586 1.00 95.81 820 ILE A O 1
ATOM 6506 N N . PHE A 1 821 ? -22.608 4.019 23.239 1.00 98.19 821 PHE A N 1
ATOM 6507 C CA . PHE A 1 821 ? -21.945 4.121 21.943 1.00 98.19 821 PHE A CA 1
ATOM 6508 C C . PHE A 1 821 ? -20.554 3.485 22.050 1.00 98.19 821 PHE A C 1
ATOM 6510 O O . PHE A 1 821 ? -19.754 3.901 22.890 1.00 98.19 821 PHE A O 1
ATOM 6517 N N . LEU A 1 822 ? -20.274 2.471 21.228 1.00 98.31 822 LEU A N 1
ATOM 6518 C CA . LEU A 1 822 ? -18.983 1.778 21.175 1.00 98.31 822 LEU A CA 1
ATOM 6519 C C . LEU A 1 822 ? -18.448 1.760 19.741 1.00 98.31 822 LEU A C 1
ATOM 6521 O O . LEU A 1 822 ? -18.959 1.012 18.906 1.00 98.31 822 LEU A O 1
ATOM 6525 N N . SER A 1 823 ? -17.388 2.522 19.478 1.00 98.38 823 SER A N 1
ATOM 6526 C CA . SER A 1 823 ? -16.697 2.503 18.185 1.00 98.38 823 SER A CA 1
ATOM 6527 C C . SER A 1 823 ? -15.422 1.667 18.244 1.00 98.38 823 SER A C 1
ATOM 6529 O O . SER A 1 823 ? -14.647 1.763 19.197 1.00 98.38 823 SER A O 1
ATOM 6531 N N . HIS A 1 824 ? -15.201 0.820 17.239 1.00 98.44 824 HIS A N 1
ATOM 6532 C CA . HIS A 1 824 ? -14.054 -0.086 17.178 1.00 98.44 824 HIS A CA 1
ATOM 6533 C C . HIS A 1 824 ? -13.035 0.393 16.149 1.00 98.44 824 HIS A C 1
ATOM 6535 O O . HIS A 1 824 ? -13.335 0.549 14.965 1.00 98.44 824 HIS A O 1
ATOM 6541 N N . HIS A 1 825 ? -11.803 0.552 16.605 1.00 97.62 825 HIS A N 1
ATOM 6542 C CA . HIS A 1 825 ? -10.654 1.026 15.855 1.00 97.62 825 HIS A CA 1
ATOM 6543 C C . HIS A 1 825 ? -9.476 0.058 16.000 1.00 97.62 825 HIS A C 1
ATOM 6545 O O . HIS A 1 825 ? -9.530 -0.914 16.753 1.00 97.62 825 HIS A O 1
ATOM 6551 N N . SER A 1 826 ? -8.390 0.292 15.277 1.00 93.88 826 SER A N 1
ATOM 6552 C CA . SER A 1 826 ? -7.111 -0.362 15.550 1.00 93.88 826 SER A CA 1
ATOM 6553 C C . SER A 1 826 ? -5.959 0.556 15.174 1.00 93.88 826 SER A C 1
ATOM 6555 O O . SER A 1 826 ? -6.096 1.402 14.306 1.00 93.88 826 SER A O 1
ATOM 6557 N N . TYR A 1 827 ? -4.781 0.421 15.751 1.00 92.50 827 TYR A N 1
ATOM 6558 C CA . TYR A 1 827 ? -4.348 -0.516 16.781 1.00 92.50 827 TYR A CA 1
ATOM 6559 C C . TYR A 1 827 ? -3.839 0.296 17.969 1.00 92.50 827 TYR A C 1
ATOM 6561 O O . TYR A 1 827 ? -3.365 1.416 17.774 1.00 92.50 827 TYR A O 1
ATOM 6569 N N . SER A 1 828 ? -3.879 -0.258 19.181 1.00 91.75 828 SER A N 1
ATOM 6570 C CA . SER A 1 828 ? -3.089 0.226 20.334 1.00 91.75 828 SER A CA 1
ATOM 6571 C C . SER A 1 828 ? -3.311 -0.588 21.609 1.00 91.75 828 SER A C 1
ATOM 6573 O O . SER A 1 828 ? -2.573 -0.379 22.573 1.00 91.75 828 SER A O 1
ATOM 6575 N N . GLN A 1 829 ? -4.307 -1.483 21.642 1.00 94.38 829 GLN A N 1
ATOM 6576 C CA . GLN A 1 829 ? -4.809 -2.104 22.871 1.00 94.38 829 GLN A CA 1
ATOM 6577 C C . GLN A 1 829 ? -5.192 -1.048 23.916 1.00 94.38 829 GLN A C 1
ATOM 6579 O O . GLN A 1 829 ? -4.609 -0.979 24.999 1.00 94.38 829 GLN A O 1
ATOM 6584 N N . VAL A 1 830 ? -6.134 -0.165 23.578 1.00 94.31 830 VAL A N 1
ATOM 6585 C CA . VAL A 1 830 ? -6.634 0.841 24.526 1.00 94.31 830 VAL A CA 1
ATOM 6586 C C . VAL A 1 830 ? -8.153 0.964 24.492 1.00 94.31 830 VAL A C 1
ATOM 6588 O O . VAL A 1 830 ? -8.773 0.830 23.444 1.00 94.31 830 VAL A O 1
ATOM 6591 N N . TRP A 1 831 ? -8.749 1.234 25.650 1.00 96.81 831 TRP A N 1
ATOM 6592 C CA . TRP A 1 831 ? -10.164 1.537 25.826 1.00 96.81 831 TRP A CA 1
ATOM 6593 C C . TRP A 1 831 ? -10.321 3.011 26.189 1.00 96.81 831 TRP A C 1
ATOM 6595 O O . TRP A 1 831 ? -9.986 3.448 27.289 1.00 96.81 831 TRP A O 1
ATOM 6605 N N . LEU A 1 832 ? -10.814 3.801 25.253 1.00 95.62 832 LEU A N 1
ATOM 6606 C CA . LEU A 1 832 ? -10.872 5.247 25.365 1.00 95.62 832 LEU A CA 1
ATOM 6607 C C . LEU A 1 832 ? -12.280 5.715 25.694 1.00 95.62 832 LEU A C 1
ATOM 6609 O O . LEU A 1 832 ? -13.266 5.124 25.259 1.00 95.62 832 LEU A O 1
ATOM 6613 N N . CYS A 1 833 ? -12.355 6.828 26.406 1.00 95.56 833 CYS A N 1
ATOM 6614 C CA . CYS A 1 833 ? -13.556 7.636 26.531 1.00 95.56 833 CYS A CA 1
ATOM 6615 C C . CYS A 1 833 ? -13.266 9.083 26.090 1.00 95.56 833 CYS A C 1
ATOM 6617 O O . CYS A 1 833 ? -12.098 9.485 26.030 1.00 95.56 833 CYS A O 1
ATOM 6619 N N . PRO A 1 834 ? -14.301 9.884 25.804 1.00 95.31 834 PRO A N 1
ATOM 6620 C CA . PRO A 1 834 ? -14.150 11.317 25.600 1.00 95.31 834 PRO A CA 1
ATOM 6621 C C . PRO A 1 834 ? -13.531 12.018 26.822 1.00 95.31 834 PRO A C 1
ATOM 6623 O O . PRO A 1 834 ? -13.695 11.556 27.948 1.00 95.31 834 PRO A O 1
ATOM 6626 N N . TRP A 1 835 ? -12.847 13.151 26.675 1.00 94.25 835 TRP A N 1
ATOM 6627 C CA . TRP A 1 835 ? -12.663 13.879 25.421 1.00 94.25 835 TRP A CA 1
ATOM 6628 C C . TRP A 1 835 ? -11.390 13.465 24.675 1.00 94.25 835 TRP A C 1
ATOM 6630 O O . TRP A 1 835 ? -10.3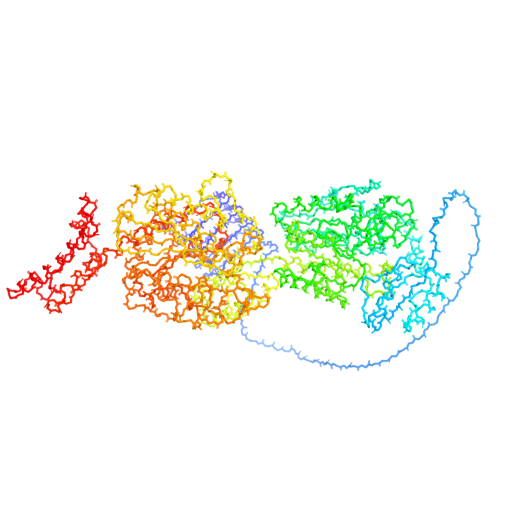60 13.121 25.272 1.00 94.25 835 TRP A O 1
ATOM 6640 N N . GLY A 1 836 ? -11.480 13.495 23.350 1.00 89.62 836 GLY A N 1
ATOM 6641 C CA . GLY A 1 836 ? -10.381 13.374 22.405 1.00 89.62 836 GLY A CA 1
ATOM 6642 C C . GLY A 1 836 ? -9.746 14.707 22.031 1.00 89.62 836 GLY A C 1
ATOM 6643 O O . GLY A 1 836 ? -8.597 14.694 21.592 1.00 89.62 836 GLY A O 1
ATOM 6644 N N . TYR A 1 837 ? -10.430 15.833 22.239 1.00 85.94 837 TYR A N 1
ATOM 6645 C CA . TYR A 1 837 ? -9.881 17.184 22.090 1.00 85.94 837 TYR A CA 1
ATOM 6646 C C . TYR A 1 837 ? -9.328 17.736 23.419 1.00 85.94 837 TYR A C 1
ATOM 6648 O O . TYR A 1 837 ? -9.728 17.312 24.501 1.00 85.94 837 TYR A O 1
ATOM 6656 N N . GLY A 1 838 ? -8.424 18.718 23.323 1.00 77.38 838 GLY A N 1
ATOM 6657 C CA . GLY A 1 838 ? -7.887 19.444 24.479 1.00 77.38 838 GLY A CA 1
ATOM 6658 C C . GLY A 1 838 ? -6.864 18.658 25.312 1.00 77.38 838 GLY A C 1
ATOM 6659 O O . GLY A 1 838 ? -6.921 17.441 25.450 1.00 77.38 838 GLY A O 1
ATOM 6660 N N . ASP A 1 839 ? -5.892 19.362 25.895 1.00 69.12 839 ASP A N 1
ATOM 6661 C CA . ASP A 1 839 ? -4.909 18.734 26.780 1.00 69.12 839 ASP A CA 1
ATOM 6662 C C . ASP A 1 839 ? -5.503 18.611 28.193 1.00 69.12 839 ASP A C 1
ATOM 6664 O O . ASP A 1 839 ? -5.588 19.601 28.922 1.00 69.12 839 ASP A O 1
ATOM 6668 N N . TYR A 1 840 ? -5.847 17.381 28.596 1.00 70.06 840 TYR A N 1
ATOM 6669 C CA . TYR A 1 840 ? -6.342 17.019 29.940 1.00 70.06 840 TYR A CA 1
ATOM 6670 C C . TYR A 1 840 ? -7.755 17.518 30.286 1.00 70.06 840 TYR A C 1
ATOM 6672 O O . TYR A 1 840 ? -8.129 17.541 31.462 1.00 70.06 840 TYR A O 1
ATOM 6680 N N . GLU A 1 841 ? -8.552 17.903 29.289 1.00 82.44 841 GLU A N 1
ATOM 6681 C CA . GLU A 1 841 ? -9.980 18.131 29.506 1.00 82.44 841 GLU A CA 1
ATOM 6682 C C . GLU A 1 841 ? -10.700 16.791 29.674 1.00 82.44 841 GLU A C 1
ATOM 6684 O O . GLU A 1 841 ? -10.489 15.839 28.923 1.00 82.44 841 GLU A O 1
ATOM 6689 N N . ARG A 1 842 ? -11.553 16.713 30.695 1.00 90.38 842 ARG A N 1
ATOM 6690 C CA . ARG A 1 842 ? -12.352 15.530 31.008 1.00 90.38 842 ARG A CA 1
ATOM 6691 C C . ARG A 1 842 ? -13.830 15.903 31.013 1.00 90.38 842 ARG A C 1
ATOM 6693 O O . ARG A 1 842 ? -14.151 17.021 31.418 1.00 90.38 842 ARG A O 1
ATOM 6700 N N . PRO A 1 843 ? -14.726 14.994 30.609 1.00 90.12 843 PRO A N 1
ATOM 6701 C CA . PRO A 1 843 ? -16.150 15.182 30.822 1.00 90.12 843 PRO A CA 1
ATOM 6702 C C . PRO A 1 843 ? -16.487 15.294 32.310 1.00 90.12 843 PRO A C 1
ATOM 6704 O O . PRO A 1 843 ? -15.806 14.704 33.150 1.00 90.12 843 PRO A O 1
ATOM 6707 N N . ASP A 1 844 ? -17.571 16.001 32.628 1.00 87.94 844 ASP A N 1
ATOM 6708 C CA . ASP A 1 844 ? -18.039 16.170 34.012 1.00 87.94 844 ASP A CA 1
ATOM 6709 C C . ASP A 1 844 ? -18.352 14.824 34.699 1.00 87.94 844 ASP A C 1
ATOM 6711 O O . ASP A 1 844 ? -18.213 14.698 35.912 1.00 87.94 844 ASP A O 1
ATOM 6715 N N . ASP A 1 845 ? -18.740 13.809 33.922 1.00 84.69 845 ASP A N 1
ATOM 6716 C CA . ASP A 1 845 ? -19.044 12.439 34.351 1.00 84.69 845 ASP A CA 1
ATOM 6717 C C . ASP A 1 845 ? -17.902 11.448 34.040 1.00 84.69 845 ASP A C 1
ATOM 6719 O O . ASP A 1 845 ? -18.138 10.267 33.788 1.00 84.69 845 ASP A O 1
ATOM 6723 N N . TYR A 1 846 ? -16.648 11.912 34.032 1.00 89.00 846 TYR A N 1
ATOM 6724 C CA . TYR A 1 846 ? -15.481 11.060 33.768 1.00 89.00 846 TYR A CA 1
ATOM 6725 C C . TYR A 1 846 ? -15.366 9.864 34.722 1.00 89.00 846 TYR A C 1
ATOM 6727 O O . TYR A 1 846 ? -15.020 8.766 34.286 1.00 89.00 846 TYR A O 1
ATOM 6735 N N . ASP A 1 847 ? -15.669 10.054 36.007 1.00 84.31 847 ASP A N 1
ATOM 6736 C CA . ASP A 1 847 ? -15.594 8.969 36.989 1.00 84.31 847 ASP A CA 1
ATOM 6737 C C . ASP A 1 847 ? -16.611 7.855 36.667 1.00 84.31 847 ASP A C 1
ATOM 6739 O O . ASP A 1 847 ? -16.237 6.683 36.691 1.00 84.31 847 ASP A O 1
ATOM 6743 N N . ASP A 1 848 ? -17.827 8.205 36.220 1.00 82.00 848 ASP A N 1
ATOM 6744 C CA . ASP A 1 848 ? -18.833 7.238 35.746 1.00 82.00 848 ASP A CA 1
ATOM 6745 C C . ASP A 1 848 ? -18.317 6.445 34.531 1.00 82.00 848 ASP A C 1
ATOM 6747 O O . ASP A 1 848 ? -18.529 5.236 34.413 1.00 82.00 848 ASP A O 1
ATOM 6751 N N . LEU A 1 849 ? -17.622 7.120 33.607 1.00 89.81 849 LEU A N 1
ATOM 6752 C CA . LEU A 1 849 ? -17.039 6.462 32.439 1.00 89.81 849 LEU A CA 1
ATOM 6753 C C . LEU A 1 849 ? -15.964 5.450 32.859 1.00 89.81 849 LEU A C 1
ATOM 6755 O O . LEU A 1 849 ? -15.920 4.349 32.307 1.00 89.81 849 LEU A O 1
ATOM 6759 N N . VAL A 1 850 ? -15.118 5.809 33.829 1.00 88.25 850 VAL A N 1
ATOM 6760 C CA . VAL A 1 850 ? -14.030 4.967 34.351 1.00 88.25 850 VAL A CA 1
ATOM 6761 C C . VAL A 1 850 ? -14.541 3.784 35.167 1.00 88.25 850 VAL A C 1
ATOM 6763 O O . VAL A 1 850 ? -13.965 2.697 35.057 1.00 88.25 850 VAL A O 1
ATOM 6766 N N . GLU A 1 851 ? -15.607 3.968 35.945 1.00 82.06 851 GLU A N 1
ATOM 6767 C CA . GLU A 1 851 ? -16.240 2.907 36.739 1.00 82.06 851 GLU A CA 1
ATOM 6768 C C . GLU A 1 851 ? -16.706 1.741 35.852 1.00 82.06 851 GLU A C 1
ATOM 6770 O O . GLU A 1 851 ? -16.617 0.579 36.244 1.00 82.06 851 GLU A O 1
ATOM 6775 N N . LEU A 1 852 ? -17.107 2.033 34.611 1.00 85.88 852 LEU A N 1
ATOM 6776 C CA . LEU A 1 852 ? -17.441 1.027 33.603 1.00 85.88 852 LEU A CA 1
ATOM 6777 C C . LEU A 1 852 ? -16.196 0.494 32.870 1.00 85.88 852 LEU A C 1
ATOM 6779 O O . LEU A 1 852 ? -16.083 -0.716 32.661 1.00 85.88 852 LEU A O 1
ATOM 6783 N N . MET A 1 853 ? -15.237 1.353 32.500 1.00 90.69 853 MET A N 1
ATOM 6784 C CA . MET A 1 853 ? -14.037 0.932 31.753 1.00 90.69 853 MET A CA 1
ATOM 6785 C C . MET A 1 853 ? -13.171 -0.064 32.525 1.00 90.69 853 MET A C 1
ATOM 6787 O O . MET A 1 853 ? -12.748 -1.064 31.952 1.00 90.69 853 MET A O 1
ATOM 6791 N N . ARG A 1 854 ? -12.902 0.186 33.812 1.00 90.38 854 ARG A N 1
ATOM 6792 C CA . ARG A 1 854 ? -11.985 -0.636 34.619 1.00 90.38 854 ARG A CA 1
ATOM 6793 C C . ARG A 1 854 ? -12.373 -2.124 34.650 1.00 90.38 854 ARG A C 1
ATOM 6795 O O . ARG A 1 854 ? -11.557 -2.930 34.211 1.00 90.38 854 ARG A O 1
ATOM 6802 N N . PRO A 1 855 ? -13.578 -2.516 35.104 1.00 86.56 855 PRO A N 1
ATOM 6803 C CA . PRO A 1 855 ? -13.978 -3.924 35.121 1.00 86.56 855 PRO A CA 1
ATOM 6804 C C . PRO A 1 855 ? -14.109 -4.519 33.712 1.00 86.56 855 PRO A C 1
ATOM 6806 O O . PRO A 1 855 ? -13.897 -5.715 33.533 1.00 86.56 855 PRO A O 1
ATOM 6809 N N . SER A 1 856 ? -14.420 -3.701 32.700 1.00 93.00 856 SER A N 1
ATOM 6810 C CA . SER A 1 856 ? -14.484 -4.149 31.300 1.00 93.00 856 SER A CA 1
ATOM 6811 C C . SER A 1 856 ? -13.102 -4.516 30.760 1.00 93.00 856 SER A C 1
ATOM 6813 O O . SER A 1 856 ? -12.933 -5.559 30.130 1.00 93.00 856 SER A O 1
ATOM 6815 N N . VAL A 1 857 ? -12.095 -3.693 31.060 1.00 94.69 857 VAL A N 1
ATOM 6816 C CA . VAL A 1 857 ? -10.692 -3.986 30.756 1.00 94.69 857 VAL A CA 1
ATOM 6817 C C . VAL A 1 857 ? -10.228 -5.210 31.538 1.00 94.69 857 VAL A C 1
ATOM 6819 O O . VAL A 1 857 ? -9.714 -6.136 30.928 1.00 94.69 857 VAL A O 1
ATOM 6822 N N . GLU A 1 858 ? -10.479 -5.290 32.847 1.00 91.19 858 GLU A N 1
ATOM 6823 C CA . GLU A 1 858 ? -10.097 -6.460 33.656 1.00 91.19 858 GLU A CA 1
ATOM 6824 C C . GLU A 1 858 ? -10.693 -7.771 33.111 1.00 91.19 858 GLU A C 1
ATOM 6826 O O . GLU A 1 858 ? -10.007 -8.794 33.058 1.00 91.19 858 GLU A O 1
ATOM 6831 N N . ALA A 1 859 ? -11.952 -7.745 32.659 1.00 89.62 859 ALA A N 1
ATOM 6832 C CA . ALA A 1 859 ? -12.603 -8.896 32.041 1.00 89.62 859 ALA A CA 1
ATOM 6833 C C . ALA A 1 859 ? -11.935 -9.298 30.720 1.00 89.62 859 ALA A C 1
ATOM 6835 O O . ALA A 1 859 ? -11.646 -10.480 30.522 1.00 89.62 859 ALA A O 1
ATOM 6836 N N . LEU A 1 860 ? -11.630 -8.327 29.857 1.00 95.38 860 LEU A N 1
ATOM 6837 C CA . LEU A 1 860 ? -10.897 -8.545 28.611 1.00 95.38 860 LEU A CA 1
ATOM 6838 C C . LEU A 1 860 ? -9.507 -9.144 28.882 1.00 95.38 860 LEU A C 1
ATOM 6840 O O . LEU A 1 860 ? -9.160 -10.197 28.342 1.00 95.38 860 LEU A O 1
ATOM 6844 N N . GLU A 1 861 ? -8.722 -8.515 29.757 1.00 91.81 861 GLU A N 1
ATOM 6845 C CA . GLU A 1 861 ? -7.357 -8.943 30.080 1.00 91.81 861 GLU A CA 1
ATOM 6846 C C . GLU A 1 861 ? -7.330 -10.343 30.711 1.00 91.81 861 GLU A C 1
ATOM 6848 O O . GLU A 1 861 ? -6.377 -11.099 30.510 1.00 91.81 861 GLU A O 1
ATOM 6853 N N . SER A 1 862 ? -8.389 -10.741 31.426 1.00 91.44 862 SER A N 1
ATOM 6854 C CA . SER A 1 862 ? -8.486 -12.065 32.052 1.00 91.44 862 SER A CA 1
ATOM 6855 C C . SER A 1 862 ? -8.482 -13.235 31.057 1.00 91.44 862 SER A C 1
ATOM 6857 O O . SER A 1 862 ? -8.149 -14.359 31.444 1.00 91.44 862 SER A O 1
ATOM 6859 N N . VAL A 1 863 ? -8.812 -12.989 29.781 1.00 93.62 863 VAL A N 1
ATOM 6860 C CA . VAL A 1 863 ? -8.911 -14.036 28.753 1.00 93.62 863 VAL A CA 1
ATOM 6861 C C . VAL A 1 863 ? -7.529 -14.493 28.283 1.00 93.62 863 VAL A C 1
ATOM 6863 O O . VAL A 1 863 ? -7.240 -15.692 28.275 1.00 93.62 863 VAL A O 1
ATOM 6866 N N . TYR A 1 864 ? -6.660 -13.548 27.903 1.00 91.69 864 TYR A N 1
ATOM 6867 C CA . TYR A 1 864 ? -5.346 -13.846 27.309 1.00 91.69 864 TYR A CA 1
ATOM 6868 C C . TYR A 1 864 ? -4.159 -13.142 27.980 1.00 91.69 864 TYR A C 1
ATOM 6870 O O . TYR A 1 864 ? -3.022 -13.351 27.556 1.00 91.69 864 TYR A O 1
ATOM 6878 N N . GLY A 1 865 ? -4.383 -12.327 29.013 1.00 88.56 865 GLY A N 1
ATOM 6879 C CA . GLY A 1 865 ? -3.335 -11.534 29.660 1.00 88.56 865 GLY A CA 1
ATOM 6880 C C . GLY A 1 865 ? -2.800 -10.399 28.786 1.00 88.56 865 GLY A C 1
ATOM 6881 O O . GLY A 1 865 ? -1.653 -9.982 28.958 1.00 88.56 865 GLY A O 1
ATOM 6882 N N . THR A 1 866 ? -3.592 -9.933 27.818 1.00 91.31 866 THR A N 1
ATOM 6883 C CA . THR A 1 866 ? -3.325 -8.674 27.118 1.00 91.31 866 THR A CA 1
ATOM 6884 C C . THR A 1 866 ? -3.351 -7.517 28.108 1.00 91.31 866 THR A C 1
ATOM 6886 O O . THR A 1 866 ? -3.906 -7.638 29.191 1.00 91.31 866 THR A O 1
ATOM 6889 N N . ASN A 1 867 ? -2.686 -6.415 27.763 1.00 89.75 867 ASN A N 1
ATOM 6890 C CA . ASN A 1 867 ? -2.659 -5.217 28.597 1.00 89.75 867 ASN A CA 1
ATOM 6891 C C . ASN A 1 867 ? -3.327 -4.086 27.822 1.00 89.75 867 ASN A C 1
ATOM 6893 O O . ASN A 1 867 ? -2.782 -3.651 26.799 1.00 89.75 867 ASN A O 1
ATOM 6897 N N . TYR A 1 868 ? -4.509 -3.684 28.281 1.00 93.56 868 TYR A N 1
ATOM 6898 C CA . TYR A 1 868 ? -5.303 -2.609 27.716 1.00 93.56 868 TYR A CA 1
ATOM 6899 C C . TYR A 1 868 ? -5.252 -1.390 28.633 1.00 93.56 868 TYR A C 1
ATOM 6901 O O . TYR A 1 868 ? -5.657 -1.420 29.792 1.00 93.56 868 TYR A O 1
ATOM 6909 N N . LEU A 1 869 ? -4.776 -0.268 28.099 1.00 92.69 869 LEU A N 1
ATOM 6910 C CA . LEU A 1 869 ? -4.826 0.992 28.841 1.00 92.69 869 LEU A CA 1
ATOM 6911 C C . LEU A 1 869 ? -6.200 1.625 28.681 1.00 92.69 869 LEU A C 1
ATOM 6913 O O . LEU A 1 869 ? -6.825 1.472 27.638 1.00 92.69 869 LEU A O 1
ATOM 6917 N N . PHE A 1 870 ? -6.636 2.406 29.663 1.00 94.12 870 PHE A N 1
ATOM 6918 C CA . PHE A 1 870 ? -7.893 3.137 29.562 1.00 94.12 870 PHE A CA 1
ATOM 6919 C C . PHE A 1 870 ? -7.798 4.568 30.084 1.00 94.12 870 PHE A C 1
ATOM 6921 O O . PHE A 1 870 ? -6.899 4.905 30.859 1.00 94.12 870 PHE A O 1
ATOM 6928 N N . GLY A 1 871 ? -8.731 5.409 29.640 1.00 92.69 871 GLY A N 1
ATOM 6929 C CA . GLY A 1 871 ? -8.840 6.813 30.033 1.00 92.69 871 GLY A CA 1
ATOM 6930 C C . GLY A 1 871 ? -9.397 7.687 28.914 1.00 92.69 871 GLY A C 1
ATOM 6931 O O . GLY A 1 871 ? -9.953 7.191 27.937 1.00 92.69 871 GLY A O 1
ATOM 6932 N N . THR A 1 872 ? -9.245 8.999 29.058 1.00 93.06 872 THR A N 1
ATOM 6933 C CA . THR A 1 872 ? -9.579 9.966 28.004 1.00 93.06 872 THR A CA 1
ATOM 6934 C C . THR A 1 872 ? -8.749 9.702 26.734 1.00 93.06 872 THR A C 1
ATOM 6936 O O . THR A 1 872 ? -7.554 9.410 26.825 1.00 93.06 872 THR A O 1
ATOM 6939 N N . ALA A 1 873 ? -9.332 9.834 25.539 1.00 90.69 873 ALA A N 1
ATOM 6940 C CA . ALA A 1 873 ? -8.608 9.676 24.273 1.00 90.69 873 ALA A CA 1
ATOM 6941 C C . ALA A 1 873 ? -7.398 10.628 24.170 1.00 90.69 873 ALA A C 1
ATOM 6943 O O . ALA A 1 873 ? -6.289 10.186 23.837 1.00 90.69 873 ALA A O 1
ATOM 6944 N N . ALA A 1 874 ? -7.572 11.900 24.544 1.00 89.75 874 ALA A N 1
ATOM 6945 C CA . ALA A 1 874 ? -6.479 12.867 24.626 1.00 89.75 874 ALA A CA 1
ATOM 6946 C C . ALA A 1 874 ? -5.429 12.470 25.682 1.00 89.75 874 ALA A C 1
ATOM 6948 O O . ALA A 1 874 ? -4.221 12.509 25.432 1.00 89.75 874 ALA A O 1
ATOM 6949 N N . GLU A 1 875 ? -5.875 12.007 26.853 1.00 87.81 875 GLU A N 1
ATOM 6950 C CA . GLU A 1 875 ? -5.002 11.573 27.947 1.00 87.81 875 GLU A CA 1
ATOM 6951 C C . GLU A 1 875 ? -4.307 10.239 27.739 1.00 87.81 875 GLU A C 1
ATOM 6953 O O . GLU A 1 875 ? -3.425 9.925 28.531 1.00 87.81 875 GLU A O 1
ATOM 6958 N N . VAL A 1 876 ? -4.684 9.415 26.770 1.00 87.81 876 VAL A N 1
ATOM 6959 C CA . VAL A 1 876 ? -4.053 8.108 26.540 1.00 87.81 876 VAL A CA 1
ATOM 6960 C C . VAL A 1 876 ? -3.176 8.178 25.300 1.00 87.81 876 VAL A C 1
ATOM 6962 O O . VAL A 1 876 ? -1.969 7.923 25.410 1.00 87.81 876 VAL A O 1
ATOM 6965 N N . LEU A 1 877 ? -3.742 8.610 24.170 1.00 84.81 877 LEU A N 1
ATOM 6966 C CA . LEU A 1 877 ? -3.084 8.614 22.862 1.00 84.81 877 LEU A CA 1
ATOM 6967 C C . LEU A 1 877 ? -2.622 10.002 22.414 1.00 84.81 877 LEU A C 1
ATOM 6969 O O . LEU A 1 877 ? -1.643 10.112 21.685 1.00 84.81 877 LEU A O 1
ATOM 6973 N N . GLY A 1 878 ? -3.281 11.062 22.873 1.00 84.12 878 GLY A N 1
ATOM 6974 C CA . GLY A 1 878 ? -3.029 12.436 22.444 1.00 84.12 878 GLY A CA 1
ATOM 6975 C C . GLY A 1 878 ? -4.227 13.049 21.722 1.00 84.12 878 GLY A C 1
ATOM 6976 O O . GLY A 1 878 ? -5.140 12.352 21.266 1.00 84.12 878 GLY A O 1
ATOM 6977 N N . SER A 1 879 ? -4.220 14.376 21.656 1.00 87.00 879 SER A N 1
ATOM 6978 C CA . SER A 1 879 ? -5.376 15.171 21.251 1.00 87.00 879 SER A CA 1
ATOM 6979 C C . SER A 1 879 ? -5.648 15.062 19.748 1.00 87.00 879 SER A C 1
ATOM 6981 O O . SER A 1 879 ? -4.753 15.264 18.925 1.00 87.00 879 SER A O 1
ATOM 6983 N N . ALA A 1 880 ? -6.887 14.738 19.391 1.00 87.44 880 ALA A N 1
ATOM 6984 C CA . ALA A 1 880 ? -7.415 14.810 18.039 1.00 87.44 880 ALA A CA 1
ATOM 6985 C C . ALA A 1 880 ? -8.912 15.126 18.067 1.00 87.44 880 ALA A C 1
ATOM 6987 O O . ALA A 1 880 ? -9.690 14.468 18.754 1.00 87.44 880 ALA A O 1
ATOM 6988 N N . SER A 1 881 ? -9.270 16.127 17.276 1.00 91.94 881 SER A N 1
ATOM 6989 C CA . SER A 1 881 ? -10.588 16.741 17.184 1.00 91.94 881 SER A CA 1
ATOM 6990 C C . SER A 1 881 ? -11.467 16.143 16.085 1.00 91.94 881 SER A C 1
ATOM 6992 O O . SER A 1 881 ? -10.955 15.596 15.107 1.00 91.94 881 SER A O 1
ATOM 6994 N N . GLY A 1 882 ? -12.785 16.339 16.203 1.00 94.38 882 GLY A N 1
ATOM 6995 C CA . GLY A 1 882 ? -13.768 15.899 15.209 1.00 94.38 882 GLY A CA 1
ATOM 6996 C C . GLY A 1 882 ? -13.971 14.383 15.178 1.00 94.38 882 GLY A C 1
ATOM 6997 O O . GLY A 1 882 ? -14.187 13.825 14.102 1.00 94.38 882 GLY A O 1
ATOM 6998 N N . ALA A 1 883 ? -13.845 13.725 16.333 1.00 95.56 883 ALA A N 1
ATOM 6999 C CA . ALA A 1 883 ? -14.024 12.285 16.495 1.00 95.56 883 ALA A CA 1
ATOM 7000 C C . ALA A 1 883 ? -15.485 11.914 16.818 1.00 95.56 883 ALA A C 1
ATOM 7002 O O . ALA A 1 883 ? -16.231 12.708 17.397 1.00 95.56 883 ALA A O 1
ATOM 7003 N N . SER A 1 884 ? -15.888 10.701 16.436 1.00 97.50 884 SER A N 1
ATOM 7004 C CA . SER A 1 884 ? -17.267 10.209 16.578 1.00 97.50 884 SER A CA 1
ATOM 7005 C C . SER A 1 884 ? -17.703 9.985 18.031 1.00 97.50 884 SER A C 1
ATOM 7007 O O . SER A 1 884 ? -18.852 10.256 18.368 1.00 97.50 884 SER A O 1
ATOM 7009 N N . ASP A 1 885 ? -16.801 9.547 18.909 1.00 95.62 885 ASP A N 1
ATOM 7010 C CA . ASP A 1 885 ? -17.060 9.331 20.338 1.00 95.62 885 ASP A CA 1
ATOM 7011 C C . ASP A 1 885 ? -17.284 10.645 21.097 1.00 95.62 885 ASP A C 1
ATOM 7013 O O . ASP A 1 885 ? -18.211 10.760 21.906 1.00 95.62 885 ASP A O 1
ATOM 7017 N N . ASP A 1 886 ? -16.477 11.657 20.785 1.00 96.50 886 ASP A N 1
ATOM 7018 C CA . ASP A 1 886 ? -16.654 13.020 21.277 1.00 96.50 886 ASP A CA 1
ATOM 7019 C C . ASP A 1 886 ? -18.001 13.601 20.811 1.00 96.50 886 ASP A C 1
ATOM 7021 O O . ASP A 1 886 ? -18.755 14.150 21.616 1.00 96.50 886 ASP A O 1
ATOM 7025 N N . TRP A 1 887 ? -18.367 13.423 19.538 1.00 97.88 887 TRP A N 1
ATOM 7026 C CA . TRP A 1 887 ? -19.680 13.829 19.026 1.00 97.88 887 TRP A CA 1
ATOM 7027 C C . TRP A 1 887 ? -20.839 13.089 19.709 1.00 97.88 887 TRP A C 1
ATOM 7029 O O . TRP A 1 887 ? -21.819 13.715 20.132 1.00 97.88 887 TRP A O 1
ATOM 7039 N N . ALA A 1 888 ? -20.722 11.769 19.871 1.00 97.88 888 ALA A N 1
ATOM 7040 C CA . ALA A 1 888 ? -21.743 10.939 20.500 1.00 97.88 888 ALA A CA 1
ATOM 7041 C C . ALA A 1 888 ? -22.060 11.435 21.919 1.00 97.88 888 ALA A C 1
ATOM 7043 O O . ALA A 1 888 ? -23.230 11.554 22.296 1.00 97.88 888 ALA A O 1
ATOM 7044 N N . LYS A 1 889 ? -21.031 11.811 22.688 1.00 95.75 889 LYS A N 1
ATOM 7045 C CA . LYS A 1 889 ? -21.204 12.351 24.039 1.00 95.75 889 LYS A CA 1
ATOM 7046 C C . LYS A 1 889 ? -21.641 13.817 24.053 1.00 95.75 889 LYS A C 1
ATOM 7048 O O . LYS A 1 889 ? -22.561 14.163 24.791 1.00 95.75 889 LYS A O 1
ATOM 7053 N N . GLY A 1 890 ? -20.983 14.673 23.274 1.00 94.69 890 GLY A N 1
ATOM 7054 C CA . GLY A 1 890 ? -21.141 16.129 23.329 1.00 94.69 890 GLY A CA 1
ATOM 7055 C C . GLY A 1 890 ? -22.362 16.678 22.593 1.00 94.69 890 GLY A C 1
ATOM 7056 O O . GLY A 1 890 ? -22.905 17.705 23.002 1.00 94.69 890 GLY A O 1
ATOM 7057 N N . VAL A 1 891 ? -22.813 15.999 21.534 1.00 96.19 891 VAL A N 1
ATOM 7058 C CA . VAL A 1 891 ? -23.915 16.451 20.666 1.00 96.19 891 VAL A CA 1
ATOM 7059 C C . VAL A 1 891 ? -25.109 15.510 20.753 1.00 96.19 891 VAL A C 1
ATOM 7061 O O . VAL A 1 891 ? -26.223 15.959 21.024 1.00 96.19 891 VAL A O 1
ATOM 7064 N N . ALA A 1 892 ? -24.893 14.202 20.579 1.00 96.31 892 ALA A N 1
ATOM 7065 C CA . ALA A 1 892 ? -25.974 13.218 20.679 1.00 96.31 892 ALA A CA 1
ATOM 7066 C C . ALA A 1 892 ? -26.377 12.906 22.135 1.00 96.31 892 ALA A C 1
ATOM 7068 O O . ALA A 1 892 ? -27.383 12.231 22.364 1.00 96.31 892 ALA A O 1
ATOM 7069 N N . MET A 1 893 ? -25.638 13.439 23.119 1.00 93.94 893 MET A N 1
ATOM 7070 C CA . MET A 1 893 ? -25.889 13.288 24.557 1.00 93.94 893 MET A CA 1
ATOM 7071 C C . MET A 1 893 ? -25.901 11.823 25.026 1.00 93.94 893 MET A C 1
ATOM 7073 O O . MET A 1 893 ? -26.580 11.474 25.997 1.00 93.94 893 MET A O 1
ATOM 7077 N N . ILE A 1 894 ? -25.142 10.954 24.350 1.00 95.00 894 ILE A N 1
ATOM 7078 C CA . ILE A 1 894 ? -24.985 9.547 24.718 1.00 95.00 894 ILE A CA 1
ATOM 7079 C C . ILE A 1 894 ? -23.998 9.465 25.877 1.00 95.00 894 ILE A C 1
ATOM 7081 O O . ILE A 1 894 ? -22.799 9.721 25.735 1.00 95.00 894 ILE A O 1
ATOM 7085 N N . LYS A 1 895 ? -24.518 9.104 27.052 1.00 89.31 895 LYS A N 1
ATOM 7086 C CA . LYS A 1 895 ? -23.758 9.144 28.304 1.00 89.31 895 LYS A CA 1
ATOM 7087 C C . LYS A 1 895 ? -22.493 8.280 28.250 1.00 89.31 895 LYS A C 1
ATOM 7089 O O . LYS A 1 895 ? -21.403 8.787 28.515 1.00 89.31 895 LYS A O 1
ATOM 7094 N N . HIS A 1 896 ? -22.643 7.003 27.902 1.00 93.62 896 HIS A N 1
ATOM 7095 C CA . HIS A 1 896 ? -21.553 6.029 27.874 1.00 93.62 896 HIS A CA 1
ATOM 7096 C C . HIS A 1 896 ? -21.020 5.888 26.445 1.00 93.62 896 HIS A C 1
ATOM 7098 O O . HIS A 1 896 ? -21.490 5.045 25.684 1.00 93.62 896 HIS A O 1
ATOM 7104 N N . SER A 1 897 ? -20.073 6.748 26.077 1.00 96.62 897 SER A N 1
ATOM 7105 C CA . SER A 1 897 ? -19.446 6.756 24.751 1.00 96.62 897 SER A CA 1
ATOM 7106 C C . SER A 1 897 ? -17.989 6.324 24.869 1.00 96.62 897 SER A C 1
ATOM 7108 O O . SER A 1 897 ? -17.263 6.873 25.700 1.00 96.62 897 SER A O 1
ATOM 7110 N N . TYR A 1 898 ? -17.570 5.346 24.064 1.00 97.75 898 TYR A N 1
ATOM 7111 C CA . TYR A 1 898 ? -16.216 4.797 24.100 1.00 97.75 898 TYR A CA 1
ATOM 7112 C C . TYR A 1 898 ? -15.680 4.446 22.713 1.00 97.75 898 TYR A C 1
ATOM 7114 O O . TYR A 1 898 ? -16.436 4.120 21.796 1.00 97.75 898 TYR A O 1
ATOM 7122 N N . THR A 1 899 ? -14.352 4.419 22.626 1.00 97.56 899 THR A N 1
ATOM 7123 C CA . THR A 1 899 ? -13.596 3.924 21.476 1.00 97.56 899 THR A CA 1
ATOM 7124 C C . THR A 1 899 ? -12.665 2.800 21.924 1.00 97.56 899 THR A C 1
ATOM 7126 O O . THR A 1 899 ? -11.861 2.994 22.833 1.00 97.56 899 THR A O 1
ATOM 7129 N N . LEU A 1 900 ? -12.736 1.626 21.296 1.00 97.19 900 LEU A N 1
ATOM 7130 C CA . LEU A 1 900 ? -11.791 0.530 21.526 1.00 97.19 900 LEU A CA 1
ATOM 7131 C C . LEU A 1 900 ? -10.759 0.493 20.403 1.00 97.19 900 LEU A C 1
ATOM 7133 O O . LEU A 1 900 ? -11.098 0.195 19.265 1.00 97.19 900 LEU A O 1
ATOM 7137 N N . GLU A 1 901 ? -9.491 0.708 20.733 1.00 96.19 901 GLU A N 1
ATOM 7138 C CA . GLU A 1 901 ? -8.365 0.425 19.846 1.00 96.19 901 GLU A CA 1
ATOM 7139 C C . GLU A 1 901 ? -7.914 -1.020 20.064 1.00 96.19 901 GLU A C 1
ATOM 7141 O O . GLU A 1 901 ? -7.368 -1.380 21.113 1.00 96.19 901 GLU A O 1
ATOM 7146 N N . LEU A 1 902 ? -8.164 -1.857 19.065 1.00 97.38 902 LEU A N 1
ATOM 7147 C CA . LEU A 1 902 ? -7.926 -3.294 19.094 1.00 97.38 902 LEU A CA 1
ATOM 7148 C C . LEU A 1 902 ? -6.421 -3.634 19.071 1.00 97.38 902 LEU A C 1
ATOM 7150 O O . LEU A 1 902 ? -5.551 -2.754 19.095 1.00 97.38 902 LEU A O 1
ATOM 7154 N N . ARG A 1 903 ? -6.107 -4.936 19.059 1.00 94.44 903 ARG A N 1
ATOM 7155 C CA . ARG A 1 903 ? -4.725 -5.423 18.959 1.00 94.44 903 ARG A CA 1
ATOM 7156 C C . ARG A 1 903 ? -4.032 -4.900 17.693 1.00 94.44 903 ARG A C 1
ATOM 7158 O O . ARG A 1 903 ? -4.679 -4.688 16.676 1.00 94.44 903 ARG A O 1
ATOM 7165 N N . ASP A 1 904 ? -2.714 -4.736 17.696 1.00 89.88 904 ASP A N 1
ATOM 7166 C CA . ASP A 1 904 ? -1.747 -4.967 18.779 1.00 89.88 904 ASP A CA 1
ATOM 7167 C C . ASP A 1 904 ? -1.178 -3.641 19.337 1.00 89.88 904 ASP A C 1
ATOM 7169 O O . ASP A 1 904 ? -1.823 -2.599 19.272 1.00 89.88 904 ASP A O 1
ATOM 7173 N N . THR A 1 905 ? 0.033 -3.653 19.909 1.00 86.62 905 THR A N 1
ATOM 7174 C CA . THR A 1 905 ? 0.756 -2.435 20.336 1.00 86.62 905 THR A CA 1
ATOM 7175 C C . THR A 1 905 ? 1.711 -1.894 19.255 1.00 86.62 905 THR A C 1
ATOM 7177 O O . THR A 1 905 ? 2.721 -1.251 19.569 1.00 86.62 905 THR A O 1
ATOM 7180 N N . GLY A 1 906 ? 1.456 -2.220 17.985 1.00 82.56 906 GLY A N 1
ATOM 7181 C CA . GLY A 1 906 ? 2.157 -1.709 16.806 1.00 82.56 906 GLY A CA 1
ATOM 7182 C C . GLY A 1 906 ? 3.294 -2.558 16.253 1.00 82.56 906 GLY A C 1
ATOM 7183 O O . GLY A 1 906 ? 4.017 -2.077 15.387 1.00 82.56 906 GLY A O 1
ATOM 7184 N N . TYR A 1 907 ? 3.477 -3.802 16.712 1.00 82.31 907 TYR A N 1
ATOM 7185 C CA . TYR A 1 907 ? 4.354 -4.725 15.988 1.00 82.31 907 TYR A CA 1
ATOM 7186 C C . TYR A 1 907 ? 3.700 -5.184 14.687 1.00 82.31 907 TYR A C 1
ATOM 7188 O O . TYR A 1 907 ? 4.387 -5.288 13.693 1.00 82.31 907 TYR A O 1
ATOM 7196 N N . TRP A 1 908 ? 2.398 -5.428 14.643 1.00 86.06 908 TRP A N 1
ATOM 7197 C CA . TRP A 1 908 ? 1.695 -5.685 13.382 1.00 86.06 908 TRP A CA 1
ATOM 7198 C C . TRP A 1 908 ? 1.032 -4.427 12.834 1.00 86.06 908 TRP A C 1
ATOM 7200 O O . TRP A 1 908 ? 0.901 -4.260 11.622 1.00 86.06 908 TRP A O 1
ATOM 7210 N N . GLY A 1 909 ? 0.657 -3.510 13.723 1.00 88.94 909 GLY A N 1
ATOM 7211 C CA . GLY A 1 909 ? 0.020 -2.269 13.332 1.00 88.94 909 GLY A CA 1
ATOM 7212 C C . GLY A 1 909 ? -1.320 -2.538 12.647 1.00 88.94 909 GLY A C 1
ATOM 7213 O O . GLY A 1 909 ? -2.173 -3.233 13.196 1.00 88.94 909 GLY A O 1
ATOM 7214 N N . PHE A 1 910 ? -1.495 -2.022 11.429 1.00 91.44 910 PHE A N 1
ATOM 7215 C CA . PHE A 1 910 ? -2.700 -2.270 10.623 1.00 91.44 910 PHE A CA 1
ATOM 7216 C C . PHE A 1 910 ? -2.693 -3.621 9.894 1.00 91.44 910 PHE A C 1
ATOM 7218 O O . PHE A 1 910 ? -3.699 -3.976 9.285 1.00 91.44 910 PHE A O 1
ATOM 7225 N N . GLU A 1 911 ? -1.593 -4.377 9.964 1.00 90.50 911 GLU A N 1
ATOM 7226 C CA . GLU A 1 911 ? -1.396 -5.674 9.302 1.00 90.50 911 GLU A CA 1
ATOM 7227 C C . GLU A 1 911 ? -1.440 -6.836 10.299 1.00 90.50 911 GLU A C 1
ATOM 7229 O O . GLU A 1 911 ? -0.574 -7.713 10.319 1.00 90.50 911 GLU A O 1
ATOM 7234 N N . LEU A 1 912 ? -2.440 -6.816 11.183 1.00 91.88 912 LEU A N 1
ATOM 7235 C CA . LEU A 1 912 ? -2.642 -7.867 12.173 1.00 91.88 912 LEU A CA 1
ATOM 7236 C C . LEU A 1 912 ? -2.916 -9.219 11.471 1.00 91.88 912 LEU A C 1
ATOM 7238 O O . LEU A 1 912 ? -3.782 -9.273 10.602 1.00 91.88 912 LEU A O 1
ATOM 7242 N N . PRO A 1 913 ? -2.217 -10.317 11.818 1.00 90.00 913 PRO A N 1
ATOM 7243 C CA . PRO A 1 913 ? -2.418 -11.604 11.154 1.00 90.00 913 PRO A CA 1
ATOM 7244 C C . PRO A 1 913 ? -3.824 -12.182 11.386 1.00 90.00 913 PRO A C 1
ATOM 7246 O O . PRO A 1 913 ? -4.346 -12.047 12.500 1.00 90.00 913 PRO A O 1
ATOM 7249 N N . PRO A 1 914 ? -4.411 -12.909 10.414 1.00 91.00 914 PRO A N 1
ATOM 7250 C CA . PRO A 1 914 ? -5.736 -13.513 10.561 1.00 91.00 914 PRO A CA 1
ATOM 7251 C C . PRO A 1 914 ? -5.905 -14.412 11.793 1.00 91.00 914 PRO A C 1
ATOM 7253 O O . PRO A 1 914 ? -6.979 -14.464 12.390 1.00 91.00 914 PRO A O 1
ATOM 7256 N N . GLU A 1 915 ? -4.841 -15.074 12.260 1.00 91.12 915 GLU A N 1
ATOM 7257 C CA . GLU A 1 915 ? -4.889 -15.914 13.462 1.00 91.12 915 GLU A CA 1
ATOM 7258 C C . GLU A 1 915 ? -5.152 -15.117 14.750 1.00 91.12 915 GLU A C 1
ATOM 7260 O O . GLU A 1 915 ? -5.458 -15.710 15.786 1.00 91.12 915 GLU A O 1
ATOM 7265 N N . GLN A 1 916 ? -5.025 -13.788 14.710 1.00 94.69 916 GLN A N 1
ATOM 7266 C CA . GLN A 1 916 ? -5.376 -12.897 15.813 1.00 94.69 916 GLN A CA 1
ATOM 7267 C C . GLN A 1 916 ? -6.841 -12.451 15.784 1.00 94.69 916 GLN A C 1
ATOM 7269 O O . GLN A 1 916 ? -7.305 -11.966 16.811 1.00 94.69 916 GLN A O 1
ATOM 7274 N N . ILE A 1 917 ? -7.594 -12.659 14.692 1.00 96.31 917 ILE A N 1
ATOM 7275 C CA . ILE A 1 917 ? -8.993 -12.208 14.590 1.00 96.31 917 ILE A CA 1
ATOM 7276 C C . ILE A 1 917 ? -9.832 -12.785 15.731 1.00 96.31 917 ILE A C 1
ATOM 7278 O O . ILE A 1 917 ? -10.425 -12.032 16.503 1.00 96.31 917 ILE A O 1
ATOM 7282 N N . LEU A 1 918 ? -9.851 -14.111 15.880 1.00 96.94 918 LEU A N 1
ATOM 7283 C CA . LEU A 1 918 ? -10.617 -14.775 16.936 1.00 96.94 918 LEU A CA 1
ATOM 7284 C C . LEU A 1 918 ? -10.112 -14.426 18.349 1.00 96.94 918 LEU A C 1
ATOM 7286 O O . LEU A 1 918 ? -10.942 -14.034 19.166 1.00 96.94 918 LEU A O 1
ATOM 7290 N N . PRO A 1 919 ? -8.801 -14.487 18.672 1.00 96.94 919 PRO A N 1
ATOM 7291 C CA . PRO A 1 919 ? -8.295 -14.018 19.963 1.00 96.94 919 PRO A CA 1
ATOM 7292 C C . PRO A 1 919 ? -8.704 -12.582 20.313 1.00 96.94 919 PRO A C 1
ATOM 7294 O O . PRO A 1 919 ? -9.156 -12.336 21.428 1.00 96.94 919 PRO A O 1
ATOM 7297 N N . THR A 1 920 ? -8.589 -11.643 19.371 1.00 97.56 920 THR A N 1
ATOM 7298 C CA . THR A 1 920 ? -9.024 -10.256 19.577 1.00 97.56 920 THR A CA 1
ATOM 7299 C C . THR A 1 920 ? -10.533 -10.176 19.778 1.00 97.56 920 THR A C 1
ATOM 7301 O O . THR A 1 920 ? -10.989 -9.477 20.677 1.00 97.56 920 THR A O 1
ATOM 7304 N N . SER A 1 921 ? -11.313 -10.922 18.997 1.00 98.06 921 SER A N 1
ATOM 7305 C CA . SER A 1 921 ? -12.777 -10.928 19.092 1.00 98.06 921 SER A CA 1
ATOM 7306 C C . SER A 1 921 ? -13.276 -11.507 20.421 1.00 98.06 921 SER A C 1
ATOM 7308 O O . SER A 1 921 ? -14.184 -10.953 21.033 1.00 98.06 921 SER A O 1
ATOM 7310 N N . PHE A 1 922 ? -12.666 -12.595 20.904 1.00 96.75 922 PHE A N 1
ATOM 7311 C CA . PHE A 1 922 ? -13.053 -13.241 22.160 1.00 96.75 922 PHE A CA 1
ATOM 7312 C C . PHE A 1 922 ? -12.807 -12.347 23.376 1.00 96.75 922 PHE A C 1
ATOM 7314 O O . PHE A 1 922 ? -13.713 -12.165 24.184 1.00 96.75 922 PHE A O 1
ATOM 7321 N N . GLU A 1 923 ? -11.606 -11.782 23.520 1.00 96.50 923 GLU A N 1
ATOM 7322 C CA . GLU A 1 923 ? -11.295 -10.958 24.696 1.00 96.50 923 GLU A CA 1
ATOM 7323 C C . GLU A 1 923 ? -12.115 -9.666 24.722 1.00 96.50 923 GLU A C 1
ATOM 7325 O O . GLU A 1 923 ? -12.631 -9.270 25.766 1.00 96.50 923 GLU A O 1
ATOM 7330 N N . THR A 1 924 ? -12.280 -9.025 23.563 1.00 97.56 924 THR A N 1
ATOM 7331 C CA . THR A 1 924 ? -13.003 -7.754 23.474 1.00 97.56 924 THR A CA 1
ATOM 7332 C C . THR A 1 924 ? -14.491 -7.952 23.709 1.00 97.56 924 THR A C 1
ATOM 7334 O O . THR A 1 924 ? -15.100 -7.135 24.397 1.00 97.56 924 THR A O 1
ATOM 7337 N N . TRP A 1 925 ? -15.055 -9.082 23.271 1.00 97.62 925 TRP A N 1
ATOM 7338 C CA . TRP A 1 925 ? -16.426 -9.451 23.602 1.00 97.62 925 TRP A CA 1
ATOM 7339 C C . TRP A 1 925 ? -16.649 -9.586 25.114 1.00 97.62 925 TRP A C 1
ATOM 7341 O O . TRP A 1 925 ? -17.638 -9.064 25.623 1.00 97.62 925 TRP A O 1
ATOM 7351 N N . GLU A 1 926 ? -15.731 -10.213 25.859 1.00 95.25 926 GLU A N 1
ATOM 7352 C CA . GLU A 1 926 ? -15.844 -10.296 27.326 1.00 95.25 926 GLU A CA 1
ATOM 7353 C C . GLU A 1 926 ? -15.874 -8.909 27.982 1.00 95.25 926 GLU A C 1
ATOM 7355 O O . GLU A 1 926 ? -16.722 -8.655 28.842 1.00 95.25 926 GLU A O 1
ATOM 7360 N N . GLY A 1 927 ? -15.026 -7.985 27.523 1.00 95.19 927 GLY A N 1
ATOM 7361 C CA . GLY A 1 927 ? -15.055 -6.597 27.984 1.00 95.19 927 GLY A CA 1
ATOM 7362 C C . GLY A 1 927 ? -16.356 -5.872 27.627 1.00 95.19 927 GLY A C 1
ATOM 7363 O O . GLY A 1 927 ? -16.956 -5.224 28.483 1.00 95.19 927 GLY A O 1
ATOM 7364 N N . VAL A 1 928 ? -16.849 -6.022 26.393 1.00 96.25 928 VAL A N 1
ATOM 7365 C CA . VAL A 1 928 ? -18.108 -5.405 25.931 1.00 96.25 928 VAL A CA 1
ATOM 7366 C C . VAL A 1 928 ? -19.315 -5.910 26.727 1.00 96.25 928 VAL A C 1
ATOM 7368 O O . VAL A 1 928 ? -20.170 -5.105 27.103 1.00 96.25 928 VAL A O 1
ATOM 7371 N N . LYS A 1 929 ? -19.384 -7.208 27.055 1.00 92.44 929 LYS A N 1
ATOM 7372 C CA . LYS A 1 929 ? -20.461 -7.752 27.903 1.00 92.44 929 LYS A CA 1
ATOM 7373 C C . LYS A 1 929 ? -20.510 -7.064 29.265 1.00 92.44 929 LYS A C 1
ATOM 7375 O O . LYS A 1 929 ? -21.590 -6.693 29.725 1.00 92.44 929 LYS A O 1
ATOM 7380 N N . VAL A 1 930 ? -19.349 -6.887 29.898 1.00 90.19 930 VAL A N 1
ATOM 7381 C CA . VAL A 1 930 ? -19.239 -6.224 31.204 1.00 90.19 930 VAL A CA 1
ATOM 7382 C C . VAL A 1 930 ? -19.613 -4.748 31.100 1.00 90.19 930 VAL A C 1
ATOM 7384 O O . VAL A 1 930 ? -20.436 -4.283 31.888 1.00 90.19 930 VAL A O 1
ATOM 7387 N N . ALA A 1 931 ? -19.099 -4.046 30.089 1.00 90.81 931 ALA A N 1
ATOM 7388 C CA . ALA A 1 931 ? -19.416 -2.646 29.826 1.00 90.81 931 ALA A CA 1
ATOM 7389 C C . ALA A 1 931 ? -20.928 -2.412 29.710 1.00 90.81 931 ALA A C 1
ATOM 7391 O O . ALA A 1 931 ? -21.503 -1.565 30.399 1.00 90.81 931 ALA A O 1
ATOM 7392 N N . VAL A 1 932 ? -21.594 -3.202 28.866 1.00 89.44 932 VAL A N 1
ATOM 7393 C CA . VAL A 1 932 ? -23.027 -3.051 28.611 1.00 89.44 932 VAL A CA 1
ATOM 7394 C C . VAL A 1 932 ? -23.854 -3.421 29.846 1.00 89.44 932 VAL A C 1
ATOM 7396 O O . VAL A 1 932 ? -24.738 -2.657 30.235 1.00 89.44 932 VAL A O 1
ATOM 7399 N N . ALA A 1 933 ? -23.539 -4.530 30.522 1.00 83.31 933 ALA A N 1
ATOM 7400 C CA . ALA A 1 933 ? -24.261 -4.951 31.724 1.00 83.31 933 ALA A CA 1
ATOM 7401 C C . ALA A 1 933 ? -24.157 -3.925 32.869 1.00 83.31 933 ALA A C 1
ATOM 7403 O O . ALA A 1 933 ? -25.172 -3.562 33.472 1.00 83.31 933 ALA A O 1
ATOM 7404 N N . LEU A 1 934 ? -22.951 -3.414 33.144 1.00 80.88 934 LEU A N 1
ATOM 7405 C CA . LEU A 1 934 ? -22.717 -2.456 34.229 1.00 80.88 934 LEU A CA 1
ATOM 7406 C C . LEU A 1 934 ? -23.370 -1.100 33.977 1.00 80.88 934 LEU A C 1
ATOM 7408 O O . LEU A 1 934 ? -23.858 -0.483 34.921 1.00 80.88 934 LEU A O 1
ATOM 7412 N N . SER A 1 935 ? -23.460 -0.659 32.720 1.00 80.56 935 SER A N 1
ATOM 7413 C CA . SER A 1 935 ? -24.133 0.595 32.362 1.00 80.56 935 SER A CA 1
ATOM 7414 C C . SER A 1 935 ? -25.561 0.680 32.930 1.00 80.56 935 SER A C 1
ATOM 7416 O O . SER A 1 935 ? -25.962 1.705 33.494 1.00 80.56 935 SER A O 1
ATOM 7418 N N . LYS A 1 936 ? -26.320 -0.424 32.863 1.00 75.81 936 LYS A N 1
ATOM 7419 C CA . LYS A 1 936 ? -27.696 -0.506 33.386 1.00 75.81 936 LYS A CA 1
ATOM 7420 C C . LYS A 1 936 ? -27.735 -0.578 34.920 1.00 75.81 936 LYS A C 1
ATOM 7422 O O . LYS A 1 936 ? -28.623 0.010 35.547 1.00 75.81 936 LYS A O 1
ATOM 7427 N N . GLU A 1 937 ? -26.765 -1.253 35.543 1.00 73.12 937 GLU A N 1
ATOM 7428 C CA . GLU A 1 937 ? -26.641 -1.326 37.007 1.00 73.12 937 GLU A CA 1
ATOM 7429 C C . GLU A 1 937 ? -26.281 0.036 37.624 1.00 73.12 937 GLU A C 1
ATOM 7431 O O . GLU A 1 937 ? -26.973 0.485 38.542 1.00 73.12 937 GLU A O 1
ATOM 7436 N N . ILE A 1 938 ? -25.278 0.736 37.080 1.00 72.12 938 ILE A N 1
ATOM 7437 C CA . ILE A 1 938 ? -24.858 2.079 37.522 1.00 72.12 938 ILE A CA 1
ATOM 7438 C C . ILE A 1 938 ? -26.013 3.074 37.369 1.00 72.12 938 ILE A C 1
ATOM 7440 O O . ILE A 1 938 ? -26.314 3.840 38.289 1.00 72.12 938 ILE A O 1
ATOM 7444 N N . GLN A 1 939 ? -26.737 3.025 36.245 1.00 73.31 939 GLN A N 1
ATOM 7445 C CA . GLN A 1 939 ? -27.922 3.861 36.045 1.00 73.31 939 GLN A CA 1
ATOM 7446 C C . GLN A 1 939 ? -28.986 3.621 37.128 1.00 73.31 939 GLN A C 1
ATOM 7448 O O . GLN A 1 939 ? -29.600 4.580 37.604 1.00 73.31 939 GLN A O 1
ATOM 7453 N N . THR A 1 940 ? -29.181 2.367 37.540 1.00 75.69 940 THR A N 1
ATOM 7454 C CA . THR A 1 940 ? -30.134 2.001 38.596 1.00 75.69 940 THR A CA 1
ATOM 7455 C C . THR A 1 940 ? -29.709 2.545 39.958 1.00 75.69 940 THR A C 1
ATOM 7457 O O . THR A 1 940 ? -30.528 3.154 40.654 1.00 75.69 940 THR A O 1
ATOM 7460 N N . SER A 1 941 ? -28.436 2.389 40.325 1.00 76.56 941 SER A N 1
ATOM 7461 C CA . SER A 1 941 ? -27.881 2.918 41.578 1.00 76.56 941 SER A CA 1
ATOM 7462 C C . SER A 1 941 ? -27.976 4.445 41.641 1.00 76.56 941 SER A C 1
ATOM 7464 O O . SER A 1 941 ? -28.467 4.985 42.633 1.00 76.56 941 SER A O 1
ATOM 7466 N N . ARG A 1 942 ? -27.618 5.146 40.557 1.00 77.50 942 ARG A N 1
ATOM 7467 C CA . ARG A 1 942 ? -27.694 6.612 40.474 1.00 77.50 942 ARG A CA 1
ATOM 7468 C C . ARG A 1 942 ? -29.122 7.131 40.610 1.00 77.50 942 ARG A C 1
ATOM 7470 O O . ARG A 1 942 ? -29.371 8.002 41.433 1.00 77.50 942 ARG A O 1
ATOM 7477 N N . LEU A 1 943 ? -30.071 6.600 39.833 1.00 80.88 943 LEU A N 1
ATOM 7478 C CA . LEU A 1 943 ? -31.475 7.033 39.915 1.00 80.88 943 LEU A CA 1
ATOM 7479 C C . LEU A 1 943 ? -32.073 6.748 41.297 1.00 80.88 943 LEU A C 1
ATOM 7481 O O . LEU A 1 943 ? -32.922 7.501 41.776 1.00 80.88 943 LEU A O 1
ATOM 7485 N N . SER A 1 944 ? -31.616 5.675 41.946 1.00 83.38 944 SER A N 1
ATOM 7486 C CA . SER A 1 944 ? -31.983 5.392 43.329 1.00 83.38 944 SER A CA 1
ATOM 7487 C C . SER A 1 944 ? -31.459 6.489 44.250 1.00 83.38 944 SER A C 1
ATOM 7489 O O . SER A 1 944 ? -32.261 7.062 44.986 1.00 83.38 944 SER A O 1
ATOM 7491 N N . VAL A 1 945 ? -30.168 6.838 44.162 1.00 84.31 945 VAL A N 1
ATOM 7492 C CA . VAL A 1 945 ? -29.562 7.944 44.924 1.00 84.31 945 VAL A CA 1
ATOM 7493 C C . VAL A 1 945 ? -30.267 9.272 44.664 1.00 84.31 945 VAL A C 1
ATOM 7495 O O . VAL A 1 945 ? -30.716 9.887 45.621 1.00 84.31 945 VAL A O 1
ATOM 7498 N N . GLU A 1 946 ? -30.504 9.675 43.417 1.00 84.25 946 GLU A N 1
ATOM 7499 C CA . GLU A 1 946 ? -31.234 10.917 43.107 1.00 84.25 946 GLU A CA 1
ATOM 7500 C C . GLU A 1 946 ? -32.619 10.961 43.774 1.00 84.25 946 GLU A C 1
ATOM 7502 O O . GLU A 1 946 ? -33.054 12.006 44.267 1.00 84.25 946 GLU A O 1
ATOM 7507 N N . ALA A 1 947 ? -33.306 9.817 43.856 1.00 85.00 947 ALA A N 1
ATOM 7508 C CA . ALA A 1 947 ? -34.567 9.716 44.579 1.00 85.00 947 ALA A CA 1
ATOM 7509 C C . ALA A 1 947 ? -34.390 9.877 46.099 1.00 85.00 947 ALA A C 1
ATOM 7511 O O . ALA A 1 947 ? -35.195 10.587 46.706 1.00 85.00 947 ALA A O 1
ATOM 7512 N N . LEU A 1 948 ? -33.342 9.293 46.700 1.00 86.19 948 LEU A N 1
ATOM 7513 C CA . LEU A 1 948 ? -32.973 9.529 48.105 1.00 86.19 948 LEU A CA 1
ATOM 7514 C C . LEU A 1 948 ? -32.715 11.027 48.365 1.00 86.19 948 LEU A C 1
ATOM 7516 O O . LEU A 1 948 ? -33.307 11.613 49.276 1.00 86.19 948 LEU A O 1
ATOM 7520 N N . GLU A 1 949 ? -31.870 11.661 47.547 1.00 85.38 949 GLU A N 1
ATOM 7521 C CA . GLU A 1 949 ? -31.453 13.058 47.723 1.00 85.38 949 GLU A CA 1
ATOM 7522 C C . GLU A 1 949 ? -32.621 14.037 47.558 1.00 85.38 949 GLU A C 1
ATOM 7524 O O . GLU A 1 949 ? -32.718 15.027 48.289 1.00 85.38 949 GLU A O 1
ATOM 7529 N N . SER A 1 950 ? -33.561 13.744 46.651 1.00 86.62 950 SER A N 1
ATOM 7530 C CA . SER A 1 950 ? -34.701 14.620 46.345 1.00 86.62 950 SER A CA 1
ATOM 7531 C C . SER A 1 950 ? -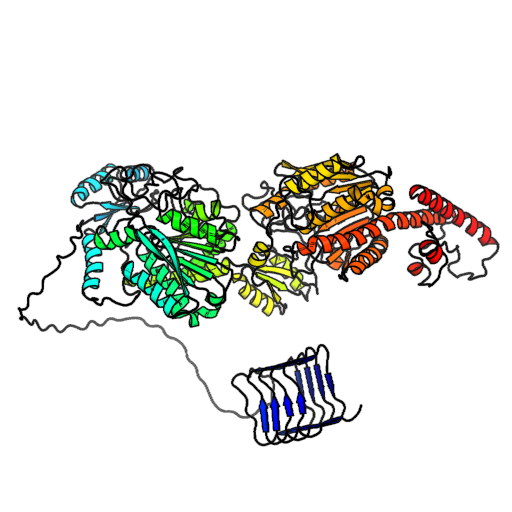35.617 14.915 47.541 1.00 86.62 950 SER A C 1
ATOM 7533 O O . SER A 1 950 ? -36.319 15.930 47.544 1.00 86.62 950 SER A O 1
ATOM 7535 N N . VAL A 1 951 ? -35.620 14.054 48.566 1.00 87.62 951 VAL A N 1
ATOM 7536 C CA . VAL A 1 951 ? -36.532 14.176 49.711 1.00 87.62 951 VAL A CA 1
ATOM 7537 C C . VAL A 1 951 ? -36.084 15.270 50.680 1.00 87.62 951 VAL A C 1
ATOM 7539 O O . VAL A 1 951 ? -36.888 16.114 51.083 1.00 87.62 951 VAL A O 1
ATOM 7542 N N . TYR A 1 952 ? -34.809 15.248 51.080 1.00 87.00 952 TYR A N 1
ATOM 7543 C CA . TYR A 1 952 ? -34.272 16.119 52.135 1.00 87.00 952 TYR A CA 1
ATOM 7544 C C . TYR A 1 952 ? -32.981 16.858 51.751 1.00 87.00 952 TYR A C 1
ATOM 7546 O O . TYR A 1 952 ? -32.472 17.620 52.573 1.00 87.00 952 TYR A O 1
ATOM 7554 N N . GLY A 1 953 ? -32.454 16.661 50.540 1.00 82.12 953 GLY A N 1
ATOM 7555 C CA . GLY A 1 953 ? -31.170 17.217 50.100 1.00 82.12 953 GLY A CA 1
ATOM 7556 C C . GLY A 1 953 ? -29.960 16.595 50.803 1.00 82.12 953 GLY A C 1
ATOM 7557 O O . GLY A 1 953 ? -28.907 17.226 50.881 1.00 82.12 953 GLY A O 1
ATOM 7558 N N . THR A 1 954 ? -30.126 15.402 51.383 1.00 81.19 954 THR A N 1
ATOM 7559 C CA . THR A 1 954 ? -29.032 14.607 51.950 1.00 81.19 954 THR A CA 1
ATOM 7560 C C . THR A 1 954 ? -28.138 14.149 50.802 1.00 81.19 954 THR A C 1
ATOM 7562 O O . THR A 1 954 ? -28.665 13.591 49.851 1.00 81.19 954 THR A O 1
ATOM 7565 N N . ASN A 1 955 ? -26.829 14.381 50.886 1.00 80.50 955 ASN A N 1
ATOM 7566 C CA . ASN A 1 955 ? -25.886 13.991 49.838 1.00 80.50 955 ASN A CA 1
ATOM 7567 C C . ASN A 1 955 ? -25.459 12.530 50.046 1.00 80.50 955 ASN A C 1
ATOM 7569 O O . ASN A 1 955 ? -24.992 12.192 51.138 1.00 80.50 955 ASN A O 1
ATOM 7573 N N . TYR A 1 956 ? -25.640 11.689 49.032 1.00 82.50 956 TYR A N 1
ATOM 7574 C CA . TYR A 1 956 ? -25.288 10.270 49.064 1.00 82.50 956 TYR A CA 1
ATOM 7575 C C . TYR A 1 956 ? -24.226 9.958 48.004 1.00 82.50 956 TYR A C 1
ATOM 7577 O O . TYR A 1 956 ? -24.264 10.468 46.890 1.00 82.50 956 TYR A O 1
ATOM 7585 N N . LEU A 1 957 ? -23.292 9.067 48.342 1.00 78.81 957 LEU A N 1
ATOM 7586 C CA . LEU A 1 957 ? -22.359 8.490 47.373 1.00 78.81 957 LEU A CA 1
ATOM 7587 C C . LEU A 1 957 ? -22.963 7.212 46.776 1.00 78.81 957 LEU A C 1
ATOM 7589 O O . LEU A 1 957 ? -23.675 6.479 47.464 1.00 78.81 957 LEU A O 1
ATOM 7593 N N . PHE A 1 958 ? -22.643 6.927 45.519 1.00 79.25 958 PHE A N 1
ATOM 7594 C CA . PHE A 1 958 ? -22.897 5.639 44.875 1.00 79.25 958 PHE A CA 1
ATOM 7595 C C . PHE A 1 958 ? -21.618 5.147 44.200 1.00 79.25 958 PHE A C 1
ATOM 7597 O O . PHE A 1 958 ? -20.696 5.926 43.978 1.00 79.25 958 PHE A O 1
ATOM 7604 N N . GLY A 1 959 ? -21.568 3.851 43.922 1.00 68.81 959 GLY A N 1
ATOM 7605 C CA . GLY A 1 959 ? -20.441 3.185 43.281 1.00 68.81 959 GLY A CA 1
ATOM 7606 C C . GLY A 1 959 ? -20.369 1.728 43.721 1.00 68.81 959 GLY A C 1
ATOM 7607 O O . GLY A 1 959 ? -21.291 1.222 44.381 1.00 68.81 959 GLY A O 1
ATOM 7608 N N . THR A 1 960 ? -19.263 1.051 43.423 1.00 69.12 960 THR A N 1
ATOM 7609 C CA . THR A 1 960 ? -19.022 -0.286 43.979 1.00 69.12 960 THR A CA 1
ATOM 7610 C C . THR A 1 960 ? -18.867 -0.225 45.505 1.00 69.12 960 THR A C 1
ATOM 7612 O O . THR A 1 960 ? -18.350 0.746 46.066 1.00 69.12 960 THR A O 1
ATOM 7615 N N . ALA A 1 961 ? -19.271 -1.284 46.219 1.00 73.56 961 ALA A N 1
ATOM 7616 C CA . ALA A 1 961 ? -19.120 -1.342 47.679 1.00 73.56 961 ALA A CA 1
ATOM 7617 C C . ALA A 1 961 ? -17.654 -1.148 48.118 1.00 73.56 961 ALA A C 1
ATOM 7619 O O . ALA A 1 961 ? -17.389 -0.516 49.139 1.00 73.56 961 ALA A O 1
ATOM 7620 N N . ALA A 1 962 ? -16.701 -1.630 47.312 1.00 69.62 962 ALA A N 1
ATOM 7621 C CA . ALA A 1 962 ? -15.275 -1.474 47.566 1.00 69.62 962 ALA A CA 1
ATOM 7622 C C . ALA A 1 962 ? -14.801 -0.012 47.477 1.00 69.62 962 ALA A C 1
ATOM 7624 O O . ALA A 1 962 ? -13.927 0.383 48.246 1.00 69.62 962 ALA A O 1
ATOM 7625 N N . GLU A 1 963 ? -15.371 0.786 46.574 1.00 68.56 963 GLU A N 1
ATOM 7626 C CA . GLU A 1 963 ? -15.033 2.205 46.409 1.00 68.56 963 GLU A CA 1
ATOM 7627 C C . GLU A 1 963 ? -15.708 3.078 47.467 1.00 68.56 963 GLU A C 1
ATOM 7629 O O . GLU A 1 963 ? -15.070 3.967 48.031 1.00 68.56 963 GLU A O 1
ATOM 7634 N N . VAL A 1 964 ? -16.979 2.804 47.774 1.00 75.56 964 VAL A N 1
ATOM 7635 C CA . VAL A 1 964 ? -17.770 3.633 48.695 1.00 75.56 964 VAL A CA 1
ATOM 7636 C C . VAL A 1 964 ? -17.467 3.310 50.161 1.00 75.56 964 VAL A C 1
ATOM 7638 O O . VAL A 1 964 ? -17.356 4.219 50.983 1.00 75.56 964 VAL A O 1
ATOM 7641 N N . LEU A 1 965 ? -17.324 2.025 50.508 1.00 74.12 965 LEU A N 1
ATOM 7642 C CA . LEU A 1 965 ? -17.189 1.549 51.895 1.00 74.12 965 LEU A CA 1
ATOM 7643 C C . LEU A 1 965 ? -15.805 0.972 52.214 1.00 74.12 965 LEU A C 1
ATOM 7645 O O . LEU A 1 965 ? -15.485 0.741 53.383 1.00 74.12 965 LEU A O 1
ATOM 7649 N N . GLY A 1 966 ? -14.973 0.771 51.192 1.00 73.19 966 GLY A N 1
ATOM 7650 C CA . GLY A 1 966 ? -13.707 0.053 51.289 1.00 73.19 966 GLY A CA 1
ATOM 7651 C C . GLY A 1 966 ? -13.859 -1.437 50.979 1.00 73.19 966 GLY A C 1
ATOM 7652 O O . GLY A 1 966 ? -14.918 -2.037 51.156 1.00 73.19 966 GLY A O 1
ATOM 7653 N N . SER A 1 967 ? -12.775 -2.063 50.515 1.00 74.69 967 SER A N 1
ATOM 7654 C CA . SER A 1 967 ? -12.771 -3.490 50.180 1.00 74.69 967 SER A CA 1
ATOM 7655 C C . SER A 1 967 ? -13.068 -4.356 51.410 1.00 74.69 967 SER A C 1
ATOM 7657 O O . SER A 1 967 ? -12.293 -4.386 52.370 1.00 74.69 967 SER A O 1
ATOM 7659 N N . ALA A 1 968 ? -14.160 -5.114 51.352 1.00 70.06 968 ALA A N 1
ATOM 7660 C CA . ALA A 1 968 ? -14.526 -6.121 52.339 1.00 70.06 968 ALA A CA 1
ATOM 7661 C C . ALA A 1 968 ? -14.575 -7.498 51.667 1.00 70.06 968 ALA A C 1
ATOM 7663 O O . ALA A 1 968 ? -14.949 -7.616 50.509 1.00 70.06 968 ALA A O 1
ATOM 7664 N N . SER A 1 969 ? -14.179 -8.551 52.387 1.00 70.12 969 SER A N 1
ATOM 7665 C CA . SER A 1 969 ? -14.302 -9.931 51.895 1.00 70.12 969 SER A CA 1
ATOM 7666 C C . SER A 1 969 ? -15.425 -10.648 52.636 1.00 70.12 969 SER A C 1
ATOM 7668 O O . SER A 1 969 ? -15.496 -10.569 53.865 1.00 70.12 969 SER A O 1
ATOM 7670 N N . GLY A 1 970 ? -16.283 -11.358 51.899 1.00 70.31 970 GLY A N 1
ATOM 7671 C CA . GLY A 1 970 ? -17.408 -12.107 52.468 1.00 70.31 970 GLY A CA 1
ATOM 7672 C C . GLY A 1 970 ? -18.613 -11.239 52.833 1.00 70.31 970 GLY A C 1
ATOM 7673 O O . GLY A 1 970 ? -19.337 -11.578 53.773 1.00 70.31 970 GLY A O 1
ATOM 7674 N N . ALA A 1 971 ? -18.815 -10.125 52.127 1.00 79.50 971 ALA A N 1
ATOM 7675 C CA . ALA A 1 971 ? -19.979 -9.278 52.316 1.00 79.50 971 ALA A CA 1
ATOM 7676 C C . ALA A 1 971 ? -21.269 -9.988 51.848 1.00 79.50 971 ALA A C 1
ATOM 7678 O O . ALA A 1 971 ? -21.249 -10.950 51.071 1.00 79.50 971 ALA A O 1
ATOM 7679 N N . SER A 1 972 ? -22.414 -9.582 52.403 1.00 84.31 972 SER A N 1
ATOM 7680 C CA . SER A 1 972 ? -23.695 -10.249 52.132 1.00 84.31 972 SER A CA 1
ATOM 7681 C C . SER A 1 972 ? -24.168 -10.068 50.693 1.00 84.31 972 SER A C 1
ATOM 7683 O O . SER A 1 972 ? -24.834 -10.952 50.159 1.00 84.31 972 SER A O 1
ATOM 7685 N N . ASP A 1 973 ? -23.825 -8.942 50.080 1.00 79.94 973 ASP A N 1
ATOM 7686 C CA . ASP A 1 973 ? -24.055 -8.627 48.674 1.00 79.94 973 ASP A CA 1
ATOM 7687 C C . ASP A 1 973 ? -23.175 -9.468 47.739 1.00 79.94 973 ASP A C 1
ATOM 7689 O O . ASP A 1 973 ? -23.706 -10.051 46.792 1.00 79.94 973 ASP A O 1
ATOM 7693 N N . ASP A 1 974 ? -21.888 -9.649 48.053 1.00 75.19 974 ASP A N 1
ATOM 7694 C CA . ASP A 1 974 ? -21.003 -10.568 47.316 1.00 75.19 974 ASP A CA 1
ATOM 7695 C C . ASP A 1 974 ? -21.539 -12.005 47.339 1.00 75.19 974 ASP A C 1
ATOM 7697 O O . ASP A 1 974 ? -21.570 -12.697 46.320 1.00 75.19 974 ASP A O 1
ATOM 7701 N N . TRP A 1 975 ? -21.997 -12.472 48.506 1.00 84.75 975 TRP A N 1
ATOM 7702 C CA . TRP A 1 975 ? -22.609 -13.795 48.630 1.00 84.75 975 TRP A CA 1
ATOM 7703 C C . TRP A 1 975 ? -23.938 -13.876 47.872 1.00 84.75 975 TRP A C 1
ATOM 7705 O O . TRP A 1 975 ? -24.204 -14.876 47.199 1.00 84.75 975 TRP A O 1
ATOM 7715 N N . ALA A 1 976 ? -24.769 -12.834 47.957 1.00 83.31 976 ALA A N 1
ATOM 7716 C CA . ALA A 1 976 ? -26.037 -12.767 47.242 1.00 83.31 976 ALA A CA 1
ATOM 7717 C C . ALA A 1 976 ? -25.818 -12.894 45.729 1.00 83.31 976 ALA A C 1
ATOM 7719 O O . ALA A 1 976 ? -26.463 -13.733 45.099 1.00 83.31 976 ALA A O 1
ATOM 7720 N N . LYS A 1 977 ? -24.875 -12.130 45.168 1.00 75.25 977 LYS A N 1
ATOM 7721 C CA . LYS A 1 977 ? -24.591 -12.115 43.729 1.00 75.25 977 LYS A CA 1
ATOM 7722 C C . LYS A 1 977 ? -23.817 -13.362 43.285 1.00 75.25 977 LYS A C 1
ATOM 7724 O O . LYS A 1 977 ? -24.255 -14.058 42.376 1.00 75.25 977 LYS A O 1
ATOM 7729 N N . GLY A 1 978 ? -22.718 -13.699 43.963 1.00 69.94 978 GLY A N 1
ATOM 7730 C CA . GLY A 1 978 ? -21.789 -14.756 43.544 1.00 69.94 978 GLY A CA 1
ATOM 7731 C C . GLY A 1 978 ? -22.139 -16.184 43.982 1.00 69.94 978 GLY A C 1
ATOM 7732 O O . GLY A 1 978 ? -21.664 -17.135 43.367 1.00 69.94 978 GLY A O 1
ATOM 7733 N N . VAL A 1 979 ? -22.947 -16.370 45.036 1.00 78.12 979 VAL A N 1
ATOM 7734 C CA . VAL A 1 979 ? -23.296 -17.711 45.560 1.00 78.12 979 VAL A CA 1
ATOM 7735 C C . VAL A 1 979 ? -24.786 -17.997 45.446 1.00 78.12 979 VAL A C 1
ATOM 7737 O O . VAL A 1 979 ? -25.175 -19.071 44.988 1.00 78.12 979 VAL A O 1
ATOM 7740 N N . ALA A 1 980 ? -25.632 -17.060 45.872 1.00 78.44 980 ALA A N 1
ATOM 7741 C CA . ALA A 1 980 ? -27.081 -17.225 45.788 1.00 78.44 980 ALA A CA 1
ATOM 7742 C C . ALA A 1 980 ? -27.647 -16.895 44.400 1.00 78.44 980 ALA A C 1
ATOM 7744 O O . ALA A 1 980 ? -28.835 -17.126 44.173 1.00 78.44 980 ALA A O 1
ATOM 7745 N N . MET A 1 981 ? -26.808 -16.389 43.488 1.00 72.81 981 MET A N 1
ATOM 7746 C CA . MET A 1 981 ? -27.180 -16.004 42.124 1.00 72.81 981 MET A CA 1
ATOM 7747 C C . MET A 1 981 ? -28.356 -15.009 42.101 1.00 72.81 981 MET A C 1
ATOM 7749 O O . MET A 1 981 ? -29.205 -15.036 41.208 1.00 72.81 981 MET A O 1
ATOM 7753 N N . ILE A 1 982 ? -28.443 -14.147 43.120 1.00 76.62 982 ILE A N 1
ATOM 7754 C CA . ILE A 1 982 ? -29.399 -13.043 43.170 1.00 76.62 982 ILE A CA 1
ATOM 7755 C C . ILE A 1 982 ? -28.898 -11.977 42.198 1.00 76.62 982 ILE A C 1
ATOM 7757 O O . ILE A 1 982 ? -27.869 -11.349 42.433 1.00 76.62 982 ILE A O 1
ATOM 7761 N N . LYS A 1 983 ? -29.651 -11.785 41.110 1.00 66.12 983 LYS A N 1
ATOM 7762 C CA . LYS A 1 983 ? -29.268 -10.943 39.966 1.00 66.12 983 LYS A CA 1
ATOM 7763 C C . LYS A 1 983 ? -28.917 -9.504 40.347 1.00 66.12 983 LYS A C 1
ATOM 7765 O O . LYS A 1 983 ? -27.910 -8.975 39.893 1.00 66.12 983 LYS A O 1
ATOM 7770 N N . HIS A 1 984 ? -29.724 -8.895 41.214 1.00 74.56 984 HIS A N 1
ATOM 7771 C CA . HIS A 1 984 ? -29.522 -7.524 41.672 1.00 74.56 984 HIS A CA 1
ATOM 7772 C C . HIS A 1 984 ? -29.389 -7.505 43.186 1.00 74.56 984 HIS A C 1
ATOM 7774 O O . HIS A 1 984 ? -30.321 -7.865 43.910 1.00 74.56 984 HIS A O 1
ATOM 7780 N N . SER A 1 985 ? -28.219 -7.086 43.652 1.00 79.62 985 SER A N 1
ATOM 7781 C CA . SER A 1 985 ? -27.919 -6.893 45.062 1.00 79.62 985 SER A CA 1
ATOM 7782 C C . SER A 1 985 ? -27.354 -5.493 45.233 1.00 79.62 985 SER A C 1
ATOM 7784 O O . SER A 1 985 ? -26.365 -5.151 44.593 1.00 79.62 985 SER A O 1
ATOM 7786 N N . TYR A 1 986 ? -27.994 -4.700 46.087 1.00 81.56 986 TYR A N 1
ATOM 7787 C CA . TYR A 1 986 ? -27.591 -3.332 46.390 1.00 81.56 986 TYR A CA 1
ATOM 7788 C C . TYR A 1 986 ? -27.382 -3.196 47.892 1.00 81.56 986 TYR A C 1
ATOM 7790 O O . TYR A 1 986 ? -28.204 -3.672 48.682 1.00 81.56 986 TYR A O 1
ATOM 7798 N N . THR A 1 987 ? -26.320 -2.496 48.270 1.00 84.31 987 THR A N 1
ATOM 7799 C CA . THR A 1 987 ? -26.049 -2.104 49.652 1.00 84.31 987 THR A CA 1
ATOM 7800 C C . THR A 1 987 ? -26.366 -0.618 49.788 1.00 84.31 987 THR A C 1
ATOM 7802 O O . THR A 1 987 ? -25.809 0.203 49.066 1.00 84.31 987 THR A O 1
ATOM 7805 N N . LEU A 1 988 ? -27.296 -0.269 50.683 1.00 82.69 988 LEU A N 1
ATOM 7806 C CA . LEU A 1 988 ? -27.622 1.120 51.007 1.00 82.69 988 LEU A CA 1
ATOM 7807 C C . LEU A 1 988 ? -27.095 1.434 52.406 1.00 82.69 988 LEU A C 1
ATOM 7809 O O . LEU A 1 988 ? -27.660 0.958 53.393 1.00 82.69 988 LEU A O 1
ATOM 7813 N N . GLU A 1 989 ? -26.045 2.248 52.484 1.00 81.31 989 GLU A N 1
ATOM 7814 C CA . GLU A 1 989 ? -25.601 2.826 53.752 1.00 81.31 989 GLU A CA 1
ATOM 7815 C C . GLU A 1 989 ? -26.412 4.078 54.080 1.00 81.31 989 GLU A C 1
ATOM 7817 O O . GLU A 1 989 ? -26.659 4.942 53.238 1.00 81.31 989 GLU A O 1
ATOM 7822 N N . LEU A 1 990 ? -26.901 4.136 55.314 1.00 80.88 990 LEU A N 1
ATOM 7823 C CA . LEU A 1 990 ? -27.918 5.095 55.734 1.00 80.88 990 LEU A CA 1
ATOM 7824 C C . LEU A 1 990 ? -27.289 6.438 56.138 1.00 80.88 990 LEU A C 1
ATOM 7826 O O . LEU A 1 990 ? -26.204 6.442 56.696 1.00 80.88 990 LEU A O 1
ATOM 7830 N N . ARG A 1 991 ? -28.027 7.542 55.925 1.00 76.56 991 ARG A N 1
ATOM 7831 C CA . ARG A 1 991 ? -27.834 8.985 56.255 1.00 76.56 991 ARG A CA 1
ATOM 7832 C C . ARG A 1 991 ? -26.601 9.491 57.039 1.00 76.56 991 ARG A C 1
ATOM 7834 O O . ARG A 1 991 ? -26.237 10.650 56.855 1.00 76.56 991 ARG A O 1
ATOM 7841 N N . ASP A 1 992 ? -26.022 8.749 57.977 1.00 79.00 992 ASP A N 1
ATOM 7842 C CA . ASP A 1 992 ? -24.924 9.239 58.812 1.00 79.00 992 ASP A CA 1
ATOM 7843 C C . ASP A 1 992 ? -23.556 9.109 58.133 1.00 79.00 992 ASP A C 1
ATOM 7845 O O . ASP A 1 992 ? -23.049 8.017 57.907 1.00 79.00 992 ASP A O 1
ATOM 7849 N N . THR A 1 993 ? -22.885 10.240 57.923 1.00 70.12 993 THR A N 1
ATOM 7850 C CA . THR A 1 993 ? -21.506 10.300 57.410 1.00 70.12 993 THR A CA 1
ATOM 7851 C C . THR A 1 993 ? -20.461 10.050 58.511 1.00 70.12 993 THR A C 1
ATOM 7853 O O . THR A 1 993 ? -19.353 10.586 58.456 1.00 70.12 993 THR A O 1
ATOM 7856 N N . GLY A 1 994 ? -20.833 9.332 59.575 1.00 73.12 994 GLY A N 1
ATOM 7857 C CA . GLY A 1 994 ? -20.025 9.124 60.778 1.00 73.12 994 GLY A CA 1
ATOM 7858 C C . GLY A 1 994 ? -20.048 10.275 61.793 1.00 73.12 994 GLY A C 1
ATOM 7859 O O . GLY A 1 994 ? -19.203 10.299 62.688 1.00 73.12 994 GLY A O 1
ATOM 7860 N N . TYR A 1 995 ? -20.984 11.229 61.687 1.00 79.06 995 TYR A N 1
ATOM 7861 C CA . TYR A 1 995 ? -21.140 12.294 62.688 1.00 79.06 995 TYR A CA 1
ATOM 7862 C C . TYR A 1 995 ? -21.712 11.737 63.999 1.00 79.06 995 TYR A C 1
ATOM 7864 O O . TYR A 1 995 ? -21.297 12.148 65.085 1.00 79.06 995 TYR A O 1
ATOM 7872 N N . TRP A 1 996 ? -22.640 10.784 63.896 1.00 79.69 996 TRP A N 1
ATOM 7873 C CA . TRP A 1 996 ? -23.242 10.088 65.035 1.00 79.69 996 TRP A CA 1
ATOM 7874 C C . TRP A 1 996 ? -22.636 8.693 65.266 1.00 79.69 996 TRP A C 1
ATOM 7876 O O . TRP A 1 996 ? -22.799 8.111 66.341 1.00 79.69 996 TRP A O 1
ATOM 7886 N N . GLY A 1 997 ? -21.919 8.154 64.279 1.00 78.38 997 GLY A N 1
ATOM 7887 C CA . GLY A 1 997 ? -21.373 6.804 64.303 1.00 78.38 997 GLY A CA 1
ATOM 7888 C C . GLY A 1 997 ? -22.496 5.773 64.410 1.00 78.38 997 GLY A C 1
ATOM 7889 O O . GLY A 1 997 ? -23.457 5.785 63.650 1.00 78.38 997 GLY A O 1
ATOM 7890 N N . PHE A 1 998 ? -22.408 4.886 65.401 1.00 77.50 998 PHE A N 1
ATOM 7891 C CA . PHE A 1 998 ? -23.445 3.879 65.653 1.00 77.50 998 PHE A CA 1
ATOM 7892 C C . PHE A 1 998 ? -24.625 4.393 66.510 1.00 77.50 998 PHE A C 1
ATOM 7894 O O . PHE A 1 998 ? -25.502 3.604 66.861 1.00 77.50 998 PHE A O 1
ATOM 7901 N N . GLU A 1 999 ? -24.671 5.684 66.869 1.00 82.38 999 GLU A N 1
ATOM 7902 C CA . GLU A 1 999 ? -25.685 6.268 67.768 1.00 82.38 999 GLU A CA 1
ATOM 7903 C C . GLU A 1 999 ? -26.530 7.367 67.091 1.00 82.38 999 GLU A C 1
ATOM 7905 O O . GLU A 1 999 ? -26.568 8.517 67.531 1.00 82.38 999 GLU A O 1
ATOM 7910 N N . LEU A 1 1000 ? -27.249 7.014 66.018 1.00 82.50 1000 LEU A N 1
ATOM 7911 C CA . LEU A 1 1000 ? -28.146 7.936 65.311 1.00 82.50 1000 LEU A CA 1
ATOM 7912 C C . LEU A 1 1000 ? -29.280 8.451 66.237 1.00 82.50 1000 LEU A C 1
ATOM 7914 O O . LEU A 1 1000 ? -30.011 7.639 66.818 1.00 82.50 1000 LEU A O 1
ATOM 7918 N N . PRO A 1 1001 ? -29.488 9.775 66.376 1.00 88.38 1001 PRO A N 1
ATOM 7919 C CA . PRO A 1 1001 ? -30.462 10.309 67.319 1.00 88.38 1001 PRO A CA 1
ATOM 7920 C C . PRO A 1 1001 ? -31.915 10.069 66.858 1.00 88.38 1001 PRO A C 1
ATOM 7922 O O . PRO A 1 1001 ? -32.185 10.026 65.651 1.00 88.38 1001 PRO A O 1
ATOM 7925 N N . PRO A 1 1002 ? -32.884 9.932 67.791 1.00 90.62 1002 PRO A N 1
ATOM 7926 C CA . PRO A 1 1002 ? -34.259 9.539 67.468 1.00 90.62 1002 PRO A CA 1
ATOM 7927 C C . PRO A 1 1002 ? -34.959 10.401 66.408 1.00 90.62 1002 PRO A C 1
ATOM 7929 O O . PRO A 1 1002 ? -35.775 9.895 65.639 1.00 90.62 1002 PRO A O 1
ATOM 7932 N N . GLU A 1 1003 ? -34.640 11.692 66.338 1.00 89.25 1003 GLU A N 1
ATOM 7933 C CA . GLU A 1 1003 ? -35.180 12.632 65.354 1.00 89.25 1003 GLU A CA 1
ATOM 7934 C C . GLU A 1 1003 ? -34.732 12.364 63.908 1.00 89.25 1003 GLU A C 1
ATOM 7936 O O . GLU A 1 1003 ? -35.408 12.814 62.985 1.00 89.25 1003 GLU A O 1
ATOM 7941 N N . GLN A 1 1004 ? -33.638 11.625 63.692 1.00 87.62 1004 GLN A N 1
ATOM 7942 C CA . GLN A 1 1004 ? -33.142 11.269 62.356 1.00 87.62 1004 GLN A CA 1
ATOM 7943 C C . GLN A 1 1004 ? -33.731 9.951 61.835 1.00 87.62 1004 GLN A C 1
ATOM 7945 O O . GLN A 1 1004 ? -33.731 9.728 60.630 1.00 87.62 1004 GLN A O 1
ATOM 7950 N N . ILE A 1 1005 ? -34.321 9.113 62.699 1.00 86.56 1005 ILE A N 1
ATOM 7951 C CA . ILE A 1 1005 ? -34.854 7.791 62.318 1.00 86.56 1005 ILE A CA 1
ATOM 7952 C C . ILE A 1 1005 ? -35.908 7.895 61.207 1.00 86.56 1005 ILE A C 1
ATOM 7954 O O . ILE A 1 1005 ? -35.847 7.167 60.213 1.00 86.56 1005 ILE A O 1
ATOM 7958 N N . LEU A 1 1006 ? -36.895 8.782 61.374 1.00 88.62 1006 LEU A N 1
ATOM 7959 C CA . LEU A 1 1006 ? -37.967 8.947 60.391 1.00 88.62 1006 LEU A CA 1
ATOM 7960 C C . LEU A 1 1006 ? -37.441 9.544 59.071 1.00 88.62 1006 LEU A C 1
ATOM 7962 O O . LEU A 1 1006 ? -37.726 8.944 58.036 1.00 88.62 1006 LEU A O 1
ATOM 7966 N N . PRO A 1 1007 ? -36.656 10.642 59.071 1.00 89.25 1007 PRO A N 1
ATOM 7967 C CA . PRO A 1 1007 ? -36.007 11.142 57.860 1.00 89.25 1007 PRO A CA 1
ATOM 7968 C C . PRO A 1 1007 ? -35.202 10.078 57.102 1.00 89.25 1007 PRO A C 1
ATOM 7970 O O . PRO A 1 1007 ? -35.447 9.883 55.914 1.00 89.25 1007 PRO A O 1
ATOM 7973 N N . THR A 1 1008 ? -34.332 9.327 57.790 1.00 88.62 1008 THR A N 1
ATOM 7974 C CA . THR A 1 1008 ? -33.558 8.225 57.194 1.00 88.62 1008 THR A CA 1
ATOM 7975 C C . THR A 1 1008 ? -34.465 7.166 56.573 1.00 88.62 1008 THR A C 1
ATOM 7977 O O . THR A 1 1008 ? -34.233 6.727 55.451 1.00 88.62 1008 THR A O 1
ATOM 7980 N N . SER A 1 1009 ? -35.536 6.770 57.265 1.00 89.38 1009 SER A N 1
ATOM 7981 C CA . SER A 1 1009 ? -36.458 5.744 56.759 1.00 89.38 1009 SER A CA 1
ATOM 7982 C C . SER A 1 1009 ? -37.208 6.199 55.503 1.00 89.38 1009 SER A C 1
ATOM 7984 O O . SER A 1 1009 ? -37.412 5.403 54.589 1.00 89.38 1009 SER A O 1
ATOM 7986 N N . VAL A 1 1010 ? -37.633 7.466 55.458 1.00 89.62 1010 VAL A N 1
ATOM 7987 C CA . VAL A 1 1010 ? -38.407 8.016 54.335 1.00 89.62 1010 VAL A CA 1
ATOM 7988 C C . VAL A 1 1010 ? -37.541 8.135 53.085 1.00 89.62 1010 VAL A C 1
ATOM 7990 O O . VAL A 1 1010 ? -37.952 7.653 52.035 1.00 89.62 1010 VAL A O 1
ATOM 7993 N N . GLU A 1 1011 ? -36.344 8.718 53.186 1.00 89.00 1011 GLU A N 1
ATOM 7994 C CA . GLU A 1 1011 ? -35.458 8.860 52.020 1.00 89.00 1011 GLU A CA 1
ATOM 7995 C C . GLU A 1 1011 ? -34.955 7.503 51.511 1.00 89.00 1011 GLU A C 1
ATOM 7997 O O . GLU A 1 1011 ? -34.993 7.247 50.309 1.00 89.00 1011 GLU A O 1
ATOM 8002 N N . THR A 1 1012 ? -34.608 6.580 52.419 1.00 88.69 1012 THR A N 1
ATOM 8003 C CA . THR A 1 1012 ? -34.198 5.213 52.048 1.00 88.69 1012 THR A CA 1
ATOM 8004 C C . THR A 1 1012 ? -35.293 4.494 51.270 1.00 88.69 1012 THR A C 1
ATOM 8006 O O . THR A 1 1012 ? -35.019 3.806 50.288 1.00 88.69 1012 THR A O 1
ATOM 8009 N N . TRP A 1 1013 ? -36.555 4.665 51.672 1.00 90.69 1013 TRP A N 1
ATOM 8010 C CA . TRP A 1 1013 ? -37.675 4.040 50.979 1.00 90.69 1013 TRP A CA 1
ATOM 8011 C C . TRP A 1 1013 ? -37.869 4.570 49.553 1.00 90.69 1013 TRP A C 1
ATOM 8013 O O . TRP A 1 1013 ? -38.223 3.795 48.665 1.00 90.69 1013 TRP A O 1
ATOM 8023 N N . GLU A 1 1014 ? -37.622 5.858 49.304 1.00 88.62 1014 GLU A N 1
ATOM 8024 C CA . GLU A 1 1014 ? -37.675 6.420 47.949 1.00 88.62 1014 GLU A CA 1
ATOM 8025 C C . GLU A 1 1014 ? -36.610 5.796 47.038 1.00 88.62 1014 GLU A C 1
ATOM 8027 O O . GLU A 1 1014 ? -36.951 5.337 45.946 1.00 88.62 1014 GLU A O 1
ATOM 8032 N N . GLY A 1 1015 ? -35.372 5.655 47.524 1.00 86.50 1015 GLY A N 1
ATOM 8033 C CA . GLY A 1 1015 ? -34.308 4.960 46.792 1.00 86.50 1015 GLY A CA 1
ATOM 8034 C C . GLY A 1 1015 ? -34.629 3.487 46.523 1.00 86.50 1015 GLY A C 1
ATOM 8035 O O . GLY A 1 1015 ? -34.528 3.024 45.389 1.00 86.50 1015 GLY A O 1
ATOM 8036 N N . VAL A 1 1016 ? -35.116 2.754 47.532 1.00 88.31 1016 VAL A N 1
ATOM 8037 C CA . VAL A 1 1016 ? -35.508 1.338 47.380 1.00 88.31 1016 VAL A CA 1
ATOM 8038 C C . VAL A 1 1016 ? -36.618 1.164 46.340 1.00 88.31 1016 VAL A C 1
ATOM 8040 O O . VAL A 1 1016 ? -36.580 0.212 45.562 1.00 88.31 1016 VAL A O 1
ATOM 8043 N N . LYS A 1 1017 ? -37.608 2.066 46.286 1.00 86.00 1017 LYS A N 1
ATOM 8044 C CA . LYS A 1 1017 ? -38.670 1.994 45.269 1.00 86.00 1017 LYS A CA 1
ATOM 8045 C C . LYS A 1 1017 ? -38.113 2.100 43.854 1.00 86.00 1017 LYS A C 1
ATOM 8047 O O . LYS A 1 1017 ? -38.576 1.357 42.991 1.00 86.00 1017 LYS A O 1
ATOM 8052 N N . VAL A 1 1018 ? -37.152 2.993 43.625 1.00 84.50 1018 VAL A N 1
ATOM 8053 C CA . VAL A 1 1018 ? -36.511 3.155 42.315 1.00 84.50 1018 VAL A CA 1
ATOM 8054 C C . VAL A 1 1018 ? -35.663 1.934 41.974 1.00 84.50 1018 VAL A C 1
ATOM 8056 O O . VAL A 1 1018 ? -35.870 1.356 40.909 1.00 84.50 1018 VAL A O 1
ATOM 8059 N N . ALA A 1 1019 ? -34.822 1.462 42.900 1.00 82.25 1019 ALA A N 1
ATOM 8060 C CA . ALA A 1 1019 ? -34.018 0.255 42.707 1.00 82.25 1019 ALA A CA 1
ATOM 8061 C C . ALA A 1 1019 ? -34.890 -0.957 42.343 1.00 82.25 1019 ALA A C 1
ATOM 8063 O O . ALA A 1 1019 ? -34.602 -1.670 41.387 1.00 82.25 1019 ALA A O 1
ATOM 8064 N N . VAL A 1 1020 ? -36.004 -1.166 43.056 1.00 82.50 1020 VAL A N 1
ATOM 8065 C CA . VAL A 1 1020 ? -36.945 -2.267 42.792 1.00 82.50 1020 VAL A CA 1
ATOM 8066 C C . VAL A 1 1020 ? -37.699 -2.082 41.473 1.00 82.50 1020 VAL A C 1
ATOM 8068 O O . VAL A 1 1020 ? -37.959 -3.072 40.791 1.00 82.50 1020 VAL A O 1
ATOM 8071 N N . ALA A 1 1021 ? -38.087 -0.855 41.118 1.00 77.31 1021 ALA A N 1
ATOM 8072 C CA . ALA A 1 1021 ? -38.784 -0.578 39.864 1.00 77.31 1021 ALA A CA 1
ATOM 8073 C C . ALA A 1 1021 ? -37.882 -0.849 38.655 1.00 77.31 1021 ALA A C 1
ATOM 8075 O O . ALA A 1 1021 ? -38.278 -1.591 37.763 1.00 77.31 1021 ALA A O 1
ATOM 8076 N N . LEU A 1 1022 ? -36.652 -0.337 38.680 1.00 71.31 1022 LEU A N 1
ATOM 8077 C CA . LEU A 1 1022 ? -35.681 -0.524 37.604 1.00 71.31 1022 LEU A CA 1
ATOM 8078 C C . LEU A 1 1022 ? -35.169 -1.968 37.548 1.00 71.31 1022 LEU A C 1
ATOM 8080 O O . LEU A 1 1022 ? -35.062 -2.530 36.467 1.00 71.31 1022 LEU A O 1
ATOM 8084 N N . SER A 1 1023 ? -34.989 -2.640 38.692 1.00 68.19 1023 SER A N 1
ATOM 8085 C CA . SER A 1 1023 ? -34.666 -4.081 38.727 1.00 68.19 1023 SER A CA 1
ATOM 8086 C C . SER A 1 1023 ? -35.751 -4.960 38.096 1.00 68.19 1023 SER A C 1
ATOM 8088 O O . SER A 1 1023 ? -35.451 -6.046 37.612 1.00 68.19 1023 SER A O 1
ATOM 8090 N N . LYS A 1 1024 ? -37.014 -4.511 38.081 1.00 64.06 1024 LYS A N 1
ATOM 8091 C CA . LYS A 1 1024 ? -38.113 -5.192 37.376 1.00 64.06 1024 LYS A CA 1
ATOM 8092 C C . LYS A 1 1024 ? -38.164 -4.903 35.877 1.00 64.06 1024 LYS A C 1
ATOM 8094 O O . LYS A 1 1024 ? -38.855 -5.624 35.180 1.00 64.06 1024 LYS A O 1
ATOM 8099 N N . GLU A 1 1025 ? -37.504 -3.845 35.413 1.00 54.25 1025 GLU A N 1
ATOM 8100 C CA . GLU A 1 1025 ? -37.268 -3.574 33.986 1.00 54.25 1025 GLU A CA 1
ATOM 8101 C C . GLU A 1 1025 ? -35.962 -4.233 33.495 1.00 54.25 1025 GLU A C 1
ATOM 8103 O O . GLU A 1 1025 ? -35.660 -4.244 32.298 1.00 54.25 1025 GLU A O 1
ATOM 8108 N N . ILE A 1 1026 ? -35.149 -4.751 34.424 1.00 50.75 1026 ILE A N 1
ATOM 8109 C CA . ILE A 1 1026 ? -33.973 -5.580 34.138 1.00 50.75 1026 ILE A CA 1
ATOM 8110 C C . ILE A 1 1026 ? -34.327 -7.079 34.116 1.00 50.75 1026 ILE A C 1
ATOM 8112 O O . ILE A 1 1026 ? -33.731 -7.809 33.327 1.00 50.75 1026 ILE A O 1
ATOM 8116 N N . GLN A 1 1027 ? -35.283 -7.526 34.943 1.00 39.19 1027 GLN A N 1
ATOM 8117 C CA . GLN A 1 1027 ? -35.882 -8.873 34.899 1.00 39.19 1027 GLN A CA 1
ATOM 8118 C C . GLN A 1 1027 ? -36.893 -9.037 33.771 1.00 39.19 1027 GLN A C 1
ATOM 8120 O O . GLN A 1 1027 ? -36.966 -10.183 33.270 1.00 39.19 1027 GLN A O 1
#

pLDDT: mean 79.3, std 22.11, range [22.89, 98.81]

Solvent-accessible surface area (backbone atoms only — not comparable to full-atom values): 54931 Å² total; per-residue (Å²): 120,77,60,52,79,51,69,65,63,52,78,53,74,73,62,50,79,47,87,62,66,49,76,48,48,55,32,41,45,43,40,50,41,42,44,45,40,51,33,41,41,38,60,45,39,42,40,42,29,47,32,39,40,43,34,52,32,41,41,44,38,46,33,40,40,44,27,54,31,43,40,44,30,48,32,42,41,48,36,57,32,48,44,54,41,69,39,72,49,75,40,87,42,78,50,79,38,93,41,77,52,81,48,95,43,81,58,80,56,100,63,82,90,81,88,90,89,86,88,84,87,89,89,84,88,86,83,82,87,82,88,87,84,89,82,90,88,84,90,83,89,85,89,85,78,85,85,88,88,80,92,80,88,86,84,90,88,82,94,71,91,77,78,76,77,79,77,52,72,74,60,46,27,26,33,33,36,33,42,26,75,37,71,66,46,30,54,50,57,63,66,43,56,82,85,39,54,69,74,46,85,46,66,47,58,77,38,73,30,38,34,46,35,53,62,93,44,42,67,59,53,53,49,53,34,56,74,74,70,43,52,70,48,77,75,35,76,40,46,36,53,56,55,43,55,68,51,52,62,56,68,75,61,77,57,102,61,78,81,66,61,78,46,85,74,55,67,70,47,52,54,51,43,48,51,51,46,30,73,73,33,91,42,29,40,69,40,75,56,42,42,36,80,91,64,49,74,31,50,28,38,37,41,34,76,64,72,36,72,42,24,34,39,38,39,11,15,55,42,18,24,24,56,64,17,30,52,29,46,48,42,46,52,38,47,62,52,83,40,23,81,86,38,38,84,64,49,47,61,29,22,37,40,38,28,34,39,53,21,58,58,13,31,51,39,21,76,62,58,39,59,78,37,42,28,40,65,49,77,45,98,49,92,88,26,56,18,32,18,62,64,17,15,25,70,39,60,47,62,75,36,67,37,35,88,51,51,76,41,75,49,6,17,51,98,41,60,50,67,46,49,41,52,43,20,51,50,57,45,48,44,63,63,26,72,64,61,35,36,54,40,37,43,41,34,39,51,54,53,24,32,36,25,30,46,32,28,59,44,89,63,74,50,97,62,41,71,59,54,49,51,25,40,48,42,14,42,54,42,19,21,69,69,77,66,55,76,55,50,69,44,42,36,42,82,73,33,66,47,30,15,2,26,62,40,40,24,34,38,75,72,42,58,27,85,40,34,29,43,34,25,34,71,34,84,57,93,50,28,69,66,59,60,40,85,51,44,51,61,51,24,57,19,47,44,44,10,51,52,37,24,58,46,46,69,41,38,23,29,36,39,32,43,31,82,45,74,69,43,41,58,48,51,60,66,43,43,74,78,38,56,50,77,43,68,42,63,37,72,78,35,74,35,37,33,46,38,45,51,75,51,45,59,58,47,50,50,56,27,55,77,66,72,40,55,68,48,77,80,32,87,46,48,60,59,45,53,52,70,57,62,75,34,77,81,57,93,93,58,74,91,78,57,70,51,51,66,48,64,68,55,52,51,49,47,49,54,49,49,31,75,74,32,94,52,34,42,72,40,72,54,40,45,36,83,84,70,46,75,26,44,30,40,36,40,42,79,51,70,35,80,49,25,35,40,38,38,11,16,51,44,18,26,26,57,65,19,30,56,35,43,50,49,51,49,44,44,55,66,75,40,22,88,84,38,41,76,64,45,33,52,23,22,38,38,40,30,28,39,54,22,56,58,13,33,51,42,22,68,76,76,42,56,79,38,41,24,38,66,46,57,87,87,32,98,88,31,57,22,32,18,60,61,22,15,27,66,49,64,46,76,75,37,61,54,36,86,48,52,76,27,71,46,7,19,53,98,45,60,52,70,46,51,42,53,42,21,53,52,55,44,57,66,68,66,50,75,48,48,34,37,42,39,35,40,58,48,47,26,31,44,27,27,47,26,24,41,55,93,76,51,66,48,96,60,43,67,64,54,46,68,38,46,53,59,12,43,52,46,20,26,70,69,78,68,56,79,64,51,70,43,30,30,17,71,70,44,17,34,30,14,2,27,61,41,39,26,36,36,76,71,70,60,17,78,46,28,27,38,36,26,35,66,37,85,56,88,48,30,68,48,61,59,43,85,46,44,52,61,51,34,54,24,50,49,46,13,50,54,44,33,57,56,44,54,59,51,53,52,35,52,51,56,11,46,53,42,26,24,71,72,78,69,54,88,77,89,80,73,55,63,46,77,72,74,43,83,73,83,89,45,71,52,56,42,33,41,77,69,68,62,37,89,81,64,86,86,83,84,66,87,67,90,58,84,52,62,95,58,74,56,80,85,49,53,60,60,44,53,54,26,52,49,44,15,51,53,41,39,54,53,49,53,60,74,64,104

Organism: NCBI:txid163714